Protein AF-0000000085094935 (afdb_homodimer)

Structure (mmCIF, N/CA/C/O backbone):
data_AF-0000000085094935-model_v1
#
loop_
_entity.id
_entity.type
_entity.pdbx_description
1 polymer 'Fungal specific transcription factor, putative'
#
loop_
_atom_site.group_PDB
_atom_site.id
_atom_site.type_symbol
_atom_site.label_atom_id
_atom_site.label_alt_id
_atom_site.label_comp_id
_atom_site.label_asym_id
_atom_site.label_entity_id
_atom_site.label_seq_id
_atom_site.pdbx_PDB_ins_code
_atom_site.Cartn_x
_atom_site.Cartn_y
_atom_site.Cartn_z
_atom_site.occupancy
_atom_site.B_iso_or_equiv
_atom_site.auth_seq_id
_atom_site.auth_comp_id
_atom_site.auth_asym_id
_atom_site.auth_atom_id
_atom_site.pdbx_PDB_model_num
ATOM 1 N N . MET A 1 1 ? 35.656 -41.438 32.094 1 22.61 1 MET A N 1
ATOM 2 C CA . MET A 1 1 ? 34.344 -41.625 31.484 1 22.61 1 MET A CA 1
ATOM 3 C C . MET A 1 1 ? 33.781 -40.312 30.938 1 22.61 1 MET A C 1
ATOM 5 O O . MET A 1 1 ? 33.312 -39.469 31.703 1 22.61 1 MET A O 1
ATOM 9 N N . ALA A 1 2 ? 34.469 -39.719 29.984 1 26.44 2 ALA A N 1
ATOM 10 C CA . ALA A 1 2 ? 34.375 -38.375 29.406 1 26.44 2 ALA A CA 1
ATOM 11 C C . ALA A 1 2 ? 33.031 -38.156 28.719 1 26.44 2 ALA A C 1
ATOM 13 O O . ALA A 1 2 ? 32.656 -38.906 27.812 1 26.44 2 ALA A O 1
ATOM 14 N N . TRP A 1 3 ? 32 -37.812 29.516 1 29.08 3 TRP A N 1
ATOM 15 C CA . TRP A 1 3 ? 30.656 -37.531 29.016 1 29.08 3 TRP A CA 1
ATOM 16 C C . TRP A 1 3 ? 30.688 -36.531 27.875 1 29.08 3 TRP A C 1
ATOM 18 O O . TRP A 1 3 ? 31.188 -35.406 28.047 1 29.08 3 TRP A O 1
ATOM 28 N N . SER A 1 4 ? 31.109 -37 26.719 1 30.02 4 SER A N 1
ATOM 29 C CA . SER A 1 4 ? 30.953 -36.156 25.516 1 30.02 4 SER A CA 1
ATOM 30 C C . SER A 1 4 ? 29.547 -35.562 25.453 1 30.02 4 SER A C 1
ATOM 32 O O . SER A 1 4 ? 28.562 -36.281 25.328 1 30.02 4 SER A O 1
ATOM 34 N N . VAL A 1 5 ? 29.328 -34.625 26.406 1 31.55 5 VAL A N 1
ATOM 35 C CA . VAL A 1 5 ? 28.141 -33.812 26.25 1 31.55 5 VAL A CA 1
ATOM 36 C C . VAL A 1 5 ? 27.938 -33.469 24.766 1 31.55 5 VAL A C 1
ATOM 38 O O . VAL A 1 5 ? 28.797 -32.844 24.141 1 31.55 5 VAL A O 1
ATOM 41 N N . ASN A 1 6 ? 27.438 -34.406 24 1 33.53 6 ASN A N 1
ATOM 42 C CA . ASN A 1 6 ? 26.938 -34.156 22.641 1 33.53 6 ASN A CA 1
ATOM 43 C C . ASN A 1 6 ? 26.266 -32.812 22.516 1 33.53 6 ASN A C 1
ATOM 45 O O . ASN A 1 6 ? 25.188 -32.594 23.078 1 33.53 6 ASN A O 1
ATOM 49 N N . ASP A 1 7 ? 26.969 -31.75 22.656 1 36.91 7 ASP A N 1
ATOM 50 C CA . ASP A 1 7 ? 26.578 -30.391 22.328 1 36.91 7 ASP A CA 1
ATOM 51 C C . ASP A 1 7 ? 25.688 -30.359 21.094 1 36.91 7 ASP A C 1
ATOM 53 O O . ASP A 1 7 ? 26.156 -30.625 19.984 1 36.91 7 ASP A O 1
ATOM 57 N N . GLU A 1 8 ? 24.531 -30.891 21.109 1 37.91 8 GLU A N 1
ATOM 58 C CA . GLU A 1 8 ? 23.516 -30.719 20.062 1 37.91 8 GLU A CA 1
ATOM 59 C C . GLU A 1 8 ? 23.531 -29.297 19.516 1 37.91 8 GLU A C 1
ATOM 61 O O . GLU A 1 8 ? 23.266 -28.328 20.25 1 37.91 8 GLU A O 1
ATOM 66 N N . ALA A 1 9 ? 24.406 -28.906 18.688 1 45.03 9 ALA A N 1
ATOM 67 C CA . ALA A 1 9 ? 24.594 -27.656 17.969 1 45.03 9 ALA A CA 1
ATOM 68 C C . ALA A 1 9 ? 23.25 -27.031 17.594 1 45.03 9 ALA A C 1
ATOM 70 O O . ALA A 1 9 ? 22.438 -27.672 16.906 1 45.03 9 ALA A O 1
ATOM 71 N N . VAL A 1 10 ? 22.688 -26.25 18.453 1 60.75 10 VAL A N 1
ATOM 72 C CA . VAL A 1 10 ? 21.5 -25.438 18.219 1 60.75 10 VAL A CA 1
ATOM 73 C C . VAL A 1 10 ? 21.5 -24.906 16.781 1 60.75 10 VAL A C 1
ATOM 75 O O . VAL A 1 10 ? 22.391 -24.172 16.391 1 60.75 10 VAL A O 1
ATOM 78 N N . SER A 1 11 ? 20.953 -25.734 15.859 1 72.56 11 SER A N 1
ATOM 79 C CA . SER A 1 11 ? 20.828 -25.328 14.469 1 72.56 11 SER A CA 1
ATOM 80 C C . SER A 1 11 ? 19.969 -24.078 14.328 1 72.56 11 SER A C 1
ATOM 82 O O . SER A 1 11 ? 18.891 -23.984 14.93 1 72.56 11 SER A O 1
ATOM 84 N N . PHE A 1 12 ? 20.625 -23 13.875 1 78.69 12 PHE A N 1
ATOM 85 C CA . PHE A 1 12 ? 19.938 -21.734 13.641 1 78.69 12 PHE A CA 1
ATOM 86 C C . PHE A 1 12 ? 19.406 -21.656 12.211 1 78.69 12 PHE A C 1
ATOM 88 O O . PHE A 1 12 ? 20.078 -22.109 11.273 1 78.69 12 PHE A O 1
ATOM 95 N N . HIS A 1 13 ? 18.109 -21.25 12.18 1 83.19 13 HIS A N 1
ATOM 96 C CA . HIS A 1 13 ? 17.453 -21.109 10.891 1 83.19 13 HIS A CA 1
ATOM 97 C C . HIS A 1 13 ? 17.172 -19.641 10.57 1 83.19 13 HIS A C 1
ATOM 99 O O . HIS A 1 13 ? 16.672 -18.906 11.422 1 83.19 13 HIS A O 1
ATOM 105 N N . THR A 1 14 ? 17.594 -19.297 9.391 1 81.38 14 THR A N 1
ATOM 106 C CA . THR A 1 14 ? 17.375 -17.922 8.938 1 81.38 14 THR A CA 1
ATOM 107 C C . THR A 1 14 ? 16.234 -17.875 7.926 1 81.38 14 THR A C 1
ATOM 109 O O . THR A 1 14 ? 15.812 -18.906 7.395 1 81.38 14 THR A O 1
ATOM 112 N N . ARG A 1 15 ? 15.781 -16.719 7.77 1 83.69 15 ARG A N 1
ATOM 113 C CA . ARG A 1 15 ? 14.695 -16.531 6.816 1 83.69 15 ARG A CA 1
ATOM 114 C C . ARG A 1 15 ? 15.188 -16.703 5.383 1 83.69 15 ARG A C 1
ATOM 116 O O . ARG A 1 15 ? 16.375 -16.5 5.102 1 83.69 15 ARG A O 1
ATOM 123 N N . LYS A 1 16 ? 14.273 -17.094 4.613 1 85.5 16 LYS A N 1
ATOM 124 C CA . LYS A 1 16 ? 14.602 -17.188 3.193 1 85.5 16 LYS A CA 1
ATOM 125 C C . LYS A 1 16 ? 14.703 -15.797 2.562 1 85.5 16 LYS A C 1
ATOM 127 O O . LYS A 1 16 ? 13.805 -14.969 2.709 1 85.5 16 LYS A O 1
ATOM 132 N N . LEU A 1 17 ? 15.758 -15.594 1.872 1 85.5 17 LEU A N 1
ATOM 133 C CA . LEU A 1 17 ? 16 -14.273 1.307 1 85.5 17 LEU A CA 1
ATOM 134 C C . LEU A 1 17 ? 15.562 -14.211 -0.151 1 85.5 17 LEU A C 1
ATOM 136 O O . LEU A 1 17 ? 15.492 -15.234 -0.827 1 85.5 17 LEU A O 1
ATOM 140 N N . GLY A 1 18 ? 15.227 -13.039 -0.545 1 88.94 18 GLY A N 1
ATOM 141 C CA . GLY A 1 18 ? 14.953 -12.812 -1.955 1 88.94 18 GLY A CA 1
ATOM 142 C C . GLY A 1 18 ? 16.203 -12.711 -2.799 1 88.94 18 GLY A C 1
ATOM 143 O O . GLY A 1 18 ? 17.312 -12.977 -2.314 1 88.94 18 GLY A O 1
ATOM 144 N N . ARG A 1 19 ? 15.977 -12.477 -4.078 1 89.75 19 ARG A N 1
ATOM 145 C CA . ARG A 1 19 ? 17.094 -12.422 -5.016 1 89.75 19 ARG A CA 1
ATOM 146 C C . ARG A 1 19 ? 17.125 -11.078 -5.738 1 89.75 19 ARG A C 1
ATOM 148 O O . ARG A 1 19 ? 16.094 -10.523 -6.082 1 89.75 19 ARG A O 1
ATOM 155 N N . PHE A 1 20 ? 18.344 -10.547 -5.891 1 88.31 20 PHE A N 1
ATOM 156 C CA . PHE A 1 20 ? 18.531 -9.328 -6.66 1 88.31 20 PHE A CA 1
ATOM 157 C C . PHE A 1 20 ? 19.031 -9.641 -8.062 1 88.31 20 PHE A C 1
ATOM 159 O O . PHE A 1 20 ? 19.844 -10.547 -8.258 1 88.31 20 PHE A O 1
ATOM 166 N N . LEU A 1 21 ? 18.391 -9.039 -8.945 1 85 21 LEU A N 1
ATOM 167 C CA . LEU A 1 21 ? 18.875 -9.094 -10.312 1 85 21 LEU A CA 1
ATOM 168 C C . LEU A 1 21 ? 19.578 -7.789 -10.688 1 85 21 LEU A C 1
ATOM 170 O O . LEU A 1 21 ? 18.984 -6.715 -10.625 1 85 21 LEU A O 1
ATOM 174 N N . ILE A 1 22 ? 20.797 -7.883 -10.875 1 75.25 22 ILE A N 1
ATOM 175 C CA . ILE A 1 22 ? 21.578 -6.703 -11.25 1 75.25 22 ILE A CA 1
ATOM 176 C C . ILE A 1 22 ? 21.625 -6.57 -12.773 1 75.25 22 ILE A C 1
ATOM 178 O O . ILE A 1 22 ? 22.062 -7.484 -13.469 1 75.25 22 ILE A O 1
ATOM 182 N N . GLU A 1 23 ? 20.906 -5.566 -13.188 1 68.62 23 GLU A N 1
ATOM 183 C CA . GLU A 1 23 ? 20.922 -5.312 -14.625 1 68.62 23 GLU A CA 1
ATOM 184 C C . GLU A 1 23 ? 22.109 -4.438 -15.016 1 68.62 23 GLU A C 1
ATOM 186 O O . GLU A 1 23 ? 22.844 -3.965 -14.156 1 68.62 23 GLU A O 1
ATOM 191 N N . HIS A 1 24 ? 22.406 -4.395 -16.297 1 56.59 24 HIS A N 1
ATOM 192 C CA . HIS A 1 24 ? 23.562 -3.715 -16.859 1 56.59 24 HIS A CA 1
ATOM 193 C C . HIS A 1 24 ? 23.656 -2.279 -16.359 1 56.59 24 HIS A C 1
ATOM 195 O O . HIS A 1 24 ? 24.75 -1.769 -16.125 1 56.59 24 HIS A O 1
ATOM 201 N N . ASN A 1 25 ? 22.578 -1.648 -16.266 1 54.22 25 ASN A N 1
ATOM 202 C CA . ASN A 1 25 ? 22.656 -0.246 -15.859 1 54.22 25 ASN A CA 1
ATOM 203 C C . ASN A 1 25 ? 22.578 -0.088 -14.344 1 54.22 25 ASN A C 1
ATOM 205 O O . ASN A 1 25 ? 22.156 0.959 -13.852 1 54.22 25 ASN A O 1
ATOM 209 N N . ASN A 1 26 ? 23.016 -1.107 -13.68 1 55.69 26 ASN A N 1
ATOM 210 C CA . ASN A 1 26 ? 23.078 -1.121 -12.227 1 55.69 26 ASN A CA 1
ATOM 211 C C . ASN A 1 26 ? 21.688 -1.003 -11.594 1 55.69 26 ASN A C 1
ATOM 213 O O . ASN A 1 26 ? 21.562 -0.533 -10.469 1 55.69 26 ASN A O 1
ATOM 217 N N . CYS A 1 27 ? 20.812 -1.219 -12.508 1 59.97 27 CYS A N 1
ATOM 218 C CA . CYS A 1 27 ? 19.469 -1.225 -11.938 1 59.97 27 CYS A CA 1
ATOM 219 C C . CYS A 1 27 ? 19.141 -2.58 -11.32 1 59.97 27 CYS A C 1
ATOM 221 O O . CYS A 1 27 ? 19.375 -3.619 -11.945 1 59.97 27 CYS A O 1
ATOM 223 N N . LYS A 1 28 ? 18.844 -2.426 -10.086 1 73.19 28 LYS A N 1
ATOM 224 C CA . LYS A 1 28 ? 18.609 -3.684 -9.383 1 73.19 28 LYS A CA 1
ATOM 225 C C . LYS A 1 28 ? 17.125 -3.9 -9.117 1 73.19 28 LYS A C 1
ATOM 227 O O . LYS A 1 28 ? 16.406 -2.971 -8.727 1 73.19 28 LYS A O 1
ATOM 232 N N . ARG A 1 29 ? 16.75 -5.051 -9.734 1 84.5 29 ARG A N 1
ATOM 233 C CA . ARG A 1 29 ? 15.414 -5.523 -9.383 1 84.5 29 ARG A CA 1
ATOM 234 C C . ARG A 1 29 ? 15.477 -6.539 -8.25 1 84.5 29 ARG A C 1
ATOM 236 O O . ARG A 1 29 ? 16.422 -7.32 -8.156 1 84.5 29 ARG A O 1
ATOM 243 N N . TYR A 1 30 ? 14.57 -6.406 -7.41 1 90.25 30 TYR A N 1
ATOM 244 C CA . TYR A 1 30 ? 14.492 -7.332 -6.285 1 90.25 30 TYR A CA 1
ATOM 245 C C . TYR A 1 30 ? 13.289 -8.258 -6.422 1 90.25 30 TYR A C 1
ATOM 247 O O . TYR A 1 30 ? 12.18 -7.812 -6.723 1 90.25 30 TYR A O 1
ATOM 255 N N . PHE A 1 31 ? 13.523 -9.516 -6.277 1 91.62 31 PHE A N 1
ATOM 256 C CA . PHE A 1 31 ? 12.461 -10.516 -6.273 1 91.62 31 PHE A CA 1
ATOM 257 C C . PHE A 1 31 ? 12.367 -11.195 -4.918 1 91.62 31 PHE A C 1
ATOM 259 O O . PHE A 1 31 ? 13.344 -11.789 -4.445 1 91.62 31 PHE A O 1
ATOM 266 N N . GLY A 1 32 ? 11.188 -11.133 -4.316 1 91.75 32 GLY A N 1
ATOM 267 C CA . GLY A 1 32 ? 10.984 -11.867 -3.08 1 91.75 32 GLY A CA 1
ATOM 268 C C . GLY A 1 32 ? 11.18 -13.367 -3.24 1 91.75 32 GLY A C 1
ATOM 269 O O . GLY A 1 32 ? 11.203 -13.875 -4.363 1 91.75 32 GLY A O 1
ATOM 270 N N . PRO A 1 33 ? 11.32 -14.031 -2.195 1 91.81 33 PRO A N 1
ATOM 271 C CA . PRO A 1 33 ? 11.711 -15.438 -2.26 1 91.81 33 PRO A CA 1
ATOM 272 C C . PRO A 1 33 ? 10.672 -16.312 -2.953 1 91.81 33 PRO A C 1
ATOM 274 O O . PRO A 1 33 ? 11.023 -17.312 -3.582 1 91.81 33 PRO A O 1
ATOM 277 N N . THR A 1 34 ? 9.445 -16 -2.82 1 93.88 34 THR A N 1
ATOM 278 C CA . THR A 1 34 ? 8.406 -16.875 -3.35 1 93.88 34 THR A CA 1
ATOM 279 C C . THR A 1 34 ? 7.98 -16.438 -4.746 1 93.88 34 THR A C 1
ATOM 281 O O . THR A 1 34 ? 7.113 -17.047 -5.367 1 93.88 34 THR A O 1
ATOM 284 N N . SER A 1 35 ? 8.602 -15.367 -5.262 1 93.12 35 SER A N 1
ATOM 285 C CA . SER A 1 35 ? 8.258 -14.891 -6.598 1 93.12 35 SER A CA 1
ATOM 286 C C . SER A 1 35 ? 8.633 -15.922 -7.664 1 93.12 35 SER A C 1
ATOM 288 O O . SER A 1 35 ? 9.523 -16.75 -7.449 1 93.12 35 SER A O 1
ATOM 290 N N . LEU A 1 36 ? 7.918 -15.859 -8.75 1 92.5 36 LEU A N 1
ATOM 291 C CA . LEU A 1 36 ? 8.227 -16.766 -9.844 1 92.5 36 LEU A CA 1
ATOM 292 C C . LEU A 1 36 ? 9.672 -16.594 -10.305 1 92.5 36 LEU A C 1
ATOM 294 O O . LEU A 1 36 ? 10.359 -17.562 -10.594 1 92.5 36 LEU A O 1
ATOM 298 N N . GLU A 1 37 ? 10.148 -15.398 -10.359 1 92.38 37 GLU A N 1
ATOM 299 C CA . GLU A 1 37 ? 11.508 -15.102 -10.797 1 92.38 37 GLU A CA 1
ATOM 300 C C . GLU A 1 37 ? 12.539 -15.719 -9.852 1 92.38 37 GLU A C 1
ATOM 302 O O . GLU A 1 37 ? 13.523 -16.297 -10.297 1 92.38 37 GLU A O 1
ATOM 307 N N . SER A 1 38 ? 12.281 -15.562 -8.609 1 93.5 38 SER A N 1
ATOM 308 C CA . SER A 1 38 ? 13.195 -16.156 -7.637 1 93.5 38 SER A CA 1
ATOM 309 C C . SER A 1 38 ? 13.211 -17.672 -7.742 1 93.5 38 SER A C 1
ATOM 311 O O . SER A 1 38 ? 14.266 -18.297 -7.613 1 93.5 38 SER A O 1
ATOM 313 N N . ILE A 1 39 ? 12.086 -18.188 -7.941 1 93.81 39 ILE A N 1
ATOM 314 C CA . ILE A 1 39 ? 11.977 -19.641 -8.062 1 93.81 39 ILE A CA 1
ATOM 315 C C . ILE A 1 39 ? 12.68 -20.109 -9.328 1 93.81 39 ILE A C 1
ATOM 317 O O . ILE A 1 39 ? 13.305 -21.172 -9.344 1 93.81 39 ILE A O 1
ATOM 321 N N . LEU A 1 40 ? 12.547 -19.359 -10.383 1 94.31 40 LEU A N 1
ATOM 322 C CA . LEU A 1 40 ? 13.289 -19.656 -11.609 1 94.31 40 LEU A CA 1
ATOM 323 C C . LEU A 1 40 ? 14.789 -19.672 -11.352 1 94.31 40 LEU A C 1
ATOM 325 O O . LEU A 1 40 ? 15.492 -20.578 -11.82 1 94.31 40 LEU A O 1
ATOM 329 N N . LEU A 1 41 ? 15.219 -18.781 -10.57 1 93.19 41 LEU A N 1
ATOM 330 C CA . LEU A 1 41 ? 16.641 -18.719 -10.25 1 93.19 41 LEU A CA 1
ATOM 331 C C . LEU A 1 41 ? 17.047 -19.875 -9.344 1 93.19 41 LEU A C 1
ATOM 333 O O . LEU A 1 41 ? 18.141 -20.406 -9.477 1 93.19 41 LEU A O 1
ATOM 337 N N . ASP A 1 42 ? 16.219 -20.219 -8.445 1 92.56 42 ASP A N 1
ATOM 338 C CA . ASP A 1 42 ? 16.469 -21.391 -7.613 1 92.56 42 ASP A CA 1
ATOM 339 C C . ASP A 1 42 ? 16.562 -22.656 -8.461 1 92.56 42 ASP A C 1
ATOM 341 O O . ASP A 1 42 ? 17.391 -23.531 -8.195 1 92.56 42 ASP A O 1
ATOM 345 N N . THR A 1 43 ? 15.664 -22.703 -9.391 1 92.81 43 THR A N 1
ATOM 346 C CA . THR A 1 43 ? 15.695 -23.844 -10.305 1 92.81 43 THR A CA 1
ATOM 347 C C . THR A 1 43 ? 17 -23.875 -11.094 1 92.81 43 THR A C 1
ATOM 349 O O . THR A 1 43 ? 17.578 -24.953 -11.312 1 92.81 43 THR A O 1
ATOM 352 N N . LYS A 1 44 ? 17.406 -22.734 -11.492 1 93.06 44 LYS A N 1
ATOM 353 C CA . LYS A 1 44 ? 18.688 -22.625 -12.18 1 93.06 44 LYS A CA 1
ATOM 354 C C . LYS A 1 44 ? 19.828 -23.156 -11.32 1 93.06 44 LYS A C 1
ATOM 356 O O . LYS A 1 44 ? 20.688 -23.891 -11.805 1 93.06 44 LYS A O 1
ATOM 361 N N . ASP A 1 45 ? 19.797 -22.844 -10.078 1 91.75 45 ASP A N 1
ATOM 362 C CA . ASP A 1 45 ? 20.828 -23.312 -9.148 1 91.75 45 ASP A CA 1
ATOM 363 C C . ASP A 1 45 ? 20.812 -24.844 -9.039 1 91.75 45 ASP A C 1
ATOM 365 O O . ASP A 1 45 ? 21.875 -25.469 -9.016 1 91.75 45 ASP A O 1
ATOM 369 N N . VAL A 1 46 ? 19.688 -25.391 -8.961 1 90.5 46 VAL A N 1
ATOM 370 C CA . VAL A 1 46 ? 19.547 -26.828 -8.844 1 90.5 46 VAL A CA 1
ATOM 371 C C . VAL A 1 46 ? 20.078 -27.516 -10.109 1 90.5 46 VAL A C 1
ATOM 373 O O . VAL A 1 46 ? 20.734 -28.547 -10.039 1 90.5 46 VAL A O 1
ATOM 376 N N . LEU A 1 47 ? 19.797 -26.938 -11.195 1 89.06 47 LEU A N 1
ATOM 377 C CA . LEU A 1 47 ? 20.25 -27.484 -12.469 1 89.06 47 LEU A CA 1
ATOM 378 C C . LEU A 1 47 ? 21.781 -27.484 -12.539 1 89.06 47 LEU A C 1
ATOM 380 O O . LEU A 1 47 ? 22.391 -28.422 -13.047 1 89.06 47 LEU A O 1
ATOM 384 N N . MET A 1 48 ? 22.344 -26.469 -11.945 1 86.56 48 MET A N 1
ATOM 385 C CA . MET A 1 48 ? 23.797 -26.297 -12.031 1 86.56 48 MET A CA 1
ATOM 386 C C . MET A 1 48 ? 24.516 -27.188 -11.023 1 86.56 48 MET A C 1
ATOM 388 O O . MET A 1 48 ? 25.656 -27.594 -11.242 1 86.56 48 MET A O 1
ATOM 392 N N . GLU A 1 49 ? 23.953 -27.422 -9.883 1 78.62 49 GLU A N 1
ATOM 393 C CA . GLU A 1 49 ? 24.562 -28.266 -8.859 1 78.62 49 GLU A CA 1
ATOM 394 C C . GLU A 1 49 ? 24.531 -29.734 -9.258 1 78.62 49 GLU A C 1
ATOM 396 O O . GLU A 1 49 ? 25.422 -30.516 -8.898 1 78.62 49 GLU A O 1
ATOM 401 N N . GLY A 1 50 ? 23.531 -30.359 -9.727 1 58.97 50 GLY A N 1
ATOM 402 C CA . GLY A 1 50 ? 23.344 -31.781 -10.031 1 58.97 50 GLY A CA 1
ATOM 403 C C . GLY A 1 50 ? 24.219 -32.25 -11.164 1 58.97 50 GLY A C 1
ATOM 404 O O . GLY A 1 50 ? 24.406 -33.469 -11.344 1 58.97 50 GLY A O 1
ATOM 405 N N . VAL A 1 51 ? 24.562 -31.609 -12.156 1 54.5 51 VAL A N 1
ATOM 406 C CA . VAL A 1 51 ? 25.062 -32.219 -13.391 1 54.5 51 VAL A CA 1
ATOM 407 C C . VAL A 1 51 ? 26.547 -32.5 -13.258 1 54.5 51 VAL A C 1
ATOM 409 O O . VAL A 1 51 ? 27.359 -31.562 -13.133 1 54.5 51 VAL A O 1
ATOM 412 N N . GLU A 1 52 ? 26.859 -33.312 -12.32 1 55.22 52 GLU A N 1
ATOM 413 C CA . GLU A 1 52 ? 28.125 -33.906 -12.773 1 55.22 52 GLU A CA 1
ATOM 414 C C . GLU A 1 52 ? 28.141 -34.062 -14.289 1 55.22 52 GLU A C 1
ATOM 416 O O . GLU A 1 52 ? 27.453 -34.906 -14.844 1 55.22 52 GLU A O 1
ATOM 421 N N . LEU A 1 53 ? 28.109 -33.031 -14.812 1 56.16 53 LEU A N 1
ATOM 422 C CA . LEU A 1 53 ? 27.844 -32.625 -16.203 1 56.16 53 LEU A CA 1
ATOM 423 C C . LEU A 1 53 ? 28.5 -33.625 -17.172 1 56.16 53 LEU A C 1
ATOM 425 O O . LEU A 1 53 ? 29.078 -33.219 -18.172 1 56.16 53 LEU A O 1
ATOM 429 N N . GLU A 1 54 ? 28.953 -34.75 -16.688 1 59.25 54 GLU A N 1
ATOM 430 C CA . GLU A 1 54 ? 29.219 -35.656 -17.797 1 59.25 54 GLU A CA 1
ATOM 431 C C . GLU A 1 54 ? 27.953 -36.406 -18.234 1 59.25 54 GLU A C 1
ATOM 433 O O . GLU A 1 54 ? 27.078 -36.688 -17.406 1 59.25 54 GLU A O 1
ATOM 438 N N . PRO A 1 55 ? 27.719 -36.656 -19.422 1 68.69 55 PRO A N 1
ATOM 439 C CA . PRO A 1 55 ? 28.344 -36.438 -20.719 1 68.69 55 PRO A CA 1
ATOM 440 C C . PRO A 1 55 ? 28.219 -35 -21.219 1 68.69 55 PRO A C 1
ATOM 442 O O . PRO A 1 55 ? 27.438 -34.219 -20.672 1 68.69 55 PRO A O 1
ATOM 445 N N . HIS A 1 56 ? 28.844 -34.688 -22.219 1 78.25 56 HIS A N 1
ATOM 446 C CA . HIS A 1 56 ? 28.953 -33.375 -22.859 1 78.25 56 HIS A CA 1
ATOM 447 C C . HIS A 1 56 ? 27.578 -32.875 -23.297 1 78.25 56 HIS A C 1
ATOM 449 O O . HIS A 1 56 ? 27.297 -31.672 -23.188 1 78.25 56 HIS A O 1
ATOM 455 N N . SER A 1 57 ? 26.719 -33.812 -23.734 1 79.62 57 SER A N 1
ATOM 456 C CA . SER A 1 57 ? 25.406 -33.438 -24.234 1 79.62 57 SER A CA 1
ATOM 457 C C . SER A 1 57 ? 24.531 -32.844 -23.109 1 79.62 57 SER A C 1
ATOM 459 O O . SER A 1 57 ? 23.812 -31.875 -23.312 1 79.62 57 SER A O 1
ATOM 461 N N . LEU A 1 58 ? 24.641 -33.375 -22 1 85.06 58 LEU A N 1
ATOM 462 C CA . LEU A 1 58 ? 23.859 -32.906 -20.859 1 85.06 58 LEU A CA 1
ATOM 463 C C . LEU A 1 58 ? 24.375 -31.562 -20.391 1 85.06 58 LEU A C 1
ATOM 465 O O . LEU A 1 58 ? 23.578 -30.688 -20.016 1 85.06 58 LEU A O 1
ATOM 469 N N . ARG A 1 59 ? 25.609 -31.453 -20.516 1 86.5 59 ARG A N 1
ATOM 470 C CA . ARG A 1 59 ? 26.203 -30.188 -20.125 1 86.5 59 ARG A CA 1
ATOM 471 C C . ARG A 1 59 ? 25.703 -29.047 -21.016 1 86.5 59 ARG A C 1
ATOM 473 O O . ARG A 1 59 ? 25.375 -27.969 -20.531 1 86.5 59 ARG A O 1
ATOM 480 N N . GLU A 1 60 ? 25.656 -29.344 -22.297 1 88.44 60 GLU A N 1
ATOM 481 C CA . GLU A 1 60 ? 25.172 -28.344 -23.234 1 88.44 60 GLU A CA 1
ATOM 482 C C . GLU A 1 60 ? 23.703 -28.016 -22.984 1 88.44 60 GLU A C 1
ATOM 484 O O . GLU A 1 60 ? 23.297 -26.859 -23.109 1 88.44 60 GLU A O 1
ATOM 489 N N . CYS A 1 61 ? 23.016 -29 -22.672 1 90.56 61 CYS A N 1
ATOM 490 C CA . CYS A 1 61 ? 21.594 -28.812 -22.406 1 90.56 61 CYS A CA 1
ATOM 491 C C . CYS A 1 61 ? 21.375 -27.953 -21.172 1 90.56 61 CYS A C 1
ATOM 493 O O . CYS A 1 61 ? 20.484 -27.094 -21.156 1 90.56 61 CYS A O 1
ATOM 495 N N . VAL A 1 62 ? 22.141 -28.156 -20.234 1 91.88 62 VAL A N 1
ATOM 496 C CA . VAL A 1 62 ? 22.031 -27.406 -18.984 1 91.88 62 VAL A CA 1
ATOM 497 C C . VAL A 1 62 ? 22.438 -25.953 -19.203 1 91.88 62 VAL A C 1
ATOM 499 O O . VAL A 1 62 ? 21.797 -25.047 -18.672 1 91.88 62 VAL A O 1
ATOM 502 N N . VAL A 1 63 ? 23.406 -25.734 -19.969 1 92.31 63 VAL A N 1
ATOM 503 C CA . VAL A 1 63 ? 23.844 -24.375 -20.266 1 92.31 63 VAL A CA 1
ATOM 504 C C . VAL A 1 63 ? 22.75 -23.641 -21.031 1 92.31 63 VAL A C 1
ATOM 506 O O . VAL A 1 63 ? 22.5 -22.453 -20.781 1 92.31 63 VAL A O 1
ATOM 509 N N . GLN A 1 64 ? 22.188 -24.375 -21.906 1 93.88 64 GLN A N 1
ATOM 510 C CA . GLN A 1 64 ? 21.094 -23.781 -22.656 1 93.88 64 GLN A CA 1
ATOM 511 C C . GLN A 1 64 ? 19.906 -23.453 -21.734 1 93.88 64 GLN A C 1
ATOM 513 O O . GLN A 1 64 ? 19.266 -22.406 -21.891 1 93.88 64 GLN A O 1
ATOM 518 N N . ALA A 1 65 ? 19.609 -24.297 -20.875 1 94.75 65 ALA A N 1
ATOM 519 C CA . ALA A 1 65 ? 18.547 -24.078 -19.906 1 94.75 65 ALA A CA 1
ATOM 520 C C . ALA A 1 65 ? 18.828 -22.844 -19.047 1 94.75 65 ALA A C 1
ATOM 522 O O . ALA A 1 65 ? 17.922 -22.047 -18.766 1 94.75 65 ALA A O 1
ATOM 523 N N . GLU A 1 66 ? 20.047 -22.719 -18.672 1 93.81 66 GLU A N 1
ATOM 524 C CA . GLU A 1 66 ? 20.453 -21.562 -17.891 1 93.81 66 GLU A CA 1
ATOM 525 C C . GLU A 1 66 ? 20.203 -20.266 -18.641 1 93.81 66 GLU A C 1
ATOM 527 O O . GLU A 1 66 ? 19.703 -19.297 -18.078 1 93.81 66 GLU A O 1
ATOM 532 N N . ARG A 1 67 ? 20.531 -20.281 -19.844 1 94.06 67 ARG A N 1
ATOM 533 C CA . ARG A 1 67 ? 20.359 -19.094 -20.672 1 94.06 67 ARG A CA 1
ATOM 534 C C . ARG A 1 67 ? 18.875 -18.75 -20.844 1 94.06 67 ARG A C 1
ATOM 536 O O . ARG A 1 67 ? 18.5 -17.578 -20.812 1 94.06 67 ARG A O 1
ATOM 543 N N . LYS A 1 68 ? 18.141 -19.781 -21.062 1 94.12 68 LYS A N 1
ATOM 544 C CA . LYS A 1 68 ? 16.703 -19.562 -21.219 1 94.12 68 LYS A CA 1
ATOM 545 C C . LYS A 1 68 ? 16.078 -19 -19.953 1 94.12 68 LYS A C 1
ATOM 547 O O . LYS A 1 68 ? 15.203 -18.125 -20.016 1 94.12 68 LYS A O 1
ATOM 552 N N . ILE A 1 69 ? 16.484 -19.469 -18.797 1 94 69 ILE A N 1
ATOM 553 C CA . ILE A 1 69 ? 15.969 -18.984 -17.531 1 94 69 ILE A CA 1
ATOM 554 C C . ILE A 1 69 ? 16.359 -17.516 -17.328 1 94 69 ILE A C 1
ATOM 556 O O . ILE A 1 69 ? 15.555 -16.703 -16.891 1 94 69 ILE A O 1
ATOM 560 N N . ASP A 1 70 ? 17.562 -17.172 -17.672 1 91 70 ASP A N 1
ATOM 561 C CA . ASP A 1 70 ? 18.016 -15.797 -17.562 1 91 70 ASP A CA 1
ATOM 562 C C . ASP A 1 70 ? 17.188 -14.867 -18.422 1 91 70 ASP A C 1
ATOM 564 O O . ASP A 1 70 ? 16.875 -13.742 -18.016 1 91 70 ASP A O 1
ATOM 568 N N . LEU A 1 71 ? 16.828 -15.359 -19.516 1 89.81 71 LEU A N 1
ATOM 569 C CA . LEU A 1 71 ? 16.016 -14.555 -20.422 1 89.81 71 LEU A CA 1
ATOM 570 C C . LEU A 1 71 ? 14.617 -14.344 -19.859 1 89.81 71 LEU A C 1
ATOM 572 O O . LEU A 1 71 ? 14.047 -13.258 -19.984 1 89.81 71 LEU A O 1
ATOM 576 N N . LEU A 1 72 ? 14.117 -15.375 -19.25 1 89.44 72 LEU A N 1
ATOM 577 C CA . LEU A 1 72 ? 12.781 -15.297 -18.672 1 89.44 72 LEU A CA 1
ATOM 578 C C . LEU A 1 72 ? 12.758 -14.328 -17.5 1 89.44 72 LEU A C 1
ATOM 580 O O . LEU A 1 72 ? 11.82 -13.547 -17.344 1 89.44 72 LEU A O 1
ATOM 584 N N . VAL A 1 73 ? 13.75 -14.344 -16.688 1 89.25 73 VAL A N 1
ATOM 585 C CA . VAL A 1 73 ? 13.828 -13.5 -15.492 1 89.25 73 VAL A CA 1
ATOM 586 C C . VAL A 1 73 ? 14.086 -12.055 -15.898 1 89.25 73 VAL A C 1
ATOM 588 O O . VAL A 1 73 ? 13.609 -11.125 -15.25 1 89.25 73 VAL A O 1
ATOM 591 N N . GLY A 1 74 ? 14.727 -11.836 -16.969 1 81.19 74 GLY A N 1
ATOM 592 C CA . GLY A 1 74 ? 15.125 -10.508 -17.406 1 81.19 74 GLY A CA 1
ATOM 593 C C . GLY A 1 74 ? 14.062 -9.812 -18.234 1 81.19 74 GLY A C 1
ATOM 594 O O . GLY A 1 74 ? 14.25 -8.68 -18.672 1 81.19 74 GLY A O 1
ATOM 595 N N . GLN A 1 75 ? 12.984 -10.477 -18.406 1 77.44 75 GLN A N 1
ATOM 596 C CA . GLN A 1 75 ? 11.945 -9.898 -19.25 1 77.44 75 GLN A CA 1
ATOM 597 C C . GLN A 1 75 ? 11.367 -8.641 -18.609 1 77.44 75 GLN A C 1
ATOM 599 O O . GLN A 1 75 ? 11.117 -8.602 -17.406 1 77.44 75 GLN A O 1
ATOM 604 N N . ARG A 1 76 ? 11.391 -7.559 -19.438 1 67.94 76 ARG A N 1
ATOM 605 C CA . ARG A 1 76 ? 10.906 -6.266 -18.969 1 67.94 76 ARG A CA 1
ATOM 606 C C . ARG A 1 76 ? 9.422 -6.098 -19.266 1 67.94 76 ARG A C 1
ATOM 608 O O . ARG A 1 76 ? 8.867 -6.793 -20.125 1 67.94 76 ARG A O 1
ATOM 615 N N . GLU A 1 77 ? 8.867 -5.227 -18.484 1 68.69 77 GLU A N 1
ATOM 616 C CA . GLU A 1 77 ? 7.445 -4.926 -18.641 1 68.69 77 GLU A CA 1
ATOM 617 C C . GLU A 1 77 ? 7.168 -4.246 -19.984 1 68.69 77 GLU A C 1
ATOM 619 O O . GLU A 1 77 ? 7.988 -3.469 -20.469 1 68.69 77 GLU A O 1
ATOM 624 N N . GLU A 1 78 ? 6.125 -4.738 -20.578 1 64.81 78 GLU A N 1
ATOM 625 C CA . GLU A 1 78 ? 5.68 -4.133 -21.828 1 64.81 78 GLU A CA 1
ATOM 626 C C . GLU A 1 78 ? 5.156 -2.717 -21.594 1 64.81 78 GLU A C 1
ATOM 628 O O . GLU A 1 78 ? 4.418 -2.471 -20.641 1 64.81 78 GLU A O 1
ATOM 633 N N . LEU A 1 79 ? 5.746 -1.864 -22.328 1 64.12 79 LEU A N 1
ATOM 634 C CA . LEU A 1 79 ? 5.203 -0.511 -22.281 1 64.12 79 LEU A CA 1
ATOM 635 C C . LEU A 1 79 ? 3.99 -0.384 -23.203 1 64.12 79 LEU A C 1
ATOM 637 O O . LEU A 1 79 ? 4.047 -0.776 -24.375 1 64.12 79 LEU A O 1
ATOM 641 N N . ILE A 1 80 ? 2.943 -0.042 -22.625 1 69.25 80 ILE A N 1
ATOM 642 C CA . ILE A 1 80 ? 1.735 0.179 -23.406 1 69.25 80 ILE A CA 1
ATOM 643 C C . ILE A 1 80 ? 1.766 1.578 -24.016 1 69.25 80 ILE A C 1
ATOM 645 O O . ILE A 1 80 ? 1.763 2.578 -23.297 1 69.25 80 ILE A O 1
ATOM 649 N N . LYS A 1 81 ? 1.868 1.752 -25.281 1 69.25 81 LYS A N 1
ATOM 650 C CA . LYS A 1 81 ? 2.109 3.025 -25.953 1 69.25 81 LYS A CA 1
ATOM 651 C C . LYS A 1 81 ? 0.795 3.701 -26.344 1 69.25 81 LYS A C 1
ATOM 653 O O . LYS A 1 81 ? 0.723 4.93 -26.422 1 69.25 81 LYS A O 1
ATOM 658 N N . ASP A 1 82 ? -0.255 2.957 -26.625 1 75.5 82 ASP A N 1
ATOM 659 C CA . ASP A 1 82 ? -1.522 3.537 -27.062 1 75.5 82 ASP A CA 1
ATOM 660 C C . ASP A 1 82 ? -2.182 4.324 -25.922 1 75.5 82 ASP A C 1
ATOM 662 O O . ASP A 1 82 ? -2.627 3.74 -24.938 1 75.5 82 ASP A O 1
ATOM 666 N N . ARG A 1 83 ? -2.328 5.664 -26.141 1 77.06 83 ARG A N 1
ATOM 667 C CA . ARG A 1 83 ? -2.83 6.527 -25.078 1 77.06 83 ARG A CA 1
ATOM 668 C C . ARG A 1 83 ? -4.301 6.867 -25.297 1 77.06 83 ARG A C 1
ATOM 670 O O . ARG A 1 83 ? -4.871 7.68 -24.578 1 77.06 83 ARG A O 1
ATOM 677 N N . SER A 1 84 ? -4.871 6.199 -26.25 1 83.81 84 SER A N 1
ATOM 678 C CA . SER A 1 84 ? -6.297 6.43 -26.469 1 83.81 84 SER A CA 1
ATOM 679 C C . SER A 1 84 ? -7.133 5.848 -25.344 1 83.81 84 SER A C 1
ATOM 681 O O . SER A 1 84 ? -6.742 4.855 -24.719 1 83.81 84 SER A O 1
ATOM 683 N N . PRO A 1 85 ? -8.242 6.496 -25.047 1 87.5 85 PRO A N 1
ATOM 684 C CA . PRO A 1 85 ? -9.125 5.938 -24.016 1 87.5 85 PRO A CA 1
ATOM 685 C C . PRO A 1 85 ? -9.844 4.676 -24.484 1 87.5 85 PRO A C 1
ATOM 687 O O . PRO A 1 85 ? -9.977 4.434 -25.688 1 87.5 85 PRO A O 1
ATOM 690 N N . PRO A 1 86 ? -10.258 3.84 -23.547 1 92.56 86 PRO A N 1
ATOM 691 C CA . PRO A 1 86 ? -11.039 2.658 -23.922 1 92.56 86 PRO A CA 1
ATOM 692 C C . PRO A 1 86 ? -12.391 3.018 -24.547 1 92.56 86 PRO A C 1
ATOM 694 O O . PRO A 1 86 ? -13 4.027 -24.172 1 92.56 86 PRO A O 1
ATOM 697 N N . THR A 1 87 ? -12.828 2.162 -25.406 1 91.25 87 THR A N 1
ATOM 698 C CA . THR A 1 87 ? -14.094 2.396 -26.094 1 91.25 87 THR A CA 1
ATOM 699 C C . THR A 1 87 ? -15.234 1.653 -25.406 1 91.25 87 THR A C 1
ATOM 701 O O . THR A 1 87 ? -15.008 0.628 -24.766 1 91.25 87 THR A O 1
ATOM 704 N N . MET A 1 88 ? -16.375 2.152 -25.672 1 91.88 88 MET A N 1
ATOM 705 C CA . MET A 1 88 ? -17.578 1.5 -25.172 1 91.88 88 MET A CA 1
ATOM 706 C C . MET A 1 88 ? -17.797 0.158 -25.859 1 91.88 88 MET A C 1
ATOM 708 O O . MET A 1 88 ? -17.656 0.052 -27.078 1 91.88 88 MET A O 1
ATOM 712 N N . PRO A 1 89 ? -18.141 -0.756 -25.016 1 93.44 89 PRO A N 1
ATOM 713 C CA . PRO A 1 89 ? -18.391 -2.047 -25.656 1 93.44 89 PRO A CA 1
ATOM 714 C C . PRO A 1 89 ? -19.75 -2.1 -26.344 1 93.44 89 PRO A C 1
ATOM 716 O O . PRO A 1 89 ? -20.672 -1.367 -25.969 1 93.44 89 PRO A O 1
ATOM 719 N N . PRO A 1 90 ? -19.812 -2.957 -27.375 1 92.88 90 PRO A N 1
ATOM 720 C CA . PRO A 1 90 ? -21.141 -3.172 -27.969 1 92.88 90 PRO A CA 1
ATOM 721 C C . PRO A 1 90 ? -22.141 -3.775 -26.984 1 92.88 90 PRO A C 1
ATOM 723 O O . PRO A 1 90 ? -21.859 -4.824 -26.391 1 92.88 90 PRO A O 1
ATOM 726 N N . PHE A 1 91 ? -23.328 -3.221 -26.922 1 92.88 91 PHE A N 1
ATOM 727 C CA . PHE A 1 91 ? -24.297 -3.611 -25.906 1 92.88 91 PHE A CA 1
ATOM 728 C C . PHE A 1 91 ? -24.828 -5.012 -26.188 1 92.88 91 PHE A C 1
ATOM 730 O O . PHE A 1 91 ? -25.156 -5.75 -25.25 1 92.88 91 PHE A O 1
ATOM 737 N N . ALA A 1 92 ? -24.875 -5.344 -27.359 1 93 92 ALA A N 1
ATOM 738 C CA . ALA A 1 92 ? -25.344 -6.684 -27.703 1 93 92 ALA A CA 1
ATOM 739 C C . ALA A 1 92 ? -24.438 -7.754 -27.109 1 93 92 ALA A C 1
ATOM 741 O O . ALA A 1 92 ? -24.906 -8.773 -26.609 1 93 92 ALA A O 1
ATOM 742 N N . ILE A 1 93 ? -23.172 -7.5 -27.203 1 93.94 93 ILE A N 1
ATOM 743 C CA . ILE A 1 93 ? -22.219 -8.453 -26.672 1 93.94 93 ILE A CA 1
ATOM 744 C C . ILE A 1 93 ? -22.266 -8.43 -25.141 1 93.94 93 ILE A C 1
ATOM 746 O O . ILE A 1 93 ? -22.203 -9.477 -24.484 1 93.94 93 ILE A O 1
ATOM 750 N N . LEU A 1 94 ? -22.391 -7.254 -24.625 1 95.75 94 LEU A N 1
ATOM 751 C CA . LEU A 1 94 ? -22.469 -7.113 -23.172 1 95.75 94 LEU A CA 1
ATOM 752 C C . LEU A 1 94 ? -23.656 -7.91 -22.609 1 95.75 94 LEU A C 1
ATOM 754 O O . LEU A 1 94 ? -23.484 -8.688 -21.672 1 95.75 94 LEU A O 1
ATOM 758 N N . ASP A 1 95 ? -24.781 -7.785 -23.219 1 94.38 95 ASP A N 1
ATOM 759 C CA . ASP A 1 95 ? -25.984 -8.469 -22.766 1 94.38 95 ASP A CA 1
ATOM 760 C C . ASP A 1 95 ? -25.812 -9.992 -22.828 1 94.38 95 ASP A C 1
ATOM 762 O O . ASP A 1 95 ? -26.281 -10.719 -21.953 1 94.38 95 ASP A O 1
ATOM 766 N N . ALA A 1 96 ? -25.125 -10.352 -23.812 1 94.19 96 ALA A N 1
ATOM 767 C CA . ALA A 1 96 ? -24.953 -11.781 -24.031 1 94.19 96 ALA A CA 1
ATOM 768 C C . ALA A 1 96 ? -23.969 -12.375 -23.016 1 94.19 96 ALA A C 1
ATOM 770 O O . ALA A 1 96 ? -24.031 -13.562 -22.703 1 94.19 96 ALA A O 1
ATOM 771 N N . MET A 1 97 ? -23.109 -11.555 -22.516 1 94.88 97 MET A N 1
ATOM 772 C CA . MET A 1 97 ? -22.016 -12.086 -21.703 1 94.88 97 MET A CA 1
ATOM 773 C C . MET A 1 97 ? -22.312 -11.953 -20.219 1 94.88 97 MET A C 1
ATOM 775 O O . MET A 1 97 ? -21.641 -12.562 -19.391 1 94.88 97 MET A O 1
ATOM 779 N N . ILE A 1 98 ? -23.312 -11.219 -19.766 1 95.19 98 ILE A N 1
ATOM 780 C CA . ILE A 1 98 ? -23.609 -10.984 -18.359 1 95.19 98 ILE A CA 1
ATOM 781 C C . ILE A 1 98 ? -23.969 -12.305 -17.688 1 95.19 98 ILE A C 1
ATOM 783 O O . ILE A 1 98 ? -23.391 -12.656 -16.656 1 95.19 98 ILE A O 1
ATOM 787 N N . GLU A 1 99 ? -24.812 -13.062 -18.266 1 93.19 99 GLU A N 1
ATOM 788 C CA . GLU A 1 99 ? -25.25 -14.297 -17.625 1 93.19 99 GLU A CA 1
ATOM 789 C C . GLU A 1 99 ? -24.125 -15.312 -17.547 1 93.19 99 GLU A C 1
ATOM 791 O O . GLU A 1 99 ? -23.906 -15.906 -16.484 1 93.19 99 GLU A O 1
ATOM 796 N N . PRO A 1 100 ? -23.391 -15.492 -18.625 1 89.5 100 PRO A N 1
ATOM 797 C CA . PRO A 1 100 ? -22.266 -16.422 -18.531 1 89.5 100 PRO A CA 1
ATOM 798 C C . PRO A 1 100 ? -21.25 -16.016 -17.469 1 89.5 100 PRO A C 1
ATOM 800 O O . PRO A 1 100 ? -20.719 -16.875 -16.766 1 89.5 100 PRO A O 1
ATOM 803 N N . TYR A 1 101 ? -21 -14.789 -17.328 1 93.5 101 TYR A N 1
ATOM 804 C CA . TYR A 1 101 ? -20.047 -14.328 -16.328 1 93.5 101 TYR A CA 1
ATOM 805 C C . TYR A 1 101 ? -20.516 -14.68 -14.922 1 93.5 101 TYR A C 1
ATOM 807 O O . TYR A 1 101 ? -19.75 -15.219 -14.125 1 93.5 101 TYR A O 1
ATOM 815 N N . PHE A 1 102 ? -21.766 -14.344 -14.586 1 92.75 102 PHE A N 1
ATOM 816 C CA . PHE A 1 102 ? -22.25 -14.492 -13.219 1 92.75 102 PHE A CA 1
ATOM 817 C C . PHE A 1 102 ? -22.516 -15.953 -12.883 1 92.75 102 PHE A C 1
ATOM 819 O O . PHE A 1 102 ? -22.547 -16.328 -11.711 1 92.75 102 PHE A O 1
ATOM 826 N N . THR A 1 103 ? -22.562 -16.797 -13.914 1 85.69 103 THR A N 1
ATOM 827 C CA . THR A 1 103 ? -22.781 -18.219 -13.672 1 85.69 103 THR A CA 1
ATOM 828 C C . THR A 1 103 ? -21.453 -18.953 -13.516 1 85.69 103 THR A C 1
ATOM 830 O O . THR A 1 103 ? -21.375 -19.938 -12.766 1 85.69 103 THR A O 1
ATOM 833 N N . THR A 1 104 ? -20.406 -18.391 -14.133 1 80.88 104 THR A N 1
ATOM 834 C CA . THR A 1 104 ? -19.203 -19.219 -14.219 1 80.88 104 THR A CA 1
ATOM 835 C C . THR A 1 104 ? -18.031 -18.531 -13.516 1 80.88 104 THR A C 1
ATOM 837 O O . THR A 1 104 ? -17.125 -19.219 -13.023 1 80.88 104 THR A O 1
ATOM 840 N N . ILE A 1 105 ? -17.969 -17.234 -13.484 1 86 105 ILE A N 1
ATOM 841 C CA . ILE A 1 105 ? -16.75 -16.547 -13.062 1 86 105 ILE A CA 1
ATOM 842 C C . ILE A 1 105 ? -16.984 -15.852 -11.727 1 86 105 ILE A C 1
ATOM 844 O O . ILE A 1 105 ? -16.141 -15.898 -10.836 1 86 105 ILE A O 1
ATOM 848 N N . ASN A 1 106 ? -18.078 -15.289 -11.508 1 88.56 106 ASN A N 1
ATOM 849 C CA . ASN A 1 106 ? -18.359 -14.391 -10.391 1 88.56 106 ASN A CA 1
ATOM 850 C C . ASN A 1 106 ? -18.219 -15.109 -9.047 1 88.56 106 ASN A C 1
ATOM 852 O O . ASN A 1 106 ? -17.859 -14.484 -8.047 1 88.56 106 ASN A O 1
ATOM 856 N N . HIS A 1 107 ? -18.406 -16.375 -9.039 1 84.75 107 HIS A N 1
ATOM 857 C CA . HIS A 1 107 ? -18.406 -17.109 -7.785 1 84.75 107 HIS A CA 1
ATOM 858 C C . HIS A 1 107 ? -17 -17.125 -7.168 1 84.75 107 HIS A C 1
ATOM 860 O O . HIS A 1 107 ? -16.859 -17.234 -5.945 1 84.75 107 HIS A O 1
ATOM 866 N N . ASN A 1 108 ? -16.078 -16.922 -7.98 1 85.31 108 ASN A N 1
ATOM 867 C CA . ASN A 1 108 ? -14.711 -16.984 -7.48 1 85.31 108 ASN A CA 1
ATOM 868 C C . ASN A 1 108 ? -14.234 -15.633 -6.977 1 85.31 108 ASN A C 1
ATOM 870 O O . ASN A 1 108 ? -13.406 -15.555 -6.066 1 85.31 108 ASN A O 1
ATOM 874 N N . PHE A 1 109 ? -14.727 -14.617 -7.594 1 88.62 109 PHE A N 1
ATOM 875 C CA . PHE A 1 109 ? -14.383 -13.266 -7.18 1 88.62 109 PHE A CA 1
ATOM 876 C C . PHE A 1 109 ? -15.578 -12.328 -7.34 1 88.62 109 PHE A C 1
ATOM 878 O O . PHE A 1 109 ? -15.609 -11.5 -8.25 1 88.62 109 PHE A O 1
ATOM 885 N N . PRO A 1 110 ? -16.422 -12.359 -6.379 1 94.31 110 PRO A N 1
ATOM 886 C CA . PRO A 1 110 ? -17.703 -11.648 -6.484 1 94.31 110 PRO A CA 1
ATOM 887 C C . PRO A 1 110 ? -17.562 -10.164 -6.16 1 94.31 110 PRO A C 1
ATOM 889 O O . PRO A 1 110 ? -18.156 -9.688 -5.184 1 94.31 110 PRO A O 1
ATOM 892 N N . ILE A 1 111 ? -17 -9.445 -7.023 1 94.5 111 ILE A N 1
ATOM 893 C CA . ILE A 1 111 ? -16.812 -8.016 -6.809 1 94.5 111 ILE A CA 1
ATOM 894 C C . ILE A 1 111 ? -18.062 -7.262 -7.297 1 94.5 111 ILE A C 1
ATOM 896 O O . ILE A 1 111 ? -18.219 -6.074 -7.004 1 94.5 111 ILE A O 1
ATOM 900 N N . TRP A 1 112 ? -18.953 -8.008 -8.125 1 94.88 112 TRP A N 1
ATOM 901 C CA . TRP A 1 112 ? -20.219 -7.457 -8.586 1 94.88 112 TRP A CA 1
ATOM 902 C C . TRP A 1 112 ? -21.391 -8.336 -8.148 1 94.88 112 TRP A C 1
ATOM 904 O O . TRP A 1 112 ? -21.234 -9.547 -7.988 1 94.88 112 TRP A O 1
ATOM 914 N N . THR A 1 113 ? -22.469 -7.668 -7.938 1 91.44 113 THR A N 1
ATOM 915 C CA . THR A 1 113 ? -23.734 -8.398 -7.941 1 91.44 113 THR A CA 1
ATOM 916 C C . THR A 1 113 ? -24.422 -8.281 -9.297 1 91.44 113 THR A C 1
ATOM 918 O O . THR A 1 113 ? -24.281 -7.266 -9.984 1 91.44 113 THR A O 1
ATOM 921 N N . LYS A 1 114 ? -25.141 -9.297 -9.617 1 92.69 114 LYS A N 1
ATOM 922 C CA . LYS A 1 114 ? -25.812 -9.297 -10.914 1 92.69 114 LYS A CA 1
ATOM 923 C C . LYS A 1 114 ? -26.797 -8.141 -11.031 1 92.69 114 LYS A C 1
ATOM 925 O O . LYS A 1 114 ? -26.859 -7.469 -12.07 1 92.69 114 LYS A O 1
ATOM 930 N N . GLU A 1 115 ? -27.484 -7.883 -9.992 1 91.19 115 GLU A N 1
ATOM 931 C CA . GLU A 1 115 ? -28.484 -6.82 -9.984 1 91.19 115 GLU A CA 1
ATOM 932 C C . GLU A 1 115 ? -27.844 -5.453 -10.203 1 91.19 115 GLU A C 1
ATOM 934 O O . GLU A 1 115 ? -28.297 -4.676 -11.039 1 91.19 115 GLU A O 1
ATOM 939 N N . ARG A 1 116 ? -26.844 -5.211 -9.562 1 91 116 ARG A N 1
ATOM 940 C CA . ARG A 1 116 ? -26.172 -3.914 -9.664 1 91 116 ARG A CA 1
ATOM 941 C C . ARG A 1 116 ? -25.484 -3.752 -11.016 1 91 116 ARG A C 1
ATOM 943 O O . ARG A 1 116 ? -25.422 -2.648 -11.562 1 91 116 ARG A O 1
ATOM 950 N N . PHE A 1 117 ? -24.984 -4.836 -11.492 1 94.94 117 PHE A N 1
ATOM 951 C CA . PHE A 1 117 ? -24.312 -4.754 -12.781 1 94.94 117 PHE A CA 1
ATOM 952 C C . PHE A 1 117 ? -25.328 -4.484 -13.898 1 94.94 117 PHE A C 1
ATOM 954 O O . PHE A 1 117 ? -25.031 -3.742 -14.836 1 94.94 117 PHE A O 1
ATOM 961 N N . ASN A 1 118 ? -26.438 -5.086 -13.75 1 94.5 118 ASN A N 1
ATOM 962 C CA . ASN A 1 118 ? -27.5 -4.805 -14.711 1 94.5 118 ASN A CA 1
ATOM 963 C C . ASN A 1 118 ? -27.906 -3.338 -14.68 1 94.5 118 ASN A C 1
ATOM 965 O O . ASN A 1 118 ? -28.156 -2.73 -15.727 1 94.5 118 ASN A O 1
ATOM 969 N N . GLN A 1 119 ? -27.969 -2.818 -13.508 1 91.75 119 GLN A N 1
ATOM 970 C CA . GLN A 1 119 ? -28.297 -1.4 -13.367 1 91.75 119 GLN A CA 1
ATOM 971 C C . GLN A 1 119 ? -27.219 -0.53 -14.016 1 91.75 119 GLN A C 1
ATOM 973 O O . GLN A 1 119 ? -27.531 0.484 -14.641 1 91.75 119 GLN A O 1
ATOM 978 N N . LEU A 1 120 ? -26.031 -0.973 -13.766 1 92.44 120 LEU A N 1
ATOM 979 C CA . LEU A 1 120 ? -24.906 -0.264 -14.375 1 92.44 120 LEU A CA 1
ATOM 980 C C . LEU A 1 120 ? -25.016 -0.281 -15.898 1 92.44 120 LEU A C 1
ATOM 982 O O . LEU A 1 120 ? -24.797 0.744 -16.547 1 92.44 120 LEU A O 1
ATOM 986 N N . ALA A 1 121 ? -25.344 -1.389 -16.422 1 93.56 121 ALA A N 1
ATOM 987 C CA . ALA A 1 121 ? -25.469 -1.546 -17.875 1 93.56 121 ALA A CA 1
ATOM 988 C C . ALA A 1 121 ? -26.609 -0.688 -18.422 1 93.56 121 ALA A C 1
ATOM 990 O O . ALA A 1 121 ? -26.469 -0.065 -19.484 1 93.56 121 ALA A O 1
ATOM 991 N N . ILE A 1 122 ? -27.672 -0.656 -17.703 1 92.31 122 ILE A N 1
ATOM 992 C CA . ILE A 1 122 ? -28.812 0.138 -18.125 1 92.31 122 ILE A CA 1
ATOM 993 C C . ILE A 1 122 ? -28.453 1.622 -18.094 1 92.31 122 ILE A C 1
ATOM 995 O O . ILE A 1 122 ? -28.766 2.361 -19.031 1 92.31 122 ILE A O 1
ATOM 999 N N . ALA A 1 123 ? -27.812 1.998 -17.031 1 89.69 123 ALA A N 1
ATOM 1000 C CA . ALA A 1 123 ? -27.406 3.395 -16.891 1 89.69 123 ALA A CA 1
ATOM 1001 C C . ALA A 1 123 ? -26.453 3.799 -18.016 1 89.69 123 ALA A C 1
ATOM 1003 O O . ALA A 1 123 ? -26.516 4.922 -18.516 1 89.69 123 ALA A O 1
ATOM 1004 N N . MET A 1 124 ? -25.625 2.922 -18.375 1 90 124 MET A N 1
ATOM 1005 C CA . MET A 1 124 ? -24.656 3.191 -19.438 1 90 124 MET A CA 1
ATOM 1006 C C . MET A 1 124 ? -25.375 3.375 -20.781 1 90 124 MET A C 1
ATOM 1008 O O . MET A 1 124 ? -24.969 4.215 -21.594 1 90 124 MET A O 1
ATOM 1012 N N . ARG A 1 125 ? -26.391 2.691 -20.953 1 88.06 125 ARG A N 1
ATOM 1013 C CA . ARG A 1 125 ? -27.156 2.783 -22.203 1 88.06 125 ARG A CA 1
ATOM 1014 C C . ARG A 1 125 ? -27.906 4.109 -22.281 1 88.06 125 ARG A C 1
ATOM 1016 O O . ARG A 1 125 ? -28.047 4.676 -23.359 1 88.06 125 ARG A O 1
ATOM 1023 N N . GLN A 1 126 ? -28.281 4.543 -21.156 1 87.44 126 GLN A N 1
ATOM 1024 C CA . GLN A 1 126 ? -29.125 5.734 -21.109 1 87.44 126 GLN A CA 1
ATOM 1025 C C . GLN A 1 126 ? -28.266 7.004 -21.062 1 87.44 126 GLN A C 1
ATOM 1027 O O . GLN A 1 126 ? -28.766 8.094 -21.344 1 87.44 126 GLN A O 1
ATOM 1032 N N . SER A 1 127 ? -27.062 6.848 -20.656 1 82.81 127 SER A N 1
ATOM 1033 C CA . SER A 1 127 ? -26.203 8.023 -20.531 1 82.81 127 SER A CA 1
ATOM 1034 C C . SER A 1 127 ? -25.688 8.484 -21.891 1 82.81 127 SER A C 1
ATOM 1036 O O . SER A 1 127 ? -25.453 7.664 -22.781 1 82.81 127 SER A O 1
ATOM 1038 N N . GLU A 1 128 ? -25.531 9.82 -21.969 1 78 128 GLU A N 1
ATOM 1039 C CA . GLU A 1 128 ? -24.906 10.383 -23.156 1 78 128 GLU A CA 1
ATOM 1040 C C . GLU A 1 128 ? -23.422 10.078 -23.203 1 78 128 GLU A C 1
ATOM 1042 O O . GLU A 1 128 ? -22.781 9.891 -22.172 1 78 128 GLU A O 1
ATOM 1047 N N . SER A 1 129 ? -22.969 10.039 -24.312 1 70 129 SER A N 1
ATOM 1048 C CA . SER A 1 129 ? -21.609 9.594 -24.562 1 70 129 SER A CA 1
ATOM 1049 C C . SER A 1 129 ? -20.609 10.453 -23.797 1 70 129 SER A C 1
ATOM 1051 O O . SER A 1 129 ? -19.609 9.945 -23.266 1 70 129 SER A O 1
ATOM 1053 N N . SER A 1 130 ? -20.875 11.672 -23.719 1 66.19 130 SER A N 1
ATOM 1054 C CA . SER A 1 130 ? -19.938 12.602 -23.094 1 66.19 130 SER A CA 1
ATOM 1055 C C . SER A 1 130 ? -19.906 12.422 -21.578 1 66.19 130 SER A C 1
ATOM 1057 O O . SER A 1 130 ? -18.953 12.836 -20.922 1 66.19 130 SER A O 1
ATOM 1059 N N . GLU A 1 131 ? -20.797 11.727 -21.125 1 68.5 131 GLU A N 1
ATOM 1060 C CA . GLU A 1 131 ? -20.938 11.625 -19.672 1 68.5 131 GLU A CA 1
ATOM 1061 C C . GLU A 1 131 ? -20.594 10.227 -19.172 1 68.5 131 GLU A C 1
ATOM 1063 O O . GLU A 1 131 ? -20.688 9.945 -17.969 1 68.5 131 GLU A O 1
ATOM 1068 N N . LYS A 1 132 ? -20.141 9.617 -20.109 1 76.19 132 LYS A N 1
ATOM 1069 C CA . LYS A 1 132 ? -19.969 8.234 -19.703 1 76.19 132 LYS A CA 1
ATOM 1070 C C . LYS A 1 132 ? -18.766 8.078 -18.797 1 76.19 132 LYS A C 1
ATOM 1072 O O . LYS A 1 132 ? -17.688 8.633 -19.062 1 76.19 132 LYS A O 1
ATOM 1077 N N . ASP A 1 133 ? -18.969 7.359 -17.797 1 86.75 133 ASP A N 1
ATOM 1078 C CA . ASP A 1 133 ? -18.016 7.102 -16.734 1 86.75 133 ASP A CA 1
ATOM 1079 C C . ASP A 1 133 ? -16.984 6.055 -17.172 1 86.75 133 ASP A C 1
ATOM 1081 O O . ASP A 1 133 ? -17.359 4.949 -17.578 1 86.75 133 ASP A O 1
ATOM 1085 N N . LEU A 1 134 ? -15.797 6.367 -17.188 1 91.25 134 LEU A N 1
ATOM 1086 C CA . LEU A 1 134 ? -14.727 5.48 -17.641 1 91.25 134 LEU A CA 1
ATOM 1087 C C . LEU A 1 134 ? -14.719 4.188 -16.828 1 91.25 134 LEU A C 1
ATOM 1089 O O . LEU A 1 134 ? -14.469 3.111 -17.375 1 91.25 134 LEU A O 1
ATOM 1093 N N . ALA A 1 135 ? -14.984 4.301 -15.562 1 94.38 135 ALA A N 1
ATOM 1094 C CA . ALA A 1 135 ? -15.008 3.111 -14.719 1 94.38 135 ALA A CA 1
ATOM 1095 C C . ALA A 1 135 ? -16.062 2.119 -15.188 1 94.38 135 ALA A C 1
ATOM 1097 O O . ALA A 1 135 ? -15.82 0.909 -15.211 1 94.38 135 ALA A O 1
ATOM 1098 N N . SER A 1 136 ? -17.188 2.631 -15.586 1 94.75 136 SER A N 1
ATOM 1099 C CA . SER A 1 136 ? -18.266 1.773 -16.094 1 94.75 136 SER A CA 1
ATOM 1100 C C . SER A 1 136 ? -17.844 1.097 -17.406 1 94.75 136 SER A C 1
ATOM 1102 O O . SER A 1 136 ? -18.125 -0.087 -17.609 1 94.75 136 SER A O 1
ATOM 1104 N N . ILE A 1 137 ? -17.188 1.8 -18.203 1 95.5 137 ILE A N 1
ATOM 1105 C CA . ILE A 1 137 ? -16.719 1.27 -19.484 1 95.5 137 ILE A CA 1
ATOM 1106 C C . ILE A 1 137 ? -15.719 0.146 -19.234 1 95.5 137 ILE A C 1
ATOM 1108 O O . ILE A 1 137 ? -15.805 -0.921 -19.844 1 95.5 137 ILE A O 1
ATOM 1112 N N . ILE A 1 138 ? -14.82 0.382 -18.328 1 96.75 138 ILE A N 1
ATOM 1113 C CA . ILE A 1 138 ? -13.789 -0.596 -18.016 1 96.75 138 ILE A CA 1
ATOM 1114 C C . ILE A 1 138 ? -14.43 -1.859 -17.453 1 96.75 138 ILE A C 1
ATOM 1116 O O . ILE A 1 138 ? -14.102 -2.973 -17.859 1 96.75 138 ILE A O 1
ATOM 1120 N N . CYS A 1 139 ? -15.375 -1.709 -16.562 1 96.94 139 CYS A N 1
ATOM 1121 C CA . CYS A 1 139 ? -16.062 -2.848 -15.953 1 96.94 139 CYS A CA 1
ATOM 1122 C C . CYS A 1 139 ? -16.766 -3.689 -17.016 1 96.94 139 CYS A C 1
ATOM 1124 O O . CYS A 1 139 ? -16.641 -4.914 -17.016 1 96.94 139 CYS A O 1
ATOM 1126 N N . CYS A 1 140 ? -17.453 -3.043 -17.875 1 96.62 140 CYS A N 1
ATOM 1127 C CA . CYS A 1 140 ? -18.203 -3.752 -18.906 1 96.62 140 CYS A CA 1
ATOM 1128 C C . CYS A 1 140 ? -17.25 -4.457 -19.875 1 96.62 140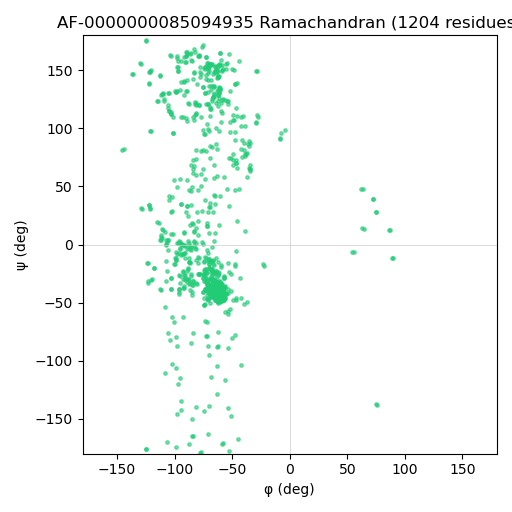 CYS A C 1
ATOM 1130 O O . CYS A 1 140 ? -17.484 -5.617 -20.234 1 96.62 140 CYS A O 1
ATOM 1132 N N . ASN A 1 141 ? -16.234 -3.791 -20.281 1 97 141 ASN A N 1
ATOM 1133 C CA . ASN A 1 141 ? -15.25 -4.398 -21.172 1 97 141 ASN A CA 1
ATOM 1134 C C . ASN A 1 141 ? -14.586 -5.613 -20.531 1 97 141 ASN A C 1
ATOM 1136 O O . ASN A 1 141 ? -14.398 -6.637 -21.188 1 97 141 ASN A O 1
ATOM 1140 N N . ASN A 1 142 ? -14.289 -5.477 -19.328 1 96.44 142 ASN A N 1
ATOM 1141 C CA . ASN A 1 142 ? -13.586 -6.555 -18.641 1 96.44 142 ASN A CA 1
ATOM 1142 C C . ASN A 1 142 ? -14.492 -7.754 -18.406 1 96.44 142 ASN A C 1
ATOM 1144 O O . ASN A 1 142 ? -14.047 -8.898 -18.469 1 96.44 142 ASN A O 1
ATOM 1148 N N . LEU A 1 143 ? -15.742 -7.438 -18.062 1 96.69 143 LEU A N 1
ATOM 1149 C CA . LEU A 1 143 ? -16.688 -8.539 -17.906 1 96.69 143 LEU A CA 1
ATOM 1150 C C . LEU A 1 143 ? -16.781 -9.352 -19.203 1 96.69 143 LEU A C 1
ATOM 1152 O O . LEU A 1 143 ? -16.719 -10.578 -19.172 1 96.69 143 LEU A O 1
ATOM 1156 N N . ILE A 1 144 ? -16.875 -8.68 -20.297 1 95.19 144 ILE A N 1
ATOM 1157 C CA . ILE A 1 144 ? -16.969 -9.336 -21.594 1 95.19 144 ILE A CA 1
ATOM 1158 C C . ILE A 1 144 ? -15.711 -10.164 -21.844 1 95.19 144 ILE A C 1
ATOM 1160 O O . ILE A 1 144 ? -15.789 -11.328 -22.234 1 95.19 144 ILE A O 1
ATOM 1164 N N . LEU A 1 145 ? -14.594 -9.531 -21.609 1 93.88 145 LEU A N 1
ATOM 1165 C CA . LEU A 1 145 ? -13.312 -10.18 -21.875 1 93.88 145 LEU A CA 1
ATOM 1166 C C . LEU A 1 145 ? -13.164 -11.453 -21.062 1 93.88 145 LEU A C 1
ATOM 1168 O O . LEU A 1 145 ? -12.773 -12.5 -21.594 1 93.88 145 LEU A O 1
ATOM 1172 N N . MET A 1 146 ? -13.492 -11.422 -19.844 1 92.12 146 MET A N 1
ATOM 1173 C CA . MET A 1 146 ? -13.367 -12.586 -18.969 1 92.12 146 MET A CA 1
ATOM 1174 C C . MET A 1 146 ? -14.328 -13.688 -19.375 1 92.12 146 MET A C 1
ATOM 1176 O O . MET A 1 146 ? -13.961 -14.867 -19.406 1 92.12 146 MET A O 1
ATOM 1180 N N . ALA A 1 147 ? -15.508 -13.258 -19.688 1 91.44 147 ALA A N 1
ATOM 1181 C CA . ALA A 1 147 ? -16.516 -14.242 -20.094 1 91.44 147 ALA A CA 1
ATOM 1182 C C . ALA A 1 147 ? -16.141 -14.875 -21.438 1 91.44 147 ALA A C 1
ATOM 1184 O O . ALA A 1 147 ? -16.266 -16.094 -21.609 1 91.44 147 ALA A O 1
ATOM 1185 N N . LEU A 1 148 ? -15.719 -14.062 -22.375 1 89.12 148 LEU A N 1
ATOM 1186 C CA . LEU A 1 148 ? -15.336 -14.57 -23.688 1 89.12 148 LEU A CA 1
ATOM 1187 C C . LEU A 1 148 ? -14.133 -15.5 -23.594 1 89.12 148 LEU A C 1
ATOM 1189 O O . LEU A 1 148 ? -14.07 -16.516 -24.281 1 89.12 148 LEU A O 1
ATOM 1193 N N . SER A 1 149 ? -13.203 -15.07 -22.812 1 86 149 SER A N 1
ATOM 1194 C CA . SER A 1 149 ? -12.016 -15.898 -22.625 1 86 149 SER A CA 1
ATOM 1195 C C . SER A 1 149 ? -12.375 -17.25 -22.016 1 86 149 SER A C 1
ATOM 1197 O O . SER A 1 149 ? -11.828 -18.281 -22.422 1 86 149 SER A O 1
ATOM 1199 N N . ALA A 1 150 ? -13.219 -17.234 -21.094 1 83.62 150 ALA A N 1
ATOM 1200 C CA . ALA A 1 150 ? -13.672 -18.469 -20.469 1 83.62 150 ALA A CA 1
ATOM 1201 C C . ALA A 1 150 ? -14.391 -19.375 -21.469 1 83.62 150 ALA A C 1
ATOM 1203 O O . ALA A 1 150 ? -14.172 -20.578 -21.5 1 83.62 150 ALA A O 1
ATOM 1204 N N . ASN A 1 151 ? -15.203 -18.781 -22.234 1 81 151 ASN A N 1
ATOM 1205 C CA . ASN A 1 151 ? -15.945 -19.531 -23.234 1 81 151 ASN A CA 1
ATOM 1206 C C . ASN A 1 151 ? -15.016 -20.141 -24.281 1 81 151 ASN A C 1
ATOM 1208 O O . ASN A 1 151 ? -15.219 -21.281 -24.719 1 81 151 ASN A O 1
ATOM 1212 N N . SER A 1 152 ? -14.125 -19.312 -24.672 1 79.31 152 SER A N 1
ATOM 1213 C CA . SER A 1 152 ? -13.172 -19.781 -25.672 1 79.31 152 SER A CA 1
ATOM 1214 C C . SER A 1 152 ? -12.367 -20.969 -25.156 1 79.31 152 SER A C 1
ATOM 1216 O O . SER A 1 152 ? -12.094 -21.922 -25.906 1 79.31 152 SER A O 1
ATOM 1218 N N . LEU A 1 153 ? -12.039 -20.953 -23.953 1 77.31 153 LEU A N 1
ATOM 1219 C CA . LEU A 1 153 ? -11.281 -22.047 -23.344 1 77.31 153 LEU A CA 1
ATOM 1220 C C . LEU A 1 153 ? -12.125 -23.312 -23.25 1 77.31 153 LEU A C 1
ATOM 1222 O O . LEU A 1 153 ? -11.625 -24.406 -23.5 1 77.31 153 LEU A O 1
ATOM 1226 N N . CYS A 1 154 ? -13.305 -23.172 -22.906 1 74.19 154 CYS A N 1
ATOM 1227 C CA . CYS A 1 154 ? -14.203 -24.312 -22.766 1 74.19 154 CYS A CA 1
ATOM 1228 C C . CYS A 1 154 ? -14.484 -24.953 -24.109 1 74.19 154 CYS A C 1
ATOM 1230 O O . CYS A 1 154 ? -14.609 -26.172 -24.203 1 74.19 154 CYS A O 1
ATOM 1232 N N . SER A 1 155 ? -14.539 -24.188 -25.109 1 70.56 155 SER A N 1
ATOM 1233 C CA . SER A 1 155 ? -14.805 -24.703 -26.453 1 70.56 155 SER A CA 1
ATOM 1234 C C . SER A 1 155 ? -13.609 -25.469 -27 1 70.56 155 SER A C 1
ATOM 1236 O O . SER A 1 155 ? -13.781 -26.422 -27.766 1 70.56 155 SER A O 1
ATOM 1238 N N . HIS A 1 156 ? -12.461 -25.078 -26.672 1 65.38 156 HIS A N 1
ATOM 1239 C CA . HIS A 1 156 ? -11.25 -25.75 -27.141 1 65.38 156 HIS A CA 1
ATOM 1240 C C . HIS A 1 156 ? -11.047 -27.078 -26.438 1 65.38 156 HIS A C 1
ATOM 1242 O O . HIS A 1 156 ? -10.477 -28.016 -27.016 1 65.38 156 HIS A O 1
ATOM 1248 N N . ARG A 1 157 ? -11.398 -27.266 -25.312 1 61.66 157 ARG A N 1
ATOM 1249 C CA . ARG A 1 157 ? -11.195 -28.484 -24.562 1 61.66 157 ARG A CA 1
ATOM 1250 C C . ARG A 1 157 ? -12.148 -29.594 -25.031 1 61.66 157 ARG A C 1
ATOM 1252 O O . ARG A 1 157 ? -11.797 -30.766 -25.016 1 61.66 157 ARG A O 1
ATOM 1259 N N . VAL A 1 158 ? -13.477 -29.344 -25.094 1 52.72 158 VAL A N 1
ATOM 1260 C CA . VAL A 1 158 ? -14.438 -30.375 -25.484 1 52.72 158 VAL A CA 1
ATOM 1261 C C . VAL A 1 158 ? -13.992 -31.031 -26.781 1 52.72 158 VAL A C 1
ATOM 1263 O O . VAL A 1 158 ? -14.352 -32.188 -27.047 1 52.72 158 VAL A O 1
ATOM 1266 N N . LYS A 1 159 ? -13.25 -30.469 -27.656 1 48.16 159 LYS A N 1
ATOM 1267 C CA . LYS A 1 159 ? -13.031 -31.141 -28.938 1 48.16 159 LYS A CA 1
ATOM 1268 C C . LYS A 1 159 ? -11.914 -32.188 -28.828 1 48.16 159 LYS A C 1
ATOM 1270 O O . LYS A 1 159 ? -10.844 -31.891 -28.297 1 48.16 159 LYS A O 1
ATOM 1275 N N . SER A 1 160 ? -12.172 -33.5 -28.828 1 41.41 160 SER A N 1
ATOM 1276 C CA . SER A 1 160 ? -11.414 -34.75 -28.922 1 41.41 160 SER A CA 1
ATOM 1277 C C . SER A 1 160 ? -10.133 -34.562 -29.734 1 41.41 160 SER A C 1
ATOM 1279 O O . SER A 1 160 ? -10.047 -33.656 -30.547 1 41.41 160 SER A O 1
ATOM 1281 N N . PRO A 1 161 ? -8.977 -35.344 -29.453 1 41.28 161 PRO A N 1
ATOM 1282 C CA . PRO A 1 161 ? -7.742 -35.375 -30.25 1 41.28 161 PRO A CA 1
ATOM 1283 C C . PRO A 1 161 ? -8.008 -35.281 -31.75 1 41.28 161 PRO A C 1
ATOM 1285 O O . PRO A 1 161 ? -7.141 -34.875 -32.5 1 41.28 161 PRO A O 1
ATOM 1288 N N . GLN A 1 162 ? -8.883 -36.062 -32.25 1 37 162 GLN A N 1
ATOM 1289 C CA . GLN A 1 16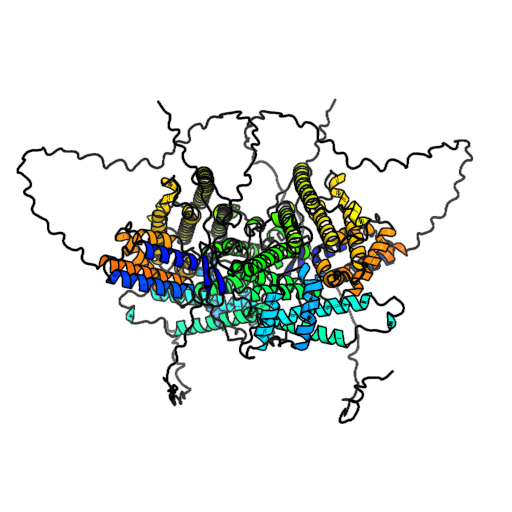2 ? -9.094 -36.188 -33.688 1 37 162 GLN A CA 1
ATOM 1290 C C . GLN A 1 162 ? -9.508 -34.844 -34.312 1 37 162 GLN A C 1
ATOM 1292 O O . GLN A 1 162 ? -9.312 -34.625 -35.5 1 37 162 GLN A O 1
ATOM 1297 N N . ILE A 1 163 ? -10.453 -34.219 -33.75 1 40.53 163 ILE A N 1
ATOM 1298 C CA . ILE A 1 163 ? -10.938 -33 -34.375 1 40.53 163 ILE A CA 1
ATOM 1299 C C . ILE A 1 163 ? -10.047 -31.828 -33.969 1 40.53 163 ILE A C 1
ATOM 1301 O O . ILE A 1 163 ? -10.367 -30.672 -34.219 1 40.53 163 ILE A O 1
ATOM 1305 N N . LYS A 1 164 ? -9.125 -31.969 -33.312 1 44.22 164 LYS A N 1
ATOM 1306 C CA . LYS A 1 164 ? -8.008 -31.109 -32.938 1 44.22 164 LYS A CA 1
ATOM 1307 C C . LYS A 1 164 ? -7.484 -30.312 -34.125 1 44.22 164 LYS A C 1
ATOM 1309 O O . LYS A 1 164 ? -6.789 -29.297 -33.938 1 44.22 164 LYS A O 1
ATOM 1314 N N . GLN A 1 165 ? -7.324 -31 -35.156 1 36.47 165 GLN A N 1
ATOM 1315 C CA . GLN A 1 165 ? -6.754 -30.375 -36.344 1 36.47 165 GLN A CA 1
ATOM 1316 C C . GLN A 1 165 ? -7.551 -29.156 -36.781 1 36.47 165 GLN A C 1
ATOM 1318 O O . GLN A 1 165 ? -6.996 -28.219 -37.344 1 36.47 165 GLN A O 1
ATOM 1323 N N . ALA A 1 166 ? -8.898 -29.375 -37.062 1 34 166 ALA A N 1
ATOM 1324 C CA . ALA A 1 166 ? -9.656 -28.438 -37.906 1 34 166 ALA A CA 1
ATOM 1325 C C . ALA A 1 166 ? -9.945 -27.156 -37.125 1 34 166 ALA A C 1
ATOM 1327 O O . ALA A 1 166 ? -9.992 -26.062 -37.719 1 34 166 ALA A O 1
ATOM 1328 N N . GLN A 1 167 ? -10.875 -27.156 -35.875 1 39.69 167 GLN A N 1
ATOM 1329 C CA . GLN A 1 167 ? -11.516 -25.891 -35.594 1 39.69 167 GLN A CA 1
ATOM 1330 C C . GLN A 1 167 ? -10.594 -24.969 -34.781 1 39.69 167 GLN A C 1
ATOM 1332 O O . GLN A 1 167 ? -10.32 -25.234 -33.625 1 39.69 167 GLN A O 1
ATOM 1337 N N . LYS A 1 168 ? -9.539 -24.516 -35.219 1 40.53 168 LYS A N 1
ATOM 1338 C CA . LYS A 1 168 ? -8.859 -23.234 -34.969 1 40.53 168 LYS A CA 1
ATOM 1339 C C . LYS A 1 168 ? -9.719 -22.297 -34.156 1 40.53 168 LYS A C 1
ATOM 1341 O O . LYS A 1 168 ? -10.914 -22.125 -34.438 1 40.53 168 LYS A O 1
ATOM 1346 N N . ILE A 1 169 ? -9.609 -22.188 -32.812 1 47.97 169 ILE A N 1
ATOM 1347 C CA . ILE A 1 169 ? -10.195 -21 -32.188 1 47.97 169 ILE A CA 1
ATOM 1348 C C . ILE A 1 169 ? -10.641 -20.016 -33.281 1 47.97 169 ILE A C 1
ATOM 1350 O O . ILE A 1 169 ? -9.836 -19.562 -34.094 1 47.97 169 ILE A O 1
ATOM 1354 N N . SER A 1 170 ? -11.906 -20.156 -33.719 1 52.78 170 SER A N 1
ATOM 1355 C CA . SER A 1 170 ? -12.32 -19.266 -34.812 1 52.78 170 SER A CA 1
ATOM 1356 C C . SER A 1 170 ? -11.562 -17.938 -34.75 1 52.78 170 SER A C 1
ATOM 1358 O O . SER A 1 170 ? -11.391 -17.359 -33.656 1 52.78 170 SER A O 1
ATOM 1360 N N . SER A 1 171 ? -10.625 -17.812 -35.625 1 59.34 171 SER A N 1
ATOM 1361 C CA . SER A 1 171 ? -9.914 -16.562 -35.875 1 59.34 171 SER A CA 1
ATOM 1362 C C . SER A 1 171 ? -10.734 -15.359 -35.438 1 59.34 171 SER A C 1
ATOM 1364 O O . SER A 1 171 ? -10.18 -14.383 -34.938 1 59.34 171 SER A O 1
ATOM 1366 N N . ILE A 1 172 ? -12.094 -15.695 -35.25 1 59.69 172 ILE A N 1
ATOM 1367 C CA . ILE A 1 172 ? -12.953 -14.562 -34.938 1 59.69 172 ILE A CA 1
ATOM 1368 C C . ILE A 1 172 ? -12.945 -14.32 -33.438 1 59.69 172 ILE A C 1
ATOM 1370 O O . ILE A 1 172 ? -12.867 -13.18 -32.969 1 59.69 172 ILE A O 1
ATOM 1374 N N . ASP A 1 173 ? -12.953 -15.445 -32.688 1 71.38 173 ASP A N 1
ATOM 1375 C CA . ASP A 1 173 ? -12.945 -15.297 -31.219 1 71.38 173 ASP A CA 1
ATOM 1376 C C . ASP A 1 173 ? -11.656 -14.633 -30.75 1 71.38 173 ASP A C 1
ATOM 1378 O O . ASP A 1 173 ? -11.688 -13.766 -29.875 1 71.38 173 ASP A O 1
ATOM 1382 N N . PHE A 1 174 ? -10.727 -15.008 -31.453 1 75.69 174 PHE A N 1
ATOM 1383 C CA . PHE A 1 174 ? -9.422 -14.461 -31.062 1 75.69 174 PHE A CA 1
ATOM 1384 C C . PHE A 1 174 ? -9.352 -12.969 -31.375 1 75.69 174 PHE A C 1
ATOM 1386 O O . PHE A 1 174 ? -8.844 -12.188 -30.562 1 75.69 174 PHE A O 1
ATOM 1393 N N . ASP A 1 175 ? -9.992 -12.68 -32.438 1 80.38 175 ASP A N 1
ATOM 1394 C CA . ASP A 1 175 ? -9.961 -11.273 -32.812 1 80.38 175 ASP A CA 1
ATOM 1395 C C . ASP A 1 175 ? -10.805 -10.43 -31.875 1 80.38 175 ASP A C 1
ATOM 1397 O O . ASP A 1 175 ? -10.422 -9.32 -31.516 1 80.38 175 ASP A O 1
ATOM 1401 N N . VAL A 1 176 ? -11.883 -11.008 -31.484 1 85.31 176 VAL A N 1
ATOM 1402 C CA . VAL A 1 176 ? -12.773 -10.289 -30.594 1 85.31 176 VAL A CA 1
ATOM 1403 C C . VAL A 1 176 ? -12.117 -10.133 -29.219 1 85.31 176 VAL A C 1
ATOM 1405 O O . VAL A 1 176 ? -12.164 -9.055 -28.625 1 85.31 176 VAL A O 1
ATOM 1408 N N . ILE A 1 177 ? -11.523 -11.141 -28.812 1 87.62 177 ILE A N 1
ATOM 1409 C CA . ILE A 1 177 ? -10.844 -11.109 -27.516 1 87.62 177 ILE A CA 1
ATOM 1410 C C . ILE A 1 177 ? -9.695 -10.094 -27.562 1 87.62 177 ILE A C 1
ATOM 1412 O O . ILE A 1 177 ? -9.508 -9.32 -26.625 1 87.62 177 ILE A O 1
ATOM 1416 N N . GLU A 1 178 ? -9.062 -10.078 -28.672 1 89.12 178 GLU A N 1
ATOM 1417 C CA . GLU A 1 178 ? -7.957 -9.141 -28.828 1 89.12 178 GLU A CA 1
ATOM 1418 C C . GLU A 1 178 ? -8.445 -7.699 -28.797 1 89.12 178 GLU A C 1
ATOM 1420 O O . GLU A 1 178 ? -7.746 -6.809 -28.312 1 89.12 178 GLU A O 1
ATOM 1425 N N . GLY A 1 179 ? -9.555 -7.539 -29.359 1 90.44 179 GLY A N 1
ATOM 1426 C CA . GLY A 1 179 ? -10.133 -6.207 -29.328 1 90.44 179 GLY A CA 1
ATOM 1427 C C . GLY A 1 179 ? -10.414 -5.727 -27.906 1 90.44 179 GLY A C 1
ATOM 1428 O O . GLY A 1 179 ? -10.086 -4.594 -27.562 1 90.44 179 GLY A O 1
ATOM 1429 N N . PHE A 1 180 ? -10.953 -6.578 -27.125 1 94 180 PHE A N 1
ATOM 1430 C CA . PHE A 1 180 ? -11.266 -6.215 -25.75 1 94 180 PHE A CA 1
ATOM 1431 C C . PHE A 1 180 ? -10 -6.125 -24.922 1 94 180 PHE A C 1
ATOM 1433 O O . PHE A 1 180 ? -9.922 -5.32 -23.984 1 94 180 PHE A O 1
ATOM 1440 N N . LEU A 1 181 ? -9.062 -6.926 -25.25 1 92.69 181 LEU A N 1
ATOM 1441 C CA . LEU A 1 181 ? -7.777 -6.824 -24.562 1 92.69 181 LEU A CA 1
ATOM 1442 C C . LEU A 1 181 ? -7.109 -5.48 -24.859 1 92.69 181 LEU A C 1
ATOM 1444 O O . LEU A 1 181 ? -6.492 -4.883 -23.969 1 92.69 181 LEU A O 1
ATOM 1448 N N . THR A 1 182 ? -7.242 -5.082 -26.062 1 92.12 182 THR A N 1
ATOM 1449 C CA . THR A 1 182 ? -6.723 -3.768 -26.422 1 92.12 182 THR A CA 1
ATOM 1450 C C . THR A 1 182 ? -7.402 -2.672 -25.609 1 92.12 182 THR A C 1
ATOM 1452 O O . THR A 1 182 ? -6.75 -1.723 -25.172 1 92.12 182 THR A O 1
ATOM 1455 N N . ASN A 1 183 ? -8.648 -2.836 -25.375 1 93.62 183 ASN A N 1
ATOM 1456 C CA . ASN A 1 183 ? -9.375 -1.883 -24.547 1 93.62 183 ASN A CA 1
ATOM 1457 C C . ASN A 1 183 ? -8.875 -1.911 -23.109 1 93.62 183 ASN A C 1
ATOM 1459 O O . ASN A 1 183 ? -8.812 -0.873 -22.438 1 93.62 183 ASN A O 1
ATOM 1463 N N . ALA A 1 184 ? -8.594 -3.059 -22.672 1 93.81 184 ALA A N 1
ATOM 1464 C CA . ALA A 1 184 ? -8.047 -3.178 -21.328 1 93.81 184 ALA A CA 1
ATOM 1465 C C . ALA A 1 184 ? -6.695 -2.482 -21.219 1 93.81 184 ALA A C 1
ATOM 1467 O O . ALA A 1 184 ? -6.414 -1.812 -20.219 1 93.81 184 ALA A O 1
ATOM 1468 N N . LYS A 1 185 ? -5.914 -2.605 -22.219 1 91.81 185 LYS A N 1
ATOM 1469 C CA . LYS A 1 185 ? -4.609 -1.949 -22.25 1 91.81 185 LYS A CA 1
ATOM 1470 C C . LYS A 1 185 ? -4.758 -0.432 -22.297 1 91.81 185 LYS A C 1
ATOM 1472 O O . LYS A 1 185 ? -3.996 0.295 -21.656 1 91.81 185 LYS A O 1
ATOM 1477 N N . ARG A 1 186 ? -5.691 -0.027 -23.031 1 92 186 ARG A N 1
ATOM 1478 C CA . ARG A 1 186 ? -5.969 1.404 -23.094 1 92 186 ARG A CA 1
ATOM 1479 C C . ARG A 1 186 ? -6.379 1.942 -21.719 1 92 186 ARG A C 1
ATOM 1481 O O . ARG A 1 186 ? -6.035 3.072 -21.359 1 92 186 ARG A O 1
ATOM 1488 N N . ALA A 1 187 ? -7.109 1.202 -21.016 1 92.88 187 ALA A N 1
ATOM 1489 C CA . ALA A 1 187 ? -7.516 1.599 -19.656 1 92.88 187 ALA A CA 1
ATOM 1490 C C . ALA A 1 187 ? -6.305 1.803 -18.766 1 92.88 187 ALA A C 1
ATOM 1492 O O . ALA A 1 187 ? -6.305 2.684 -17.891 1 92.88 187 ALA A O 1
ATOM 1493 N N . LEU A 1 188 ? -5.262 1.061 -18.969 1 89.88 188 LEU A N 1
ATOM 1494 C CA . LEU A 1 188 ? -4.051 1.155 -18.172 1 89.88 188 LEU A CA 1
ATOM 1495 C C . LEU A 1 188 ? -3.396 2.521 -18.328 1 89.88 188 LEU A C 1
ATOM 1497 O O . LEU A 1 188 ? -2.775 3.031 -17.391 1 89.88 188 LEU A O 1
ATOM 1501 N N . ASN A 1 189 ? -3.59 3.088 -19.438 1 84.81 189 ASN A N 1
ATOM 1502 C CA . ASN A 1 189 ? -2.984 4.387 -19.719 1 84.81 189 ASN A CA 1
ATOM 1503 C C . ASN A 1 189 ? -3.855 5.531 -19.203 1 84.81 189 ASN A C 1
ATOM 1505 O O . ASN A 1 189 ? -3.465 6.695 -19.281 1 84.81 189 ASN A O 1
ATOM 1509 N N . ASN A 1 190 ? -5.004 5.191 -18.641 1 84.62 190 ASN A N 1
ATOM 1510 C CA . ASN A 1 190 ? -5.938 6.207 -18.156 1 84.62 190 ASN A CA 1
ATOM 1511 C C . ASN A 1 190 ? -6.352 5.949 -16.703 1 84.62 190 ASN A C 1
ATOM 1513 O O . ASN A 1 190 ? -7.484 6.238 -16.328 1 84.62 190 ASN A O 1
ATOM 1517 N N . LEU A 1 191 ? -5.48 5.387 -15.984 1 85.88 191 LEU A N 1
ATOM 1518 C CA . LEU A 1 191 ? -5.801 4.977 -14.625 1 85.88 191 LEU A CA 1
ATOM 1519 C C . LEU A 1 191 ? -6.039 6.195 -13.734 1 85.88 191 LEU A C 1
ATOM 1521 O O . LEU A 1 191 ? -6.707 6.094 -12.703 1 85.88 191 LEU A O 1
ATOM 1525 N N . ASP A 1 192 ? -5.48 7.324 -14.086 1 78.38 192 ASP A N 1
ATOM 1526 C CA . ASP A 1 192 ? -5.625 8.539 -13.289 1 78.38 192 ASP A CA 1
ATOM 1527 C C . ASP A 1 192 ? -7.094 8.938 -13.156 1 78.38 192 ASP A C 1
ATOM 1529 O O . ASP A 1 192 ? -7.477 9.594 -12.188 1 78.38 192 ASP A O 1
ATOM 1533 N N . GLN A 1 193 ? -7.918 8.43 -13.992 1 81.25 193 GLN A N 1
ATOM 1534 C CA . GLN A 1 193 ? -9.328 8.805 -14.008 1 81.25 193 GLN A CA 1
ATOM 1535 C C . GLN A 1 193 ? -10.156 7.852 -13.156 1 81.25 193 GLN A C 1
ATOM 1537 O O . GLN A 1 193 ? -11.344 8.086 -12.93 1 81.25 193 GLN A O 1
ATOM 1542 N N . VAL A 1 194 ? -9.523 6.844 -12.734 1 88.12 194 VAL A N 1
ATOM 1543 C CA . VAL A 1 194 ? -10.305 5.844 -12.016 1 88.12 194 VAL A CA 1
ATOM 1544 C C . VAL A 1 194 ? -9.734 5.668 -10.609 1 88.12 194 VAL A C 1
ATOM 1546 O O . VAL A 1 194 ? -9.797 4.574 -10.039 1 88.12 194 VAL A O 1
ATOM 1549 N N . VAL A 1 195 ? -9.172 6.73 -10.07 1 86.19 195 VAL A N 1
ATOM 1550 C CA . VAL A 1 195 ? -8.586 6.609 -8.742 1 86.19 195 VAL A CA 1
ATOM 1551 C C . VAL A 1 195 ? -9.398 7.43 -7.742 1 86.19 195 VAL A C 1
ATOM 1553 O O . VAL A 1 195 ? -9.086 7.453 -6.551 1 86.19 195 VAL A O 1
ATOM 1556 N N . SER A 1 196 ? -10.453 7.988 -8.242 1 84.06 196 SER A N 1
ATOM 1557 C CA . SER A 1 196 ? -11.328 8.703 -7.324 1 84.06 196 SER A CA 1
ATOM 1558 C C . SER A 1 196 ? -12.031 7.746 -6.371 1 84.06 196 SER A C 1
ATOM 1560 O O . SER A 1 196 ? -12.227 6.57 -6.691 1 84.06 196 SER A O 1
ATOM 1562 N N . PRO A 1 197 ? -12.406 8.156 -5.266 1 87.25 197 PRO A N 1
ATOM 1563 C CA . PRO A 1 197 ? -12.969 7.277 -4.234 1 87.25 197 PRO A CA 1
ATOM 1564 C C . PRO A 1 197 ? -14.406 6.863 -4.535 1 87.25 197 PRO A C 1
ATOM 1566 O O . PRO A 1 197 ? -15.344 7.379 -3.918 1 87.25 197 PRO A O 1
ATOM 1569 N N . ARG A 1 198 ? -14.609 5.926 -5.332 1 89.44 198 ARG A N 1
ATOM 1570 C CA . ARG A 1 198 ? -15.906 5.348 -5.68 1 89.44 198 ARG A CA 1
ATOM 1571 C C . ARG A 1 198 ? -15.828 3.824 -5.723 1 89.44 198 ARG A C 1
ATOM 1573 O O . ARG A 1 198 ? -14.812 3.26 -6.137 1 89.44 198 ARG A O 1
ATOM 1580 N N . VAL A 1 199 ? -16.938 3.215 -5.352 1 92.38 199 VAL A N 1
ATOM 1581 C CA . VAL A 1 199 ? -16.969 1.757 -5.328 1 92.38 199 VAL A CA 1
ATOM 1582 C C . VAL A 1 199 ? -16.719 1.209 -6.73 1 92.38 199 VAL A C 1
ATOM 1584 O O . VAL A 1 199 ? -15.977 0.244 -6.902 1 92.38 199 VAL A O 1
ATOM 1587 N N . ILE A 1 200 ? -17.281 1.843 -7.746 1 93.62 200 ILE A N 1
ATOM 1588 C CA . ILE A 1 200 ? -17.172 1.36 -9.117 1 93.62 200 ILE A CA 1
ATOM 1589 C C . ILE A 1 200 ? -15.727 1.453 -9.586 1 93.62 200 ILE A C 1
ATOM 1591 O O . ILE A 1 200 ? -15.281 0.654 -10.414 1 93.62 200 ILE A O 1
ATOM 1595 N N . ASN A 1 201 ? -14.984 2.447 -9.102 1 94.25 201 ASN A N 1
ATOM 1596 C CA . ASN A 1 201 ? -13.578 2.562 -9.453 1 94.25 201 ASN A CA 1
ATOM 1597 C C . ASN A 1 201 ? -12.758 1.408 -8.883 1 94.25 201 ASN A C 1
ATOM 1599 O O . ASN A 1 201 ? -11.867 0.886 -9.555 1 94.25 201 ASN A O 1
ATOM 1603 N N . VAL A 1 202 ? -13.094 1.012 -7.648 1 96.5 202 VAL A N 1
ATOM 1604 C CA . VAL A 1 202 ? -12.438 -0.151 -7.066 1 96.5 202 VAL A CA 1
ATOM 1605 C C . VAL A 1 202 ? -12.727 -1.389 -7.914 1 96.5 202 VAL A C 1
ATOM 1607 O O . VAL A 1 202 ? -11.82 -2.174 -8.211 1 96.5 202 VAL A O 1
ATOM 1610 N N . GLN A 1 203 ? -13.953 -1.49 -8.297 1 97.06 203 GLN A N 1
ATOM 1611 C CA . GLN A 1 203 ? -14.375 -2.629 -9.109 1 97.06 203 GLN A CA 1
ATOM 1612 C C . GLN A 1 203 ? -13.695 -2.615 -10.477 1 97.06 203 GLN A C 1
ATOM 1614 O O . GLN A 1 203 ? -13.281 -3.662 -10.977 1 97.06 203 GLN A O 1
ATOM 1619 N N . ALA A 1 204 ? -13.578 -1.481 -11.047 1 97.56 204 ALA A N 1
ATOM 1620 C CA . ALA A 1 204 ? -12.898 -1.349 -12.328 1 97.56 204 ALA A CA 1
ATOM 1621 C C . ALA A 1 204 ? -11.43 -1.764 -12.227 1 97.56 204 ALA A C 1
ATOM 1623 O O . ALA A 1 204 ? -10.93 -2.527 -13.055 1 97.56 204 ALA A O 1
ATOM 1624 N N . LEU A 1 205 ? -10.797 -1.338 -11.219 1 97.62 205 LEU A N 1
ATOM 1625 C CA . LEU A 1 205 ? -9.391 -1.659 -11.008 1 97.62 205 LEU A CA 1
ATOM 1626 C C . LEU A 1 205 ? -9.211 -3.146 -10.719 1 97.62 205 LEU A C 1
ATOM 1628 O O . LEU A 1 205 ? -8.305 -3.781 -11.258 1 97.62 205 LEU A O 1
ATOM 1632 N N . LEU A 1 206 ? -10.047 -3.725 -9.945 1 97.56 206 LEU A N 1
ATOM 1633 C CA . LEU A 1 206 ? -9.953 -5.137 -9.594 1 97.56 206 LEU A CA 1
ATOM 1634 C C . LEU A 1 206 ? -10.227 -6.016 -10.812 1 97.56 206 LEU A C 1
ATOM 1636 O O . LEU A 1 206 ? -9.57 -7.043 -11 1 97.56 206 LEU A O 1
ATOM 1640 N N . SER A 1 207 ? -11.234 -5.602 -11.555 1 97.19 207 SER A N 1
ATOM 1641 C CA . SER A 1 207 ? -11.508 -6.375 -12.766 1 97.19 207 SER A CA 1
ATOM 1642 C C . SER A 1 207 ? -10.336 -6.293 -13.742 1 97.19 207 SER A C 1
ATOM 1644 O O . SER A 1 207 ? -9.992 -7.281 -14.391 1 97.19 207 SER A O 1
ATOM 1646 N N . LEU A 1 208 ? -9.766 -5.137 -13.828 1 96.62 208 LEU A N 1
ATOM 1647 C CA . LEU A 1 208 ? -8.578 -4.984 -14.664 1 96.62 208 LEU A CA 1
ATOM 1648 C C . LEU A 1 208 ? -7.434 -5.844 -14.141 1 96.62 208 LEU A C 1
ATOM 1650 O O . LEU A 1 208 ? -6.648 -6.383 -14.922 1 96.62 208 LEU A O 1
ATOM 1654 N N . PHE A 1 209 ? -7.332 -5.988 -12.875 1 95.69 209 PHE A N 1
ATOM 1655 C CA . PHE A 1 209 ? -6.336 -6.844 -12.242 1 95.69 209 PHE A CA 1
ATOM 1656 C C . PHE A 1 209 ? -6.52 -8.297 -12.672 1 95.69 209 PHE A C 1
ATOM 1658 O O . PHE A 1 209 ? -5.547 -8.984 -13 1 95.69 209 PHE A O 1
ATOM 1665 N N . LEU A 1 210 ? -7.715 -8.719 -12.625 1 93.81 210 LEU A N 1
ATOM 1666 C CA . LEU A 1 210 ? -7.992 -10.102 -13.016 1 93.81 210 LEU A CA 1
ATOM 1667 C C . LEU A 1 210 ? -7.617 -10.344 -14.469 1 93.81 210 LEU A C 1
ATOM 1669 O O . LEU A 1 210 ? -7.039 -11.383 -14.805 1 93.81 210 LEU A O 1
ATOM 1673 N N . VAL A 1 211 ? -7.93 -9.344 -15.242 1 93.44 211 VAL A N 1
ATOM 1674 C CA . VAL A 1 211 ? -7.555 -9.438 -16.656 1 93.44 211 VAL A CA 1
ATOM 1675 C C . VAL A 1 211 ? -6.035 -9.461 -16.781 1 93.44 211 VAL A C 1
ATOM 1677 O O . VAL A 1 211 ? -5.48 -10.258 -17.547 1 93.44 211 VAL A O 1
ATOM 1680 N N . ALA A 1 212 ? -5.387 -8.617 -16.062 1 92.5 212 ALA A N 1
ATOM 1681 C CA . ALA A 1 212 ? -3.93 -8.531 -16.125 1 92.5 212 ALA A CA 1
ATOM 1682 C C . ALA A 1 212 ? -3.281 -9.828 -15.648 1 92.5 212 ALA A C 1
ATOM 1684 O O . ALA A 1 212 ? -2.246 -10.242 -16.172 1 92.5 212 ALA A O 1
ATOM 1685 N N . GLN A 1 213 ? -3.824 -10.445 -14.711 1 90.19 213 GLN A N 1
ATOM 1686 C CA . GLN A 1 213 ? -3.287 -11.695 -14.18 1 90.19 213 GLN A CA 1
ATOM 1687 C C . GLN A 1 213 ? -3.217 -12.766 -15.266 1 90.19 213 GLN A C 1
ATOM 1689 O O . GLN A 1 213 ? -2.309 -13.602 -15.258 1 90.19 213 GLN A O 1
ATOM 1694 N N . GLU A 1 214 ? -4.176 -12.695 -16.141 1 87.94 214 GLU A N 1
ATOM 1695 C CA . GLU A 1 214 ? -4.246 -13.711 -17.188 1 87.94 214 GLU A CA 1
ATOM 1696 C C . GLU A 1 214 ? -3.416 -13.312 -18.406 1 87.94 214 GLU A C 1
ATOM 1698 O O . GLU A 1 214 ? -2.857 -14.172 -19.094 1 87.94 214 GLU A O 1
ATOM 1703 N N . PHE A 1 215 ? -3.309 -11.977 -18.625 1 87.88 215 PHE A N 1
ATOM 1704 C CA . PHE A 1 215 ? -2.854 -11.609 -19.953 1 87.88 215 PHE A CA 1
ATOM 1705 C C . PHE A 1 215 ? -1.606 -10.734 -19.875 1 87.88 215 PHE A C 1
ATOM 1707 O O . PHE A 1 215 ? -0.913 -10.547 -20.875 1 87.88 215 PHE A O 1
ATOM 1714 N N . LEU A 1 216 ? -1.349 -10.211 -18.75 1 89.25 216 LEU A N 1
ATOM 1715 C CA . LEU A 1 216 ? -0.299 -9.203 -18.688 1 89.25 216 LEU A CA 1
ATOM 1716 C C . LEU A 1 216 ? 0.762 -9.57 -17.656 1 89.25 216 LEU A C 1
ATOM 1718 O O . LEU A 1 216 ? 0.719 -10.664 -17.094 1 89.25 216 LEU A O 1
ATOM 1722 N N . SER A 1 217 ? 1.713 -8.664 -17.484 1 86.56 217 SER A N 1
ATOM 1723 C CA . SER A 1 217 ? 2.854 -8.93 -16.609 1 86.56 217 SER A CA 1
ATOM 1724 C C . SER A 1 217 ? 2.484 -8.758 -15.148 1 86.56 217 SER A C 1
ATOM 1726 O O . SER A 1 217 ? 1.512 -8.07 -14.82 1 86.56 217 SER A O 1
ATOM 1728 N N . VAL A 1 218 ? 3.334 -9.312 -14.352 1 86.88 218 VAL A N 1
ATOM 1729 C CA . VAL A 1 218 ? 3.129 -9.273 -12.906 1 86.88 218 VAL A CA 1
ATOM 1730 C C . VAL A 1 218 ? 3.273 -7.844 -12.398 1 86.88 218 VAL A C 1
ATOM 1732 O O . VAL A 1 218 ? 2.576 -7.434 -11.469 1 86.88 218 VAL A O 1
ATOM 1735 N N . GLY A 1 219 ? 4.176 -7.066 -12.992 1 85.38 219 GLY A N 1
ATOM 1736 C CA . GLY A 1 219 ? 4.348 -5.676 -12.602 1 85.38 219 GLY A CA 1
ATOM 1737 C C . GLY A 1 219 ? 3.088 -4.848 -12.758 1 85.38 219 GLY A C 1
ATOM 1738 O O . GLY A 1 219 ? 2.764 -4.027 -11.898 1 85.38 219 GLY A O 1
ATOM 1739 N N . ILE A 1 220 ? 2.373 -5.09 -13.82 1 90.06 220 ILE A N 1
ATOM 1740 C CA . ILE A 1 220 ? 1.119 -4.387 -14.078 1 90.06 220 ILE A CA 1
ATOM 1741 C C . ILE A 1 220 ? 0.072 -4.82 -13.047 1 90.06 220 ILE A C 1
ATOM 1743 O O . ILE A 1 220 ? -0.671 -3.988 -12.523 1 90.06 220 ILE A O 1
ATOM 1747 N N . CYS A 1 221 ? 0.084 -6.102 -12.742 1 92 221 CYS A N 1
ATOM 1748 C CA . CYS A 1 221 ? -0.836 -6.625 -11.742 1 92 221 CYS A CA 1
ATOM 1749 C C . CYS A 1 221 ? -0.619 -5.945 -10.391 1 92 221 CYS A C 1
ATOM 1751 O O . CYS A 1 221 ? -1.577 -5.523 -9.742 1 92 221 CYS A O 1
ATOM 1753 N N . GLU A 1 222 ? 0.586 -5.801 -10.031 1 92.44 222 GLU A N 1
ATOM 1754 C CA . GLU A 1 222 ? 0.911 -5.191 -8.742 1 92.44 222 GLU A CA 1
ATOM 1755 C C . GLU A 1 222 ? 0.477 -3.729 -8.703 1 92.44 222 GLU A C 1
ATOM 1757 O O . GLU A 1 222 ? -0.049 -3.262 -7.688 1 92.44 222 GLU A O 1
ATOM 1762 N N . THR A 1 223 ? 0.695 -3.051 -9.773 1 91.5 223 THR A N 1
ATOM 1763 C CA . THR A 1 223 ? 0.325 -1.642 -9.844 1 91.5 223 THR A CA 1
ATOM 1764 C C . THR A 1 223 ? -1.188 -1.474 -9.734 1 91.5 223 THR A C 1
ATOM 1766 O O . THR A 1 223 ? -1.67 -0.637 -8.969 1 91.5 223 THR A O 1
ATOM 1769 N N . LEU A 1 224 ? -1.894 -2.258 -10.484 1 94.81 224 LEU A N 1
ATOM 1770 C CA . LEU A 1 224 ? -3.352 -2.193 -10.461 1 94.81 224 LEU A CA 1
ATOM 1771 C C . LEU A 1 224 ? -3.893 -2.527 -9.078 1 94.81 224 LEU A C 1
ATOM 1773 O O . LEU A 1 224 ? -4.789 -1.847 -8.578 1 94.81 224 LEU A O 1
ATOM 1777 N N . PHE A 1 225 ? -3.285 -3.512 -8.5 1 96.25 225 PHE A N 1
ATOM 1778 C CA . PHE A 1 225 ? -3.752 -3.93 -7.188 1 96.25 225 PHE A CA 1
ATOM 1779 C C . PHE A 1 225 ? -3.488 -2.846 -6.148 1 96.25 225 PHE A C 1
ATOM 1781 O O . PHE A 1 225 ? -4.344 -2.564 -5.309 1 96.25 225 PHE A O 1
ATOM 1788 N N . THR A 1 226 ? -2.363 -2.275 -6.234 1 94.88 226 THR A N 1
ATOM 1789 C CA . THR A 1 226 ? -1.995 -1.219 -5.297 1 94.88 226 THR A CA 1
ATOM 1790 C C . THR A 1 226 ? -2.959 -0.041 -5.406 1 94.88 226 THR A C 1
ATOM 1792 O O . THR A 1 226 ? -3.367 0.529 -4.391 1 94.88 226 THR A O 1
ATOM 1795 N N . LEU A 1 227 ? -3.295 0.31 -6.547 1 94.94 227 LEU A N 1
ATOM 1796 C CA . LEU A 1 227 ? -4.23 1.408 -6.762 1 94.94 227 LEU A CA 1
ATOM 1797 C C . LEU A 1 227 ? -5.629 1.036 -6.277 1 94.94 227 LEU A C 1
ATOM 1799 O O . LEU A 1 227 ? -6.336 1.872 -5.711 1 94.94 227 LEU A O 1
ATOM 1803 N N . ALA A 1 228 ? -5.992 -0.202 -6.516 1 97.19 228 ALA A N 1
ATOM 1804 C CA . ALA A 1 228 ? -7.289 -0.664 -6.027 1 97.19 228 ALA A CA 1
ATOM 1805 C C . ALA A 1 228 ? -7.359 -0.588 -4.508 1 97.19 228 ALA A C 1
ATOM 1807 O O . ALA A 1 228 ? -8.375 -0.166 -3.947 1 97.19 228 ALA A O 1
ATOM 1808 N N . VAL A 1 229 ? -6.281 -0.99 -3.871 1 96.44 229 VAL A N 1
ATOM 1809 C CA . VAL A 1 229 ? -6.227 -0.972 -2.414 1 96.44 229 VAL A CA 1
ATOM 1810 C C . VAL A 1 229 ? -6.352 0.465 -1.91 1 96.44 229 VAL A C 1
ATOM 1812 O O . VAL A 1 229 ? -7.102 0.737 -0.97 1 96.44 229 VAL A O 1
ATOM 1815 N N . ARG A 1 230 ? -5.648 1.375 -2.533 1 93.81 230 ARG A N 1
ATOM 1816 C CA . ARG A 1 230 ? -5.715 2.781 -2.148 1 93.81 230 ARG A CA 1
ATOM 1817 C C . ARG A 1 230 ? -7.133 3.322 -2.291 1 93.81 230 ARG A C 1
ATOM 1819 O O . ARG A 1 230 ? -7.637 4.004 -1.396 1 93.81 230 ARG A O 1
ATOM 1826 N N . CYS A 1 231 ? -7.734 3.014 -3.381 1 93.81 231 CYS A N 1
ATOM 1827 C CA . CYS A 1 231 ? -9.102 3.467 -3.629 1 93.81 231 CYS A CA 1
ATOM 1828 C C . CYS A 1 231 ? -10.07 2.859 -2.621 1 93.81 231 CYS A C 1
ATOM 1830 O O . CYS A 1 231 ? -10.969 3.543 -2.129 1 93.81 231 CYS A O 1
ATOM 1832 N N . ALA A 1 232 ? -9.859 1.632 -2.355 1 95.12 232 ALA A N 1
ATOM 1833 C CA . ALA A 1 232 ? -10.719 0.939 -1.401 1 95.12 232 ALA A CA 1
ATOM 1834 C C . ALA A 1 232 ? -10.617 1.562 -0.012 1 95.12 232 ALA A C 1
ATOM 1836 O O . ALA A 1 232 ? -11.625 1.743 0.672 1 95.12 232 ALA A O 1
ATOM 1837 N N . LYS A 1 233 ? -9.461 1.893 0.385 1 91.38 233 LYS A N 1
ATOM 1838 C CA . LYS A 1 233 ? -9.258 2.535 1.68 1 91.38 233 LYS A CA 1
ATOM 1839 C C . LYS A 1 233 ? -9.961 3.889 1.74 1 91.38 233 LYS A C 1
ATOM 1841 O O . LYS A 1 233 ? -10.555 4.238 2.762 1 91.38 233 LYS A O 1
ATOM 1846 N N . SER A 1 234 ? -9.93 4.566 0.665 1 89.12 234 SER A N 1
ATOM 1847 C CA . SER A 1 234 ? -10.484 5.918 0.616 1 89.12 234 SER A CA 1
ATOM 1848 C C . SER A 1 234 ? -12 5.902 0.739 1 89.12 234 SER A C 1
ATOM 1850 O O . SER A 1 234 ? -12.609 6.906 1.115 1 89.12 234 SER A O 1
ATOM 1852 N N . ILE A 1 235 ? -12.633 4.77 0.453 1 90.81 235 ILE A N 1
ATOM 1853 C CA . ILE A 1 235 ? -14.086 4.711 0.53 1 90.81 235 ILE A CA 1
ATOM 1854 C C . ILE A 1 235 ? -14.508 3.898 1.754 1 90.81 235 ILE A C 1
ATOM 1856 O O . ILE A 1 235 ? -15.695 3.688 1.989 1 90.81 235 ILE A O 1
ATOM 1860 N N . GLY A 1 236 ? -13.547 3.418 2.475 1 90.75 236 GLY A N 1
ATOM 1861 C CA . GLY A 1 236 ? -13.836 2.693 3.701 1 90.75 236 GLY A CA 1
ATOM 1862 C C . GLY A 1 236 ? -14.422 1.315 3.457 1 90.75 236 GLY A C 1
ATOM 1863 O O . GLY A 1 236 ? -15.352 0.897 4.148 1 90.75 236 GLY A O 1
ATOM 1864 N N . VAL A 1 237 ? -13.906 0.651 2.451 1 92.69 237 VAL A N 1
ATOM 1865 C CA . VAL A 1 237 ? -14.422 -0.669 2.1 1 92.69 237 VAL A CA 1
ATOM 1866 C C . VAL A 1 237 ? -14.227 -1.629 3.27 1 92.69 237 VAL A C 1
ATOM 1868 O O . VAL A 1 237 ? -15.078 -2.482 3.529 1 92.69 237 VAL A O 1
ATOM 1871 N N . HIS A 1 238 ? -13.172 -1.52 3.99 1 92.31 238 HIS A N 1
ATOM 1872 C CA . HIS A 1 238 ? -12.859 -2.434 5.082 1 92.31 238 HIS A CA 1
ATOM 1873 C C . HIS A 1 238 ? -13.656 -2.098 6.332 1 92.31 238 HIS A C 1
ATOM 1875 O O . HIS A 1 238 ? -13.68 -2.875 7.289 1 92.31 238 HIS A O 1
ATOM 1881 N N . GLN A 1 239 ? -14.281 -0.949 6.289 1 90.5 239 GLN A N 1
ATOM 1882 C CA . GLN A 1 239 ? -15.125 -0.53 7.406 1 90.5 239 GLN A CA 1
ATOM 1883 C C . GLN A 1 239 ? -16.609 -0.74 7.086 1 90.5 239 GLN A C 1
ATOM 1885 O O . GLN A 1 239 ? -17.453 -0.002 7.578 1 90.5 239 GLN A O 1
ATOM 1890 N N . TRP A 1 240 ? -16.859 -1.682 6.281 1 89.56 240 TRP A N 1
ATOM 1891 C CA . TRP A 1 240 ? -18.219 -1.903 5.805 1 89.56 240 TRP A CA 1
ATOM 1892 C C . TRP A 1 240 ? -19.188 -2.127 6.973 1 89.56 240 TRP A C 1
ATOM 1894 O O . TRP A 1 240 ? -20.359 -1.768 6.895 1 89.56 240 TRP A O 1
ATOM 1904 N N . HIS A 1 241 ? -18.734 -2.629 8.094 1 86.69 241 HIS A N 1
ATOM 1905 C CA . HIS A 1 241 ? -19.578 -2.922 9.242 1 86.69 241 HIS A CA 1
ATOM 1906 C C . HIS A 1 241 ? -20.125 -1.642 9.859 1 86.69 241 HIS A C 1
ATOM 1908 O O . HIS A 1 241 ? -21.234 -1.644 10.414 1 86.69 241 HIS A O 1
ATOM 1914 N N . SER A 1 242 ? -19.359 -0.613 9.766 1 84.19 242 SER A N 1
ATOM 1915 C CA . SER A 1 242 ? -19.766 0.657 10.359 1 84.19 242 SER A CA 1
ATOM 1916 C C . SER A 1 242 ? -20.922 1.282 9.578 1 84.19 242 SER A C 1
ATOM 1918 O O . SER A 1 242 ? -21.609 2.174 10.078 1 84.19 242 SER A O 1
ATOM 1920 N N . LEU A 1 243 ? -21.141 0.766 8.414 1 85.94 243 LEU A N 1
ATOM 1921 C CA . LEU A 1 243 ? -22.188 1.324 7.559 1 85.94 243 LEU A CA 1
ATOM 1922 C C . LEU A 1 243 ? -23.484 0.521 7.684 1 85.94 243 LEU A C 1
ATOM 1924 O O . LEU A 1 243 ? -24.5 0.869 7.074 1 85.94 243 LEU A O 1
ATOM 1928 N N . GLN A 1 244 ? -23.391 -0.439 8.523 1 86.31 244 GLN A N 1
ATOM 1929 C CA . GLN A 1 244 ? -24.578 -1.262 8.703 1 86.31 244 GLN A CA 1
ATOM 1930 C C . GLN A 1 244 ? -25.75 -0.431 9.227 1 86.31 244 GLN A C 1
ATOM 1932 O O . GLN A 1 244 ? -25.594 0.349 10.164 1 86.31 244 GLN A O 1
ATOM 1937 N N . GLY A 1 245 ? -26.844 -0.573 8.586 1 82.62 245 GLY A N 1
ATOM 1938 C CA . GLY A 1 245 ? -28.031 0.174 8.984 1 82.62 245 GLY A CA 1
ATOM 1939 C C . GLY A 1 245 ? -28.141 1.527 8.305 1 82.62 245 GLY A C 1
ATOM 1940 O O . GLY A 1 245 ? -29.203 2.145 8.305 1 82.62 245 GLY A O 1
ATOM 1941 N N . GLN A 1 246 ? -27.094 1.976 7.656 1 83.12 246 GLN A N 1
ATOM 1942 C CA . GLN A 1 246 ? -27.094 3.289 7.02 1 83.12 246 GLN A CA 1
ATOM 1943 C C . GLN A 1 246 ? -27.281 3.17 5.512 1 83.12 246 GLN A C 1
ATOM 1945 O O . GLN A 1 246 ? -27.766 4.102 4.867 1 83.12 246 GLN A O 1
ATOM 1950 N N . ILE A 1 247 ? -26.828 2.049 5 1 85.69 247 ILE A N 1
ATOM 1951 C CA . ILE A 1 247 ? -26.984 1.787 3.57 1 85.69 247 ILE A CA 1
ATOM 1952 C C . ILE A 1 247 ? -27.703 0.457 3.365 1 85.69 247 ILE A C 1
ATOM 1954 O O . ILE A 1 247 ? -27.984 -0.263 4.328 1 85.69 247 ILE A O 1
ATOM 1958 N N . SER A 1 248 ? -27.969 0.158 2.131 1 87.19 248 SER A N 1
ATOM 1959 C CA . SER A 1 248 ? -28.734 -1.051 1.845 1 87.19 248 SER A CA 1
ATOM 1960 C C . SER A 1 248 ? -27.922 -2.305 2.148 1 87.19 248 SER A C 1
ATOM 1962 O O . SER A 1 248 ? -26.703 -2.273 2.131 1 87.19 248 SER A O 1
ATOM 1964 N N . ASP A 1 249 ? -28.594 -3.334 2.402 1 87.88 249 ASP A N 1
ATOM 1965 C CA . ASP A 1 249 ? -27.938 -4.613 2.664 1 87.88 249 ASP A CA 1
ATOM 1966 C C . ASP A 1 249 ? -27.156 -5.094 1.444 1 87.88 249 ASP A C 1
ATOM 1968 O O . ASP A 1 249 ? -26.109 -5.734 1.584 1 87.88 249 ASP A O 1
ATOM 1972 N N . GLU A 1 250 ? -27.656 -4.77 0.367 1 87.75 250 GLU A N 1
ATOM 1973 C CA . GLU A 1 250 ? -26.969 -5.152 -0.864 1 87.75 250 GLU A CA 1
ATOM 1974 C C . GLU A 1 250 ? -25.641 -4.414 -1.009 1 87.75 250 GLU A C 1
ATOM 1976 O O . GLU A 1 250 ? -24.656 -4.992 -1.462 1 87.75 250 GLU A O 1
ATOM 1981 N N . ASP A 1 251 ? -25.688 -3.182 -0.57 1 87.75 251 ASP A N 1
ATOM 1982 C CA . ASP A 1 251 ? -24.453 -2.391 -0.606 1 87.75 251 ASP A CA 1
ATOM 1983 C C . ASP A 1 251 ? -23.422 -2.924 0.389 1 87.75 251 ASP A C 1
ATOM 1985 O O . ASP A 1 251 ? -22.234 -2.949 0.097 1 87.75 251 ASP A O 1
ATOM 1989 N N . ILE A 1 252 ? -23.922 -3.334 1.467 1 90.31 252 ILE A N 1
ATOM 1990 C CA . ILE A 1 252 ? -23.047 -3.881 2.496 1 90.31 252 ILE A CA 1
ATOM 1991 C C . ILE A 1 252 ? -22.422 -5.188 2.008 1 90.31 252 ILE A C 1
ATOM 1993 O O . ILE A 1 252 ? -21.219 -5.422 2.182 1 90.31 252 ILE A O 1
ATOM 1997 N N . LYS A 1 253 ? -23.281 -5.973 1.404 1 90.19 253 LYS A N 1
ATOM 1998 C CA . LYS A 1 253 ? -22.812 -7.246 0.87 1 90.19 253 LYS A CA 1
ATOM 1999 C C . LYS A 1 253 ? -21.75 -7.027 -0.202 1 90.19 253 LYS A C 1
ATOM 2001 O O . LYS A 1 253 ? -20.734 -7.73 -0.23 1 90.19 253 LYS A O 1
ATOM 2006 N N . GLU A 1 254 ? -21.953 -6.109 -1.013 1 92.56 254 GLU A N 1
ATOM 2007 C CA . GLU A 1 254 ? -21 -5.793 -2.08 1 92.56 254 GLU A CA 1
ATOM 2008 C C . GLU A 1 254 ? -19.672 -5.312 -1.511 1 92.56 254 GLU A C 1
ATOM 2010 O O . GLU A 1 254 ? -18.609 -5.762 -1.944 1 92.56 254 GLU A O 1
ATOM 2015 N N . ARG A 1 255 ? -19.719 -4.445 -0.538 1 92.94 255 ARG A N 1
ATOM 2016 C CA . ARG A 1 255 ? -18.5 -3.92 0.079 1 92.94 255 ARG A CA 1
ATOM 2017 C C . ARG A 1 255 ? -17.766 -5.012 0.841 1 92.94 255 ARG A C 1
ATOM 2019 O O . ARG A 1 255 ? -16.531 -5.078 0.8 1 92.94 255 ARG A O 1
ATOM 2026 N N . ARG A 1 256 ? -18.5 -5.805 1.507 1 94.5 256 ARG A N 1
ATOM 2027 C CA . ARG A 1 256 ? -17.891 -6.93 2.211 1 94.5 256 ARG A CA 1
ATOM 2028 C C . ARG A 1 256 ? -17.172 -7.859 1.238 1 94.5 256 ARG A C 1
ATOM 2030 O O . ARG A 1 256 ? -16.031 -8.258 1.482 1 94.5 256 ARG A O 1
ATOM 2037 N N . ASN A 1 257 ? -17.859 -8.195 0.157 1 95.38 257 ASN A N 1
ATOM 2038 C CA . ASN A 1 257 ? -17.266 -9.078 -0.845 1 95.38 257 ASN A CA 1
ATOM 2039 C C . ASN A 1 257 ? -15.992 -8.469 -1.428 1 95.38 257 ASN A C 1
ATOM 2041 O O . ASN A 1 257 ? -14.984 -9.172 -1.591 1 95.38 257 ASN A O 1
ATOM 2045 N N . ILE A 1 258 ? -16.062 -7.211 -1.691 1 96.62 258 ILE A N 1
ATOM 2046 C CA . ILE A 1 258 ? -14.891 -6.523 -2.229 1 96.62 258 ILE A CA 1
ATOM 2047 C C . ILE A 1 258 ? -13.758 -6.562 -1.207 1 96.62 258 ILE A C 1
ATOM 2049 O O . ILE A 1 258 ? -12.602 -6.836 -1.559 1 96.62 258 ILE A O 1
ATOM 2053 N N . SER A 1 259 ? -14.078 -6.281 0.034 1 96.81 259 SER A N 1
ATOM 2054 C CA . SER A 1 259 ? -13.078 -6.301 1.097 1 96.81 259 SER A CA 1
ATOM 2055 C C . SER A 1 259 ? -12.398 -7.66 1.188 1 96.81 259 SER A C 1
ATOM 2057 O O . SER A 1 259 ? -11.172 -7.742 1.252 1 96.81 259 SER A O 1
ATOM 2059 N N . TYR A 1 260 ? -13.188 -8.703 1.105 1 97.06 260 TYR A N 1
ATOM 2060 C CA . TYR A 1 260 ? -12.641 -10.055 1.201 1 97.06 260 TYR A CA 1
ATOM 2061 C C . TYR A 1 260 ? -11.828 -10.398 -0.037 1 97.06 260 TYR A C 1
ATOM 2063 O O . TYR A 1 260 ? -10.75 -10.992 0.069 1 97.06 260 TYR A O 1
ATOM 2071 N N . CYS A 1 261 ? -12.328 -10.023 -1.171 1 97.44 261 CYS A N 1
ATOM 2072 C CA . CYS A 1 261 ? -11.594 -10.266 -2.406 1 97.44 261 CYS A CA 1
ATOM 2073 C C . CYS A 1 261 ? -10.234 -9.57 -2.383 1 97.44 261 CYS A C 1
ATOM 2075 O O . CYS A 1 261 ? -9.219 -10.164 -2.748 1 97.44 261 CYS A O 1
ATOM 2077 N N . LEU A 1 262 ? -10.234 -8.344 -1.885 1 98 262 LEU A N 1
ATOM 2078 C CA . LEU A 1 262 ? -8.992 -7.586 -1.784 1 98 262 LEU A CA 1
ATOM 2079 C C . LEU A 1 262 ? -8.008 -8.273 -0.84 1 98 262 LEU A C 1
ATOM 2081 O O . LEU A 1 262 ? -6.824 -8.391 -1.151 1 98 262 LEU A O 1
ATOM 2085 N N . TYR A 1 263 ? -8.523 -8.742 0.241 1 97.69 263 TYR A N 1
ATOM 2086 C CA . TYR A 1 263 ? -7.676 -9.375 1.242 1 97.69 263 TYR A CA 1
ATOM 2087 C C . TYR A 1 263 ? -7.082 -10.672 0.712 1 97.69 263 TYR A C 1
ATOM 2089 O O . TYR A 1 263 ? -5.895 -10.945 0.902 1 97.69 263 TYR A O 1
ATOM 2097 N N . VAL A 1 264 ? -7.844 -11.414 0.008 1 97.44 264 VAL A N 1
ATOM 2098 C CA . VAL A 1 264 ? -7.402 -12.688 -0.548 1 97.44 264 VAL A CA 1
ATOM 2099 C C . VAL A 1 264 ? -6.398 -12.438 -1.673 1 97.44 264 VAL A C 1
ATOM 2101 O O . VAL A 1 264 ? -5.348 -13.078 -1.725 1 97.44 264 VAL A O 1
ATOM 2104 N N . LEU A 1 265 ? -6.727 -11.547 -2.549 1 96.88 265 LEU A N 1
ATOM 2105 C CA . LEU A 1 265 ? -5.848 -11.234 -3.67 1 96.88 265 LEU A CA 1
ATOM 2106 C C . LEU A 1 265 ? -4.523 -10.656 -3.182 1 96.88 265 LEU A C 1
ATOM 2108 O O . LEU A 1 265 ? -3.477 -10.883 -3.795 1 96.88 265 LEU A O 1
ATOM 2112 N N . ASP A 1 266 ? -4.559 -9.938 -2.076 1 97.19 266 ASP A N 1
ATOM 2113 C CA . ASP A 1 266 ? -3.34 -9.383 -1.488 1 97.19 266 ASP A CA 1
ATOM 2114 C C . ASP A 1 266 ? -2.344 -10.492 -1.147 1 97.19 266 ASP A C 1
ATOM 2116 O O . ASP A 1 266 ? -1.153 -10.375 -1.444 1 97.19 266 ASP A O 1
ATOM 2120 N N . LYS A 1 267 ? -2.836 -11.469 -0.576 1 97 267 LYS A N 1
ATOM 2121 C CA . LYS A 1 267 ? -1.952 -12.578 -0.233 1 97 267 LYS A CA 1
ATOM 2122 C C . LYS A 1 267 ? -1.504 -13.328 -1.483 1 97 267 LYS A C 1
ATOM 2124 O O . LYS A 1 267 ? -0.366 -13.805 -1.558 1 97 267 LYS A O 1
ATOM 2129 N N . THR A 1 268 ? -2.428 -13.422 -2.398 1 95.25 268 THR A N 1
ATOM 2130 C CA . THR A 1 268 ? -2.062 -14.055 -3.662 1 95.25 268 THR A CA 1
ATOM 2131 C C . THR A 1 268 ? -0.878 -13.336 -4.305 1 95.25 268 THR A C 1
ATOM 2133 O O . THR A 1 268 ? 0.092 -13.977 -4.719 1 95.25 268 THR A O 1
ATOM 2136 N N . ILE A 1 269 ? -0.927 -12.094 -4.312 1 94.31 269 ILE A N 1
ATOM 2137 C CA . ILE A 1 269 ? 0.136 -11.297 -4.914 1 94.31 269 ILE A CA 1
ATOM 2138 C C . ILE A 1 269 ? 1.408 -11.422 -4.078 1 94.31 269 ILE A C 1
ATOM 2140 O O . ILE A 1 269 ? 2.512 -11.5 -4.625 1 94.31 269 ILE A O 1
ATOM 2144 N N . CYS A 1 270 ? 1.191 -11.398 -2.848 1 94.44 270 CYS A N 1
ATOM 2145 C CA . CYS A 1 270 ? 2.324 -11.547 -1.942 1 94.44 270 CYS A CA 1
ATOM 2146 C C . CYS A 1 270 ? 3.121 -12.805 -2.26 1 94.44 270 CYS A C 1
ATOM 2148 O O . CYS A 1 270 ? 4.352 -12.766 -2.332 1 94.44 270 CYS A O 1
ATOM 2150 N N . TRP A 1 271 ? 2.49 -13.836 -2.537 1 95.25 271 TRP A N 1
ATOM 2151 C CA . TRP A 1 271 ? 3.158 -15.125 -2.721 1 95.25 271 TRP A CA 1
ATOM 2152 C C . TRP A 1 271 ? 3.621 -15.289 -4.164 1 95.25 271 TRP A C 1
ATOM 2154 O O . TRP A 1 271 ? 4.648 -15.922 -4.426 1 95.25 271 TRP A O 1
ATOM 2164 N N . THR A 1 272 ? 2.889 -14.758 -5.113 1 92.81 272 THR A N 1
ATOM 2165 C CA . THR A 1 272 ? 3.23 -14.969 -6.516 1 92.81 272 THR A CA 1
ATOM 2166 C C . THR A 1 272 ? 4.281 -13.961 -6.977 1 92.81 272 THR A C 1
ATOM 2168 O O . THR A 1 272 ? 5.137 -14.281 -7.801 1 92.81 272 THR A O 1
ATOM 2171 N N . ALA A 1 273 ? 4.184 -12.758 -6.426 1 90.88 273 ALA A N 1
ATOM 2172 C CA . ALA A 1 273 ? 5.141 -11.719 -6.805 1 90.88 273 ALA A CA 1
ATOM 2173 C C . ALA A 1 273 ? 6.258 -11.602 -5.773 1 90.88 273 ALA A C 1
ATOM 2175 O O . ALA A 1 273 ? 7.297 -10.992 -6.039 1 90.88 273 ALA A O 1
ATOM 2176 N N . GLY A 1 274 ? 6.055 -12.203 -4.633 1 91.31 274 GLY A N 1
ATOM 2177 C CA . GLY A 1 274 ? 7.055 -12.133 -3.58 1 91.31 274 GLY A CA 1
ATOM 2178 C C . GLY A 1 274 ? 7.098 -10.789 -2.881 1 91.31 274 GLY A C 1
ATOM 2179 O O . GLY A 1 274 ? 8.156 -10.359 -2.416 1 91.31 274 GLY A O 1
ATOM 2180 N N . SER A 1 275 ? 6.012 -10.117 -2.863 1 89.88 275 SER A N 1
ATOM 2181 C CA . SER A 1 275 ? 5.938 -8.805 -2.232 1 89.88 275 SER A CA 1
ATOM 2182 C C . SER A 1 275 ? 5.371 -8.898 -0.822 1 89.88 275 SER A C 1
ATOM 2184 O O . SER A 1 275 ? 4.824 -9.93 -0.435 1 89.88 275 SER A O 1
ATOM 2186 N N . SER A 1 276 ? 5.605 -7.855 -0.044 1 91.44 276 SER A N 1
ATOM 2187 C CA . SER A 1 276 ? 4.977 -7.805 1.271 1 91.44 276 SER A CA 1
ATOM 2188 C C . SER A 1 276 ? 3.494 -7.473 1.163 1 91.44 276 SER A C 1
ATOM 2190 O O . SER A 1 276 ? 3.068 -6.809 0.213 1 91.44 276 SER A O 1
ATOM 2192 N N . PRO A 1 277 ? 2.734 -7.926 2.094 1 93 277 PRO A N 1
ATOM 2193 C CA . PRO A 1 277 ? 1.295 -7.66 2.045 1 93 277 PRO A CA 1
ATOM 2194 C C . PRO A 1 277 ? 0.967 -6.172 2.127 1 93 277 PRO A C 1
ATOM 2196 O O . PRO A 1 277 ? 1.619 -5.43 2.867 1 93 277 PRO A O 1
ATOM 2199 N N . ASN A 1 278 ? -0.09 -5.777 1.408 1 92.12 278 ASN A N 1
ATOM 2200 C CA . ASN A 1 278 ? -0.568 -4.398 1.408 1 92.12 278 ASN A CA 1
ATOM 2201 C C . ASN A 1 278 ? -1.712 -4.203 2.398 1 92.12 278 ASN A C 1
ATOM 2203 O O . ASN A 1 278 ? -1.968 -3.082 2.844 1 92.12 278 ASN A O 1
ATOM 2207 N N . ILE A 1 279 ? -2.426 -5.266 2.668 1 95.69 279 ILE A N 1
ATOM 2208 C CA . ILE A 1 279 ? -3.582 -5.199 3.555 1 95.69 279 ILE A CA 1
ATOM 2209 C C . ILE A 1 279 ? -3.381 -6.141 4.738 1 95.69 279 ILE A C 1
ATOM 2211 O O . ILE A 1 279 ? -3.713 -7.324 4.664 1 95.69 279 ILE A O 1
ATOM 2215 N N . PRO A 1 280 ? -2.939 -5.613 5.82 1 93.75 280 PRO A N 1
ATOM 2216 C CA . PRO A 1 280 ? -2.793 -6.469 7 1 93.75 280 PRO A CA 1
ATOM 2217 C C . PRO A 1 280 ? -4.133 -6.84 7.629 1 93.75 280 PRO A C 1
ATOM 2219 O O . PRO A 1 280 ? -5.137 -6.16 7.398 1 93.75 280 PRO A O 1
ATOM 2222 N N . ILE A 1 281 ? -4.094 -7.871 8.414 1 93.44 281 ILE A N 1
ATOM 2223 C CA . ILE A 1 281 ? -5.309 -8.367 9.047 1 93.44 281 ILE A CA 1
ATOM 2224 C C . ILE A 1 281 ? -5.859 -7.316 10.008 1 93.44 281 ILE A C 1
ATOM 2226 O O . ILE A 1 281 ? -7.062 -7.273 10.273 1 93.44 281 ILE A O 1
ATOM 2230 N N . SER A 1 282 ? -5.035 -6.438 10.461 1 90.44 282 SER A N 1
ATOM 2231 C CA . SER A 1 282 ? -5.445 -5.395 11.391 1 90.44 282 SER A CA 1
ATOM 2232 C C . SER A 1 282 ? -6.414 -4.414 10.734 1 90.44 282 SER A C 1
ATOM 2234 O O . SER A 1 282 ? -7.098 -3.654 11.422 1 90.44 282 SER A O 1
ATOM 2236 N N . GLU A 1 283 ? -6.512 -4.469 9.43 1 90.88 283 GLU A N 1
ATOM 2237 C CA . GLU A 1 283 ? -7.328 -3.51 8.695 1 90.88 283 GLU A CA 1
ATOM 2238 C C . GLU A 1 283 ? -8.672 -4.113 8.305 1 90.88 283 GLU A C 1
ATOM 2240 O O . GLU A 1 283 ? -9.594 -3.393 7.918 1 90.88 283 GLU A O 1
ATOM 2245 N N . VAL A 1 284 ? -8.75 -5.375 8.367 1 93 284 VAL A N 1
ATOM 2246 C CA . VAL A 1 284 ? -9.914 -6.043 7.797 1 93 284 VAL A CA 1
ATOM 2247 C C . VAL A 1 284 ? -10.742 -6.68 8.914 1 93 284 VAL A C 1
ATOM 2249 O O . VAL A 1 284 ? -10.195 -7.141 9.914 1 93 284 VAL A O 1
ATOM 2252 N N . GLN A 1 285 ? -12.055 -6.637 8.664 1 89.44 285 GLN A N 1
ATOM 2253 C CA . GLN A 1 285 ? -12.977 -7.344 9.547 1 89.44 285 GLN A CA 1
ATOM 2254 C C . GLN A 1 285 ? -13.492 -8.625 8.891 1 89.44 285 GLN A C 1
ATOM 2256 O O . GLN A 1 285 ? -14.195 -8.57 7.879 1 89.44 285 GLN A O 1
ATOM 2261 N N . LEU A 1 286 ? -13.117 -9.719 9.492 1 91.38 286 LEU A N 1
ATOM 2262 C CA . LEU A 1 286 ? -13.562 -11 8.953 1 91.38 286 LEU A CA 1
ATOM 2263 C C . LEU A 1 286 ? -14.672 -11.586 9.82 1 91.38 286 LEU A C 1
ATOM 2265 O O . LEU A 1 286 ? -14.594 -11.555 11.047 1 91.38 286 LEU A O 1
ATOM 2269 N N . ASP A 1 287 ? -15.711 -11.969 9.156 1 88.44 287 ASP A N 1
ATOM 2270 C CA . ASP A 1 287 ? -16.812 -12.664 9.82 1 88.44 287 ASP A CA 1
ATOM 2271 C C . ASP A 1 287 ? -16.75 -14.164 9.578 1 88.44 287 ASP A C 1
ATOM 2273 O O . ASP A 1 287 ? -17.312 -14.672 8.609 1 88.44 287 ASP A O 1
ATOM 2277 N N . SER A 1 288 ? -16.203 -14.828 10.469 1 85.62 288 SER A N 1
ATOM 2278 C CA . SER A 1 288 ? -15.969 -16.266 10.32 1 85.62 288 SER A CA 1
ATOM 2279 C C . SER A 1 288 ? -17.281 -17.047 10.367 1 85.62 288 SER A C 1
ATOM 2281 O O . SER A 1 288 ? -17.344 -18.203 9.945 1 85.62 288 SER A O 1
ATOM 2283 N N . SER A 1 289 ? -18.281 -16.391 10.859 1 85.69 289 SER A N 1
ATOM 2284 C CA . SER A 1 289 ? -19.578 -17.062 10.945 1 85.69 289 SER A CA 1
ATOM 2285 C C . SER A 1 289 ? -20.141 -17.359 9.555 1 85.69 289 SER A C 1
ATOM 2287 O O . SER A 1 289 ? -20.984 -18.234 9.398 1 85.69 289 SER A O 1
ATOM 2289 N N . LEU A 1 290 ? -19.625 -16.703 8.617 1 86.62 290 LEU A N 1
ATOM 2290 C CA . LEU A 1 290 ? -20.109 -16.875 7.246 1 86.62 290 LEU A CA 1
ATOM 2291 C C . LEU A 1 290 ? -19.672 -18.219 6.676 1 86.62 290 LEU A C 1
ATOM 2293 O O . LEU A 1 290 ? -20.234 -18.703 5.691 1 86.62 290 LEU A O 1
ATOM 2297 N N . MET A 1 291 ? -18.656 -18.812 7.211 1 84.25 291 MET A N 1
ATOM 2298 C CA . MET A 1 291 ? -18.125 -20.062 6.699 1 84.25 291 MET A CA 1
ATOM 2299 C C . MET A 1 291 ? -19.109 -21.203 6.914 1 84.25 291 MET A C 1
ATOM 2301 O O . MET A 1 291 ? -19.078 -22.203 6.188 1 84.25 291 MET A O 1
ATOM 2305 N N . ALA A 1 292 ? -19.969 -20.984 7.824 1 75.38 292 ALA A N 1
ATOM 2306 C CA . ALA A 1 292 ? -20.906 -22.031 8.211 1 75.38 292 ALA A CA 1
ATOM 2307 C C . ALA A 1 292 ? -22.094 -22.094 7.246 1 75.38 292 ALA A C 1
ATOM 2309 O O . ALA A 1 292 ? -22.906 -23.016 7.305 1 75.38 292 ALA A O 1
ATOM 2310 N N . PHE A 1 293 ? -22.203 -21.266 6.332 1 68.06 293 PHE A N 1
ATOM 2311 C CA . PHE A 1 293 ? -23.406 -21.156 5.504 1 68.06 293 PHE A CA 1
ATOM 2312 C C . PHE A 1 293 ? -23.312 -22.062 4.293 1 68.06 293 PHE A C 1
ATOM 2314 O O . PHE A 1 293 ? -23.797 -21.734 3.209 1 68.06 293 PHE A O 1
ATOM 2321 N N . GLY A 1 294 ? -22.688 -23.125 4.457 1 69.5 294 GLY A N 1
ATOM 2322 C CA . GLY A 1 294 ? -22.734 -24.125 3.4 1 69.5 294 GLY A CA 1
ATOM 2323 C C . GLY A 1 294 ? -21.875 -23.766 2.205 1 69.5 294 GLY A C 1
ATOM 2324 O O . GLY A 1 294 ? -20.75 -23.312 2.367 1 69.5 294 GLY A O 1
ATOM 2325 N N . ASP A 1 295 ? -22.5 -24.016 0.959 1 74.12 295 ASP A N 1
ATOM 2326 C CA . ASP A 1 295 ? -21.766 -23.906 -0.29 1 74.12 295 ASP A CA 1
ATOM 2327 C C . ASP A 1 295 ? -22.141 -22.625 -1.04 1 74.12 295 ASP A C 1
ATOM 2329 O O . ASP A 1 295 ? -22.203 -22.625 -2.271 1 74.12 295 ASP A O 1
ATOM 2333 N N . SER A 1 296 ? -22.312 -21.594 -0.219 1 84.38 296 SER A N 1
ATOM 2334 C CA . SER A 1 296 ? -22.625 -20.312 -0.838 1 84.38 296 SER A CA 1
ATOM 2335 C C . SER A 1 296 ? -21.375 -19.547 -1.232 1 84.38 296 SER A C 1
ATOM 2337 O O . SER A 1 296 ? -20.266 -19.906 -0.814 1 84.38 296 SER A O 1
ATOM 2339 N N . ILE A 1 297 ? -21.562 -18.594 -2.057 1 86.75 297 ILE A N 1
ATOM 2340 C CA . ILE A 1 297 ? -20.469 -17.719 -2.484 1 86.75 297 ILE A CA 1
ATOM 2341 C C . ILE A 1 297 ? -19.828 -17.062 -1.268 1 86.75 297 ILE A C 1
ATOM 2343 O O . ILE A 1 297 ? -18.609 -16.984 -1.166 1 86.75 297 ILE A O 1
ATOM 2347 N N . ALA A 1 298 ? -20.656 -16.656 -0.362 1 88.31 298 ALA A N 1
ATOM 2348 C CA . ALA A 1 298 ? -20.172 -15.977 0.839 1 88.31 298 ALA A CA 1
ATOM 2349 C C . ALA A 1 298 ? -19.359 -16.922 1.711 1 88.31 298 ALA A C 1
ATOM 2351 O O . ALA A 1 298 ? -18.344 -16.531 2.295 1 88.31 298 ALA A O 1
ATOM 2352 N N . SER A 1 299 ? -19.766 -18.094 1.744 1 91.62 299 SER A N 1
ATOM 2353 C CA . SER A 1 299 ? -19.062 -19.078 2.562 1 91.62 299 SER A CA 1
ATOM 2354 C C . SER A 1 299 ? -17.703 -19.406 1.98 1 91.62 299 SER A C 1
ATOM 2356 O O . SER A 1 299 ? -16.703 -19.484 2.715 1 91.62 299 SER A O 1
ATOM 2358 N N . HIS A 1 300 ? -17.656 -19.547 0.674 1 91.38 300 HIS A N 1
ATOM 2359 C CA . HIS A 1 300 ? -16.391 -19.844 0.012 1 91.38 300 HIS A CA 1
ATOM 2360 C C . HIS A 1 300 ? -15.422 -18.672 0.133 1 91.38 300 HIS A C 1
ATOM 2362 O O . HIS A 1 300 ? -14.227 -18.875 0.35 1 91.38 300 HIS A O 1
ATOM 2368 N N . LEU A 1 301 ? -15.977 -17.531 -0.011 1 94.19 301 LEU A N 1
ATOM 2369 C CA . LEU A 1 301 ? -15.133 -16.344 0.105 1 94.19 301 LEU A CA 1
ATOM 2370 C C . LEU A 1 301 ? -14.609 -16.188 1.527 1 94.19 301 LEU A C 1
ATOM 2372 O O . LEU A 1 301 ? -13.445 -15.82 1.727 1 94.19 301 LEU A O 1
ATOM 2376 N N . ALA A 1 302 ? -15.453 -16.438 2.469 1 95 302 ALA A N 1
ATOM 2377 C CA . ALA A 1 302 ? -15.031 -16.375 3.867 1 95 302 ALA A CA 1
ATOM 2378 C C . ALA A 1 302 ? -13.953 -17.406 4.164 1 95 302 ALA A C 1
ATOM 2380 O O . ALA A 1 302 ? -13.016 -17.141 4.914 1 95 302 ALA A O 1
ATOM 2381 N N . ALA A 1 303 ? -14.125 -18.562 3.596 1 95.69 303 ALA A N 1
ATOM 2382 C CA . ALA A 1 303 ? -13.133 -19.609 3.771 1 95.69 303 ALA A CA 1
ATOM 2383 C C . ALA A 1 303 ? -11.781 -19.188 3.199 1 95.69 303 ALA A C 1
ATOM 2385 O O . ALA A 1 303 ? -10.742 -19.391 3.83 1 95.69 303 ALA A O 1
ATOM 2386 N N . LYS A 1 304 ? -11.836 -18.641 2.033 1 96.12 304 LYS A N 1
ATOM 2387 C CA . LYS A 1 304 ? -10.609 -18.141 1.418 1 96.12 304 LYS A CA 1
ATOM 2388 C C . LYS A 1 304 ? -9.969 -17.047 2.271 1 96.12 304 LYS A C 1
ATOM 2390 O O . LYS A 1 304 ? -8.742 -17 2.416 1 96.12 304 LYS A O 1
ATOM 2395 N N . ALA A 1 305 ? -10.758 -16.172 2.785 1 97 305 ALA A N 1
ATOM 2396 C CA . ALA A 1 305 ? -10.25 -15.078 3.604 1 97 305 ALA A CA 1
ATOM 2397 C C . ALA A 1 305 ? -9.602 -15.602 4.883 1 97 305 ALA A C 1
ATOM 2399 O O . ALA A 1 305 ? -8.562 -15.094 5.312 1 97 305 ALA A O 1
ATOM 2400 N N . GLU A 1 306 ? -10.188 -16.578 5.461 1 97.06 306 GLU A N 1
ATOM 2401 C CA . GLU A 1 306 ? -9.617 -17.156 6.672 1 97.06 306 GLU A CA 1
ATOM 2402 C C . GLU A 1 306 ? -8.297 -17.859 6.379 1 97.06 306 GLU A C 1
ATOM 2404 O O . GLU A 1 306 ? -7.391 -17.859 7.219 1 97.06 306 GLU A O 1
ATOM 2409 N N . LEU A 1 307 ? -8.281 -18.5 5.27 1 97.38 307 LEU A N 1
ATOM 2410 C CA . LEU A 1 307 ? -7.008 -19.109 4.875 1 97.38 307 LEU A CA 1
ATOM 2411 C C . LEU A 1 307 ? -5.945 -18.031 4.656 1 97.38 307 LEU A C 1
ATOM 2413 O O . LEU A 1 307 ? -4.785 -18.219 5.027 1 97.38 307 LEU A O 1
ATOM 2417 N N . ALA A 1 308 ? -6.375 -16.953 4.016 1 97.81 308 ALA A N 1
ATOM 2418 C CA . ALA A 1 308 ? -5.469 -15.828 3.803 1 97.81 308 ALA A CA 1
ATOM 2419 C C . ALA A 1 308 ? -4.91 -15.32 5.129 1 97.81 308 ALA A C 1
ATOM 2421 O O . ALA A 1 308 ? -3.758 -14.883 5.195 1 97.81 308 ALA A O 1
ATOM 2422 N N . LYS A 1 309 ? -5.695 -15.336 6.129 1 97.38 309 LYS A N 1
ATOM 2423 C CA . LYS A 1 309 ? -5.25 -14.945 7.461 1 97.38 309 LYS A CA 1
ATOM 2424 C C . LYS A 1 309 ? -4.121 -15.844 7.953 1 97.38 309 LYS A C 1
ATOM 2426 O O . LYS A 1 309 ? -3.146 -15.359 8.531 1 97.38 309 LYS A O 1
ATOM 2431 N N . ILE A 1 310 ? -4.25 -17.031 7.73 1 97.94 310 ILE A N 1
ATOM 2432 C CA . ILE A 1 310 ? -3.211 -17.984 8.117 1 97.94 310 ILE A CA 1
ATOM 2433 C C . ILE A 1 310 ? -1.953 -17.734 7.289 1 97.94 310 ILE A C 1
ATOM 2435 O O . ILE A 1 310 ? -0.838 -17.766 7.816 1 97.94 310 ILE A O 1
ATOM 2439 N N . GLU A 1 311 ? -2.164 -17.547 6.012 1 97.94 311 GLU A N 1
ATOM 2440 C CA . GLU A 1 311 ? -1.037 -17.234 5.137 1 97.94 311 GLU A CA 1
ATOM 2441 C C . GLU A 1 311 ? -0.275 -16.016 5.637 1 97.94 311 GLU A C 1
ATOM 2443 O O . GLU A 1 311 ? 0.957 -15.977 5.594 1 97.94 311 GLU A O 1
ATOM 2448 N N . GLU A 1 312 ? -1.004 -15.016 6.055 1 97.06 312 GLU A N 1
ATOM 2449 C CA . GLU A 1 312 ? -0.365 -13.812 6.57 1 97.06 312 GLU A CA 1
ATOM 2450 C C . GLU A 1 312 ? 0.467 -14.117 7.816 1 97.06 312 GLU A C 1
ATOM 2452 O O . GLU A 1 312 ? 1.555 -13.562 7.992 1 97.06 312 GLU A O 1
ATOM 2457 N N . THR A 1 313 ? -0.026 -14.977 8.625 1 96.81 313 THR A N 1
ATOM 2458 C CA . THR A 1 313 ? 0.731 -15.383 9.805 1 96.81 313 THR A CA 1
ATOM 2459 C C . THR A 1 313 ? 2.039 -16.062 9.398 1 96.81 313 THR A C 1
ATOM 2461 O O . THR A 1 313 ? 3.082 -15.812 10.016 1 96.81 313 THR A O 1
ATOM 2464 N N . ILE A 1 314 ? 1.937 -16.844 8.445 1 96.88 314 ILE A N 1
ATOM 2465 C CA . ILE A 1 314 ? 3.145 -17.5 7.949 1 96.88 314 ILE A CA 1
ATOM 2466 C C . ILE A 1 314 ? 4.133 -16.453 7.453 1 96.88 314 ILE A C 1
ATOM 2468 O O . ILE A 1 314 ? 5.324 -16.5 7.773 1 96.88 314 ILE A O 1
ATOM 2472 N N . TYR A 1 315 ? 3.654 -15.516 6.707 1 96.44 315 TYR A N 1
ATOM 2473 C CA . TYR A 1 315 ? 4.523 -14.469 6.184 1 96.44 315 TYR A CA 1
ATOM 2474 C C . TYR A 1 315 ? 5.234 -13.734 7.312 1 96.44 315 TYR A C 1
ATOM 2476 O O . TYR A 1 315 ? 6.445 -13.5 7.25 1 96.44 315 TYR A O 1
ATOM 2484 N N . LEU A 1 316 ? 4.492 -13.375 8.32 1 94.56 316 LEU A N 1
ATOM 2485 C CA . LEU A 1 316 ? 5.023 -12.57 9.414 1 94.56 316 LEU A CA 1
ATOM 2486 C C . LEU A 1 316 ? 6.027 -13.367 10.234 1 94.56 316 LEU A C 1
ATOM 2488 O O . LEU A 1 316 ? 7.02 -12.812 10.727 1 94.56 316 LEU A O 1
ATOM 2492 N N . GLU A 1 317 ? 5.848 -14.648 10.273 1 94.88 317 GLU A N 1
ATOM 2493 C CA . GLU A 1 317 ? 6.68 -15.477 11.141 1 94.88 317 GLU A CA 1
ATOM 2494 C C . GLU A 1 317 ? 7.895 -16.016 10.391 1 94.88 317 GLU A C 1
ATOM 2496 O O . GLU A 1 317 ? 8.914 -16.344 11 1 94.88 317 GLU A O 1
ATOM 2501 N N . VAL A 1 318 ? 7.766 -16.062 9.07 1 94.38 318 VAL A N 1
ATOM 2502 C CA . VAL A 1 318 ? 8.781 -16.844 8.367 1 94.38 318 VAL A CA 1
ATOM 2503 C C . VAL A 1 318 ? 9.477 -15.969 7.328 1 94.38 318 VAL A C 1
ATOM 2505 O O . VAL A 1 318 ? 10.68 -16.125 7.082 1 94.38 318 VAL A O 1
ATOM 2508 N N . TYR A 1 319 ? 8.781 -15.031 6.738 1 93.62 319 TYR A N 1
ATOM 2509 C CA . TYR A 1 319 ? 9.328 -14.414 5.531 1 93.62 319 TYR A CA 1
ATOM 2510 C C . TYR A 1 319 ? 9.57 -12.93 5.742 1 93.62 319 TYR A C 1
ATOM 2512 O O . TYR A 1 319 ? 10.344 -12.305 5.004 1 93.62 319 TYR A O 1
ATOM 2520 N N . ALA A 1 320 ? 8.93 -12.32 6.715 1 91.38 320 ALA A N 1
ATOM 2521 C CA . ALA A 1 320 ? 9.039 -10.883 6.91 1 91.38 320 ALA A CA 1
ATOM 2522 C C . ALA A 1 320 ? 10.477 -10.469 7.191 1 91.38 320 ALA A C 1
ATOM 2524 O O . ALA A 1 320 ? 11.273 -11.266 7.691 1 91.38 320 ALA A O 1
ATOM 2525 N N . SER A 1 321 ? 10.797 -9.258 6.887 1 85.25 321 SER A N 1
ATOM 2526 C CA . SER A 1 321 ? 12.164 -8.75 6.988 1 85.25 321 SER A CA 1
ATOM 2527 C C . SER A 1 321 ? 12.641 -8.734 8.438 1 85.25 321 SER A C 1
ATOM 2529 O O . SER A 1 321 ? 13.836 -8.891 8.703 1 85.25 321 SER A O 1
ATOM 2531 N N . GLN A 1 322 ? 11.789 -8.672 9.367 1 83.44 322 GLN A N 1
ATOM 2532 C CA . GLN A 1 322 ? 12.164 -8.523 10.766 1 83.44 322 GLN A CA 1
ATOM 2533 C C . GLN A 1 322 ? 12.281 -9.875 11.461 1 83.44 322 GLN A C 1
ATOM 2535 O O . GLN A 1 322 ? 12.609 -9.945 12.641 1 83.44 322 GLN A O 1
ATOM 2540 N N . VAL A 1 323 ? 12.023 -10.875 10.664 1 87.56 323 VAL A N 1
ATOM 2541 C CA . VAL A 1 323 ? 12.094 -12.195 11.273 1 87.56 323 VAL A CA 1
ATOM 2542 C C . VAL A 1 323 ? 13.508 -12.469 11.773 1 87.56 323 VAL A C 1
ATOM 2544 O O . VAL A 1 323 ? 14.477 -12.281 11.039 1 87.56 323 VAL A O 1
ATOM 2547 N N . GLN A 1 324 ? 13.594 -12.852 12.984 1 85.69 324 GLN A N 1
ATOM 2548 C CA . GLN A 1 324 ? 14.883 -13.141 13.602 1 85.69 324 GLN A CA 1
ATOM 2549 C C . GLN A 1 324 ? 15.266 -14.609 13.422 1 85.69 324 GLN A C 1
ATOM 2551 O O . GLN A 1 324 ? 14.414 -15.438 13.086 1 85.69 324 GLN A O 1
ATOM 2556 N N . VAL A 1 325 ? 16.516 -14.781 13.625 1 90.69 325 VAL A N 1
ATOM 2557 C CA . VAL A 1 325 ? 17.031 -16.141 13.594 1 90.69 325 VAL A CA 1
ATOM 2558 C C . VAL A 1 325 ? 16.359 -16.984 14.68 1 90.69 325 VAL A C 1
ATOM 2560 O O . VAL A 1 325 ? 16.172 -16.5 15.805 1 90.69 325 VAL A O 1
ATOM 2563 N N . LYS A 1 326 ? 15.953 -18.156 14.305 1 92.31 326 LYS A N 1
ATOM 2564 C CA . LYS A 1 326 ? 15.219 -19.016 15.219 1 92.31 326 LYS A CA 1
ATOM 2565 C C . LYS A 1 326 ? 15.938 -20.344 15.438 1 92.31 326 LYS A C 1
ATOM 2567 O O . LYS A 1 326 ? 16.656 -20.812 14.547 1 92.31 326 LYS A O 1
ATOM 2572 N N . THR A 1 327 ? 15.727 -20.844 16.594 1 92.56 327 THR A N 1
ATOM 2573 C CA . THR A 1 327 ? 16.234 -22.172 16.875 1 92.56 327 THR A CA 1
ATOM 2574 C C . THR A 1 327 ? 15.328 -23.234 16.281 1 92.56 327 THR A C 1
ATOM 2576 O O . THR A 1 327 ? 14.195 -22.953 15.906 1 92.56 327 THR A O 1
ATOM 2579 N N . ALA A 1 328 ? 15.844 -24.438 16.156 1 92.31 328 ALA A N 1
ATOM 2580 C CA . ALA A 1 328 ? 15.062 -25.547 15.625 1 92.31 328 ALA A CA 1
ATOM 2581 C C . ALA A 1 328 ? 13.797 -25.766 16.438 1 92.31 328 ALA A C 1
ATOM 2583 O O . ALA A 1 328 ? 12.742 -26.094 15.883 1 92.31 328 ALA A O 1
ATOM 2584 N N . GLU A 1 329 ? 13.945 -25.562 17.688 1 92.94 329 GLU A N 1
ATOM 2585 C CA . GLU A 1 329 ? 12.789 -25.766 18.547 1 92.94 329 GLU A CA 1
ATOM 2586 C C . GLU A 1 329 ? 11.742 -24.672 18.344 1 92.94 329 GLU A C 1
ATOM 2588 O O . GLU A 1 329 ? 10.539 -24.938 18.406 1 92.94 329 GLU A O 1
ATOM 2593 N N . GLN A 1 330 ? 12.18 -23.469 18.188 1 93.69 330 GLN A N 1
ATOM 2594 C CA . GLN A 1 330 ? 11.266 -22.375 17.938 1 93.69 330 GLN A CA 1
ATOM 2595 C C . GLN A 1 330 ? 10.531 -22.562 16.609 1 93.69 330 GLN A C 1
ATOM 2597 O O . GLN A 1 330 ? 9.328 -22.297 16.516 1 93.69 330 GLN A O 1
ATOM 2602 N N . VAL A 1 331 ? 11.273 -23.031 15.656 1 94.81 331 VAL A N 1
ATOM 2603 C CA . VAL A 1 331 ? 10.68 -23.281 14.344 1 94.81 331 VAL A CA 1
ATOM 2604 C C . VAL A 1 331 ? 9.625 -24.391 14.461 1 94.81 331 VAL A C 1
ATOM 2606 O O . VAL A 1 331 ? 8.539 -24.266 13.883 1 94.81 331 VAL A O 1
ATOM 2609 N N . ARG A 1 332 ? 9.906 -25.391 15.18 1 94 332 ARG A N 1
ATOM 2610 C CA . ARG A 1 332 ? 8.969 -26.484 15.375 1 94 332 ARG A CA 1
ATOM 2611 C C . ARG A 1 332 ? 7.684 -26 16.047 1 94 332 ARG A C 1
ATOM 2613 O O . ARG A 1 332 ? 6.586 -26.406 15.656 1 94 332 ARG A O 1
ATOM 2620 N N . ARG A 1 333 ? 7.844 -25.172 17.047 1 94.44 333 ARG A N 1
ATOM 2621 C CA . ARG A 1 333 ? 6.684 -24.656 17.75 1 94.44 333 ARG A CA 1
ATOM 2622 C C . ARG A 1 333 ? 5.801 -23.828 16.828 1 94.44 333 ARG A C 1
ATOM 2624 O O . ARG A 1 333 ? 4.574 -23.953 16.859 1 94.44 333 ARG A O 1
ATOM 2631 N N . ILE A 1 334 ? 6.453 -23.016 16.062 1 94.88 334 ILE A N 1
ATOM 2632 C CA . ILE A 1 334 ? 5.723 -22.172 15.109 1 94.88 334 ILE A CA 1
ATOM 2633 C C . ILE A 1 334 ? 5.008 -23.062 14.086 1 94.88 334 ILE A C 1
ATOM 2635 O O . ILE A 1 334 ? 3.828 -22.844 13.797 1 94.88 334 ILE A O 1
ATOM 2639 N N . ALA A 1 335 ? 5.676 -24.016 13.555 1 95.25 335 ALA A N 1
ATOM 2640 C CA . ALA A 1 335 ? 5.109 -24.922 12.555 1 95.25 335 ALA A CA 1
ATOM 2641 C C . ALA A 1 335 ? 3.922 -25.688 13.117 1 95.25 335 ALA A C 1
ATOM 2643 O O . ALA A 1 335 ? 2.895 -25.828 12.453 1 95.25 335 ALA A O 1
ATOM 2644 N N . THR A 1 336 ? 4.105 -26.125 14.344 1 95.44 336 THR A N 1
ATOM 2645 C CA . THR A 1 336 ? 3.041 -26.891 14.969 1 95.44 336 THR A CA 1
ATOM 2646 C C . THR A 1 336 ? 1.79 -26.047 15.156 1 95.44 336 THR A C 1
ATOM 2648 O O . THR A 1 336 ? 0.676 -26.5 14.891 1 95.44 336 THR A O 1
ATOM 2651 N N . THR A 1 337 ? 1.991 -24.875 15.602 1 96.88 337 THR A N 1
ATOM 2652 C CA . THR A 1 337 ? 0.866 -23.969 15.828 1 96.88 337 THR A CA 1
ATOM 2653 C C . THR A 1 337 ? 0.148 -23.656 14.516 1 96.88 337 THR A C 1
ATOM 2655 O O . THR A 1 337 ? -1.083 -23.703 14.453 1 96.88 337 THR A O 1
ATOM 2658 N N . ILE A 1 338 ? 0.871 -23.359 13.492 1 97.25 338 ILE A N 1
ATOM 2659 C CA . ILE A 1 338 ? 0.292 -22.969 12.211 1 97.25 338 ILE A CA 1
ATOM 2660 C C . ILE A 1 338 ? -0.381 -24.188 11.57 1 97.25 338 ILE A C 1
ATOM 2662 O O . ILE A 1 338 ? -1.465 -24.062 10.992 1 97.25 338 ILE A O 1
ATOM 2666 N N . LEU A 1 339 ? 0.226 -25.359 11.68 1 95.81 339 LEU A N 1
ATOM 2667 C CA . LEU A 1 339 ? -0.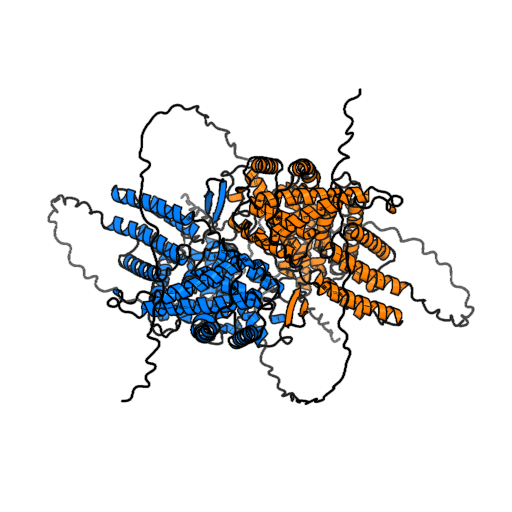364 -26.562 11.125 1 95.81 339 LEU A CA 1
ATOM 2668 C C . LEU A 1 339 ? -1.665 -26.922 11.836 1 95.81 339 LEU A C 1
ATOM 2670 O O . LEU A 1 339 ? -2.607 -27.406 11.211 1 95.81 339 LEU A O 1
ATOM 2674 N N . SER A 1 340 ? -1.644 -26.625 13.102 1 96.75 340 SER A N 1
ATOM 2675 C CA . SER A 1 340 ? -2.877 -26.844 13.852 1 96.75 340 SER A CA 1
ATOM 2676 C C . SER A 1 340 ? -3.99 -25.922 13.367 1 96.75 340 SER A C 1
ATOM 2678 O O . SER A 1 340 ? -5.145 -26.344 13.242 1 96.75 340 SER A O 1
ATOM 2680 N N . ARG A 1 341 ? -3.641 -24.719 13.109 1 97.31 341 ARG A N 1
ATOM 2681 C CA . ARG A 1 341 ? -4.617 -23.766 12.586 1 97.31 341 ARG A CA 1
ATOM 2682 C C . ARG A 1 341 ? -5.105 -24.188 11.203 1 97.31 341 ARG A C 1
ATOM 2684 O O . ARG A 1 341 ? -6.281 -24.031 10.875 1 97.31 341 ARG A O 1
ATOM 2691 N N . LEU A 1 342 ? -4.234 -24.672 10.391 1 97.06 342 LEU A N 1
ATOM 2692 C CA . LEU A 1 342 ? -4.594 -25.156 9.062 1 97.06 342 LEU A CA 1
ATOM 2693 C C . LEU A 1 342 ? -5.547 -26.344 9.156 1 97.06 342 LEU A C 1
ATOM 2695 O O . LEU A 1 342 ? -6.527 -26.422 8.406 1 97.06 342 LEU A O 1
ATOM 2699 N N . GLN A 1 343 ? -5.262 -27.188 10.109 1 95.69 343 GLN A N 1
ATOM 2700 C CA . GLN A 1 343 ? -6.129 -28.359 10.281 1 95.69 343 GLN A CA 1
ATOM 2701 C C . GLN A 1 343 ? -7.512 -27.938 10.781 1 95.69 343 GLN A C 1
ATOM 2703 O O . GLN A 1 343 ? -8.523 -28.516 10.367 1 95.69 343 GLN A O 1
ATOM 2708 N N . ALA A 1 344 ? -7.504 -26.984 11.656 1 95.25 344 ALA A N 1
ATOM 2709 C CA . ALA A 1 344 ? -8.789 -26.469 12.125 1 95.25 344 ALA A CA 1
ATOM 2710 C C . ALA A 1 344 ? -9.578 -25.844 10.977 1 95.25 344 ALA A C 1
ATOM 2712 O O . ALA A 1 344 ? -10.797 -26.016 10.891 1 95.25 344 ALA A O 1
ATOM 2713 N N . TRP A 1 345 ? -8.875 -25.156 10.148 1 95.69 345 TRP A N 1
ATOM 2714 C CA . TRP A 1 345 ? -9.5 -24.547 8.977 1 95.69 345 TRP A CA 1
ATOM 2715 C C . TRP A 1 345 ? -10.094 -25.609 8.07 1 95.69 345 TRP A C 1
ATOM 2717 O O . TRP A 1 345 ? -11.219 -25.469 7.586 1 95.69 345 TRP A O 1
ATOM 2727 N N . LEU A 1 346 ? -9.406 -26.672 7.809 1 94.38 346 LEU A N 1
ATOM 2728 C CA . LEU A 1 346 ? -9.859 -27.766 6.961 1 94.38 346 LEU A CA 1
ATOM 2729 C C . LEU A 1 346 ? -11.117 -28.422 7.523 1 94.38 346 LEU A C 1
ATOM 2731 O O . LEU A 1 346 ? -12.031 -28.766 6.777 1 94.38 346 LEU A O 1
ATOM 2735 N N . THR A 1 347 ? -11.117 -28.516 8.828 1 92.38 347 THR A N 1
ATOM 2736 C CA . THR A 1 347 ? -12.273 -29.094 9.5 1 92.38 347 THR A CA 1
ATOM 2737 C C . THR A 1 347 ? -13.484 -28.156 9.398 1 92.38 347 THR A C 1
ATOM 2739 O O . THR A 1 347 ? -14.602 -28.609 9.156 1 92.38 347 THR A O 1
ATOM 2742 N N . ASP A 1 348 ? -13.258 -26.906 9.547 1 90.88 348 ASP A N 1
ATOM 2743 C CA . ASP A 1 348 ? -14.336 -25.922 9.5 1 90.88 348 ASP A CA 1
ATOM 2744 C C . ASP A 1 348 ? -14.984 -25.875 8.125 1 90.88 348 ASP A C 1
ATOM 2746 O O . ASP A 1 348 ? -16.188 -25.656 8.008 1 90.88 348 ASP A O 1
ATOM 2750 N N . VAL A 1 349 ? -14.156 -26.078 7.113 1 91.25 349 VAL A N 1
ATOM 2751 C CA . VAL A 1 349 ? -14.695 -26 5.758 1 91.25 349 VAL A CA 1
ATOM 2752 C C . VAL A 1 349 ? -15.203 -27.375 5.332 1 91.25 349 VAL A C 1
ATOM 2754 O O . VAL A 1 349 ? -15.766 -27.531 4.246 1 91.25 349 VAL A O 1
ATOM 2757 N N . GLU A 1 350 ? -15.07 -28.453 6.098 1 88.56 350 GLU A N 1
ATOM 2758 C CA . GLU A 1 350 ? -15.578 -29.812 5.906 1 88.56 350 GLU A CA 1
ATOM 2759 C C . GLU A 1 350 ? -14.977 -30.453 4.664 1 88.56 350 GLU A C 1
ATOM 2761 O O . GLU A 1 350 ? -15.703 -30.969 3.814 1 88.56 350 GLU A O 1
ATOM 2766 N N . ILE A 1 351 ? -13.695 -30.344 4.555 1 88.69 351 ILE A N 1
ATOM 2767 C CA . ILE A 1 351 ? -12.977 -30.984 3.461 1 88.69 351 ILE A CA 1
ATOM 2768 C C . ILE A 1 351 ? -12.156 -32.156 4.008 1 88.69 351 ILE A C 1
ATOM 2770 O O . ILE A 1 351 ? -11.43 -32 4.992 1 88.69 351 ILE A O 1
ATOM 2774 N N . ASN A 1 352 ? -12.383 -33.188 3.471 1 90.88 352 ASN A N 1
ATOM 2775 C CA . ASN A 1 352 ? -11.555 -34.375 3.709 1 90.88 352 ASN A CA 1
ATOM 2776 C C . ASN A 1 352 ? -10.609 -34.625 2.543 1 90.88 352 ASN A C 1
ATOM 2778 O O . ASN A 1 352 ? -11.039 -35.031 1.467 1 90.88 352 ASN A O 1
ATOM 2782 N N . LEU A 1 353 ? -9.383 -34.5 2.75 1 90.38 353 LEU A N 1
ATOM 2783 C CA . LEU A 1 353 ? -8.383 -34.562 1.689 1 90.38 353 LEU A CA 1
ATOM 2784 C C . LEU A 1 353 ? -8.336 -35.938 1.076 1 90.38 353 LEU A C 1
ATOM 2786 O O . LEU A 1 353 ? -8.117 -36.094 -0.128 1 90.38 353 LEU A O 1
ATOM 2790 N N . ASP A 1 354 ? -8.531 -36.938 1.888 1 87.88 354 ASP A N 1
ATOM 2791 C CA . ASP A 1 354 ? -8.531 -38.312 1.377 1 87.88 354 ASP A CA 1
ATOM 2792 C C . ASP A 1 354 ? -9.719 -38.531 0.45 1 87.88 354 ASP A C 1
ATOM 2794 O O . ASP A 1 354 ? -9.578 -39.188 -0.595 1 87.88 354 ASP A O 1
ATOM 2798 N N . GLU A 1 355 ? -10.75 -38.031 0.849 1 88.19 355 GLU A N 1
ATOM 2799 C CA . GLU A 1 355 ? -11.961 -38.188 0.048 1 88.19 355 GLU A CA 1
ATOM 2800 C C . GLU A 1 355 ? -11.852 -37.438 -1.269 1 88.19 355 GLU A C 1
ATOM 2802 O O . GLU A 1 355 ? -12.297 -37.906 -2.311 1 88.19 355 GLU A O 1
ATOM 2807 N N . ILE A 1 356 ? -11.281 -36.281 -1.234 1 87.75 356 ILE A N 1
ATOM 2808 C CA . ILE A 1 356 ? -11.203 -35.438 -2.406 1 87.75 356 ILE A CA 1
ATOM 2809 C C . ILE A 1 356 ? -10.297 -36.062 -3.459 1 87.75 356 ILE A C 1
ATOM 2811 O O . ILE A 1 356 ? -10.531 -35.906 -4.66 1 87.75 356 ILE A O 1
ATOM 2815 N N . GLN A 1 357 ? -9.367 -36.781 -3.066 1 86.19 357 GLN A N 1
ATOM 2816 C CA . GLN A 1 357 ? -8.43 -37.406 -3.986 1 86.19 357 GLN A CA 1
ATOM 2817 C C . GLN A 1 357 ? -9.07 -38.594 -4.691 1 86.19 357 GLN A C 1
ATOM 2819 O O . GLN A 1 357 ? -8.711 -38.938 -5.828 1 86.19 357 GLN A O 1
ATOM 2824 N N . LYS A 1 358 ? -10.016 -39.125 -4.047 1 83.31 358 LYS A N 1
ATOM 2825 C CA . LYS A 1 358 ? -10.578 -40.375 -4.559 1 83.31 358 LYS A CA 1
ATOM 2826 C C . LYS A 1 358 ? -11.914 -40.125 -5.25 1 83.31 358 LYS A C 1
ATOM 2828 O O . LYS A 1 358 ? -12.242 -40.781 -6.238 1 83.31 358 LYS A O 1
ATOM 2833 N N . ASP A 1 359 ? -12.656 -39.219 -4.645 1 78 359 ASP A N 1
ATOM 2834 C CA . ASP A 1 359 ? -14.016 -39 -5.117 1 78 359 ASP A CA 1
ATOM 2835 C C . ASP A 1 359 ? -14.047 -37.969 -6.234 1 78 359 ASP A C 1
ATOM 2837 O O . ASP A 1 359 ? -13.789 -36.781 -5.996 1 78 359 ASP A O 1
ATOM 2841 N N . LEU A 1 360 ? -14.531 -38.375 -7.32 1 73.75 360 LEU A N 1
ATOM 2842 C CA . LEU A 1 360 ? -14.562 -37.5 -8.484 1 73.75 360 LEU A CA 1
ATOM 2843 C C . LEU A 1 360 ? -15.82 -36.625 -8.484 1 73.75 360 LEU A C 1
ATOM 2845 O O . LEU A 1 360 ? -15.922 -35.656 -9.242 1 73.75 360 LEU A O 1
ATOM 2849 N N . GLU A 1 361 ? -16.672 -36.844 -7.527 1 77.06 361 GLU A N 1
ATOM 2850 C CA . GLU A 1 361 ? -17.938 -36.156 -7.539 1 77.06 361 GLU A CA 1
ATOM 2851 C C . GLU A 1 361 ? -17.891 -34.906 -6.66 1 77.06 361 GLU A C 1
ATOM 2853 O O . GLU A 1 361 ? -18.844 -34.125 -6.613 1 77.06 361 GLU A O 1
ATOM 2858 N N . ILE A 1 362 ? -16.781 -34.688 -6.168 1 80.75 362 ILE A N 1
ATOM 2859 C CA . ILE A 1 362 ? -16.672 -33.531 -5.289 1 80.75 362 ILE A CA 1
ATOM 2860 C C . ILE A 1 362 ? -16.734 -32.25 -6.113 1 80.75 362 ILE A C 1
ATOM 2862 O O . ILE A 1 362 ? -16.188 -32.188 -7.219 1 80.75 362 ILE A O 1
ATOM 2866 N N . SER A 1 363 ? -17.406 -31.312 -5.48 1 80.56 363 SER A N 1
ATOM 2867 C CA . SER A 1 363 ? -17.625 -30.047 -6.18 1 80.56 363 SER A CA 1
ATOM 2868 C C . SER A 1 363 ? -16.312 -29.328 -6.441 1 80.56 363 SER A C 1
ATOM 2870 O O . SER A 1 363 ? -15.375 -29.422 -5.641 1 80.56 363 SER A O 1
ATOM 2872 N N . ALA A 1 364 ? -16.25 -28.562 -7.539 1 82.44 364 ALA A N 1
ATOM 2873 C CA . ALA A 1 364 ? -15.047 -27.859 -7.984 1 82.44 364 ALA A CA 1
ATOM 2874 C C . ALA A 1 364 ? -14.594 -26.844 -6.949 1 82.44 364 ALA A C 1
ATOM 2876 O O . ALA A 1 364 ? -13.406 -26.734 -6.652 1 82.44 364 ALA A O 1
ATOM 2877 N N . PRO A 1 365 ? -15.547 -26.125 -6.277 1 83.31 365 PRO A N 1
A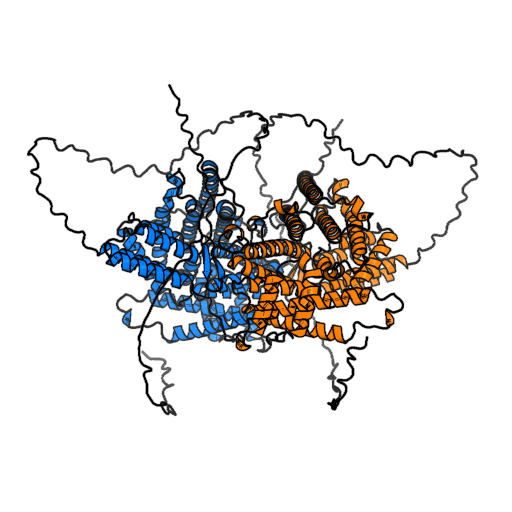TOM 2878 C CA . PRO A 1 365 ? -15.094 -25.141 -5.289 1 83.31 365 PRO A CA 1
ATOM 2879 C C . PRO A 1 365 ? -14.391 -25.781 -4.094 1 83.31 365 PRO A C 1
ATOM 2881 O O . PRO A 1 365 ? -13.438 -25.219 -3.551 1 83.31 365 PRO A O 1
ATOM 2884 N N . LYS A 1 366 ? -14.781 -26.953 -3.781 1 86.31 366 LYS A N 1
ATOM 2885 C CA . LYS A 1 366 ? -14.141 -27.656 -2.674 1 86.31 366 LYS A CA 1
ATOM 2886 C C . LYS A 1 366 ? -12.75 -28.141 -3.066 1 86.31 366 LYS A C 1
ATOM 2888 O O . LYS A 1 366 ? -11.828 -28.125 -2.246 1 86.31 366 LYS A O 1
ATOM 2893 N N . VAL A 1 367 ? -12.656 -28.594 -4.285 1 90.31 367 VAL A N 1
ATOM 2894 C CA . VAL A 1 367 ? -11.352 -29.031 -4.777 1 90.31 367 VAL A CA 1
ATOM 2895 C C . VAL A 1 367 ? -10.391 -27.828 -4.809 1 90.31 367 VAL A C 1
ATOM 2897 O O . VAL A 1 367 ? -9.219 -27.969 -4.449 1 90.31 367 VAL A O 1
ATOM 2900 N N . GLU A 1 368 ? -10.906 -26.719 -5.219 1 91 368 GLU A N 1
ATOM 2901 C CA . GLU A 1 368 ? -10.086 -25.5 -5.254 1 91 368 GLU A CA 1
ATOM 2902 C C . GLU A 1 368 ? -9.594 -25.125 -3.859 1 91 368 GLU A C 1
ATOM 2904 O O . GLU A 1 368 ? -8.43 -24.75 -3.688 1 91 368 GLU A O 1
ATOM 2909 N N . LEU A 1 369 ? -10.469 -25.219 -2.91 1 92.69 369 LEU A N 1
ATOM 2910 C CA . LEU A 1 369 ? -10.086 -24.906 -1.538 1 92.69 369 LEU A CA 1
ATOM 2911 C C . LEU A 1 369 ? -9.031 -25.875 -1.026 1 92.69 369 LEU A C 1
ATOM 2913 O O . LEU A 1 369 ? -8.109 -25.484 -0.317 1 92.69 369 LEU A O 1
ATOM 2917 N N . ALA A 1 370 ? -9.234 -27.094 -1.423 1 94.5 370 ALA A N 1
ATOM 2918 C CA . ALA A 1 370 ? -8.25 -28.109 -1.025 1 94.5 370 ALA A CA 1
ATOM 2919 C C . ALA A 1 370 ? -6.879 -27.797 -1.608 1 94.5 370 ALA A C 1
ATOM 2921 O O . ALA A 1 370 ? -5.859 -27.938 -0.928 1 94.5 370 ALA A O 1
ATOM 2922 N N . ILE A 1 371 ? -6.867 -27.422 -2.857 1 95.25 371 ILE A N 1
ATOM 2923 C CA . ILE A 1 371 ? -5.609 -27.078 -3.518 1 95.25 371 ILE A CA 1
ATOM 2924 C C . ILE A 1 371 ? -4.961 -25.891 -2.816 1 95.25 371 ILE A C 1
ATOM 2926 O O . ILE A 1 371 ? -3.752 -25.891 -2.561 1 95.25 371 ILE A O 1
ATOM 2930 N N . ARG A 1 372 ? -5.734 -24.891 -2.498 1 95.88 372 ARG A N 1
ATOM 2931 C CA . ARG A 1 372 ? -5.211 -23.719 -1.797 1 95.88 372 ARG A CA 1
ATOM 2932 C C . ARG A 1 372 ? -4.617 -24.109 -0.447 1 95.88 372 ARG A C 1
ATOM 2934 O O . ARG A 1 372 ? -3.564 -23.609 -0.054 1 95.88 372 ARG A O 1
ATOM 2941 N N . PHE A 1 373 ? -5.34 -24.953 0.196 1 96.31 373 PHE A N 1
ATOM 2942 C CA . PHE A 1 373 ? -4.859 -25.469 1.471 1 96.31 373 PHE A CA 1
ATOM 2943 C C . PHE A 1 373 ? -3.506 -26.156 1.301 1 96.31 373 PHE A C 1
ATOM 2945 O O . PHE A 1 373 ? -2.578 -25.906 2.074 1 96.31 373 PHE A O 1
ATOM 2952 N N . LEU A 1 374 ? -3.402 -26.969 0.347 1 96.56 374 LEU A N 1
ATOM 2953 C CA . LEU A 1 374 ? -2.17 -27.719 0.095 1 96.56 374 LEU A CA 1
ATOM 2954 C C . LEU A 1 374 ? -1.034 -26.766 -0.275 1 96.56 374 LEU A C 1
ATOM 2956 O O . LEU A 1 374 ? 0.104 -26.953 0.162 1 96.56 374 LEU A O 1
ATOM 2960 N N . CYS A 1 375 ? -1.331 -25.719 -1.017 1 96.31 375 CYS A N 1
ATOM 2961 C CA . CYS A 1 375 ? -0.318 -24.766 -1.466 1 96.31 375 CYS A CA 1
ATOM 2962 C C . CYS A 1 375 ? 0.197 -23.938 -0.302 1 96.31 375 CYS A C 1
ATOM 2964 O O . CYS A 1 375 ? 1.282 -23.359 -0.381 1 96.31 375 CYS A O 1
ATOM 2966 N N . THR A 1 376 ? -0.507 -23.828 0.786 1 96.12 376 THR A N 1
ATOM 2967 C CA . THR A 1 376 ? -0.117 -23.016 1.93 1 96.12 376 THR A CA 1
ATOM 2968 C C . THR A 1 376 ? 0.939 -23.734 2.77 1 96.12 376 THR A C 1
ATOM 2970 O O . THR A 1 376 ? 1.795 -23.078 3.379 1 96.12 376 THR A O 1
ATOM 2973 N N . GLN A 1 377 ? 0.956 -24.984 2.705 1 94.94 377 GLN A N 1
ATOM 2974 C CA . GLN A 1 377 ? 1.83 -25.766 3.57 1 94.94 377 GLN A CA 1
ATOM 2975 C C . GLN A 1 377 ? 3.293 -25.594 3.174 1 94.94 377 GLN A C 1
ATOM 2977 O O . GLN A 1 377 ? 4.156 -25.391 4.031 1 94.94 377 GLN A O 1
ATOM 2982 N N . PRO A 1 378 ? 3.572 -25.594 1.927 1 94 378 PRO A N 1
ATOM 2983 C CA . PRO A 1 378 ? 4.973 -25.422 1.539 1 94 378 PRO A CA 1
ATOM 2984 C C . PRO A 1 378 ? 5.547 -24.078 1.982 1 94 378 PRO A C 1
ATOM 2986 O O . PRO A 1 378 ? 6.762 -23.938 2.145 1 94 378 PRO A O 1
ATOM 2989 N N . PHE A 1 379 ? 4.727 -23.109 2.191 1 94.12 379 PHE A N 1
ATOM 2990 C CA . PHE A 1 379 ? 5.215 -21.828 2.666 1 94.12 379 PHE A CA 1
ATOM 2991 C C . PHE A 1 379 ? 5.883 -21.969 4.027 1 94.12 379 PHE A C 1
ATOM 2993 O O . PHE A 1 379 ? 6.82 -21.234 4.348 1 94.12 379 PHE A O 1
ATOM 3000 N N . LEU A 1 380 ? 5.355 -22.828 4.719 1 93.5 380 LEU A N 1
ATOM 3001 C CA . LEU A 1 380 ? 5.844 -23.031 6.078 1 93.5 380 LEU A CA 1
ATOM 3002 C C . LEU A 1 380 ? 7.059 -23.953 6.082 1 93.5 380 LEU A C 1
ATOM 3004 O O . LEU A 1 380 ? 7.992 -23.75 6.859 1 93.5 380 LEU A O 1
ATOM 3008 N N . ILE A 1 381 ? 7.176 -24.891 5.191 1 91.56 381 ILE A N 1
ATOM 3009 C CA . ILE A 1 381 ? 8.125 -26 5.246 1 91.56 381 ILE A CA 1
ATOM 3010 C C . ILE A 1 381 ? 9.367 -25.656 4.426 1 91.56 381 ILE A C 1
ATOM 3012 O O . ILE A 1 381 ? 10.492 -25.938 4.852 1 91.56 381 ILE A O 1
ATOM 3016 N N . TRP A 1 382 ? 9.219 -25.047 3.371 1 91.12 382 TRP A N 1
ATOM 3017 C CA . TRP A 1 382 ? 10.242 -24.859 2.35 1 91.12 382 TRP A CA 1
ATOM 3018 C C . TRP A 1 382 ? 11.445 -24.109 2.916 1 91.12 382 TRP A C 1
ATOM 3020 O O . TRP A 1 382 ? 12.594 -24.5 2.678 1 91.12 382 TRP A O 1
ATOM 3030 N N . PRO A 1 383 ? 11.273 -23.062 3.719 1 90.56 383 PRO A N 1
ATOM 3031 C CA . PRO A 1 383 ? 12.438 -22.359 4.246 1 90.56 383 PRO A CA 1
ATOM 3032 C C . PRO A 1 383 ? 13.234 -23.188 5.254 1 90.56 383 PRO A C 1
ATOM 3034 O O . PRO A 1 383 ? 14.398 -22.891 5.527 1 90.56 383 PRO A O 1
ATOM 3037 N N . TYR A 1 384 ? 12.641 -24.266 5.73 1 91.38 384 TYR A N 1
ATOM 3038 C CA . TYR A 1 384 ? 13.258 -25.031 6.805 1 91.38 384 TYR A CA 1
ATOM 3039 C C . TYR A 1 384 ? 13.477 -26.484 6.379 1 91.38 384 TYR A C 1
ATOM 3041 O O . TYR A 1 384 ? 13.352 -27.406 7.191 1 91.38 384 TYR A O 1
ATOM 3049 N N . LYS A 1 385 ? 13.734 -26.672 5.23 1 85.75 385 LYS A N 1
ATOM 3050 C CA . LYS A 1 385 ? 13.914 -28 4.676 1 85.75 385 LYS A CA 1
ATOM 3051 C C . LYS A 1 385 ? 15.016 -28.766 5.422 1 85.75 385 LYS A C 1
ATOM 3053 O O . LYS A 1 385 ? 14.969 -30 5.516 1 85.75 385 LYS A O 1
ATOM 3058 N N . CYS A 1 386 ? 15.953 -28.047 5.949 1 83.81 386 CYS A N 1
ATOM 3059 C CA . CYS A 1 386 ? 17.094 -28.672 6.617 1 83.81 386 CYS A CA 1
ATOM 3060 C C . CYS A 1 386 ? 16.812 -28.844 8.109 1 83.81 386 CYS A C 1
ATOM 3062 O O . CYS A 1 386 ? 17.719 -29.203 8.875 1 83.81 386 CYS A O 1
ATOM 3064 N N . HIS A 1 387 ? 15.641 -28.609 8.43 1 90.06 387 HIS A N 1
ATOM 3065 C CA . HIS A 1 387 ? 15.281 -28.812 9.828 1 90.06 387 HIS A CA 1
ATOM 3066 C C . HIS A 1 387 ? 15.453 -30.266 10.25 1 90.06 387 HIS A C 1
ATOM 3068 O O . HIS A 1 387 ? 15.156 -31.172 9.477 1 90.06 387 HIS A O 1
ATOM 3074 N N . PRO A 1 388 ? 15.867 -30.562 11.445 1 88.6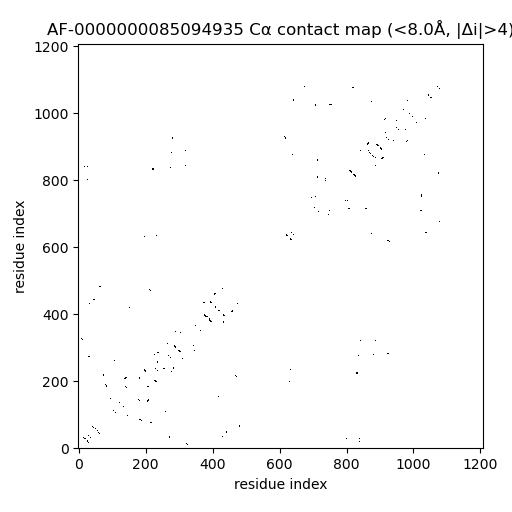9 388 PRO A N 1
ATOM 3075 C CA . PRO A 1 388 ? 16.125 -31.938 11.906 1 88.69 388 PRO A CA 1
ATOM 3076 C C . PRO A 1 388 ? 14.852 -32.781 11.953 1 88.69 388 PRO A C 1
ATOM 3078 O O . PRO A 1 388 ? 14.922 -34 11.836 1 88.69 388 PRO A O 1
ATOM 3081 N N . ASP A 1 389 ? 13.781 -32.156 12.203 1 89.44 389 ASP A N 1
ATOM 3082 C CA . ASP A 1 389 ? 12.508 -32.906 12.156 1 89.44 389 ASP A CA 1
ATOM 3083 C C . ASP A 1 389 ? 12.086 -33.188 10.719 1 89.44 389 ASP A C 1
ATOM 3085 O O . ASP A 1 389 ? 11.305 -32.406 10.133 1 89.44 389 ASP A O 1
ATOM 3089 N N . ALA A 1 390 ? 12.391 -34.281 10.227 1 85.25 390 ALA A N 1
ATOM 3090 C CA . ALA A 1 390 ? 12.164 -34.656 8.836 1 85.25 390 ALA A CA 1
ATOM 3091 C C . ALA A 1 390 ? 10.695 -34.969 8.578 1 85.25 390 ALA A C 1
ATOM 3093 O O . ALA A 1 390 ? 10.203 -34.812 7.465 1 85.25 390 ALA A O 1
ATOM 3094 N N . THR A 1 391 ? 10.086 -35.406 9.562 1 85.31 391 THR A N 1
ATOM 3095 C CA . THR A 1 391 ? 8.695 -35.812 9.406 1 85.31 391 THR A CA 1
ATOM 3096 C C . THR A 1 391 ? 7.82 -34.625 8.992 1 85.31 391 THR A C 1
ATOM 3098 O O . THR A 1 391 ? 6.93 -34.781 8.156 1 85.31 391 THR A O 1
ATOM 3101 N N . THR A 1 392 ? 8.188 -33.562 9.523 1 86.12 392 THR A N 1
ATOM 3102 C CA . THR A 1 392 ? 7.367 -32.375 9.258 1 86.12 392 THR A CA 1
ATOM 3103 C C . THR A 1 392 ? 7.906 -31.594 8.055 1 86.12 392 THR A C 1
ATOM 3105 O O . THR A 1 392 ? 7.137 -31.141 7.207 1 86.12 392 THR A O 1
ATOM 3108 N N . PHE A 1 393 ? 9.102 -31.547 7.934 1 89.5 393 PHE A N 1
ATOM 3109 C CA . PHE A 1 393 ? 9.672 -30.547 7.035 1 89.5 393 PHE A CA 1
ATOM 3110 C C . PHE A 1 393 ? 10.172 -31.203 5.75 1 89.5 393 PHE A C 1
ATOM 3112 O O . PHE A 1 393 ? 10.664 -30.516 4.852 1 89.5 393 PHE A O 1
ATOM 3119 N N . GLN A 1 394 ? 10 -32.5 5.523 1 86.75 394 GLN A N 1
ATOM 3120 C CA . GLN A 1 394 ? 10.398 -33.156 4.281 1 86.75 394 GLN A CA 1
ATOM 3121 C C . GLN A 1 394 ? 9.188 -33.656 3.514 1 86.75 394 GLN A C 1
ATOM 3123 O O . GLN A 1 394 ? 9.328 -34.469 2.578 1 86.75 394 GLN A O 1
ATOM 3128 N N . ARG A 1 395 ? 8.109 -33.125 3.867 1 89 395 ARG A N 1
ATOM 3129 C CA . ARG A 1 395 ? 6.867 -33.594 3.262 1 89 395 ARG A CA 1
ATOM 3130 C C . ARG A 1 395 ? 6.523 -32.781 2.018 1 89 395 ARG A C 1
ATOM 3132 O O . ARG A 1 395 ? 5.531 -33.062 1.343 1 89 395 ARG A O 1
ATOM 3139 N N . SER A 1 396 ? 7.281 -31.828 1.639 1 90.06 396 SER A N 1
ATOM 3140 C CA . SER A 1 396 ? 6.957 -30.844 0.6 1 90.06 396 SER A CA 1
ATOM 3141 C C . SER A 1 396 ? 6.738 -31.531 -0.746 1 90.06 396 SER A C 1
ATOM 3143 O O . SER A 1 396 ? 5.793 -31.203 -1.467 1 90.06 396 SER A O 1
ATOM 3145 N N . PRO A 1 397 ? 7.562 -32.562 -1.092 1 91.25 397 PRO A N 1
ATOM 3146 C CA . PRO A 1 397 ? 7.348 -33.188 -2.391 1 91.25 397 PRO A CA 1
ATOM 3147 C C . PRO A 1 397 ? 6.027 -33.938 -2.461 1 91.25 397 PRO A C 1
ATOM 3149 O O . PRO A 1 397 ? 5.352 -33.938 -3.492 1 91.25 397 PRO A O 1
ATOM 3152 N N . GLU A 1 398 ? 5.707 -34.594 -1.398 1 92.81 398 GLU A N 1
ATOM 3153 C CA . GLU A 1 398 ? 4.445 -35.312 -1.372 1 92.81 398 GLU A CA 1
ATOM 3154 C C . GLU A 1 398 ? 3.252 -34.375 -1.501 1 92.81 398 GLU A C 1
ATOM 3156 O O . GLU A 1 398 ? 2.297 -34.688 -2.223 1 92.81 398 GLU A O 1
ATOM 3161 N N . ILE A 1 399 ? 3.363 -33.312 -0.814 1 94.31 399 ILE A N 1
ATOM 3162 C CA . ILE A 1 399 ? 2.303 -32.344 -0.88 1 94.31 399 ILE A CA 1
ATOM 3163 C C . ILE A 1 399 ? 2.207 -31.766 -2.299 1 94.31 399 ILE A C 1
ATOM 3165 O O . ILE A 1 399 ? 1.108 -31.594 -2.828 1 94.31 399 ILE A O 1
ATOM 3169 N N . ALA A 1 400 ? 3.287 -31.5 -2.857 1 95.56 400 ALA A N 1
ATOM 3170 C CA . ALA A 1 400 ? 3.34 -30.969 -4.215 1 95.56 400 ALA A CA 1
ATOM 3171 C C . ALA A 1 400 ? 2.713 -31.938 -5.211 1 95.56 400 ALA A C 1
ATOM 3173 O O . ALA A 1 400 ? 2.002 -31.531 -6.129 1 95.56 400 ALA A O 1
ATOM 3174 N N . LYS A 1 401 ? 2.969 -33.219 -5.059 1 95.44 401 LYS A N 1
ATOM 3175 C CA . LYS A 1 401 ? 2.402 -34.25 -5.934 1 95.44 401 LYS A CA 1
ATOM 3176 C C . LYS A 1 401 ? 0.879 -34.281 -5.844 1 95.44 401 LYS A C 1
ATOM 3178 O O . LYS A 1 401 ? 0.191 -34.312 -6.863 1 95.44 401 LYS A O 1
ATOM 3183 N N . ILE A 1 402 ? 0.42 -34.188 -4.625 1 95.19 402 ILE A N 1
ATOM 3184 C CA . ILE A 1 402 ? -1.025 -34.219 -4.426 1 95.19 402 ILE A CA 1
ATOM 3185 C C . ILE A 1 402 ? -1.642 -32.969 -5.062 1 95.19 402 ILE A C 1
ATOM 3187 O O . ILE A 1 402 ? -2.695 -33.031 -5.699 1 95.19 402 ILE A O 1
ATOM 3191 N N . CYS A 1 403 ? -1.033 -31.859 -4.867 1 95.62 403 CYS A N 1
ATOM 3192 C CA . CYS A 1 403 ? -1.513 -30.609 -5.445 1 95.62 403 CYS A CA 1
ATOM 3193 C C . CYS A 1 403 ? -1.608 -30.703 -6.965 1 95.62 403 CYS A C 1
ATOM 3195 O O . CYS A 1 403 ? -2.637 -30.359 -7.551 1 95.62 403 CYS A O 1
ATOM 3197 N N . MET A 1 404 ? -0.595 -31.203 -7.59 1 94.81 404 MET A N 1
ATOM 3198 C CA . MET A 1 404 ? -0.567 -31.312 -9.047 1 94.81 404 MET A CA 1
ATOM 3199 C C . MET A 1 404 ? -1.622 -32.312 -9.539 1 94.81 404 MET A C 1
ATOM 3201 O O . MET A 1 404 ? -2.277 -32.062 -10.555 1 94.81 404 MET A O 1
ATOM 3205 N N . LYS A 1 405 ? -1.752 -33.344 -8.836 1 93.5 405 LYS A N 1
ATOM 3206 C CA . LYS A 1 405 ? -2.775 -34.312 -9.188 1 93.5 405 LYS A CA 1
ATOM 3207 C C . LYS A 1 405 ? -4.168 -33.688 -9.156 1 93.5 405 LYS A C 1
ATOM 3209 O O . LYS A 1 405 ? -4.984 -33.938 -10.047 1 93.5 405 LYS A O 1
ATOM 3214 N N . LEU A 1 406 ? -4.391 -32.969 -8.141 1 93.25 406 LEU A N 1
ATOM 3215 C CA . LEU A 1 406 ? -5.695 -32.312 -8 1 93.25 406 LEU A CA 1
ATOM 3216 C C . LEU A 1 406 ? -5.895 -31.25 -9.078 1 93.25 406 LEU A C 1
ATOM 3218 O O . LEU A 1 406 ? -7.012 -31.047 -9.562 1 93.25 406 LEU A O 1
ATOM 3222 N N . LEU A 1 407 ? -4.871 -30.562 -9.406 1 93 407 LEU A N 1
ATOM 3223 C CA . LEU A 1 407 ? -4.957 -29.578 -10.484 1 93 407 LEU A CA 1
ATOM 3224 C C . LEU A 1 407 ? -5.32 -30.25 -11.805 1 93 407 LEU A C 1
ATOM 3226 O O . LEU A 1 407 ? -6.184 -29.766 -12.531 1 93 407 LEU A O 1
ATOM 3230 N N . LEU A 1 408 ? -4.688 -31.344 -12.078 1 90.75 408 LEU A N 1
ATOM 3231 C CA . LEU A 1 408 ? -4.969 -32.094 -13.305 1 90.75 408 LEU A CA 1
ATOM 3232 C C . LEU A 1 408 ? -6.391 -32.656 -13.281 1 90.75 408 LEU A C 1
ATOM 3234 O O . LEU A 1 408 ? -7.074 -32.656 -14.305 1 90.75 408 LEU A O 1
ATOM 3238 N N . ARG A 1 409 ? -6.754 -33 -12.148 1 86.5 409 ARG A N 1
ATOM 3239 C CA . ARG A 1 409 ? -8.125 -33.469 -12 1 86.5 409 ARG A CA 1
ATOM 3240 C C . ARG A 1 409 ? -9.133 -32.375 -12.281 1 86.5 409 ARG A C 1
ATOM 3242 O O . ARG A 1 409 ? -10.133 -32.594 -12.961 1 86.5 409 ARG A O 1
ATOM 3249 N N . LEU A 1 410 ? -8.859 -31.25 -11.664 1 86.38 410 LEU A N 1
ATOM 3250 C CA . LEU A 1 410 ? -9.734 -30.094 -11.898 1 86.38 410 LEU A CA 1
ATOM 3251 C C . LEU A 1 410 ? -9.773 -29.734 -13.375 1 86.38 410 LEU A C 1
ATOM 3253 O O . LEU A 1 410 ? -10.828 -29.375 -13.906 1 86.38 410 LEU A O 1
ATOM 3257 N N . TRP A 1 411 ? -8.734 -29.859 -14.008 1 84.19 411 TRP A N 1
ATOM 3258 C CA . TRP A 1 411 ? -8.633 -29.547 -15.43 1 84.19 411 TRP A CA 1
ATOM 3259 C C . TRP A 1 411 ? -9.43 -30.547 -16.266 1 84.19 411 TRP A C 1
ATOM 3261 O O . TRP A 1 411 ? -10.039 -30.188 -17.266 1 84.19 411 TRP A O 1
ATOM 3271 N N . HIS A 1 412 ? -9.43 -31.719 -15.859 1 79.06 412 HIS A N 1
ATOM 3272 C CA . HIS A 1 412 ? -10.078 -32.781 -16.641 1 79.06 412 HIS A CA 1
ATOM 3273 C C . HIS A 1 412 ? -11.539 -32.938 -16.219 1 79.06 412 HIS A C 1
ATOM 3275 O O . HIS A 1 412 ? -12.273 -33.75 -16.812 1 79.06 412 HIS A O 1
ATOM 3281 N N . SER A 1 413 ? -11.859 -32.281 -15.242 1 73 413 SER A N 1
ATOM 3282 C CA . SER A 1 413 ? -13.25 -32.375 -14.805 1 73 413 SER A CA 1
ATOM 3283 C C . SER A 1 413 ? -14.203 -31.875 -15.875 1 73 413 SER A C 1
ATOM 3285 O O . SER A 1 413 ? -13.805 -31.125 -16.766 1 73 413 SER A O 1
ATOM 3287 N N . LEU A 1 414 ? -15.453 -32.406 -15.984 1 60.72 414 LEU A N 1
ATOM 3288 C CA . LEU A 1 414 ? -16.453 -32.125 -17.016 1 60.72 414 LEU A CA 1
ATOM 3289 C C . LEU A 1 414 ? -16.828 -30.625 -17.016 1 60.72 414 LEU A C 1
ATOM 3291 O O . LEU A 1 414 ? -16.844 -30 -15.953 1 60.72 414 LEU A O 1
ATOM 3295 N N . PRO A 1 415 ? -16.859 -30.062 -18.312 1 56.47 415 PRO A N 1
ATOM 3296 C CA . PRO A 1 415 ? -17.078 -28.641 -18.609 1 56.47 415 PRO A CA 1
ATOM 3297 C C . PRO A 1 415 ? -18.25 -28.047 -17.828 1 56.47 415 PRO A C 1
ATOM 3299 O O . PRO A 1 415 ? -18.297 -26.844 -17.594 1 56.47 415 PRO A O 1
ATOM 3302 N N . ASP A 1 416 ? -19.359 -28.75 -17.844 1 49.09 416 ASP A N 1
ATOM 3303 C CA . ASP A 1 416 ? -20.594 -28.156 -17.328 1 49.09 416 ASP A CA 1
ATOM 3304 C C . ASP A 1 416 ? -20.375 -27.484 -15.969 1 49.09 416 ASP A C 1
ATOM 3306 O O . ASP A 1 416 ? -21.25 -26.797 -15.461 1 49.09 416 ASP A O 1
ATOM 3310 N N . GLN A 1 417 ? -19.281 -27.844 -15.391 1 48.88 417 GLN A N 1
ATOM 3311 C CA . GLN A 1 417 ? -19.281 -27.359 -14.016 1 48.88 417 GLN A CA 1
ATOM 3312 C C . GLN A 1 417 ? -18.562 -26.031 -13.898 1 48.88 417 GLN A C 1
ATOM 3314 O O . GLN A 1 417 ? -18.234 -25.578 -12.797 1 48.88 417 GLN A O 1
ATOM 3319 N N . GLY A 1 418 ? -18.703 -25.141 -15.023 1 50.28 418 GLY A N 1
ATOM 3320 C CA . GLY A 1 418 ? -18.312 -23.75 -14.938 1 50.28 418 GLY A CA 1
ATOM 3321 C C . GLY A 1 418 ? -16.875 -23.547 -14.477 1 50.28 418 GLY A C 1
ATOM 3322 O O . GLY A 1 418 ? -16.359 -22.438 -14.539 1 50.28 418 GLY A O 1
ATOM 3323 N N . ASN A 1 419 ? -16.141 -24.609 -14.07 1 57.47 419 ASN A N 1
ATOM 3324 C CA . ASN A 1 419 ? -14.906 -24.484 -13.312 1 57.47 419 ASN A CA 1
ATOM 3325 C C . ASN A 1 419 ? -13.703 -24.312 -14.234 1 57.47 419 ASN A C 1
ATOM 3327 O O . ASN A 1 419 ? -12.734 -23.641 -13.883 1 57.47 419 ASN A O 1
ATOM 3331 N N . HIS A 1 420 ? -13.992 -24.625 -15.484 1 63.84 420 HIS A N 1
ATOM 3332 C CA . HIS A 1 420 ? -12.867 -24.5 -16.406 1 63.84 420 HIS A CA 1
ATOM 3333 C C . HIS A 1 420 ? -12.641 -23.047 -16.797 1 63.84 420 HIS A C 1
ATOM 3335 O O . HIS A 1 420 ? -11.5 -22.641 -17.078 1 63.84 420 HIS A O 1
ATOM 3341 N N . ALA A 1 421 ? -13.734 -22.422 -16.672 1 68.12 421 ALA A N 1
ATOM 3342 C CA . ALA A 1 421 ? -13.664 -21.031 -17.109 1 68.12 421 ALA A CA 1
ATOM 3343 C C . ALA A 1 421 ? -12.758 -20.203 -16.203 1 68.12 421 ALA A C 1
ATOM 3345 O O . ALA A 1 421 ? -12.094 -19.266 -16.656 1 68.12 421 ALA A O 1
ATOM 3346 N N . PHE A 1 422 ? -12.617 -20.625 -15.094 1 81.06 422 PHE A N 1
ATOM 3347 C CA . PHE A 1 422 ? -11.891 -19.844 -14.102 1 81.06 422 PHE A CA 1
ATOM 3348 C C . PHE A 1 422 ? -10.516 -20.453 -13.844 1 81.06 422 PHE A C 1
ATOM 3350 O O . PHE A 1 422 ? -9.695 -19.859 -13.133 1 81.06 422 PHE A O 1
ATOM 3357 N N . PHE A 1 423 ? -10.219 -21.469 -14.531 1 87.06 423 PHE A N 1
ATOM 3358 C CA . PHE A 1 423 ? -9.031 -22.266 -14.203 1 87.06 423 PHE A CA 1
ATOM 3359 C C . PHE A 1 423 ? -7.762 -21.453 -14.445 1 87.06 423 PHE A C 1
ATOM 3361 O O . PHE A 1 423 ? -6.863 -21.438 -13.602 1 87.06 423 PHE A O 1
ATOM 3368 N N . PRO A 1 424 ? -7.691 -20.703 -15.57 1 86.19 424 PRO A N 1
ATOM 3369 C CA . PRO A 1 424 ? -6.461 -19.938 -15.766 1 86.19 424 PRO A CA 1
ATOM 3370 C C . PRO A 1 424 ? -6.227 -18.906 -14.672 1 86.19 424 PRO A C 1
ATOM 3372 O O . PRO A 1 424 ? -5.09 -18.703 -14.234 1 86.19 424 PRO A O 1
ATOM 3375 N N . LEU A 1 425 ? -7.258 -18.344 -14.281 1 88.62 425 LEU A N 1
ATOM 3376 C CA . LEU A 1 425 ? -7.156 -17.359 -13.211 1 88.62 425 LEU A CA 1
ATOM 3377 C C . LEU A 1 425 ? -6.801 -18.031 -11.891 1 88.62 425 LEU A C 1
ATOM 3379 O O . LEU A 1 425 ? -6.027 -17.484 -11.094 1 88.62 425 LEU A O 1
ATOM 3383 N N . PHE A 1 426 ? -7.363 -19.203 -11.742 1 91 426 PHE A N 1
ATOM 3384 C CA . PHE A 1 426 ? -7.074 -19.969 -10.539 1 91 426 PHE A CA 1
ATOM 3385 C C . PHE A 1 426 ? -5.605 -20.359 -10.492 1 91 426 PHE A C 1
ATOM 3387 O O . PHE A 1 426 ? -4.938 -20.188 -9.469 1 91 426 PHE A O 1
ATOM 3394 N N . LEU A 1 427 ? -5.133 -20.781 -11.562 1 91.75 427 LEU A N 1
ATOM 3395 C CA . LEU A 1 427 ? -3.742 -21.219 -11.648 1 91.75 427 LEU A CA 1
ATOM 3396 C C . LEU A 1 427 ? -2.795 -20.047 -11.414 1 91.75 427 LEU A C 1
ATOM 3398 O O . LEU A 1 427 ? -1.779 -20.188 -10.727 1 91.75 427 LEU A O 1
ATOM 3402 N N . ALA A 1 428 ? -3.172 -18.938 -11.938 1 90.25 428 ALA A N 1
ATOM 3403 C CA . ALA A 1 428 ? -2.342 -17.734 -11.812 1 90.25 428 ALA A CA 1
ATOM 3404 C C . ALA A 1 428 ? -2.34 -17.219 -10.375 1 90.25 428 ALA A C 1
ATOM 3406 O O . ALA A 1 428 ? -1.48 -16.422 -9.992 1 90.25 428 ALA A O 1
ATOM 3407 N N . SER A 1 429 ? -3.24 -17.734 -9.578 1 91.5 429 SER A N 1
ATOM 3408 C CA . SER A 1 429 ? -3.352 -17.281 -8.188 1 91.5 429 SER A CA 1
ATOM 3409 C C . SER A 1 429 ? -2.576 -18.203 -7.25 1 91.5 429 SER A C 1
ATOM 3411 O O . SER A 1 429 ? -2.496 -17.938 -6.047 1 91.5 429 SER A O 1
ATOM 3413 N N . LEU A 1 430 ? -2.01 -19.25 -7.773 1 92.81 430 LEU A N 1
ATOM 3414 C CA . LEU A 1 430 ? -1.271 -20.188 -6.945 1 92.81 430 LEU A CA 1
ATOM 3415 C C . LEU A 1 430 ? 0.227 -19.922 -7.008 1 92.81 430 LEU A C 1
ATOM 3417 O O . LEU A 1 430 ? 0.776 -19.703 -8.094 1 92.81 430 LEU A O 1
ATOM 3421 N N . PRO A 1 431 ? 0.801 -19.875 -5.848 1 90.38 431 PRO A N 1
ATOM 3422 C CA . PRO A 1 431 ? 2.258 -19.719 -5.879 1 90.38 431 PRO A CA 1
ATOM 3423 C C . PRO A 1 431 ? 2.965 -20.891 -6.559 1 90.38 431 PRO A C 1
ATOM 3425 O O . PRO A 1 431 ? 2.492 -22.031 -6.492 1 90.38 431 PRO A O 1
ATOM 3428 N N . PRO A 1 432 ? 4.094 -20.641 -7.105 1 91.31 432 PRO A N 1
ATOM 3429 C CA . PRO A 1 432 ? 4.762 -21.672 -7.914 1 91.31 432 PRO A CA 1
ATOM 3430 C C . PRO A 1 432 ? 5.555 -22.672 -7.07 1 91.31 432 PRO A C 1
ATOM 3432 O O . PRO A 1 432 ? 6.254 -23.531 -7.617 1 91.31 432 PRO A O 1
ATOM 3435 N N . LEU A 1 433 ? 5.406 -22.672 -5.844 1 93.44 433 LEU A N 1
ATOM 3436 C CA . LEU A 1 433 ? 6.246 -23.484 -4.984 1 93.44 433 LEU A CA 1
ATOM 3437 C C . LEU A 1 433 ? 5.926 -24.969 -5.172 1 93.44 433 LEU A C 1
ATOM 3439 O O . LEU A 1 433 ? 6.812 -25.828 -5.039 1 93.44 433 LEU A O 1
ATOM 3443 N N . TYR A 1 434 ? 4.691 -25.281 -5.406 1 93.38 434 TYR A N 1
ATOM 3444 C CA . TYR A 1 434 ? 4.348 -26.672 -5.648 1 93.38 434 TYR A CA 1
ATOM 3445 C C . TYR A 1 434 ? 5.062 -27.203 -6.887 1 93.38 434 TYR A C 1
ATOM 3447 O O . TYR A 1 434 ? 5.539 -28.344 -6.898 1 93.38 434 TYR A O 1
ATOM 3455 N N . LEU A 1 435 ? 5.113 -26.422 -7.844 1 94.31 435 LEU A N 1
ATOM 3456 C CA . LEU A 1 435 ? 5.809 -26.812 -9.07 1 94.31 435 LEU A CA 1
ATOM 3457 C C . LEU A 1 435 ? 7.312 -26.906 -8.836 1 94.31 435 LEU A C 1
ATOM 3459 O O . LEU A 1 435 ? 7.945 -27.875 -9.273 1 94.31 435 LEU A O 1
ATOM 3463 N N . TYR A 1 436 ? 7.875 -26 -8.125 1 94.31 436 TYR A N 1
ATOM 3464 C CA . TYR A 1 436 ? 9.305 -26 -7.828 1 94.31 436 TYR A CA 1
ATOM 3465 C C . TYR A 1 436 ? 9.703 -27.266 -7.074 1 94.31 436 TYR A C 1
ATOM 3467 O O . TYR A 1 436 ? 10.727 -27.875 -7.383 1 94.31 436 TYR A O 1
ATOM 3475 N N . GLU A 1 437 ? 8.93 -27.578 -6.137 1 93.81 437 GLU A N 1
ATOM 3476 C CA . GLU A 1 437 ? 9.25 -28.734 -5.305 1 93.81 437 GLU A CA 1
ATOM 3477 C C . GLU A 1 437 ? 9.258 -30.016 -6.125 1 93.81 437 GLU A C 1
ATOM 3479 O O . GLU A 1 437 ? 10.117 -30.875 -5.93 1 93.81 437 GLU A O 1
ATOM 3484 N N . LEU A 1 438 ? 8.336 -30.109 -6.938 1 93.81 438 LEU A N 1
ATOM 3485 C CA . LEU A 1 438 ? 8.281 -31.312 -7.773 1 93.81 438 LEU A CA 1
ATOM 3486 C C . LEU A 1 438 ? 9.438 -31.328 -8.766 1 93.81 438 LEU A C 1
ATOM 3488 O O . LEU A 1 438 ? 10.07 -32.375 -8.961 1 93.81 438 LEU A O 1
ATOM 3492 N N . LEU A 1 439 ? 9.695 -30.219 -9.367 1 93.12 439 LEU A N 1
ATOM 3493 C CA . LEU A 1 439 ? 10.789 -30.125 -10.328 1 93.12 439 LEU A CA 1
ATOM 3494 C C . LEU A 1 439 ? 12.125 -30.453 -9.656 1 93.12 439 LEU A C 1
ATOM 3496 O O . LEU A 1 439 ? 12.922 -31.234 -10.195 1 93.12 439 LEU A O 1
ATOM 3500 N N . SER A 1 440 ? 12.305 -29.844 -8.531 1 90.88 440 SER A N 1
ATOM 3501 C CA . SER A 1 440 ? 13.547 -30.062 -7.801 1 90.88 440 SER A CA 1
ATOM 3502 C C . SER A 1 440 ? 13.68 -31.531 -7.379 1 90.88 440 SER A C 1
ATOM 3504 O O . SER A 1 440 ? 14.773 -32.094 -7.426 1 90.88 440 SER A O 1
ATOM 3506 N N . TYR A 1 441 ? 12.594 -32.062 -7.031 1 91.62 441 TYR A N 1
ATOM 3507 C CA . TYR A 1 441 ? 12.57 -33.469 -6.605 1 91.62 441 TYR A CA 1
ATOM 3508 C C . TYR A 1 441 ? 12.969 -34.375 -7.754 1 91.62 441 TYR A C 1
ATOM 3510 O O . TYR A 1 441 ? 13.734 -35.344 -7.559 1 91.62 441 TYR A O 1
ATOM 3518 N N . ILE A 1 442 ? 12.555 -34.156 -8.906 1 91 442 ILE A N 1
ATOM 3519 C CA . ILE A 1 442 ? 12.828 -34.969 -10.086 1 91 442 ILE A CA 1
ATOM 3520 C C . ILE A 1 442 ? 14.266 -34.719 -10.547 1 91 442 ILE A C 1
ATOM 3522 O O . ILE A 1 442 ? 14.984 -35.688 -10.852 1 91 442 ILE A O 1
ATOM 3526 N N . LEU A 1 443 ? 14.672 -33.5 -10.508 1 88.38 443 LEU A N 1
ATOM 3527 C CA . LEU A 1 443 ? 16 -33.156 -10.977 1 88.38 443 LEU A CA 1
ATOM 3528 C C . LEU A 1 443 ? 17.078 -33.75 -10.086 1 88.38 443 LEU A C 1
ATOM 3530 O O . LEU A 1 443 ? 18.172 -34.062 -10.555 1 88.38 443 LEU A O 1
ATOM 3534 N N . CYS A 1 444 ? 16.734 -33.875 -8.875 1 86.75 444 CYS A N 1
ATOM 3535 C CA . CYS A 1 444 ? 17.703 -34.438 -7.93 1 86.75 444 CYS A CA 1
ATOM 3536 C C . CYS A 1 444 ? 17.719 -35.969 -7.992 1 86.75 444 CYS A C 1
ATOM 3538 O O . CYS A 1 444 ? 18.422 -36.594 -7.215 1 86.75 444 CYS A O 1
ATOM 3540 N N . GLY A 1 445 ? 16.938 -36.531 -8.844 1 83.69 445 GLY A N 1
ATOM 3541 C CA . GLY A 1 445 ? 16.953 -37.969 -9.07 1 83.69 445 GLY A CA 1
ATOM 3542 C C . GLY A 1 445 ? 16.062 -38.75 -8.117 1 83.69 445 GLY A C 1
ATOM 3543 O O . GLY A 1 445 ? 16.156 -39.969 -8.023 1 83.69 445 GLY A O 1
ATOM 3544 N N . ARG A 1 446 ? 15.273 -38.094 -7.441 1 86.19 446 ARG A N 1
ATOM 3545 C CA . ARG A 1 446 ? 14.43 -38.75 -6.445 1 86.19 446 ARG A CA 1
ATOM 3546 C C . ARG A 1 446 ? 13.039 -39 -6.996 1 86.19 446 ARG A C 1
ATOM 3548 O O . ARG A 1 446 ? 12.211 -39.656 -6.336 1 86.19 446 ARG A O 1
ATOM 3555 N N . GLY A 1 447 ? 12.789 -38.5 -8.148 1 87.75 447 GLY A N 1
ATOM 3556 C CA . GLY A 1 447 ? 11.469 -38.656 -8.742 1 87.75 447 GLY A CA 1
ATOM 3557 C C . GLY A 1 447 ? 11.266 -39.969 -9.461 1 87.75 447 GLY A C 1
ATOM 3558 O O . GLY A 1 447 ? 12.203 -40.531 -10.039 1 87.75 447 GLY A O 1
ATOM 3559 N N . ARG A 1 448 ? 10.078 -40.5 -9.469 1 90.31 448 ARG A N 1
ATOM 3560 C CA . ARG A 1 448 ? 9.688 -41.688 -10.195 1 90.31 448 ARG A CA 1
ATOM 3561 C C . ARG A 1 448 ? 9.203 -41.344 -11.602 1 90.31 448 ARG A C 1
ATOM 3563 O O . ARG A 1 448 ? 8.969 -40.188 -11.914 1 90.31 448 ARG A O 1
ATOM 3570 N N . ASN A 1 449 ? 9.109 -42.281 -12.383 1 90.94 449 ASN A N 1
ATOM 3571 C CA . ASN A 1 449 ? 8.617 -42.094 -13.734 1 90.94 449 ASN A CA 1
ATOM 3572 C C . ASN A 1 449 ? 7.188 -41.562 -13.742 1 90.94 449 ASN A C 1
ATOM 3574 O O . ASN A 1 449 ? 6.812 -40.781 -14.617 1 90.94 449 ASN A O 1
ATOM 3578 N N . SER A 1 450 ? 6.496 -41.969 -12.75 1 93.44 450 SER A N 1
ATOM 3579 C CA . SER A 1 450 ? 5.125 -41.5 -12.648 1 93.44 450 SER A CA 1
ATOM 3580 C C . SER A 1 450 ? 5.086 -40 -12.398 1 93.44 450 SER A C 1
ATOM 3582 O O . SER A 1 450 ? 4.16 -39.312 -12.828 1 93.44 450 SER A O 1
ATOM 3584 N N . ASP A 1 451 ? 6.082 -39.531 -11.688 1 93.94 451 ASP A N 1
ATOM 3585 C CA . ASP A 1 451 ? 6.176 -38.125 -11.422 1 93.94 451 ASP A CA 1
ATOM 3586 C C . ASP A 1 451 ? 6.488 -37.344 -12.703 1 93.94 451 ASP A C 1
ATOM 3588 O O . ASP A 1 451 ? 5.938 -36.25 -12.93 1 93.94 451 ASP A O 1
ATOM 3592 N N . ILE A 1 452 ? 7.309 -37.906 -13.484 1 93.38 452 ILE A N 1
ATOM 3593 C CA . ILE A 1 452 ? 7.691 -37.281 -14.75 1 93.38 452 ILE A CA 1
ATOM 3594 C C . ILE A 1 452 ? 6.484 -37.219 -15.68 1 93.38 452 ILE A C 1
ATOM 3596 O O . ILE A 1 452 ? 6.254 -36.219 -16.359 1 93.38 452 ILE A O 1
ATOM 3600 N N . ASP A 1 453 ? 5.719 -38.281 -15.695 1 94.56 453 ASP A N 1
ATOM 3601 C CA . ASP A 1 453 ? 4.516 -38.344 -16.531 1 94.56 453 ASP A CA 1
ATOM 3602 C C . ASP A 1 453 ? 3.5 -37.281 -16.062 1 94.56 453 ASP A C 1
ATOM 3604 O O . ASP A 1 453 ? 2.861 -36.625 -16.891 1 94.56 453 ASP A O 1
ATOM 3608 N N . MET A 1 454 ? 3.375 -37.219 -14.812 1 94.75 454 MET A N 1
ATOM 3609 C CA . MET A 1 454 ? 2.469 -36.219 -14.25 1 94.75 454 MET A CA 1
ATOM 3610 C C . MET A 1 454 ? 2.898 -34.812 -14.641 1 94.75 454 MET A C 1
ATOM 3612 O O . MET A 1 454 ? 2.061 -33.969 -14.977 1 94.75 454 MET A O 1
ATOM 3616 N N . LEU A 1 455 ? 4.152 -34.562 -14.555 1 94.5 455 LEU A N 1
ATOM 3617 C CA . LEU A 1 455 ? 4.688 -33.281 -14.945 1 94.5 455 LEU A CA 1
ATOM 3618 C C . LEU A 1 455 ? 4.43 -33 -16.422 1 94.5 455 LEU A C 1
ATOM 3620 O O . LEU A 1 455 ? 4.086 -31.875 -16.797 1 94.5 455 LEU A O 1
ATOM 3624 N N . LYS A 1 456 ? 4.598 -34 -17.25 1 93.94 456 LYS A N 1
ATOM 3625 C CA . LYS A 1 456 ? 4.328 -33.844 -18.688 1 93.94 456 LYS A CA 1
ATOM 3626 C C . LYS A 1 456 ? 2.861 -33.5 -18.938 1 93.94 456 LYS A C 1
ATOM 3628 O O . LYS A 1 456 ? 2.545 -32.656 -19.766 1 93.94 456 LYS A O 1
ATOM 3633 N N . ASP A 1 457 ? 2.01 -34.156 -18.203 1 93.12 457 ASP A N 1
ATOM 3634 C CA . ASP A 1 457 ? 0.583 -33.875 -18.312 1 93.12 457 ASP A CA 1
ATOM 3635 C C . ASP A 1 457 ? 0.286 -32.438 -17.891 1 93.12 457 ASP A C 1
ATOM 3637 O O . ASP A 1 457 ? -0.552 -31.766 -18.5 1 93.12 457 ASP A O 1
ATOM 3641 N N . PHE A 1 458 ? 0.934 -32.094 -16.906 1 93.69 458 PHE A N 1
ATOM 3642 C CA . PHE A 1 458 ? 0.756 -30.734 -16.406 1 93.69 458 PHE A CA 1
ATOM 3643 C C . PHE A 1 458 ? 1.216 -29.703 -17.438 1 93.69 458 PHE A C 1
ATOM 3645 O O . PHE A 1 458 ? 0.558 -28.688 -17.641 1 93.69 458 PHE A O 1
ATOM 3652 N N . VAL A 1 459 ? 2.312 -29.906 -18 1 92 459 VAL A N 1
ATOM 3653 C CA . VAL A 1 459 ? 2.854 -29.016 -19.016 1 92 459 VAL A CA 1
ATOM 3654 C C . VAL A 1 459 ? 1.909 -28.953 -20.203 1 92 459 VAL A C 1
ATOM 3656 O O . VAL A 1 459 ? 1.722 -27.891 -20.812 1 92 459 VAL A O 1
ATOM 3659 N N . GLU A 1 460 ? 1.345 -30.031 -20.562 1 89.06 460 GLU A N 1
ATOM 3660 C CA . GLU A 1 460 ? 0.363 -30.047 -21.641 1 89.06 460 GLU A CA 1
ATOM 3661 C C . GLU A 1 460 ? -0.863 -29.219 -21.297 1 89.06 460 GLU A C 1
ATOM 3663 O O . GLU A 1 460 ? -1.411 -28.516 -22.141 1 89.06 460 GLU A O 1
ATOM 3668 N N . MET A 1 461 ? -1.233 -29.344 -20.078 1 87.44 461 MET A N 1
ATOM 3669 C CA . MET A 1 461 ? -2.338 -28.516 -19.594 1 87.44 461 MET A CA 1
ATOM 3670 C C . MET A 1 461 ? -1.995 -27.031 -19.688 1 87.44 461 MET A C 1
ATOM 3672 O O . MET A 1 461 ? -2.816 -26.234 -20.141 1 87.44 461 MET A O 1
ATOM 3676 N N . LEU A 1 462 ? -0.792 -26.641 -19.312 1 88.25 462 LEU A N 1
ATOM 3677 C CA . LEU A 1 462 ? -0.355 -25.25 -19.359 1 88.25 462 LEU A CA 1
ATOM 3678 C C . LEU A 1 462 ? -0.301 -24.734 -20.781 1 88.25 462 LEU A C 1
ATOM 3680 O O . LEU A 1 462 ? -0.615 -23.578 -21.047 1 88.25 462 LEU A O 1
ATOM 3684 N N . GLN A 1 463 ? 0.08 -25.516 -21.672 1 82.38 463 GLN A N 1
ATOM 3685 C CA . GLN A 1 463 ? 0.228 -25.125 -23.062 1 82.38 463 GLN A CA 1
ATOM 3686 C C . GLN A 1 463 ? -1.118 -24.75 -23.672 1 82.38 463 GLN A C 1
ATOM 3688 O O . GLN A 1 463 ? -1.196 -23.828 -24.5 1 82.38 463 GLN A O 1
ATOM 3693 N N . THR A 1 464 ? -2.074 -25.328 -23.281 1 70.38 464 THR A N 1
ATOM 3694 C CA . THR A 1 464 ? -3.408 -25.078 -23.812 1 70.38 464 THR A CA 1
ATOM 3695 C C . THR A 1 464 ? -3.953 -23.75 -23.281 1 70.38 464 THR A C 1
ATOM 3697 O O . THR A 1 464 ? -4.738 -23.078 -23.953 1 70.38 464 THR A O 1
ATOM 3700 N N . ASN A 1 465 ? -3.434 -23.328 -22.219 1 60.66 465 ASN A N 1
ATOM 3701 C CA . ASN A 1 465 ? -3.967 -22.172 -21.516 1 60.66 465 ASN A CA 1
ATOM 3702 C C . ASN A 1 465 ? -3.219 -20.891 -21.891 1 60.66 465 ASN A C 1
ATOM 3704 O O . ASN A 1 465 ? -3.668 -19.797 -21.578 1 60.66 465 ASN A O 1
ATOM 3708 N N . CYS A 1 466 ? -2.227 -21.031 -22.594 1 61.69 466 CYS A N 1
ATOM 3709 C CA . CYS A 1 466 ? -1.309 -19.906 -22.672 1 61.69 466 CYS A CA 1
ATOM 3710 C C . CYS A 1 466 ? -1.606 -19.031 -23.875 1 61.69 466 CYS A C 1
ATOM 3712 O O . CYS A 1 466 ? -1.619 -19.516 -25.016 1 61.69 466 CYS A O 1
ATOM 3714 N N . ARG A 1 467 ? -2.08 -17.953 -23.516 1 58.41 467 ARG A N 1
ATOM 3715 C CA . ARG A 1 467 ? -2.496 -17.062 -24.578 1 58.41 467 ARG A CA 1
ATOM 3716 C C . ARG A 1 467 ? -1.401 -16.047 -24.906 1 58.41 467 ARG A C 1
ATOM 3718 O O . ARG A 1 467 ? -1.139 -15.766 -26.078 1 58.41 467 ARG A O 1
ATOM 3725 N N . ARG A 1 468 ? -0.785 -15.508 -23.859 1 65 468 ARG A N 1
ATOM 3726 C CA . ARG A 1 468 ? 0.134 -14.414 -24.172 1 65 468 ARG A CA 1
ATOM 3727 C C . ARG A 1 468 ? 1.497 -14.656 -23.531 1 65 468 ARG A C 1
ATOM 3729 O O . ARG A 1 468 ? 1.594 -15.297 -22.469 1 65 468 ARG A O 1
ATOM 3736 N N . ASN A 1 469 ? 2.441 -14.102 -24.078 1 62.22 469 ASN A N 1
ATOM 3737 C CA . ASN A 1 469 ? 3.84 -14.391 -23.781 1 62.22 469 ASN A CA 1
ATOM 3738 C C . ASN A 1 469 ? 4.242 -13.844 -22.422 1 62.22 469 ASN A C 1
ATOM 3740 O O . ASN A 1 469 ? 5.098 -14.422 -21.734 1 62.22 469 ASN A O 1
ATOM 3744 N N . VAL A 1 470 ? 3.619 -12.898 -21.938 1 71.56 470 VAL A N 1
ATOM 3745 C CA . VAL A 1 470 ? 4.18 -12.266 -20.75 1 71.56 470 VAL A CA 1
ATOM 3746 C C . VAL A 1 470 ? 3.316 -12.586 -19.547 1 71.56 470 VAL A C 1
ATOM 3748 O O . VAL A 1 470 ? 3.639 -12.188 -18.422 1 71.56 470 VAL A O 1
ATOM 3751 N N . SER A 1 471 ? 2.465 -13.477 -19.688 1 83.56 471 SER A N 1
ATOM 3752 C CA . SER A 1 471 ? 1.562 -13.789 -18.578 1 83.56 471 SER A CA 1
ATOM 3753 C C . SER A 1 471 ? 2.195 -14.781 -17.609 1 83.56 471 SER A C 1
ATOM 3755 O O . SER A 1 471 ? 3.164 -15.461 -17.953 1 83.56 471 SER A O 1
ATOM 3757 N N . TYR A 1 472 ? 1.742 -14.812 -16.438 1 88.19 472 TYR A N 1
ATOM 3758 C CA . TYR A 1 472 ? 2.221 -15.688 -15.375 1 88.19 472 TYR A CA 1
ATOM 3759 C C . TYR A 1 472 ? 2.148 -17.156 -15.797 1 88.19 472 TYR A C 1
ATOM 3761 O O . TYR A 1 472 ? 3.117 -17.906 -15.648 1 88.19 472 TYR A O 1
ATOM 3769 N N . ASN A 1 473 ? 1.068 -17.578 -16.359 1 88.81 473 ASN A N 1
ATOM 3770 C CA . ASN A 1 473 ? 0.881 -18.969 -16.766 1 88.81 473 ASN A CA 1
ATOM 3771 C C . ASN A 1 473 ? 1.835 -19.359 -17.906 1 88.81 473 ASN A C 1
ATOM 3773 O O . ASN A 1 473 ? 2.293 -20.5 -17.969 1 88.81 473 ASN A O 1
ATOM 3777 N N . ARG A 1 474 ? 2.104 -18.422 -18.719 1 89.94 474 ARG A N 1
ATOM 3778 C CA . ARG A 1 474 ? 3.064 -18.703 -19.781 1 89.94 474 ARG A CA 1
ATOM 3779 C C . ARG A 1 474 ? 4.465 -18.906 -19.219 1 89.94 474 ARG A C 1
ATOM 3781 O O . ARG A 1 474 ? 5.223 -19.75 -19.703 1 89.94 474 ARG A O 1
ATOM 3788 N N . GLN A 1 475 ? 4.773 -18.156 -18.281 1 90.31 475 GLN A N 1
ATOM 3789 C CA . GLN A 1 475 ? 6.082 -18.312 -17.656 1 90.31 475 GLN A CA 1
ATOM 3790 C C . GLN A 1 475 ? 6.195 -19.656 -16.938 1 90.31 475 GLN A C 1
ATOM 3792 O O . GLN A 1 475 ? 7.258 -20.281 -16.953 1 90.31 475 GLN A O 1
ATOM 3797 N N . LEU A 1 476 ? 5.117 -20.078 -16.359 1 91.62 476 LEU A N 1
ATOM 3798 C CA . LEU A 1 476 ? 5.098 -21.391 -15.727 1 91.62 476 LEU A CA 1
ATOM 3799 C C . LEU A 1 476 ? 5.32 -22.484 -16.75 1 91.62 476 LEU A C 1
ATOM 3801 O O . LEU A 1 476 ? 6.055 -23.453 -16.5 1 91.62 476 LEU A O 1
ATOM 3805 N N . TYR A 1 477 ? 4.703 -22.281 -17.828 1 92.56 477 TYR A N 1
ATOM 3806 C CA . TYR A 1 477 ? 4.859 -23.234 -18.922 1 92.56 477 TYR A CA 1
ATOM 3807 C C . TYR A 1 477 ? 6.305 -23.281 -19.406 1 92.56 477 TYR A C 1
ATOM 3809 O O . TYR A 1 477 ? 6.879 -24.359 -19.562 1 92.56 477 TYR A O 1
ATOM 3817 N N . GLN A 1 478 ? 6.855 -22.125 -19.641 1 92.12 478 GLN A N 1
ATOM 3818 C CA . GLN A 1 478 ? 8.219 -22.062 -20.141 1 92.12 478 GLN A CA 1
ATOM 3819 C C . GLN A 1 478 ? 9.211 -22.672 -19.156 1 92.12 478 GLN A C 1
ATOM 3821 O O . GLN A 1 478 ? 10.117 -23.406 -19.562 1 92.12 478 GLN A O 1
ATOM 3826 N N . MET A 1 479 ? 9.031 -22.422 -17.984 1 92.31 479 MET A N 1
ATOM 3827 C CA . MET A 1 479 ? 9.891 -23 -16.953 1 92.31 479 MET A CA 1
ATOM 3828 C C . MET A 1 479 ? 9.805 -24.516 -16.953 1 92.31 479 MET A C 1
ATOM 3830 O O . MET A 1 479 ? 10.828 -25.203 -16.922 1 92.31 479 MET A O 1
ATOM 3834 N N . SER A 1 480 ? 8.586 -24.969 -16.969 1 93.38 480 SER A N 1
ATOM 3835 C CA . SER A 1 480 ? 8.367 -26.406 -16.938 1 93.38 480 SER A CA 1
ATOM 3836 C C . SER A 1 480 ? 8.945 -27.078 -18.172 1 93.38 480 SER A C 1
ATOM 3838 O O . SER A 1 480 ? 9.523 -28.172 -18.078 1 93.38 480 SER A O 1
ATOM 3840 N N . ARG A 1 481 ? 8.805 -26.406 -19.266 1 93.12 481 ARG A N 1
ATOM 3841 C CA . ARG A 1 481 ? 9.328 -26.953 -20.516 1 93.12 481 ARG A CA 1
ATOM 3842 C C . ARG A 1 481 ? 10.852 -27.047 -20.484 1 93.12 481 ARG A C 1
ATOM 3844 O O . ARG A 1 481 ? 11.438 -28 -20.969 1 93.12 481 ARG A O 1
ATOM 3851 N N . ILE A 1 482 ? 11.453 -26.047 -19.984 1 93.69 482 ILE A N 1
ATOM 3852 C CA . ILE A 1 482 ? 12.906 -26.031 -19.859 1 93.69 482 ILE A CA 1
ATOM 3853 C C . ILE A 1 482 ? 13.375 -27.219 -19.031 1 93.69 482 ILE A C 1
ATOM 3855 O O . ILE A 1 482 ? 14.312 -27.922 -19.422 1 93.69 482 ILE A O 1
ATOM 3859 N N . VAL A 1 483 ? 12.742 -27.5 -18 1 92.44 483 VAL A N 1
ATOM 3860 C CA . VAL A 1 483 ? 13.164 -28.562 -17.078 1 92.44 483 VAL A CA 1
ATOM 3861 C C . VAL A 1 483 ? 12.883 -29.922 -17.703 1 92.44 483 VAL A C 1
ATOM 3863 O O . VAL A 1 483 ? 13.68 -30.844 -17.578 1 92.44 483 VAL A O 1
ATOM 3866 N N . ILE A 1 484 ? 11.773 -30.031 -18.391 1 92 484 ILE A N 1
ATOM 3867 C CA . ILE A 1 484 ? 11.445 -31.281 -19.047 1 92 484 ILE A CA 1
ATOM 3868 C C . ILE A 1 484 ? 12.492 -31.609 -20.109 1 92 484 ILE A C 1
ATOM 3870 O O . ILE A 1 484 ? 12.867 -32.781 -20.281 1 92 484 ILE A O 1
ATOM 3874 N N . ASP A 1 485 ? 12.93 -30.609 -20.797 1 92.06 485 ASP A N 1
ATOM 3875 C CA . ASP A 1 485 ? 13.977 -30.812 -21.797 1 92.06 485 ASP A CA 1
ATOM 3876 C C . ASP A 1 485 ? 15.25 -31.359 -21.156 1 92.06 485 ASP A C 1
ATOM 3878 O O . ASP A 1 485 ? 15.898 -32.25 -21.703 1 92.06 485 ASP A O 1
ATOM 3882 N N . VAL A 1 486 ? 15.555 -30.875 -20.078 1 91.5 486 VAL A N 1
ATOM 3883 C CA . VAL A 1 486 ? 16.75 -31.328 -19.359 1 91.5 486 VAL A CA 1
ATOM 3884 C C . VAL A 1 486 ? 16.547 -32.75 -18.875 1 91.5 486 VAL A C 1
ATOM 3886 O O . VAL A 1 486 ? 17.438 -33.594 -19 1 91.5 486 VAL A O 1
ATOM 3889 N N . ILE A 1 487 ? 15.406 -33.031 -18.359 1 88.69 487 ILE A N 1
ATOM 3890 C CA . ILE A 1 487 ? 15.094 -34.375 -17.828 1 88.69 487 ILE A CA 1
ATOM 3891 C C . ILE A 1 487 ? 15.117 -35.375 -18.969 1 88.69 487 ILE A C 1
ATOM 3893 O O . ILE A 1 487 ? 15.633 -36.5 -18.797 1 88.69 487 ILE A O 1
ATOM 3897 N N . THR A 1 488 ? 14.594 -35.031 -20.062 1 87.44 488 THR A N 1
ATOM 3898 C CA . THR A 1 488 ? 14.555 -35.938 -21.219 1 87.44 488 THR A CA 1
ATOM 3899 C C . THR A 1 488 ? 15.969 -36.219 -21.734 1 87.44 488 THR A C 1
ATOM 3901 O O . THR A 1 488 ? 16.281 -37.344 -22.109 1 87.44 488 THR A O 1
ATOM 3904 N N . THR A 1 489 ? 16.75 -35.188 -21.734 1 87.38 489 THR A N 1
ATOM 3905 C CA . THR A 1 489 ? 18.141 -35.375 -22.156 1 87.38 489 THR A CA 1
ATOM 3906 C C . THR A 1 489 ? 18.906 -36.25 -21.156 1 87.38 489 THR A C 1
ATOM 3908 O O . THR A 1 489 ? 19.75 -37.031 -21.547 1 87.38 489 THR A O 1
ATOM 3911 N N . GLN A 1 490 ? 18.609 -36.125 -19.906 1 83.25 490 GLN A N 1
ATOM 3912 C CA . GLN A 1 490 ? 19.234 -36.938 -18.859 1 83.25 490 GLN A CA 1
ATOM 3913 C C . GLN A 1 490 ? 18.859 -38.406 -19 1 83.25 490 GLN A C 1
ATOM 3915 O O . GLN A 1 490 ? 19.688 -39.281 -18.766 1 83.25 490 GLN A O 1
ATOM 3920 N N . ASN A 1 491 ? 17.703 -38.656 -19.438 1 80.69 491 ASN A N 1
ATOM 3921 C CA . ASN A 1 491 ? 17.188 -40.031 -19.516 1 80.69 491 ASN A CA 1
ATOM 3922 C C . ASN A 1 491 ? 17.594 -40.719 -20.812 1 80.69 491 ASN A C 1
ATOM 3924 O O . ASN A 1 491 ? 17.625 -41.938 -20.906 1 80.69 491 ASN A O 1
ATOM 3928 N N . THR A 1 492 ? 17.844 -39.969 -21.922 1 75.19 492 THR A N 1
ATOM 3929 C CA . THR A 1 492 ? 18.234 -40.531 -23.203 1 75.19 492 THR A CA 1
ATOM 3930 C C . THR A 1 492 ? 19.719 -40.875 -23.219 1 75.19 492 THR A C 1
ATOM 3932 O O . THR A 1 492 ? 20.203 -41.562 -24.141 1 75.19 492 THR A O 1
ATOM 3935 N N . GLN A 1 493 ? 20.625 -40.5 -22.422 1 62.34 493 GLN A N 1
ATOM 3936 C CA . GLN A 1 493 ? 22.031 -40.875 -22.453 1 62.34 493 GLN A CA 1
ATOM 3937 C C . GLN A 1 493 ? 22.234 -42.344 -22.094 1 62.34 493 GLN A C 1
ATOM 3939 O O . GLN A 1 493 ? 21.641 -42.844 -21.125 1 62.34 493 GLN A O 1
ATOM 3944 N N . PRO A 1 494 ? 22.797 -43.156 -23.078 1 50.94 494 PRO A N 1
ATOM 3945 C CA . PRO A 1 494 ? 23.109 -44.562 -22.891 1 50.94 494 PRO A CA 1
ATOM 3946 C C . PRO A 1 494 ? 23.828 -44.844 -21.578 1 50.94 494 PRO A C 1
ATOM 3948 O O . PRO A 1 494 ? 24.75 -44.094 -21.203 1 50.94 494 PRO A O 1
ATOM 3951 N N . GLN A 1 495 ? 23.297 -45.438 -20.703 1 44.19 495 GLN A N 1
ATOM 3952 C CA . GLN A 1 495 ? 24.062 -46.125 -19.672 1 44.19 495 GLN A CA 1
ATOM 3953 C C . GLN A 1 495 ? 25.281 -46.812 -20.25 1 44.19 495 GLN A C 1
ATOM 3955 O O . GLN A 1 495 ? 25.172 -47.625 -21.156 1 44.19 495 GLN A O 1
ATOM 3960 N N . ASN A 1 496 ? 26.391 -46.406 -20.453 1 38.47 496 ASN A N 1
ATOM 3961 C CA . ASN A 1 496 ? 27.516 -47.312 -20.656 1 38.47 496 ASN A CA 1
ATOM 3962 C C . ASN A 1 496 ? 27.297 -48.625 -19.953 1 38.47 496 ASN A C 1
ATOM 3964 O O . ASN A 1 496 ? 27.094 -48.688 -18.734 1 38.47 496 ASN A O 1
ATOM 3968 N N . LYS A 1 497 ? 27.062 -49.75 -20.734 1 38.84 497 LYS A N 1
ATOM 3969 C CA . LYS A 1 497 ? 27.25 -51.156 -20.422 1 38.84 497 LYS A CA 1
ATOM 3970 C C . LYS A 1 497 ? 28.531 -51.375 -19.625 1 38.84 497 LYS A C 1
ATOM 3972 O O . LYS A 1 497 ? 29.625 -51.25 -20.141 1 38.84 497 LYS A O 1
ATOM 3977 N N . ARG A 1 498 ? 28.688 -51.219 -18.438 1 37.06 498 ARG A N 1
ATOM 3978 C CA . ARG A 1 498 ? 29.719 -51.969 -17.734 1 37.06 498 ARG A CA 1
ATOM 3979 C C . ARG A 1 498 ? 29.75 -53.406 -18.203 1 37.06 498 ARG A C 1
ATOM 3981 O O . ARG A 1 498 ? 28.719 -54.062 -18.266 1 37.06 498 ARG A O 1
ATOM 3988 N N . GLN A 1 499 ? 30.797 -53.844 -18.953 1 32.62 499 GLN A N 1
ATOM 3989 C CA . GLN A 1 499 ? 31.297 -55.219 -19.109 1 32.62 499 GLN A CA 1
ATOM 3990 C C . GLN A 1 499 ? 31.25 -56 -17.797 1 32.62 499 GLN A C 1
ATOM 3992 O O . GLN A 1 499 ? 31.812 -55.531 -16.797 1 32.62 499 GLN A O 1
ATOM 3997 N N . LYS A 1 500 ? 30.281 -56.844 -17.641 1 33.31 500 LYS A N 1
ATOM 3998 C CA . LYS A 1 500 ? 30.25 -57.906 -16.656 1 33.31 500 LYS A CA 1
ATOM 3999 C C . LYS A 1 500 ? 31.547 -58.719 -16.672 1 33.31 500 LYS A C 1
ATOM 4001 O O . LYS A 1 500 ? 31.812 -59.469 -17.609 1 33.31 500 LYS A O 1
ATOM 4006 N N . SER A 1 501 ? 32.656 -58.219 -16.281 1 28.33 501 SER A N 1
ATOM 4007 C CA . SER A 1 501 ? 33.688 -59.219 -16 1 28.33 501 SER A CA 1
ATOM 4008 C C . SER A 1 501 ? 33.156 -60.344 -15.117 1 28.33 501 SER A C 1
ATOM 4010 O O . SER A 1 501 ? 32.5 -60.094 -14.094 1 28.33 501 SER A O 1
ATOM 4012 N N . ALA A 1 502 ? 32.969 -61.5 -15.727 1 29.8 502 ALA A N 1
ATOM 4013 C CA . ALA A 1 502 ? 32.625 -62.875 -15.273 1 29.8 502 ALA A CA 1
ATOM 4014 C C . ALA A 1 502 ? 33.438 -63.25 -14.031 1 29.8 502 ALA A C 1
ATOM 4016 O O . ALA A 1 502 ? 34.594 -63.656 -14.141 1 29.8 502 ALA A O 1
ATOM 4017 N N . LEU A 1 503 ? 33.562 -62.469 -13.008 1 24.69 503 LEU A N 1
ATOM 4018 C CA . LEU A 1 503 ? 34.219 -63.156 -11.898 1 24.69 503 LEU A CA 1
ATOM 4019 C C . LEU A 1 503 ? 33.469 -64.438 -11.523 1 24.69 503 LEU A C 1
ATOM 4021 O O . LEU A 1 503 ? 32.25 -64.438 -11.539 1 24.69 503 LEU A O 1
ATOM 4025 N N . GLU A 1 504 ? 34.156 -65.562 -11.531 1 24.53 504 GLU A N 1
ATOM 4026 C CA . GLU A 1 504 ? 33.969 -66.938 -11.133 1 24.53 504 GLU A CA 1
ATOM 4027 C C . GLU A 1 504 ? 33.25 -67.062 -9.773 1 24.53 504 GLU A C 1
ATOM 4029 O O . GLU A 1 504 ? 33.781 -66.562 -8.766 1 24.53 504 GLU A O 1
ATOM 4034 N N . THR A 1 505 ? 31.891 -66.812 -9.82 1 23.58 505 THR A N 1
ATOM 4035 C CA . THR A 1 505 ? 31.141 -67.062 -8.594 1 23.58 505 THR A CA 1
ATOM 4036 C C . THR A 1 505 ? 31.516 -68.438 -8 1 23.58 505 THR A C 1
ATOM 4038 O O . THR A 1 505 ? 31.469 -69.438 -8.688 1 23.58 505 THR A O 1
ATOM 4041 N N . PRO A 1 506 ? 32.406 -68.375 -7.07 1 24.53 506 PRO A N 1
ATOM 4042 C CA . PRO A 1 506 ? 32.5 -69.688 -6.418 1 24.53 506 PRO A CA 1
ATOM 4043 C C . PRO A 1 506 ? 31.125 -70.25 -6.059 1 24.53 506 PRO A C 1
ATOM 4045 O O . PRO A 1 506 ? 30.156 -69.5 -5.938 1 24.53 506 PRO A O 1
ATOM 4048 N N . THR A 1 507 ? 30.875 -71.562 -6.262 1 21.89 507 THR A N 1
ATOM 4049 C CA . THR A 1 507 ? 29.812 -72.562 -6.18 1 21.89 507 THR A CA 1
ATOM 4050 C C . THR A 1 507 ? 29.078 -72.438 -4.848 1 21.89 507 THR A C 1
ATOM 4052 O O . THR A 1 507 ? 28.156 -73.25 -4.574 1 21.89 507 THR A O 1
ATOM 4055 N N . SER A 1 508 ? 29.547 -71.562 -3.908 1 20.72 508 SER A N 1
ATOM 4056 C CA . SER A 1 508 ? 29.109 -72.188 -2.664 1 20.72 508 SER A CA 1
ATOM 4057 C C . SER A 1 508 ? 27.594 -72.312 -2.594 1 20.72 508 SER A C 1
ATOM 4059 O O . SER A 1 508 ? 26.891 -71.5 -3.258 1 20.72 508 SER A O 1
ATOM 4061 N N . GLY A 1 509 ? 27.047 -73.25 -1.86 1 19.25 509 GLY A N 1
ATOM 4062 C CA . GLY A 1 509 ? 25.906 -74.125 -1.627 1 19.25 509 GLY A CA 1
ATOM 4063 C C . GLY A 1 509 ? 24.625 -73.375 -1.311 1 19.25 509 GLY A C 1
ATOM 4064 O O . GLY A 1 509 ? 23.688 -73.375 -2.107 1 19.25 509 GLY A O 1
ATOM 4065 N N . GLN A 1 510 ? 24.234 -73.375 -0.089 1 18.41 510 GLN A N 1
ATOM 4066 C CA . GLN A 1 510 ? 23.062 -73.938 0.539 1 18.41 510 GLN A CA 1
ATOM 4067 C C . GLN A 1 510 ? 21.938 -72.938 0.688 1 18.41 510 GLN A C 1
ATOM 4069 O O . GLN A 1 510 ? 20.766 -73.25 0.797 1 18.41 510 GLN A O 1
ATOM 4074 N N . LEU A 1 511 ? 22.297 -71.562 0.913 1 19.33 511 LEU A N 1
ATOM 4075 C CA . LEU A 1 511 ? 21.344 -71.125 1.942 1 19.33 511 LEU A CA 1
ATOM 4076 C C . LEU A 1 511 ? 19.953 -71 1.357 1 19.33 511 LEU A C 1
ATOM 4078 O O . LEU A 1 511 ? 19.766 -70.375 0.316 1 19.33 511 LEU A O 1
ATOM 4082 N N . ARG A 1 512 ? 19.031 -71.688 1.858 1 20.53 512 ARG A N 1
ATOM 4083 C CA . ARG A 1 512 ? 17.625 -72.062 1.74 1 20.53 512 ARG A CA 1
ATOM 4084 C C . ARG A 1 512 ? 16.75 -70.812 1.717 1 20.53 512 ARG A C 1
ATOM 4086 O O . ARG A 1 512 ? 17.141 -69.75 2.213 1 20.53 512 ARG A O 1
ATOM 4093 N N . GLN A 1 513 ? 15.57 -70.938 1.155 1 18.83 513 GLN A N 1
ATOM 4094 C CA . GLN A 1 513 ? 14.359 -70.375 0.559 1 18.83 513 GLN A CA 1
ATOM 4095 C C . GLN A 1 513 ? 13.547 -69.562 1.59 1 18.83 513 GLN A C 1
ATOM 4097 O O . GLN A 1 513 ? 12.602 -70.125 2.174 1 18.83 513 GLN A O 1
ATOM 4102 N N . SER A 1 514 ? 14.219 -68.812 2.611 1 17.89 514 SER A N 1
ATOM 4103 C CA . SER A 1 514 ? 13.258 -68.5 3.662 1 17.89 514 SER A CA 1
ATOM 4104 C C . SER A 1 514 ? 12.078 -67.688 3.111 1 17.89 514 SER A C 1
ATOM 4106 O O . SER A 1 514 ? 12.211 -67 2.123 1 17.89 514 SER A O 1
ATOM 4108 N N . ASP A 1 515 ? 10.789 -67.812 3.676 1 18.12 515 ASP A N 1
ATOM 4109 C CA . ASP A 1 515 ? 9.328 -67.75 3.596 1 18.12 515 ASP A CA 1
ATOM 4110 C C . ASP A 1 515 ? 8.828 -66.312 3.701 1 18.12 515 ASP A C 1
ATOM 4112 O O . ASP A 1 515 ? 7.621 -66.062 3.748 1 18.12 515 ASP A O 1
ATOM 4116 N N . HIS A 1 516 ? 9.703 -65.188 3.693 1 17.69 516 HIS A N 1
ATOM 4117 C CA . HIS A 1 516 ? 9.109 -64.125 4.469 1 17.69 516 HIS A CA 1
ATOM 4118 C C . HIS A 1 516 ? 7.965 -63.438 3.707 1 17.69 516 HIS A C 1
ATOM 4120 O O . HIS A 1 516 ? 8.195 -62.625 2.812 1 17.69 516 HIS A O 1
ATOM 4126 N N . ALA A 1 517 ? 6.863 -64 3.371 1 18.2 517 ALA A N 1
ATOM 4127 C CA . ALA A 1 517 ? 5.695 -63.594 2.602 1 18.2 517 ALA A CA 1
ATOM 4128 C C . ALA A 1 517 ? 5.117 -62.281 3.162 1 18.2 517 ALA A C 1
ATOM 4130 O O . ALA A 1 517 ? 4.738 -61.406 2.404 1 18.2 517 ALA A O 1
ATOM 4131 N N . SER A 1 518 ? 4.656 -62.156 4.477 1 18.09 518 SER A N 1
ATOM 4132 C CA . SER A 1 518 ? 3.271 -61.844 4.809 1 18.09 518 SER A CA 1
ATOM 4133 C C . SER A 1 518 ? 3.062 -60.312 4.887 1 18.09 518 SER A C 1
ATOM 4135 O O . SER A 1 518 ? 1.933 -59.875 5.047 1 18.09 518 SER A O 1
ATOM 4137 N N . LEU A 1 519 ? 4.012 -59.406 5.109 1 17.23 519 LEU A N 1
ATOM 4138 C CA . LEU A 1 519 ? 3.691 -58.344 6.035 1 17.23 519 LEU A CA 1
ATOM 4139 C C . LEU A 1 519 ? 2.875 -57.25 5.34 1 17.23 519 LEU A C 1
ATOM 4141 O O . LEU A 1 519 ? 3.371 -56.125 5.117 1 17.23 519 LEU A O 1
ATOM 4145 N N . TYR A 1 520 ? 2.252 -57.25 4.195 1 18.73 520 TYR A N 1
ATOM 4146 C CA . TYR A 1 520 ? 1.812 -56.062 3.498 1 18.73 520 TYR A CA 1
ATOM 4147 C C . TYR A 1 520 ? 0.638 -55.406 4.219 1 18.73 520 TYR A C 1
ATOM 4149 O O . TYR A 1 520 ? 0.018 -54.469 3.695 1 18.73 520 TYR A O 1
ATOM 4157 N N . ASP A 1 521 ? 0.01 -55.938 5.25 1 18.66 521 ASP A N 1
ATOM 4158 C CA . ASP A 1 521 ? -1.398 -55.625 5.434 1 18.66 521 ASP A CA 1
ATOM 4159 C C . ASP A 1 521 ? -1.559 -54.188 5.934 1 18.66 521 ASP A C 1
ATOM 4161 O O . ASP A 1 521 ? -2.586 -53.531 5.688 1 18.66 521 ASP A O 1
ATOM 4165 N N . SER A 1 522 ? -0.846 -53.656 7.059 1 19.45 522 SER A N 1
ATOM 4166 C CA . SER A 1 522 ? -1.515 -52.875 8.109 1 19.45 522 SER A CA 1
ATOM 4167 C C . SER A 1 522 ? -1.669 -51.406 7.727 1 19.45 522 SER A C 1
ATOM 4169 O O . SER A 1 522 ? -0.705 -50.656 7.781 1 19.45 522 SER A O 1
ATOM 4171 N N . THR A 1 523 ? -2.422 -50.938 6.785 1 21.27 523 THR A N 1
ATOM 4172 C CA . THR A 1 523 ? -2.641 -49.594 6.309 1 21.27 523 THR A CA 1
ATOM 4173 C C . THR A 1 523 ? -3.252 -48.719 7.41 1 21.27 523 THR A C 1
ATOM 4175 O O . THR A 1 523 ? -3.547 -47.531 7.191 1 21.27 523 THR A O 1
ATOM 4178 N N . SER A 1 524 ? -3.805 -49.281 8.539 1 20.48 524 SER A N 1
ATOM 4179 C CA . SER A 1 524 ? -4.938 -48.625 9.164 1 20.48 524 SER A CA 1
ATOM 4180 C C . SER A 1 524 ? -4.492 -47.375 9.914 1 20.48 524 SER A C 1
ATOM 4182 O O . SER A 1 524 ? -5.289 -46.438 10.125 1 20.48 524 SER A O 1
ATOM 4184 N N . ASP A 1 525 ? -3.379 -47.375 10.758 1 21.72 525 ASP A N 1
ATOM 4185 C CA . ASP A 1 525 ? -3.361 -46.719 12.062 1 21.72 525 ASP A CA 1
ATOM 4186 C C . ASP A 1 525 ? -3.02 -45.25 11.938 1 21.72 525 ASP A C 1
ATOM 4188 O O . ASP A 1 525 ? -2.445 -44.656 12.852 1 21.72 525 ASP A O 1
ATOM 4192 N N . LEU A 1 526 ? -3.094 -44.562 10.883 1 19.91 526 LEU A N 1
ATOM 4193 C CA . LEU A 1 526 ? -2.414 -43.281 10.914 1 19.91 526 LEU A CA 1
ATOM 4194 C C . LEU A 1 526 ? -3.012 -42.375 11.992 1 19.91 526 LEU A C 1
ATOM 4196 O O . LEU A 1 526 ? -2.338 -41.469 12.5 1 19.91 526 LEU A O 1
ATOM 4200 N N . PHE A 1 527 ? -4.336 -42.375 12.172 1 21.81 527 PHE A N 1
ATOM 4201 C CA . PHE A 1 527 ? -4.922 -41.125 12.688 1 21.81 527 PHE A CA 1
ATOM 4202 C C . PHE A 1 527 ? -4.961 -41.156 14.211 1 21.81 527 PHE A C 1
ATOM 4204 O O . PHE A 1 527 ? -5.574 -40.281 14.82 1 21.81 527 PHE A O 1
ATOM 4211 N N . SER A 1 528 ? -4.727 -42.281 14.992 1 19.91 528 SER A N 1
ATOM 4212 C CA . SER A 1 528 ? -5.301 -42.219 16.328 1 19.91 528 SER A CA 1
ATOM 4213 C C . SER A 1 528 ? -4.465 -41.344 17.25 1 19.91 528 SER A C 1
ATOM 4215 O O . SER A 1 528 ? -3.447 -41.781 17.797 1 19.91 528 SER A O 1
ATOM 4217 N N . LEU A 1 529 ? -4.215 -40.219 17.141 1 19.19 529 LEU A N 1
ATOM 4218 C CA . LEU A 1 529 ? -3.428 -39.5 18.141 1 19.19 529 LEU A CA 1
ATOM 4219 C C . LEU A 1 529 ? -4.168 -39.469 19.484 1 19.19 529 LEU A C 1
ATOM 4221 O O . LEU A 1 529 ? -5.32 -39.031 19.547 1 19.19 529 LEU A O 1
ATOM 4225 N N . PRO A 1 530 ? -3.783 -40.375 20.484 1 19.61 530 PRO A N 1
ATOM 4226 C CA . PRO A 1 530 ? -4.391 -40.312 21.812 1 19.61 530 PRO A CA 1
ATOM 4227 C C . PRO A 1 530 ? -4.203 -38.969 22.516 1 19.61 530 PRO A C 1
ATOM 4229 O O . PRO A 1 530 ? -3.17 -38.312 22.328 1 19.61 530 PRO A O 1
ATOM 4232 N N . ILE A 1 531 ? -5.223 -38.25 22.969 1 19.98 531 ILE A N 1
ATOM 4233 C CA . ILE A 1 531 ? -5.422 -36.969 23.672 1 19.98 531 ILE A CA 1
ATOM 4234 C C . ILE A 1 531 ? -5.004 -37.156 25.141 1 19.98 531 ILE A C 1
ATOM 4236 O O . ILE A 1 531 ? -5.855 -37.25 26.031 1 19.98 531 ILE A O 1
ATOM 4240 N N . THR A 1 532 ? -3.891 -37.938 25.516 1 17.41 532 THR A N 1
ATOM 4241 C CA . THR A 1 532 ? -3.75 -38.062 26.969 1 17.41 532 THR A CA 1
ATOM 4242 C C . THR A 1 532 ? -3.617 -36.688 27.625 1 17.41 532 THR A C 1
ATOM 4244 O O . THR A 1 532 ? -3.369 -35.688 26.938 1 17.41 532 THR A O 1
ATOM 4247 N N . GLY A 1 533 ? -3.238 -36.719 29.156 1 18.42 533 GLY A N 1
ATOM 4248 C CA . GLY A 1 533 ? -3.385 -36.031 30.438 1 18.42 533 GLY A CA 1
ATOM 4249 C C . GLY A 1 533 ? -2.365 -34.938 30.656 1 18.42 533 GLY A C 1
ATOM 4250 O O . GLY A 1 533 ? -1.337 -35.156 31.297 1 18.42 533 GLY A O 1
ATOM 4251 N N . LEU A 1 534 ? -2.057 -34.062 29.797 1 16.95 534 LEU A N 1
ATOM 4252 C CA . LEU A 1 534 ? -0.987 -33.125 30.125 1 16.95 534 LEU A CA 1
ATOM 4253 C C . LEU A 1 534 ? -1.239 -32.469 31.469 1 16.95 534 LEU A C 1
ATOM 4255 O O . LEU A 1 534 ? -2.271 -31.812 31.672 1 16.95 534 LEU A O 1
ATOM 4259 N N . GLY A 1 535 ? -0.574 -33.062 32.531 1 17.12 535 GLY A N 1
ATOM 4260 C CA . GLY A 1 535 ? -0.418 -32.656 33.906 1 17.12 535 GLY A CA 1
ATOM 4261 C C . GLY A 1 535 ? 0.169 -31.25 34.031 1 17.12 535 GLY A C 1
ATOM 4262 O O . GLY A 1 535 ? 0.756 -30.734 33.094 1 17.12 535 GLY A O 1
ATOM 4263 N N . HIS A 1 536 ? -0.161 -30.484 35.156 1 18.67 536 HIS A N 1
ATOM 4264 C CA . HIS A 1 536 ? -0.074 -29.156 35.75 1 18.67 536 HIS A CA 1
ATOM 4265 C C . HIS A 1 536 ? 1.36 -28.812 36.156 1 18.67 536 HIS A C 1
ATOM 4267 O O . HIS A 1 536 ? 1.609 -27.781 36.781 1 18.67 536 HIS A O 1
ATOM 4273 N N . LEU A 1 537 ? 2.451 -29.266 35.469 1 16.31 537 LEU A N 1
ATOM 4274 C CA . LEU A 1 537 ? 3.652 -29.031 36.25 1 16.31 537 LEU A CA 1
ATOM 4275 C C . LEU A 1 537 ? 3.887 -27.531 36.438 1 16.31 537 LEU A C 1
ATOM 4277 O O . LEU A 1 537 ? 3.809 -26.766 35.469 1 16.31 537 LEU A O 1
ATOM 4281 N N . HIS A 1 538 ? 3.965 -26.969 37.781 1 18.16 538 HIS A N 1
ATOM 4282 C CA . HIS A 1 538 ? 4.168 -25.719 38.531 1 18.16 538 HIS A CA 1
ATOM 4283 C C . HIS A 1 538 ? 5.613 -25.25 38.406 1 18.16 538 HIS A C 1
ATOM 4285 O O . HIS A 1 538 ? 5.988 -24.234 39 1 18.16 538 HIS A O 1
ATOM 4291 N N . SER A 1 539 ? 6.566 -25.766 37.562 1 16.72 539 SER A N 1
ATOM 4292 C CA . SER A 1 539 ? 7.895 -25.516 38.094 1 16.72 539 SER A CA 1
ATOM 4293 C C . SER A 1 539 ? 8.211 -24.016 38.094 1 16.72 539 SER A C 1
ATOM 4295 O O . SER A 1 539 ? 7.762 -23.297 37.219 1 16.72 539 SER A O 1
ATOM 4297 N N . ASP A 1 540 ? 9.047 -23.516 39.156 1 18.14 540 ASP A N 1
ATOM 4298 C CA . ASP A 1 540 ? 9.594 -22.359 39.844 1 18.14 540 ASP A CA 1
ATOM 4299 C C . ASP A 1 540 ? 10.789 -21.766 39.094 1 18.14 540 ASP A C 1
ATOM 4301 O O . ASP A 1 540 ? 11.453 -20.859 39.594 1 18.14 540 ASP A O 1
ATOM 4305 N N . VAL A 1 541 ? 11.023 -21.984 37.844 1 17.2 541 VAL A N 1
ATOM 4306 C CA . VAL A 1 541 ? 12.43 -21.734 37.531 1 17.2 541 VAL A CA 1
ATOM 4307 C C . VAL A 1 541 ? 12.75 -20.25 37.781 1 17.2 541 VAL A C 1
ATOM 4309 O O . VAL A 1 541 ? 12.023 -19.375 37.312 1 17.2 541 VAL A O 1
ATOM 4312 N N . ARG A 1 542 ? 13.859 -20.047 38.5 1 17.2 542 ARG A N 1
ATOM 4313 C CA . ARG A 1 542 ? 14.633 -18.984 39.156 1 17.2 542 ARG A CA 1
ATOM 4314 C C . ARG A 1 542 ? 15.234 -18.047 38.125 1 17.2 542 ARG A C 1
ATOM 4316 O O . ARG A 1 542 ? 15.492 -18.438 36.969 1 17.2 542 ARG A O 1
ATOM 4323 N N . GLU A 1 543 ? 15.531 -16.75 38.531 1 18.08 543 GLU A N 1
ATOM 4324 C CA . GLU A 1 543 ? 15.812 -15.391 38.094 1 18.08 543 GLU A CA 1
ATOM 4325 C C . GLU A 1 543 ? 17.281 -15.234 37.656 1 18.08 543 GLU A C 1
ATOM 4327 O O . GLU A 1 543 ? 17.703 -14.141 37.312 1 18.08 543 GLU A O 1
ATOM 4332 N N . ALA A 1 544 ? 18.016 -16.281 37.156 1 16.42 544 ALA A N 1
ATOM 4333 C CA . ALA A 1 544 ? 19.453 -15.992 37.219 1 16.42 544 ALA A CA 1
ATOM 4334 C C . ALA A 1 544 ? 19.797 -14.727 36.438 1 16.42 544 ALA A C 1
ATOM 4336 O O . ALA A 1 544 ? 19.094 -14.359 35.5 1 16.42 544 ALA A O 1
ATOM 4337 N N . GLU A 1 545 ? 20.938 -14.016 36.969 1 16.89 545 GLU A N 1
ATOM 4338 C CA . GLU A 1 545 ? 21.75 -12.812 37.062 1 16.89 545 GLU A CA 1
ATOM 4339 C C . GLU A 1 545 ? 22.594 -12.617 35.812 1 16.89 545 GLU A C 1
ATOM 4341 O O . GLU A 1 545 ? 23.297 -13.539 35.375 1 16.89 545 GLU A O 1
ATOM 4346 N N . ALA A 1 546 ? 22.203 -11.797 34.875 1 17.55 546 ALA A N 1
ATOM 4347 C CA . ALA A 1 546 ? 22.625 -11.398 33.531 1 17.55 546 ALA A CA 1
ATOM 4348 C C . ALA A 1 546 ? 24.062 -10.883 33.531 1 17.55 546 ALA A C 1
ATOM 4350 O O . ALA A 1 546 ? 24.328 -9.781 34.031 1 17.55 546 ALA A O 1
ATOM 4351 N N . GLN A 1 547 ? 25.094 -11.742 34 1 16.28 547 GLN A N 1
ATOM 4352 C CA . GLN A 1 547 ? 26.469 -11.273 34.094 1 16.28 547 GLN A CA 1
ATOM 4353 C C . GLN A 1 547 ? 26.953 -10.727 32.75 1 16.28 547 GLN A C 1
ATOM 4355 O O . GLN A 1 547 ? 26.406 -11.07 31.703 1 16.28 547 GLN A O 1
ATOM 4360 N N . GLY A 1 548 ? 28.016 -9.766 32.812 1 16.66 548 GLY A N 1
ATOM 4361 C CA . GLY A 1 548 ? 28.734 -8.648 32.219 1 16.66 548 GLY A CA 1
ATOM 4362 C C . GLY A 1 548 ? 29.703 -9.07 31.141 1 16.66 548 GLY A C 1
ATOM 4363 O O . GLY A 1 548 ? 30.531 -8.266 30.703 1 16.66 548 GLY A O 1
ATOM 4364 N N . PHE A 1 549 ? 29.281 -9.945 30.188 1 16.22 549 PHE A N 1
ATOM 4365 C CA . PHE A 1 549 ? 30.312 -10.57 29.375 1 16.22 549 PHE A CA 1
ATOM 4366 C C . PHE A 1 549 ? 31.219 -9.516 28.734 1 16.22 549 PHE A C 1
ATOM 4368 O O . PHE A 1 549 ? 30.75 -8.445 28.344 1 16.22 549 PHE A O 1
ATOM 4375 N N . GLY A 1 550 ? 32.531 -9.641 29.062 1 16.3 550 GLY A N 1
ATOM 4376 C CA . GLY A 1 550 ? 33.844 -9.117 28.781 1 16.3 550 GLY A CA 1
ATOM 4377 C C . GLY A 1 550 ? 34.125 -8.961 27.281 1 16.3 550 GLY A C 1
ATOM 4378 O O . GLY A 1 550 ? 33.438 -9.602 26.469 1 16.3 550 GLY A O 1
ATOM 4379 N N . SER A 1 551 ? 34.781 -7.859 26.875 1 17.52 551 SER A N 1
ATOM 4380 C CA . SER A 1 551 ? 35.188 -6.957 25.797 1 17.52 551 SER A CA 1
ATOM 4381 C C . SER A 1 551 ? 36.156 -7.637 24.844 1 17.52 551 SER A C 1
ATOM 4383 O O . SER A 1 551 ? 36.719 -6.988 23.953 1 17.52 551 SER A O 1
ATOM 4385 N N . ALA A 1 552 ? 36.531 -8.953 25.172 1 15.86 552 ALA A N 1
ATOM 4386 C CA . ALA A 1 552 ? 37.938 -9.117 24.781 1 15.86 552 ALA A CA 1
ATOM 4387 C C . ALA A 1 552 ? 38.094 -8.938 23.281 1 15.86 552 ALA A C 1
ATOM 4389 O O . ALA A 1 552 ? 38.969 -8.18 22.828 1 15.86 552 ALA A O 1
ATOM 4390 N N . VAL A 1 553 ? 37.719 -9.891 22.453 1 16.16 553 VAL A N 1
ATOM 4391 C CA . VAL A 1 553 ? 38.812 -10.648 21.844 1 16.16 553 VAL A CA 1
ATOM 4392 C C . VAL A 1 553 ? 39.312 -9.938 20.594 1 16.16 553 VAL A C 1
ATOM 4394 O O . VAL A 1 553 ? 40.531 -9.703 20.438 1 16.16 553 VAL A O 1
ATOM 4397 N N . PHE A 1 554 ? 38.656 -10.156 19.375 1 16.11 554 PHE A N 1
ATOM 4398 C CA . PHE A 1 554 ? 39.375 -10.883 18.328 1 16.11 554 PHE A CA 1
ATOM 4399 C C . PHE A 1 554 ? 40.125 -9.914 17.422 1 16.11 554 PHE A C 1
ATOM 4401 O O . PHE A 1 554 ? 39.656 -8.797 17.172 1 16.11 554 PHE A O 1
ATOM 4408 N N . GLN A 1 555 ? 41.375 -10.117 17.188 1 16.67 555 GLN A N 1
ATOM 4409 C CA . GLN A 1 555 ? 42.625 -9.672 16.578 1 16.67 555 GLN A CA 1
ATOM 4410 C C . GLN A 1 555 ? 42.531 -9.656 15.062 1 16.67 555 GLN A C 1
ATOM 4412 O O . GLN A 1 555 ? 42.75 -10.672 14.406 1 16.67 555 GLN A O 1
ATOM 4417 N N . ASP A 1 556 ? 41.438 -9.188 14.594 1 16.3 556 ASP A N 1
ATOM 4418 C CA . ASP A 1 556 ? 41.375 -9.609 13.195 1 16.3 556 ASP A CA 1
ATOM 4419 C C . ASP A 1 556 ? 42.562 -9.086 12.398 1 16.3 556 ASP A C 1
ATOM 4421 O O . ASP A 1 556 ? 42.812 -7.879 12.383 1 16.3 556 ASP A O 1
ATOM 4425 N N . PRO A 1 557 ? 43.469 -9.914 12.086 1 17.16 557 PRO A N 1
ATOM 4426 C CA . PRO A 1 557 ? 44.688 -9.578 11.352 1 17.16 557 PRO A CA 1
ATOM 4427 C C . PRO A 1 557 ? 44.406 -9.062 9.945 1 17.16 557 PRO A C 1
ATOM 4429 O O . PRO A 1 557 ? 43.438 -9.5 9.305 1 17.16 557 PRO A O 1
ATOM 4432 N N . VAL A 1 558 ? 44.781 -7.898 9.641 1 17.69 558 VAL A N 1
ATOM 4433 C CA . VAL A 1 558 ? 44.719 -6.992 8.492 1 17.69 558 VAL A CA 1
ATOM 4434 C C . VAL A 1 558 ? 45.438 -7.613 7.305 1 17.69 558 VAL A C 1
ATOM 4436 O O . VAL A 1 558 ? 46.656 -7.422 7.145 1 17.69 558 VAL A O 1
ATOM 4439 N N . ASN A 1 559 ? 45.281 -8.984 7.008 1 15.23 559 ASN A N 1
ATOM 4440 C CA . ASN A 1 559 ? 46.25 -9.445 6.039 1 15.23 559 ASN A CA 1
ATOM 4441 C C . ASN A 1 559 ? 46.25 -8.609 4.766 1 15.23 559 ASN A C 1
ATOM 4443 O O . ASN A 1 559 ? 45.312 -7.836 4.543 1 15.23 559 ASN A O 1
ATOM 4447 N N . SER A 1 560 ? 46.406 -9.328 3.486 1 15.87 560 SER A N 1
ATOM 4448 C CA . SER A 1 560 ? 47.438 -9.461 2.471 1 15.87 560 SER A CA 1
ATOM 4449 C C . SER A 1 560 ? 47.062 -8.727 1.191 1 15.87 560 SER A C 1
ATOM 4451 O O . SER A 1 560 ? 47.906 -8.094 0.562 1 15.87 560 SER A O 1
ATOM 4453 N N . PHE A 1 561 ? 45.844 -8.914 0.471 1 16.19 561 PHE A N 1
ATOM 4454 C CA . PHE A 1 561 ? 46.062 -9.398 -0.886 1 16.19 561 PHE A CA 1
ATOM 4455 C C . PHE A 1 561 ? 46.438 -8.242 -1.812 1 16.19 561 PHE A C 1
ATOM 4457 O O . PHE A 1 561 ? 45.938 -7.129 -1.649 1 16.19 561 PHE A O 1
ATOM 4464 N N . VAL A 1 562 ? 47.438 -8.414 -2.742 1 16.69 562 VAL A N 1
ATOM 4465 C CA . VAL A 1 562 ? 48.344 -7.859 -3.74 1 16.69 562 VAL A CA 1
ATOM 4466 C C . VAL A 1 562 ? 47.594 -7.59 -5.035 1 16.69 562 VAL A C 1
ATOM 4468 O O . VAL A 1 562 ? 46.875 -8.469 -5.551 1 16.69 562 VAL A O 1
ATOM 4471 N N . PHE A 1 563 ? 47.375 -6.41 -5.395 1 16.02 563 PHE A N 1
ATOM 4472 C CA . PHE A 1 563 ? 46.75 -5.777 -6.551 1 16.02 563 PHE A CA 1
ATOM 4473 C C . PHE A 1 563 ? 47.531 -6.109 -7.828 1 16.02 563 PHE A C 1
ATOM 4475 O O . PHE A 1 563 ? 48.312 -5.309 -8.305 1 16.02 563 PHE A O 1
ATOM 4482 N N . MET A 1 564 ? 47.719 -7.344 -8.25 1 15.88 564 MET A N 1
ATOM 4483 C CA . MET A 1 564 ? 48.594 -7.426 -9.414 1 15.88 564 MET A CA 1
ATOM 4484 C C . MET A 1 564 ? 47.938 -6.766 -10.625 1 15.88 564 MET A C 1
ATOM 4486 O O . MET A 1 564 ? 46.719 -6.734 -10.742 1 15.88 564 MET A O 1
ATOM 4490 N N . GLY A 1 565 ? 48.844 -6.109 -11.625 1 16.44 565 GLY A N 1
ATOM 4491 C CA . GLY A 1 565 ? 49.031 -5.293 -12.812 1 16.44 565 GLY A CA 1
ATOM 4492 C C . GLY A 1 565 ? 48.625 -6.012 -14.094 1 16.44 565 GLY A C 1
ATOM 4493 O O . GLY A 1 565 ? 48.906 -5.523 -15.195 1 16.44 565 GLY A O 1
ATOM 4494 N N . ALA A 1 566 ? 47.875 -7.121 -14.164 1 15.16 566 ALA A N 1
ATOM 4495 C CA . ALA A 1 566 ? 48.25 -7.848 -15.375 1 15.16 566 ALA A CA 1
ATOM 4496 C C . ALA A 1 566 ? 48.031 -6.992 -16.625 1 15.16 566 ALA A C 1
ATOM 4498 O O . ALA A 1 566 ? 47.281 -6.016 -16.578 1 15.16 566 ALA A O 1
ATOM 4499 N N . SER A 1 567 ? 48.219 -7.785 -17.922 1 15.57 567 SER A N 1
ATOM 4500 C CA . SER A 1 567 ? 48.875 -7.891 -19.219 1 15.57 567 SER A CA 1
ATOM 4501 C C . SER A 1 567 ? 47.969 -7.359 -20.328 1 15.57 567 SER A C 1
ATOM 4503 O O . SER A 1 567 ? 48.375 -6.465 -21.078 1 15.57 567 SER A O 1
ATOM 4505 N N . THR A 1 568 ? 47.594 -8.344 -21.406 1 15.17 568 THR A N 1
ATOM 4506 C CA . THR A 1 568 ? 48.031 -8.523 -22.781 1 15.17 568 THR A CA 1
ATOM 4507 C C . THR A 1 568 ? 46.969 -8.047 -23.766 1 15.17 568 THR A C 1
ATOM 4509 O O . THR A 1 568 ? 47.281 -7.371 -24.75 1 15.17 568 THR A O 1
ATOM 4512 N N . SER A 1 569 ? 45.781 -8.766 -24.078 1 14.82 569 SER A N 1
ATOM 4513 C CA . SER A 1 569 ? 45.781 -9.484 -25.344 1 14.82 569 SER A CA 1
ATOM 4514 C C . SER A 1 569 ? 45.375 -8.562 -26.5 1 14.82 569 SER A C 1
ATOM 4516 O O . SER A 1 569 ? 44.812 -7.492 -26.266 1 14.82 569 SER A O 1
ATOM 4518 N N . ALA A 1 570 ? 45 -9.375 -27.797 1 15.84 570 ALA A N 1
ATOM 4519 C CA . ALA A 1 570 ? 45.188 -9.617 -29.219 1 15.84 570 ALA A CA 1
ATOM 4520 C C . ALA A 1 570 ? 44.156 -8.844 -30.047 1 15.84 570 ALA A C 1
ATOM 4522 O O . ALA A 1 570 ? 43.188 -8.305 -29.5 1 15.84 570 ALA A O 1
ATOM 4523 N N . ASN A 1 571 ? 43.625 -9.695 -31.047 1 15.34 571 ASN A N 1
ATOM 4524 C CA . ASN A 1 571 ? 43.656 -9.781 -32.5 1 15.34 571 ASN A CA 1
ATOM 4525 C C . ASN A 1 571 ? 42.375 -9.172 -33.125 1 15.34 571 ASN A C 1
ATOM 4527 O O . ASN A 1 571 ? 42.469 -8.305 -34 1 15.34 571 ASN A O 1
ATOM 4531 N N . ASP A 1 572 ? 41.469 -10.133 -33.625 1 15.39 572 ASP A N 1
ATOM 4532 C CA . ASP A 1 572 ? 41.25 -10.469 -35.031 1 15.39 572 ASP A CA 1
ATOM 4533 C C . ASP A 1 572 ? 40.062 -9.664 -35.625 1 15.39 572 ASP A C 1
ATOM 4535 O O . ASP A 1 572 ? 39.281 -9.094 -34.875 1 15.39 572 ASP A O 1
ATOM 4539 N N . ASP A 1 573 ? 39.281 -10.414 -36.531 1 15.98 573 ASP A N 1
ATOM 4540 C CA . ASP A 1 573 ? 39 -10.484 -37.938 1 15.98 573 ASP A CA 1
ATOM 4541 C C . ASP A 1 573 ? 37.656 -9.844 -38.281 1 15.98 573 ASP A C 1
ATOM 4543 O O . ASP A 1 573 ? 37.562 -8.992 -39.156 1 15.98 573 ASP A O 1
ATOM 4547 N N . HIS A 1 574 ? 36.562 -10.75 -38.531 1 15.47 574 HIS A N 1
ATOM 4548 C CA . HIS A 1 574 ? 35.969 -11.109 -39.844 1 15.47 574 HIS A CA 1
ATOM 4549 C C . HIS A 1 574 ? 34.719 -10.312 -40.125 1 15.47 574 HIS A C 1
ATOM 4551 O O . HIS A 1 574 ? 34.562 -9.734 -41.188 1 15.47 574 HIS A O 1
ATOM 4557 N N . MET A 1 575 ? 33.5 -10.797 -39.656 1 15.65 575 MET A N 1
ATOM 4558 C CA . MET A 1 575 ? 32.562 -11.281 -40.688 1 15.65 575 MET A CA 1
ATOM 4559 C C . MET A 1 575 ? 31.766 -10.125 -41.281 1 15.65 575 MET A C 1
ATOM 4561 O O . MET A 1 575 ? 31.688 -9.047 -40.688 1 15.65 575 MET A O 1
ATOM 4565 N N . GLY A 1 576 ? 30.547 -10.617 -42.062 1 15.95 576 GLY A N 1
ATOM 4566 C CA . GLY A 1 576 ? 29.938 -10.703 -43.375 1 15.95 576 GLY A CA 1
ATOM 4567 C C . GLY A 1 576 ? 28.891 -9.625 -43.625 1 15.95 576 GLY A C 1
ATOM 4568 O O . GLY A 1 576 ? 28.438 -8.977 -42.656 1 15.95 576 GLY A O 1
ATOM 4569 N N . PRO A 1 577 ? 28.156 -9.703 -44.844 1 16.22 577 PRO A N 1
ATOM 4570 C CA . PRO A 1 577 ? 27.609 -8.93 -45.969 1 16.22 577 PRO A CA 1
ATOM 4571 C C . PRO A 1 577 ? 26.188 -8.422 -45.688 1 16.22 577 PRO A C 1
ATOM 4573 O O . PRO A 1 577 ? 25.469 -9 -44.875 1 16.22 577 PRO A O 1
ATOM 4576 N N . TYR A 1 578 ? 25.844 -7.242 -46.094 1 16.08 578 TYR A N 1
ATOM 4577 C CA . TYR A 1 578 ? 24.844 -6.195 -46.25 1 16.08 578 TYR A CA 1
ATOM 4578 C C . TYR A 1 578 ? 23.719 -6.652 -47.188 1 16.08 578 TYR A C 1
ATOM 4580 O O . TYR A 1 578 ? 23.719 -6.344 -48.375 1 16.08 578 TYR A O 1
ATOM 4588 N N . ALA A 1 579 ? 23.203 -7.965 -47.094 1 15.05 579 ALA A N 1
ATOM 4589 C CA . ALA A 1 579 ? 22.344 -8.305 -48.219 1 15.05 579 ALA A CA 1
ATOM 4590 C C . ALA A 1 579 ? 21.25 -7.258 -48.406 1 15.05 579 ALA A C 1
ATOM 4592 O O . ALA A 1 579 ? 20.812 -6.625 -47.438 1 15.05 579 ALA A O 1
ATOM 4593 N N . LYS A 1 580 ? 20.484 -7.219 -49.719 1 16.23 580 LYS A N 1
ATOM 4594 C CA . LYS A 1 580 ? 19.906 -6.539 -50.875 1 16.23 580 LYS A CA 1
ATOM 4595 C C . LYS A 1 580 ? 18.422 -6.227 -50.625 1 16.23 580 LYS A C 1
ATOM 4597 O O . LYS A 1 580 ? 18 -5.078 -50.781 1 16.23 580 LYS A O 1
ATOM 4602 N N . GLY A 1 581 ? 17.328 -6.902 -51.469 1 15.52 581 GLY A N 1
ATOM 4603 C CA . GLY A 1 581 ? 16.562 -6.445 -52.625 1 15.52 581 GLY A CA 1
ATOM 4604 C C . GLY A 1 581 ? 15.141 -6.062 -52.281 1 15.52 581 GLY A C 1
ATOM 4605 O O . GLY A 1 581 ? 14.68 -4.973 -52.625 1 15.52 581 GLY A O 1
ATOM 4606 N N . VAL A 1 582 ? 14.055 -7.105 -52.156 1 15.43 582 VAL A N 1
ATOM 4607 C CA . VAL A 1 582 ? 13.008 -7.309 -53.156 1 15.43 582 VAL A CA 1
ATOM 4608 C C . VAL A 1 582 ? 11.859 -6.34 -52.906 1 15.43 582 VAL A C 1
ATOM 4610 O O . VAL A 1 582 ? 11.727 -5.793 -51.781 1 15.43 582 VAL A O 1
ATOM 4613 N N . ARG A 1 583 ? 10.352 -6.766 -53.312 1 15.91 583 ARG A N 1
ATOM 4614 C CA . ARG A 1 583 ? 9.328 -6.52 -54.312 1 15.91 583 ARG A CA 1
ATOM 4615 C C . ARG A 1 583 ? 8.195 -5.672 -53.75 1 15.91 583 ARG A C 1
ATOM 4617 O O . ARG A 1 583 ? 8.023 -5.582 -52.531 1 15.91 583 ARG A O 1
ATOM 4624 N N . GLU A 1 584 ? 6.973 -5.559 -54.625 1 17.64 584 GLU A N 1
ATOM 4625 C CA . GLU A 1 584 ? 5.965 -4.73 -55.281 1 17.64 584 GLU A CA 1
ATOM 4626 C C . GLU A 1 584 ? 4.695 -4.633 -54.438 1 17.64 584 GLU A C 1
ATOM 4628 O O . GLU A 1 584 ? 4.355 -5.566 -53.719 1 17.64 584 GLU A O 1
ATOM 4633 N N . ASN A 1 585 ? 4.113 -3.438 -54.219 1 17.78 585 ASN A N 1
ATOM 4634 C CA . ASN A 1 585 ? 2.994 -2.635 -53.719 1 17.78 585 ASN A CA 1
ATOM 4635 C C . ASN A 1 585 ? 1.661 -3.148 -54.25 1 17.78 585 ASN A C 1
ATOM 4637 O O . ASN A 1 585 ? 1.358 -2.99 -55.438 1 17.78 585 ASN A O 1
ATOM 4641 N N . LEU A 1 586 ? 1.166 -4.375 -53.719 1 15.3 586 LEU A N 1
ATOM 4642 C CA . LEU A 1 586 ? -0.062 -5.02 -54.188 1 15.3 586 LEU A CA 1
ATOM 4643 C C . LEU A 1 586 ? -1.219 -4.027 -54.219 1 15.3 586 LEU A C 1
ATOM 4645 O O . LEU A 1 586 ? -1.338 -3.182 -53.312 1 15.3 586 LEU A O 1
ATOM 4649 N N . LYS A 1 587 ? -2.273 -4.25 -55.188 1 16.97 587 LYS A N 1
ATOM 4650 C CA . LYS A 1 587 ? -3.35 -3.74 -56.031 1 16.97 587 LYS A CA 1
ATOM 4651 C C . LYS A 1 587 ? -4.586 -3.398 -55.188 1 16.97 587 LYS A C 1
ATOM 4653 O O . LYS A 1 587 ? -4.672 -3.768 -54.031 1 16.97 587 LYS A O 1
ATOM 4658 N N . SER A 1 588 ? -5.965 -3.693 -55.844 1 17.03 588 SER A N 1
ATOM 4659 C CA . SER A 1 588 ? -7.219 -3.121 -56.312 1 17.03 588 SER A CA 1
ATOM 4660 C C . SER A 1 588 ? -8.383 -3.492 -55.406 1 17.03 588 SER A C 1
ATOM 4662 O O . SER A 1 588 ? -9.539 -3.225 -55.719 1 17.03 588 SER A O 1
ATOM 4664 N N . LEU A 1 589 ? -8.375 -4.078 -54.188 1 16.03 589 LEU A N 1
ATOM 4665 C CA . LEU A 1 589 ? -9.57 -4.898 -54 1 16.03 589 LEU A CA 1
ATOM 4666 C C . LEU A 1 589 ? -10.812 -4.027 -53.875 1 16.03 589 LEU A C 1
ATOM 4668 O O . LEU A 1 589 ? -11 -3.322 -52.875 1 16.03 589 LEU A O 1
ATOM 4672 N N . GLY A 1 590 ? -11.461 -3.602 -54.938 1 17.06 590 GLY A N 1
ATOM 4673 C CA . GLY A 1 590 ? -12.625 -2.805 -55.281 1 17.06 590 GLY A CA 1
ATOM 4674 C C . GLY A 1 590 ? -13.906 -3.311 -54.656 1 17.06 590 GLY A C 1
ATOM 4675 O O . GLY A 1 590 ? -14.406 -2.713 -53.688 1 17.06 590 GLY A O 1
ATOM 4676 N N . HIS A 1 591 ? -15.031 -3.797 -55.469 1 17 591 HIS A N 1
ATOM 4677 C CA . HIS A 1 591 ? -16.422 -3.52 -55.812 1 17 591 HIS A CA 1
ATOM 4678 C C . HIS A 1 591 ? -17.375 -4.449 -55.062 1 17 591 HIS A C 1
ATOM 4680 O O . HIS A 1 591 ? -18.516 -4.094 -54.812 1 17 591 HIS A O 1
ATOM 4686 N N . ASP A 1 592 ? -17.391 -5.852 -55.219 1 15.7 592 ASP A N 1
ATOM 4687 C CA . ASP A 1 592 ? -18.578 -6.566 -55.656 1 15.7 592 ASP A CA 1
ATOM 4688 C C . ASP A 1 592 ? -19.641 -6.582 -54.562 1 15.7 592 ASP A C 1
ATOM 4690 O O . ASP A 1 592 ? -19.344 -6.363 -53.375 1 15.7 592 ASP A O 1
ATOM 4694 N N . SER A 1 593 ? -20.766 -7.637 -54.719 1 17.17 593 SER A N 1
ATOM 4695 C CA . SER A 1 593 ? -22.156 -7.914 -55.031 1 17.17 593 SER A CA 1
ATOM 4696 C C . SER A 1 593 ? -22.953 -8.305 -53.781 1 17.17 593 SER A C 1
ATOM 4698 O O . SER A 1 593 ? -23.984 -7.695 -53.5 1 17.17 593 SER A O 1
ATOM 4700 N N . GLU A 1 594 ? -23.438 -9.758 -53.625 1 17.39 594 GLU A N 1
ATOM 4701 C CA . GLU A 1 594 ? -24.734 -10.414 -53.625 1 17.39 594 GLU A CA 1
ATOM 4702 C C . GLU A 1 594 ? -25.234 -10.672 -52.219 1 17.39 594 GLU A C 1
ATOM 4704 O O . GLU A 1 594 ? -26.391 -10.383 -51.875 1 17.39 594 GLU A O 1
ATOM 4709 N N . LEU A 1 595 ? -24.734 -11.852 -51.375 1 16.27 595 LEU A N 1
ATOM 4710 C CA . LEU A 1 595 ? -25.547 -12.969 -50.906 1 16.27 595 LEU A CA 1
ATOM 4711 C C . LEU A 1 595 ? -26.203 -12.648 -49.594 1 16.27 595 LEU A C 1
ATOM 4713 O O . LEU A 1 595 ? -25.594 -12.812 -48.531 1 16.27 595 LEU A O 1
ATOM 4717 N N . ILE A 1 596 ? -26.828 -11.641 -49.219 1 17.94 596 ILE A N 1
ATOM 4718 C CA . ILE A 1 596 ? -27.438 -11.594 -47.906 1 17.94 596 ILE A CA 1
ATOM 4719 C C . ILE A 1 596 ? -28.656 -12.523 -47.875 1 17.94 596 ILE A C 1
ATOM 4721 O O . ILE A 1 596 ? -29.766 -12.094 -47.531 1 17.94 596 ILE A O 1
ATOM 4725 N N . LYS A 1 597 ? -28.922 -13.578 -48.781 1 18.8 597 LYS A N 1
ATOM 4726 C CA . LYS A 1 597 ? -30.312 -14.023 -48.906 1 18.8 597 LYS A CA 1
ATOM 4727 C C . LYS A 1 597 ? -30.781 -14.758 -47.656 1 18.8 597 LYS A C 1
ATOM 4729 O O . LYS A 1 597 ? -31.828 -14.445 -47.094 1 18.8 597 LYS A O 1
ATOM 4734 N N . ASP A 1 598 ? -30.703 -16.25 -47.594 1 18.47 598 ASP A N 1
ATOM 4735 C CA . ASP A 1 598 ? -31.766 -17.219 -47.281 1 18.47 598 ASP A CA 1
ATOM 4736 C C . ASP A 1 598 ? -31.969 -17.359 -45.781 1 18.47 598 ASP A C 1
ATOM 4738 O O . ASP A 1 598 ? -31.078 -17.812 -45.062 1 18.47 598 ASP A O 1
ATOM 4742 N N . LEU A 1 599 ? -32.688 -16.469 -45.188 1 18.55 599 LEU A N 1
ATOM 4743 C CA . LEU A 1 599 ? -33.281 -16.594 -43.875 1 18.55 599 LEU A CA 1
ATOM 4744 C C . LEU A 1 599 ? -34.281 -17.766 -43.844 1 18.55 599 LEU A C 1
ATOM 4746 O O . LEU A 1 599 ? -35.344 -17.656 -43.25 1 18.55 599 LEU A O 1
ATOM 4750 N N . ASP A 1 600 ? -34.375 -18.844 -44.812 1 18.62 600 ASP A N 1
ATOM 4751 C CA . ASP A 1 600 ? -35.531 -19.719 -44.906 1 18.62 600 ASP A CA 1
ATOM 4752 C C . ASP A 1 600 ? -35.719 -20.5 -43.594 1 18.62 600 ASP A C 1
ATOM 4754 O O . ASP A 1 600 ? -34.781 -20.984 -43 1 18.62 600 ASP A O 1
ATOM 4758 N N . PHE A 1 601 ? -37 -20.344 -43.094 1 21.17 601 PHE A N 1
ATOM 4759 C CA . PHE A 1 601 ? -38.062 -20.891 -42.25 1 21.17 601 PHE A CA 1
ATOM 4760 C C . PHE A 1 601 ? -38.406 -22.312 -42.656 1 21.17 601 PHE A C 1
ATOM 4762 O O . PHE A 1 601 ? -39.188 -22.531 -43.562 1 21.17 601 PHE A O 1
ATOM 4769 N N . LEU A 1 602 ? -37.438 -23.266 -42.875 1 18.16 602 LEU A N 1
ATOM 4770 C CA . LEU A 1 602 ? -37.719 -24.578 -43.469 1 18.16 602 LEU A CA 1
ATOM 4771 C C . LEU A 1 602 ? -38.906 -25.219 -42.812 1 18.16 602 LEU A C 1
ATOM 4773 O O . LEU A 1 602 ? -39.125 -25.031 -41.594 1 18.16 602 LEU A O 1
ATOM 4777 N N . GLU A 1 603 ? -39.812 -25.875 -43.688 1 19.66 603 GLU A N 1
ATOM 4778 C CA . GLU A 1 603 ? -40.844 -26.859 -43.969 1 19.66 603 GLU A CA 1
ATOM 4779 C C . GLU A 1 603 ? -40.531 -28.203 -43.312 1 19.66 603 GLU A C 1
ATOM 4781 O O . GLU A 1 603 ? -41.438 -28.922 -42.906 1 19.66 603 GLU A O 1
ATOM 4786 N N . PRO A 1 604 ? -39.844 -29.125 -42.844 1 21.05 604 PRO A N 1
ATOM 4787 C CA . PRO A 1 604 ? -40.719 -30.266 -43.156 1 21.05 604 PRO A CA 1
ATOM 4788 C C . PRO A 1 604 ? -42.094 -30.172 -42.5 1 21.05 604 PRO A C 1
ATOM 4790 O O . PRO A 1 604 ? -42.25 -29.438 -41.5 1 21.05 604 PRO A O 1
ATOM 4793 N N . MET B 1 1 ? -24.891 -4.023 57.781 1 22.5 1 MET B N 1
ATOM 4794 C CA . MET B 1 1 ? -23.859 -3.164 57.219 1 22.5 1 MET B CA 1
ATOM 4795 C C . MET B 1 1 ? -23.516 -3.574 55.781 1 22.5 1 MET B C 1
ATOM 4797 O O . MET B 1 1 ? -22.875 -4.602 55.562 1 22.5 1 MET B O 1
ATOM 4801 N N . ALA B 1 2 ? -24.453 -3.379 54.844 1 26.34 2 ALA B N 1
ATOM 4802 C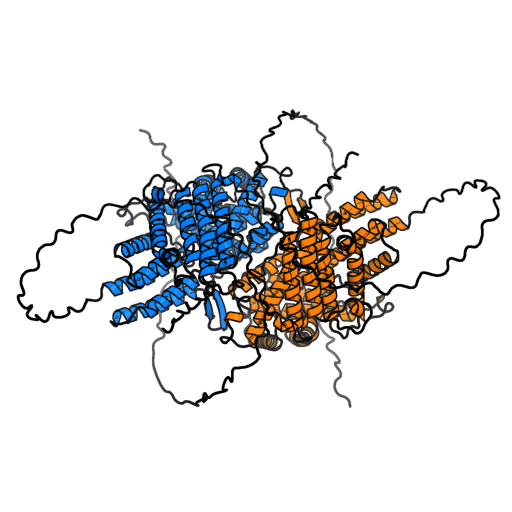 CA . ALA B 1 2 ? -24.562 -3.842 53.469 1 26.34 2 ALA B CA 1
ATOM 4803 C C . ALA B 1 2 ? -23.438 -3.271 52.625 1 26.34 2 ALA B C 1
ATOM 4805 O O . ALA B 1 2 ? -23.25 -2.055 52.531 1 26.34 2 ALA B O 1
ATOM 4806 N N . TRP B 1 3 ? -22.281 -3.928 52.594 1 28.78 3 TRP B N 1
ATOM 4807 C CA . TRP B 1 3 ? -21.109 -3.561 51.812 1 28.78 3 TRP B CA 1
ATOM 4808 C C . TRP B 1 3 ? -21.484 -3.369 50.344 1 28.78 3 TRP B C 1
ATOM 4810 O O . TRP B 1 3 ? -22.016 -4.285 49.719 1 28.78 3 TRP B O 1
ATOM 4820 N N . SER B 1 4 ? -22.141 -2.242 50.094 1 29.8 4 SER B N 1
ATOM 4821 C CA . SER B 1 4 ? -22.344 -1.871 48.688 1 29.8 4 SER B CA 1
ATOM 4822 C C . SER B 1 4 ? -21.047 -2.02 47.906 1 29.8 4 SER B C 1
ATOM 4824 O O . SER B 1 4 ? -20.047 -1.345 48.188 1 29.8 4 SER B O 1
ATOM 4826 N N . VAL B 1 5 ? -20.703 -3.291 47.688 1 30.95 5 VAL B N 1
ATOM 4827 C CA . VAL B 1 5 ? -19.656 -3.535 46.688 1 30.95 5 VAL B CA 1
ATOM 4828 C C . VAL B 1 5 ? -19.828 -2.57 45.5 1 30.95 5 VAL B C 1
ATOM 4830 O O . VAL B 1 5 ? -20.859 -2.572 44.844 1 30.95 5 VAL B O 1
ATOM 4833 N N . ASN B 1 6 ? -19.453 -1.321 45.688 1 33.31 6 ASN B N 1
ATOM 4834 C CA . ASN B 1 6 ? -19.297 -0.353 44.594 1 33.31 6 ASN B CA 1
ATOM 4835 C C . ASN B 1 6 ? -18.781 -1.016 43.312 1 33.31 6 ASN B C 1
ATOM 4837 O O . ASN B 1 6 ? -17.641 -1.466 43.25 1 33.31 6 ASN B O 1
ATOM 4841 N N . ASP B 1 7 ? -19.562 -1.816 42.719 1 36.56 7 ASP B N 1
ATOM 4842 C CA . ASP B 1 7 ? -19.375 -2.338 41.344 1 36.56 7 ASP B CA 1
ATOM 4843 C C . ASP B 1 7 ? -18.734 -1.288 40.438 1 36.56 7 ASP B C 1
ATOM 4845 O O . ASP B 1 7 ? -19.375 -0.3 40.094 1 36.56 7 ASP B O 1
ATOM 4849 N N . GLU B 1 8 ? -17.562 -0.842 40.656 1 38.38 8 GLU B N 1
ATOM 4850 C CA . GLU B 1 8 ? -16.797 -0.027 39.719 1 38.38 8 GLU B CA 1
ATOM 4851 C C . GLU B 1 8 ? -17.031 -0.479 38.281 1 38.38 8 GLU B C 1
ATOM 4853 O O . GLU B 1 8 ? -16.672 -1.604 37.906 1 38.38 8 GLU B O 1
ATOM 4858 N N . ALA B 1 9 ? -18.078 -0.146 37.656 1 45.16 9 ALA B N 1
ATOM 4859 C CA . ALA B 1 9 ? -18.484 -0.383 36.25 1 45.16 9 ALA B CA 1
ATOM 4860 C C . ALA B 1 9 ? -17.281 -0.336 35.312 1 45.16 9 ALA B C 1
ATOM 4862 O O . ALA B 1 9 ? -16.547 0.662 35.281 1 45.16 9 ALA B O 1
ATOM 4863 N N . VAL B 1 10 ? -16.656 -1.448 35.125 1 59.38 10 VAL B N 1
ATOM 4864 C CA . VAL B 1 10 ? -15.594 -1.656 34.156 1 59.38 10 VAL B CA 1
ATOM 4865 C C . VAL B 1 10 ? -15.875 -0.833 32.875 1 59.38 10 VAL B C 1
ATOM 4867 O O . VAL B 1 10 ? -16.891 -1.05 32.219 1 59.38 10 VAL B O 1
ATOM 4870 N N . SER B 1 11 ? -15.461 0.453 32.906 1 71.44 11 SER B N 1
ATOM 4871 C CA . SER B 1 11 ? -15.617 1.329 31.75 1 71.44 11 SER B CA 1
ATOM 4872 C C . SER B 1 11 ? -14.898 0.766 30.531 1 71.44 11 SER B C 1
ATOM 4874 O O . SER B 1 11 ? -13.75 0.337 30.625 1 71.44 11 SER B O 1
ATOM 4876 N N . PHE B 1 12 ? -15.719 0.386 29.516 1 77.12 12 PHE B N 1
ATOM 487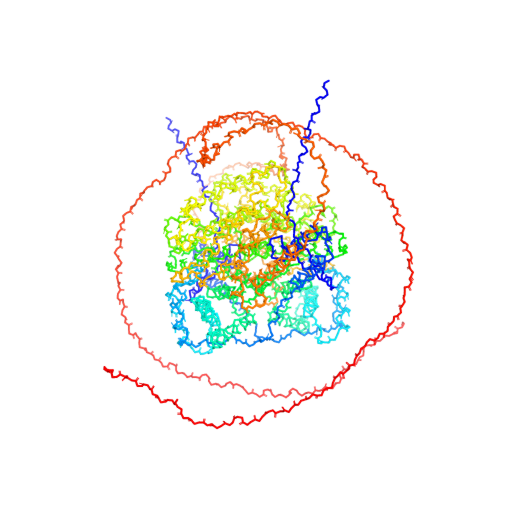7 C CA . PHE B 1 12 ? -15.18 -0.128 28.266 1 77.12 12 PHE B CA 1
ATOM 4878 C C . PHE B 1 12 ? -14.914 1.009 27.281 1 77.12 12 PHE B C 1
ATOM 4880 O O . PHE B 1 12 ? -15.68 1.97 27.219 1 77.12 12 PHE B O 1
ATOM 4887 N N . HIS B 1 13 ? -13.68 0.908 26.719 1 83.19 13 HIS B N 1
ATOM 4888 C CA . HIS B 1 13 ? -13.266 1.91 25.75 1 83.19 13 HIS B CA 1
ATOM 4889 C C . HIS B 1 13 ? -13.156 1.31 24.359 1 83.19 13 HIS B C 1
ATOM 4891 O O . HIS B 1 13 ? -12.57 0.236 24.172 1 83.19 13 HIS B O 1
ATOM 4897 N N . THR B 1 14 ? -13.805 1.985 23.469 1 81.19 14 THR B N 1
ATOM 4898 C CA . THR B 1 14 ? -13.789 1.547 22.078 1 81.19 14 THR B CA 1
ATOM 4899 C C . THR B 1 14 ? -12.836 2.412 21.25 1 81.19 14 THR B C 1
ATOM 4901 O O . THR B 1 14 ? -12.43 3.488 21.688 1 81.19 14 THR B O 1
ATOM 4904 N N . ARG B 1 15 ? -12.516 1.872 20.156 1 83.62 15 ARG B N 1
ATOM 4905 C CA . ARG B 1 15 ? -11.625 2.611 19.266 1 83.62 15 ARG B CA 1
ATOM 4906 C C . ARG B 1 15 ? -12.344 3.812 18.656 1 83.62 15 ARG B C 1
ATOM 4908 O O . ARG B 1 15 ? -13.57 3.82 18.547 1 83.62 15 ARG B O 1
ATOM 4915 N N . LYS B 1 16 ? -11.539 4.738 18.359 1 85.44 16 LYS B N 1
ATOM 4916 C CA . LYS B 1 16 ? -12.102 5.898 17.672 1 85.44 16 LYS B CA 1
ATOM 4917 C C . LYS B 1 16 ? -12.43 5.566 16.219 1 85.44 16 LYS B C 1
ATOM 4919 O O . LYS B 1 16 ? -11.586 5.043 15.484 1 85.44 16 LYS B O 1
ATOM 4924 N N . LEU B 1 17 ? -13.602 5.891 15.836 1 85.38 17 LEU B N 1
ATOM 4925 C CA . LEU B 1 17 ? -14.062 5.527 14.5 1 85.38 17 LEU B CA 1
ATOM 4926 C C . LEU B 1 17 ? -13.883 6.691 13.531 1 85.38 17 LEU B C 1
ATOM 4928 O O . LEU B 1 17 ? -13.836 7.852 13.945 1 85.38 17 LEU B O 1
ATOM 4932 N N . GLY B 1 18 ? -13.734 6.332 12.32 1 88.88 18 GLY B N 1
ATOM 4933 C CA . GLY B 1 18 ? -13.719 7.34 11.266 1 88.88 18 GLY B CA 1
ATOM 4934 C C . GLY B 1 18 ? -15.109 7.844 10.914 1 88.88 18 GLY B C 1
ATOM 4935 O O . GLY B 1 18 ? -16.078 7.527 11.602 1 88.88 18 GLY B O 1
ATOM 4936 N N . ARG B 1 19 ? -15.109 8.742 9.953 1 89.81 19 ARG B N 1
ATOM 4937 C CA . ARG B 1 19 ? -16.375 9.359 9.547 1 89.81 19 ARG B CA 1
ATOM 4938 C C . ARG B 1 19 ? -16.641 9.125 8.07 1 89.81 19 ARG B C 1
ATOM 4940 O O . ARG B 1 19 ? -15.727 9.141 7.246 1 89.81 19 ARG B O 1
ATOM 4947 N N . PHE B 1 20 ? -17.922 8.812 7.773 1 88.19 20 PHE B N 1
ATOM 4948 C CA . PHE B 1 20 ? -18.344 8.68 6.387 1 88.19 20 PHE B CA 1
ATOM 4949 C C . PHE B 1 20 ? -19.031 9.945 5.902 1 88.19 20 PHE B C 1
ATOM 4951 O O . PHE B 1 20 ? -19.781 10.578 6.652 1 88.19 20 PHE B O 1
ATOM 4958 N N . LEU B 1 21 ? -18.594 10.336 4.805 1 84.69 21 LEU B N 1
ATOM 4959 C CA . LEU B 1 21 ? -19.328 11.414 4.133 1 84.69 21 LEU B CA 1
ATOM 4960 C C . LEU B 1 21 ? -20.203 10.859 3.01 1 84.69 21 LEU B C 1
ATOM 4962 O O . LEU B 1 21 ? -19.688 10.242 2.07 1 84.69 21 LEU B O 1
ATOM 4966 N N . ILE B 1 22 ? -21.406 10.906 3.227 1 74.81 22 ILE B N 1
ATOM 4967 C CA . ILE B 1 22 ? -22.344 10.391 2.23 1 74.81 22 ILE B CA 1
ATOM 4968 C C . ILE B 1 22 ? -22.719 11.508 1.263 1 74.81 22 ILE B C 1
ATOM 4970 O O . ILE B 1 22 ? -23.266 12.531 1.674 1 74.81 22 ILE B O 1
ATOM 4974 N N . GLU B 1 23 ? -22.156 11.352 0.1 1 67.94 23 GLU B N 1
ATOM 4975 C CA . GLU B 1 23 ? -22.516 12.328 -0.924 1 67.94 23 GLU B CA 1
ATOM 4976 C C . GLU B 1 23 ? -23.828 11.969 -1.597 1 67.94 23 GLU B C 1
ATOM 4978 O O . GLU B 1 23 ? -24.406 10.914 -1.322 1 67.94 23 GLU B O 1
ATOM 4983 N N . HIS B 1 24 ? -24.375 12.914 -2.316 1 56.44 24 HIS B N 1
ATOM 4984 C CA . HIS B 1 24 ? -25.688 12.797 -2.943 1 56.44 24 HIS B CA 1
ATOM 4985 C C . HIS B 1 24 ? -25.766 11.539 -3.803 1 56.44 24 HIS B C 1
ATOM 4987 O O . HIS B 1 24 ? -26.828 10.914 -3.891 1 56.44 24 HIS B O 1
ATOM 4993 N N . ASN B 1 25 ? -24.75 11.211 -4.461 1 53.75 25 ASN B N 1
ATOM 4994 C CA . ASN B 1 25 ? -24.812 10.055 -5.348 1 53.75 25 ASN B CA 1
ATOM 4995 C C . ASN B 1 25 ? -24.453 8.766 -4.621 1 53.75 25 ASN B C 1
ATOM 4997 O O . ASN B 1 25 ? -24.047 7.789 -5.25 1 53.75 25 ASN B O 1
ATOM 5001 N N . ASN B 1 26 ? -24.641 8.781 -3.369 1 54.62 26 ASN B N 1
ATOM 5002 C CA . ASN B 1 26 ? -24.422 7.629 -2.504 1 54.62 26 ASN B CA 1
ATOM 5003 C C . ASN B 1 26 ? -22.953 7.219 -2.486 1 54.62 26 ASN B C 1
ATOM 5005 O O . ASN B 1 26 ? -22.625 6.059 -2.229 1 54.62 26 ASN B O 1
ATOM 5009 N N . CYS B 1 27 ? -22.25 8.18 -3.029 1 59.62 27 CYS B N 1
ATOM 5010 C CA . CYS B 1 27 ? -20.828 7.891 -2.957 1 59.62 27 CYS B CA 1
ATOM 5011 C C . CYS B 1 27 ? -20.266 8.242 -1.583 1 59.62 27 CYS B C 1
ATOM 5013 O O . CYS B 1 27 ? -20.531 9.328 -1.06 1 59.62 27 CYS B O 1
ATOM 5015 N N . LYS B 1 28 ? -19.766 7.188 -1.019 1 71.81 28 LYS B N 1
ATOM 5016 C CA . LYS B 1 28 ? -19.328 7.395 0.355 1 71.81 28 LYS B CA 1
ATOM 5017 C C . LYS B 1 28 ? -17.797 7.453 0.432 1 71.81 28 LYS B C 1
ATOM 5019 O O . LYS B 1 28 ? -17.109 6.641 -0.184 1 71.81 28 LYS B O 1
ATOM 5024 N N . ARG B 1 29 ? -17.453 8.672 0.869 1 84.5 29 ARG B N 1
ATOM 5025 C CA . ARG B 1 29 ? -16.047 8.805 1.234 1 84.5 29 ARG B CA 1
ATOM 5026 C C . ARG B 1 29 ? -15.828 8.508 2.715 1 84.5 29 ARG B C 1
ATOM 5028 O O . ARG B 1 29 ? -16.688 8.82 3.545 1 84.5 29 ARG B O 1
ATOM 5035 N N . TYR B 1 30 ? -14.805 7.855 2.941 1 90.25 30 TYR B N 1
ATOM 5036 C CA . TYR B 1 30 ? -14.461 7.527 4.32 1 90.25 30 TYR B CA 1
ATOM 5037 C C . TYR B 1 30 ? -13.227 8.297 4.777 1 90.25 30 TYR B C 1
ATOM 5039 O O . TYR B 1 30 ? -12.227 8.359 4.062 1 90.25 30 TYR B O 1
ATOM 5047 N N . PHE B 1 31 ? -13.336 8.922 5.875 1 91.69 31 PHE B N 1
ATOM 5048 C CA . PHE B 1 31 ? -12.211 9.617 6.492 1 91.69 31 PHE B CA 1
ATOM 5049 C C . PHE B 1 31 ? -11.828 8.953 7.809 1 91.69 31 PHE B C 1
ATOM 5051 O O . PHE B 1 31 ? -12.648 8.844 8.719 1 91.69 31 PHE B O 1
ATOM 5058 N N . GLY B 1 32 ? -10.578 8.547 7.922 1 91.62 32 GLY B N 1
ATOM 5059 C CA . GLY B 1 32 ? -10.102 8.023 9.195 1 91.62 32 GLY B CA 1
ATOM 5060 C C . GLY B 1 32 ? -10.195 9.023 10.328 1 91.62 32 GLY B C 1
ATOM 5061 O O . GLY B 1 32 ? -10.359 10.227 10.086 1 91.62 32 GLY B O 1
ATOM 5062 N N . PRO B 1 33 ? -10.094 8.578 11.469 1 91.81 33 PRO B N 1
ATOM 5063 C CA . PRO B 1 33 ? -10.375 9.445 12.625 1 91.81 33 PRO B CA 1
ATOM 5064 C C . PRO B 1 33 ? -9.398 10.609 12.742 1 91.81 33 PRO B C 1
ATOM 5066 O O . PRO B 1 33 ? -9.758 11.68 13.234 1 91.81 33 PRO B O 1
ATOM 5069 N N . THR B 1 34 ? -8.188 10.414 12.359 1 93.81 34 THR B N 1
ATOM 5070 C CA . THR B 1 34 ? -7.184 11.445 12.57 1 93.81 34 THR B CA 1
ATOM 5071 C C . THR B 1 34 ? -7.047 12.336 11.336 1 93.81 34 THR B C 1
ATOM 5073 O O . THR B 1 34 ? -6.25 13.273 11.32 1 93.81 34 THR B O 1
ATOM 5076 N N . SER B 1 35 ? -7.836 12.055 10.289 1 93.12 35 SER B N 1
ATOM 5077 C CA . SER B 1 35 ? -7.773 12.867 9.078 1 93.12 35 SER B CA 1
ATOM 5078 C C . SER B 1 35 ? -8.234 14.297 9.352 1 93.12 35 SER B C 1
ATOM 5080 O O . SER B 1 35 ? -8.992 14.547 10.289 1 93.12 35 SER B O 1
ATOM 5082 N N . LEU B 1 36 ? -7.719 15.188 8.555 1 92.56 36 LEU B N 1
ATOM 5083 C CA . LEU B 1 36 ? -8.141 16.578 8.695 1 92.56 36 LEU B CA 1
ATOM 5084 C C . LEU B 1 36 ? -9.648 16.719 8.523 1 92.56 36 LEU B C 1
ATOM 5086 O O . LEU B 1 36 ? -10.297 17.469 9.258 1 92.56 36 LEU B O 1
ATOM 5090 N N . GLU B 1 37 ? -10.227 15.992 7.629 1 92.25 37 GLU B N 1
ATOM 5091 C CA . GLU B 1 37 ? -11.664 16.047 7.371 1 92.25 37 GLU B CA 1
ATOM 5092 C C . GLU B 1 37 ? -12.461 15.57 8.578 1 92.25 37 GLU B C 1
ATOM 5094 O O . GLU B 1 37 ? -13.461 16.188 8.953 1 92.25 37 GLU B O 1
ATOM 5099 N N . SER B 1 38 ? -12.008 14.516 9.133 1 93.38 38 SER B N 1
ATOM 5100 C CA . SER B 1 38 ? -12.688 14.016 10.32 1 93.38 38 SER B CA 1
ATOM 5101 C C . SER B 1 38 ? -12.594 15.008 11.469 1 93.38 38 SER B C 1
ATOM 5103 O O . SER B 1 38 ? -13.555 15.188 12.219 1 93.38 38 SER B O 1
ATOM 5105 N N . ILE B 1 39 ? -11.484 15.57 11.586 1 93.88 39 ILE B N 1
ATOM 5106 C CA . ILE B 1 39 ? -11.273 16.547 12.656 1 93.88 39 ILE B CA 1
ATOM 5107 C C . ILE B 1 39 ? -12.148 17.781 12.414 1 93.88 39 ILE B C 1
ATOM 5109 O O . ILE B 1 39 ? -12.68 18.359 13.352 1 93.88 39 ILE B O 1
ATOM 5113 N N . LEU B 1 40 ? -12.258 18.172 11.18 1 94.25 40 LEU B N 1
ATOM 5114 C CA . LEU B 1 40 ? -13.172 19.266 10.82 1 94.25 40 LEU B CA 1
ATOM 5115 C C . LEU B 1 40 ? -14.602 18.938 11.25 1 94.25 40 LEU B C 1
ATOM 5117 O O . LEU B 1 40 ? -15.297 19.781 11.805 1 94.25 40 LEU B O 1
ATOM 5121 N N . LEU B 1 41 ? -14.961 17.734 11.055 1 93.12 41 LEU B N 1
ATOM 5122 C CA . LEU B 1 41 ? -16.312 17.312 11.43 1 93.12 41 LEU B CA 1
ATOM 5123 C C . LEU B 1 41 ? -16.453 17.25 12.945 1 93.12 41 LEU B C 1
ATOM 5125 O O . LEU B 1 41 ? -17.516 17.578 13.484 1 93.12 41 LEU B O 1
ATOM 5129 N N . ASP B 1 42 ? -15.453 16.828 13.602 1 92.5 42 ASP B N 1
ATOM 5130 C CA . ASP B 1 42 ? -15.461 16.844 15.062 1 92.5 42 ASP B CA 1
ATOM 5131 C C . ASP B 1 42 ? -15.594 18.266 15.594 1 92.5 42 ASP B C 1
ATOM 5133 O O . ASP B 1 42 ? -16.281 18.5 16.594 1 92.5 42 ASP B O 1
ATOM 5137 N N . THR B 1 43 ? -14.875 19.109 14.945 1 92.88 43 THR B N 1
ATOM 5138 C CA . THR B 1 43 ? -14.961 20.516 15.328 1 92.88 43 THR B CA 1
ATOM 5139 C C . THR B 1 43 ? -16.375 21.047 15.117 1 92.88 43 THR B C 1
ATOM 5141 O O . THR B 1 43 ? -16.891 21.812 15.938 1 92.88 43 THR B O 1
ATOM 5144 N N . LYS B 1 44 ? -16.938 20.656 14.055 1 93 44 LYS B N 1
ATOM 5145 C CA . LYS B 1 44 ? -18.328 21.016 13.781 1 93 44 LYS B CA 1
ATOM 5146 C C . LYS B 1 44 ? -19.25 20.547 14.906 1 93 44 LYS B C 1
ATOM 5148 O O . LYS B 1 44 ? -20.125 21.297 15.352 1 93 44 LYS B O 1
ATOM 5153 N N . ASP B 1 45 ? -19.031 19.375 15.359 1 91.75 45 ASP B N 1
ATOM 5154 C CA . ASP B 1 45 ? -19.844 18.828 16.438 1 91.75 45 ASP B CA 1
ATOM 5155 C C . ASP B 1 45 ? -19.688 19.656 17.719 1 91.75 45 ASP B C 1
ATOM 5157 O O . ASP B 1 45 ? -20.656 19.922 18.406 1 91.75 45 ASP B O 1
ATOM 5161 N N . VAL B 1 46 ? -18.5 20.031 18.016 1 90.25 46 VAL B N 1
ATOM 5162 C CA . VAL B 1 46 ? -18.234 20.812 19.203 1 90.25 46 VAL B CA 1
ATOM 5163 C C . VAL B 1 46 ? -18.906 22.172 19.109 1 90.25 46 VAL B C 1
ATOM 5165 O O . VAL B 1 46 ? -19.453 22.688 20.078 1 90.25 46 VAL B O 1
ATOM 5168 N N . LEU B 1 47 ? -18.859 22.719 17.969 1 88.94 47 LEU B N 1
ATOM 5169 C CA . LEU B 1 47 ? -19.484 24.016 17.75 1 88.94 47 LEU B CA 1
ATOM 5170 C C . LEU B 1 47 ? -21 23.938 17.953 1 88.94 47 LEU B C 1
ATOM 5172 O O . LEU B 1 47 ? -21.594 24.859 18.531 1 88.94 47 LEU B O 1
ATOM 5176 N N . MET B 1 48 ? -21.547 22.812 17.594 1 86.5 48 MET B N 1
ATOM 5177 C CA . MET B 1 48 ? -23 22.656 17.656 1 86.5 48 MET B CA 1
ATOM 5178 C C . MET B 1 48 ? -23.453 22.328 19.078 1 86.5 48 MET B C 1
ATOM 5180 O O . MET B 1 48 ? -24.562 22.656 19.469 1 86.5 48 MET B O 1
ATOM 5184 N N . GLU B 1 49 ? -22.688 21.641 19.797 1 78.94 49 GLU B N 1
ATOM 5185 C CA . GLU B 1 49 ? -23.031 21.281 21.172 1 78.94 49 GLU B CA 1
ATOM 5186 C C . GLU B 1 49 ? -22.938 22.5 22.094 1 78.94 49 GLU B C 1
ATOM 5188 O O . GLU B 1 49 ? -23.688 22.594 23.078 1 78.94 49 GLU B O 1
ATOM 5193 N N . GLY B 1 50 ? -22.031 23.375 22.109 1 59.5 50 GLY B N 1
ATOM 5194 C CA . GLY B 1 50 ? -21.797 24.5 22.984 1 59.5 50 GLY B CA 1
ATOM 5195 C C . GLY B 1 50 ? -22.828 25.594 22.828 1 59.5 50 GLY B C 1
ATOM 5196 O O . GLY B 1 50 ? -22.906 26.5 23.656 1 59.5 50 GLY B O 1
ATOM 5197 N N . VAL B 1 51 ? -23.484 25.844 21.812 1 55.38 51 VAL B N 1
ATOM 5198 C CA . VAL B 1 51 ? -24.234 27.078 21.578 1 55.38 51 VAL B CA 1
ATOM 5199 C C . VAL B 1 51 ? -25.625 26.969 22.219 1 55.38 51 VAL B C 1
ATOM 5201 O O . VAL B 1 51 ? -26.453 26.188 21.766 1 55.38 51 VAL B O 1
ATOM 5204 N N . GLU B 1 52 ? -25.688 26.578 23.438 1 55.41 52 GLU B N 1
ATOM 5205 C CA . GLU B 1 52 ? -26.938 27.156 23.922 1 55.41 52 GLU B CA 1
ATOM 5206 C C . GLU B 1 52 ? -27.172 28.547 23.344 1 55.41 52 GLU B C 1
ATOM 5208 O O . GLU B 1 52 ? -26.609 29.531 23.812 1 55.41 52 GLU B O 1
ATOM 5213 N N . LEU B 1 53 ? -27.203 28.547 22.219 1 53.66 53 LEU B N 1
ATOM 5214 C CA . LEU B 1 53 ? -27.031 29.562 21.172 1 53.66 53 LEU B CA 1
ATOM 5215 C C . LEU B 1 53 ? -27.812 30.828 21.516 1 53.66 53 LEU B C 1
ATOM 5217 O O . LEU B 1 53 ? -28.844 31.109 20.875 1 53.66 53 LEU B O 1
ATOM 5221 N N . GLU B 1 54 ? -28.172 31.062 22.703 1 58.38 54 GLU B N 1
ATOM 5222 C CA . GLU B 1 54 ? -28.531 32.469 22.781 1 58.38 54 GLU B CA 1
ATOM 5223 C C . GLU B 1 54 ? -27.281 33.344 22.859 1 58.38 54 GLU B C 1
ATOM 5225 O O . GLU B 1 54 ? -26.25 32.938 23.391 1 58.38 54 GLU B O 1
ATOM 5230 N N . PRO B 1 55 ? -27.219 34.469 22.297 1 68.5 55 PRO B N 1
ATOM 5231 C CA . PRO B 1 55 ? -28.062 35.344 21.469 1 68.5 55 PRO B CA 1
ATOM 5232 C C . PRO B 1 55 ? -28.141 34.875 20.016 1 68.5 55 PRO B C 1
ATOM 5234 O O . PRO B 1 55 ? -27.359 34 19.594 1 68.5 55 PRO B O 1
ATOM 5237 N N . HIS B 1 56 ? -28.953 35.406 19.281 1 78.38 56 HIS B N 1
ATOM 5238 C CA . HIS B 1 56 ? -29.281 35.125 17.891 1 78.38 56 HIS B CA 1
ATOM 5239 C C . HIS B 1 56 ? -28.062 35.281 17 1 78.38 56 HIS B C 1
ATOM 5241 O O . HIS B 1 56 ? -27.859 34.5 16.062 1 78.38 56 HIS B O 1
ATOM 5247 N N . SER B 1 57 ? -27.203 36.219 17.359 1 79.69 57 SER B N 1
ATOM 5248 C CA . SER B 1 57 ? -26.031 36.5 16.547 1 79.69 57 SER B CA 1
ATOM 5249 C C . SER B 1 57 ? -25.047 35.344 16.594 1 79.69 57 SER B C 1
ATOM 5251 O O . SER B 1 57 ? -24.438 34.969 15.578 1 79.69 57 SER B O 1
ATOM 5253 N N . LEU B 1 58 ? -24.891 34.75 17.672 1 85.12 58 LEU B N 1
ATOM 5254 C CA . LEU B 1 58 ? -23.984 33.625 17.828 1 85.12 58 LEU B CA 1
ATOM 5255 C C . LEU B 1 58 ? -24.531 32.406 17.109 1 85.12 58 LEU B C 1
ATOM 5257 O O . LEU B 1 58 ? -23.766 31.641 16.5 1 85.12 58 LEU B O 1
ATOM 5261 N N . ARG B 1 59 ? -25.766 32.344 17.156 1 86.56 59 ARG B N 1
ATOM 5262 C CA . ARG B 1 59 ? -26.406 31.219 16.469 1 86.56 59 ARG B CA 1
ATOM 5263 C C . ARG B 1 59 ? -26.156 31.297 14.961 1 86.56 59 ARG B C 1
ATOM 5265 O O . ARG B 1 59 ? -25.844 30.297 14.32 1 86.56 59 ARG B O 1
ATOM 5272 N N . GLU B 1 60 ? -26.297 32.5 14.445 1 88.62 60 GLU B N 1
ATOM 5273 C CA . GLU B 1 60 ? -26.047 32.688 13.023 1 88.62 60 GLU B CA 1
ATOM 5274 C C . GLU B 1 60 ? -24.594 32.438 12.656 1 88.62 60 GLU B C 1
ATOM 5276 O O . GLU B 1 60 ? -24.312 31.859 11.594 1 88.62 60 GLU B O 1
ATOM 5281 N N . CYS B 1 61 ? -23.781 32.812 13.516 1 90.62 61 CYS B N 1
ATOM 5282 C CA . CYS B 1 61 ? -22.359 32.594 13.281 1 90.62 61 CYS B CA 1
ATOM 5283 C C . CYS B 1 61 ? -22.016 31.125 13.273 1 90.62 61 CYS B C 1
ATOM 5285 O O . CYS B 1 61 ? -21.219 30.672 12.445 1 90.62 61 CYS B O 1
ATOM 5287 N N . VAL B 1 62 ? -22.594 30.438 14.109 1 91.94 62 VAL B N 1
ATOM 5288 C CA . VAL B 1 62 ? -22.328 29 14.219 1 91.94 62 VAL B CA 1
ATOM 5289 C C . VAL B 1 62 ? -22.891 28.281 13 1 91.94 62 VAL B C 1
ATOM 5291 O O . VAL B 1 62 ? -22.25 27.359 12.469 1 91.94 62 VAL B O 1
ATOM 5294 N N . VAL B 1 63 ? -23.984 28.688 12.539 1 92.25 63 VAL B N 1
ATOM 5295 C CA . VAL B 1 63 ? -24.594 28.078 11.359 1 92.25 63 VAL B CA 1
ATOM 5296 C C . VAL B 1 63 ? -23.719 28.328 10.133 1 92.25 63 VAL B C 1
ATOM 5298 O O . VAL B 1 63 ? -23.531 27.438 9.297 1 92.25 63 VAL B O 1
ATOM 5301 N N . GLN B 1 64 ? -23.25 29.516 10.117 1 93.88 64 GLN B N 1
ATOM 5302 C CA . GLN B 1 64 ? -22.344 29.844 9.023 1 93.88 64 GLN B CA 1
ATOM 5303 C C . GLN B 1 64 ? -21.062 29.016 9.094 1 93.88 64 GLN B C 1
ATOM 5305 O O . GLN B 1 64 ? -20.547 28.562 8.07 1 93.88 64 GLN B O 1
ATOM 5310 N N . ALA B 1 65 ? -20.547 28.859 10.227 1 94.81 65 ALA B N 1
ATOM 5311 C CA . ALA B 1 65 ? -19.359 28.031 10.43 1 94.81 65 ALA B CA 1
ATOM 5312 C C . ALA B 1 65 ? -19.609 26.594 10 1 94.81 65 ALA B C 1
ATOM 5314 O O . ALA B 1 65 ? -18.734 25.969 9.375 1 94.81 65 ALA B O 1
ATOM 5315 N N . GLU B 1 66 ? -20.734 26.125 10.32 1 93.81 66 GLU B N 1
ATOM 5316 C CA . GLU B 1 66 ? -21.109 24.781 9.93 1 93.81 66 GLU B CA 1
ATOM 5317 C C . GLU B 1 66 ? -21.109 24.625 8.406 1 93.81 66 GLU B C 1
ATOM 5319 O O . GLU B 1 66 ? -20.594 23.641 7.879 1 93.81 66 GLU B O 1
ATOM 5324 N N . ARG B 1 67 ? -21.625 25.562 7.777 1 94.12 67 ARG B N 1
ATOM 5325 C CA . ARG B 1 67 ? -21.703 25.516 6.32 1 94.12 67 ARG B CA 1
ATOM 5326 C C . ARG B 1 67 ? -20.312 25.578 5.699 1 94.12 67 ARG B C 1
ATOM 5328 O O . ARG B 1 67 ? -20.031 24.875 4.719 1 94.12 67 ARG B O 1
ATOM 5335 N N . LYS B 1 68 ? -19.531 26.422 6.258 1 94.06 68 LYS B N 1
ATOM 5336 C CA . LYS B 1 68 ? -18.172 26.547 5.754 1 94.06 68 LYS B CA 1
ATOM 5337 C C . LYS B 1 68 ? -17.391 25.25 5.93 1 94.06 68 LYS B C 1
ATOM 5339 O O . LYS B 1 68 ? -16.625 24.859 5.051 1 94.06 68 LYS B O 1
ATOM 5344 N N . ILE B 1 69 ? -17.547 24.578 7.035 1 94 69 ILE B N 1
ATOM 5345 C CA . ILE B 1 69 ? -16.859 23.312 7.305 1 94 69 ILE B CA 1
ATOM 5346 C C . ILE B 1 69 ? -17.359 22.25 6.324 1 94 69 ILE B C 1
ATOM 5348 O O . ILE B 1 69 ? -16.547 21.484 5.781 1 94 69 ILE B O 1
ATOM 5352 N N . ASP B 1 70 ? -18.609 22.219 6.066 1 90.94 70 ASP B N 1
ATOM 5353 C CA . ASP B 1 70 ? -19.172 21.25 5.113 1 90.94 70 ASP B CA 1
ATOM 5354 C C . ASP B 1 70 ? -18.578 21.453 3.723 1 90.94 70 ASP B C 1
ATOM 5356 O O . ASP B 1 70 ? -18.297 20.484 3.014 1 90.94 70 ASP B O 1
ATOM 5360 N N . LEU B 1 71 ? -18.391 22.656 3.412 1 89.56 71 LEU B N 1
ATOM 5361 C CA . LEU B 1 71 ? -17.812 22.969 2.107 1 89.56 71 LEU B CA 1
ATOM 5362 C C . LEU B 1 71 ? -16.359 22.5 2.029 1 89.56 71 LEU B C 1
ATOM 5364 O O . LEU B 1 71 ? -15.914 22 0.993 1 89.56 71 LEU B O 1
ATOM 5368 N N . LEU B 1 72 ? -15.672 22.688 3.121 1 89.5 72 LEU B N 1
ATOM 5369 C CA . LEU B 1 72 ? -14.266 22.297 3.168 1 89.5 72 LEU B CA 1
ATOM 5370 C C . LEU B 1 72 ? -14.125 20.781 3.068 1 89.5 72 LEU B C 1
ATOM 5372 O O . LEU B 1 72 ? -13.234 20.281 2.373 1 89.5 72 LEU B O 1
ATOM 5376 N N . VAL B 1 73 ? -14.953 20.062 3.715 1 89.19 73 VAL B N 1
ATOM 5377 C CA . VAL B 1 73 ? -14.891 18.609 3.748 1 89.19 73 VAL B CA 1
ATOM 5378 C C . VAL B 1 73 ? -15.344 18.031 2.404 1 89.19 73 VAL B C 1
ATOM 5380 O O . VAL B 1 73 ? -14.844 17 1.962 1 89.19 73 VAL B O 1
ATOM 5383 N N . GLY B 1 74 ? -16.172 18.703 1.73 1 80.88 74 GLY B N 1
ATOM 5384 C CA . GLY B 1 74 ? -16.75 18.203 0.487 1 80.88 74 GLY B CA 1
ATOM 5385 C C . GLY B 1 74 ? -15.914 18.547 -0.731 1 80.88 74 GLY B C 1
ATOM 5386 O O . GLY B 1 74 ? -16.281 18.219 -1.858 1 80.88 74 GLY B O 1
ATOM 5387 N N . GLN B 1 75 ? -14.828 19.156 -0.48 1 77.19 75 GLN B N 1
ATOM 5388 C CA . GLN B 1 75 ? -14.008 19.578 -1.612 1 77.19 75 GLN B CA 1
ATOM 5389 C C . GLN B 1 75 ? -13.445 18.359 -2.354 1 77.19 75 GLN B C 1
ATOM 5391 O O . GLN B 1 75 ? -13.008 17.391 -1.729 1 77.19 75 GLN B O 1
ATOM 5396 N N . ARG B 1 76 ? -13.711 18.375 -3.689 1 67.94 76 ARG B N 1
ATOM 5397 C CA . ARG B 1 76 ? -13.273 17.266 -4.531 1 67.94 76 ARG B CA 1
ATOM 5398 C C . ARG B 1 76 ? -11.875 17.516 -5.086 1 67.94 76 ARG B C 1
ATOM 5400 O O . ARG B 1 76 ? -11.414 18.656 -5.117 1 67.94 76 ARG B O 1
ATOM 5407 N N . GLU B 1 77 ? -11.281 16.438 -5.414 1 68.62 77 GLU B N 1
ATOM 5408 C CA . GLU B 1 77 ? -9.938 16.5 -5.98 1 68.62 77 GLU B CA 1
ATOM 5409 C C . GLU B 1 77 ? -9.938 17.188 -7.344 1 68.62 77 GLU B C 1
ATOM 5411 O O . GLU B 1 77 ? -10.898 17.047 -8.109 1 68.62 77 GLU B O 1
ATOM 5416 N N . GLU B 1 78 ? -8.961 18.031 -7.48 1 64.62 78 GLU B N 1
ATOM 5417 C CA . GLU B 1 78 ? -8.773 18.688 -8.766 1 64.62 78 GLU B CA 1
ATOM 5418 C C . GLU B 1 78 ? -8.344 17.703 -9.844 1 64.62 78 GLU B C 1
ATOM 5420 O O . GLU B 1 78 ? -7.484 16.859 -9.609 1 64.62 78 GLU B O 1
ATOM 5425 N N . LEU B 1 79 ? -9.133 17.719 -10.828 1 64.88 79 LEU B N 1
ATOM 5426 C CA . LEU B 1 79 ? -8.695 16.922 -11.977 1 64.88 79 LEU B CA 1
ATOM 5427 C C . LEU B 1 79 ? -7.68 17.703 -12.812 1 64.88 79 LEU B C 1
ATOM 5429 O O . LEU B 1 79 ? -7.922 18.844 -13.188 1 64.88 79 LEU B O 1
ATOM 5433 N N . ILE B 1 80 ? -6.574 17.156 -12.953 1 69.12 80 ILE B N 1
ATOM 5434 C CA . ILE B 1 80 ? -5.547 17.766 -13.789 1 69.12 80 ILE B CA 1
ATOM 5435 C C . ILE B 1 80 ? -5.816 17.422 -15.258 1 69.12 80 ILE B C 1
ATOM 5437 O O . ILE B 1 80 ? -5.789 16.25 -15.648 1 69.12 80 ILE B O 1
ATOM 5441 N N . LYS B 1 81 ? -6.148 18.312 -16.094 1 69.94 81 LYS B N 1
ATOM 5442 C CA . LYS B 1 81 ? -6.617 18.078 -17.453 1 69.94 81 LYS B CA 1
ATOM 5443 C C . LYS B 1 81 ? -5.457 18.078 -18.453 1 69.94 81 LYS B C 1
ATOM 5445 O O . LYS B 1 81 ? -5.52 17.422 -19.484 1 69.94 81 LYS B O 1
ATOM 5450 N N . ASP B 1 82 ? -4.41 18.828 -18.188 1 74.62 82 ASP B N 1
ATOM 5451 C CA . ASP B 1 82 ? -3.295 18.938 -19.125 1 74.62 82 ASP B CA 1
ATOM 5452 C C . ASP B 1 82 ? -2.529 17.609 -19.203 1 74.62 82 ASP B C 1
ATOM 5454 O O . ASP B 1 82 ? -1.858 17.219 -18.25 1 74.62 82 ASP B O 1
ATOM 5458 N N . ARG B 1 83 ? -2.543 17 -20.422 1 77 83 ARG B N 1
ATOM 5459 C CA . ARG B 1 83 ? -1.95 15.672 -20.578 1 77 83 ARG B CA 1
ATOM 5460 C C . ARG B 1 83 ? -0.585 15.758 -21.25 1 77 83 ARG B C 1
ATOM 5462 O O . ARG B 1 83 ? 0.016 14.734 -21.578 1 77 83 ARG B O 1
ATOM 5469 N N . SER B 1 84 ? -0.119 16.969 -21.391 1 83.19 84 SER B N 1
ATOM 5470 C CA . SER B 1 84 ? 1.213 17.109 -21.969 1 83.19 84 SER B CA 1
ATOM 5471 C C . SER B 1 84 ? 2.291 16.625 -21 1 83.19 84 SER B C 1
ATOM 5473 O O . SER B 1 84 ? 2.123 16.688 -19.781 1 83.19 84 SER B O 1
ATOM 5475 N N . PRO B 1 85 ? 3.369 16.109 -21.547 1 87.06 85 PRO B N 1
ATOM 5476 C CA . PRO B 1 85 ? 4.465 15.68 -20.672 1 87.06 85 PRO B CA 1
ATOM 5477 C C . PRO B 1 85 ? 5.211 16.859 -20.047 1 87.06 85 PRO B C 1
ATOM 5479 O O . PRO B 1 85 ? 5.152 17.969 -20.562 1 87.06 85 PRO B O 1
ATOM 5482 N N . PRO B 1 86 ? 5.852 16.641 -18.938 1 92.25 86 PRO B N 1
ATOM 5483 C CA . PRO B 1 86 ? 6.664 17.703 -18.344 1 92.25 86 PRO B CA 1
ATOM 5484 C C . PRO B 1 86 ? 7.84 18.109 -19.219 1 92.25 86 PRO B C 1
ATOM 5486 O O . PRO B 1 86 ? 8.414 17.266 -19.922 1 92.25 86 PRO B O 1
ATOM 5489 N N . THR B 1 87 ? 8.148 19.344 -19.125 1 90.75 87 THR B N 1
ATOM 5490 C CA . THR B 1 87 ? 9.25 19.891 -19.922 1 90.75 87 THR B CA 1
ATOM 5491 C C . THR B 1 87 ? 10.547 19.891 -19.109 1 90.75 87 THR B C 1
ATOM 5493 O O . THR B 1 87 ? 10.516 19.984 -17.891 1 90.75 87 THR B O 1
ATOM 5496 N N . MET B 1 88 ? 11.586 19.922 -19.859 1 91.62 88 MET B N 1
ATOM 5497 C CA . MET B 1 88 ? 12.906 20 -19.234 1 91.62 88 MET B CA 1
ATOM 5498 C C . MET B 1 88 ? 13.125 21.375 -18.609 1 91.62 88 MET B C 1
ATOM 5500 O O . MET B 1 88 ? 12.898 22.406 -19.25 1 91.62 88 MET B O 1
ATOM 5504 N N . PRO B 1 89 ? 13.562 21.297 -17.391 1 92.94 89 PRO B N 1
ATOM 5505 C CA . PRO B 1 89 ? 13.836 22.609 -16.781 1 92.94 89 PRO B CA 1
ATOM 5506 C C . PRO B 1 89 ? 15.102 23.266 -17.328 1 92.94 89 PRO B C 1
ATOM 5508 O O . PRO B 1 89 ? 16.016 22.562 -17.766 1 92.94 89 PRO B O 1
ATOM 5511 N N . PRO B 1 90 ? 15.094 24.594 -17.281 1 92.81 90 PRO B N 1
ATOM 5512 C CA . PRO B 1 90 ? 16.312 25.281 -17.688 1 92.81 90 PRO B CA 1
ATOM 5513 C C . PRO B 1 90 ? 17.516 24.938 -16.812 1 92.81 90 PRO B C 1
ATOM 5515 O O . PRO B 1 90 ? 17.438 25.078 -15.578 1 92.81 90 PRO B O 1
ATOM 5518 N N . PHE B 1 91 ? 18.656 24.672 -17.422 1 92.88 91 PHE B N 1
ATOM 5519 C CA . PHE B 1 91 ? 19.828 24.188 -16.688 1 92.88 91 PHE B CA 1
ATOM 5520 C C . PHE B 1 91 ? 20.422 25.297 -15.828 1 92.88 91 PHE B C 1
ATOM 5522 O O . PHE B 1 91 ? 20.969 25.047 -14.75 1 92.88 91 PHE B O 1
ATOM 5529 N N . ALA B 1 92 ? 20.281 26.469 -16.281 1 93 92 ALA B N 1
ATOM 5530 C CA . ALA B 1 92 ? 20.812 27.594 -15.508 1 93 92 ALA B CA 1
ATOM 5531 C C . ALA B 1 92 ? 20.125 27.688 -14.148 1 93 92 ALA B C 1
ATOM 5533 O O . ALA B 1 92 ? 20.781 27.953 -13.133 1 93 92 ALA B O 1
ATOM 5534 N N . ILE B 1 93 ? 18.875 27.5 -14.18 1 94.12 93 ILE B N 1
ATOM 5535 C CA . ILE B 1 93 ? 18.125 27.578 -12.93 1 94.12 93 ILE B CA 1
ATOM 5536 C C . ILE B 1 93 ? 18.438 26.359 -12.062 1 94.12 93 ILE B C 1
ATOM 5538 O O . ILE B 1 93 ? 18.578 26.469 -10.844 1 94.12 93 ILE B O 1
ATOM 5542 N N . LEU B 1 94 ? 18.531 25.234 -12.719 1 95.75 94 LEU B N 1
ATOM 5543 C CA . LEU B 1 94 ? 18.859 24.016 -11.992 1 95.75 94 LEU B CA 1
ATOM 5544 C C . LEU B 1 94 ? 20.172 24.156 -11.25 1 95.75 94 LEU B C 1
ATOM 5546 O O . LEU B 1 94 ? 20.25 23.859 -10.055 1 95.75 94 LEU B O 1
ATOM 5550 N N . ASP B 1 95 ? 21.172 24.656 -11.906 1 94.38 95 ASP B N 1
ATOM 5551 C CA . ASP B 1 95 ? 22.5 24.812 -11.312 1 94.38 95 ASP B CA 1
ATOM 5552 C C . ASP B 1 95 ? 22.453 25.766 -10.125 1 94.38 95 ASP B C 1
ATOM 5554 O O . ASP B 1 95 ? 23.141 25.547 -9.125 1 94.38 95 ASP B O 1
ATOM 5558 N N . ALA B 1 96 ? 21.641 26.703 -10.289 1 94.19 96 ALA B N 1
ATOM 5559 C CA . ALA B 1 96 ? 21.547 27.719 -9.25 1 94.19 96 ALA B CA 1
ATOM 5560 C C . ALA B 1 96 ? 20.828 27.188 -8.023 1 94.19 96 ALA B C 1
ATOM 5562 O O . ALA B 1 96 ? 21.031 27.688 -6.906 1 94.19 96 ALA B O 1
ATOM 5563 N N . MET B 1 97 ? 20 26.203 -8.219 1 94.69 97 MET B N 1
ATOM 5564 C CA . MET B 1 97 ? 19.109 25.797 -7.133 1 94.69 97 MET B CA 1
ATOM 5565 C C . MET B 1 97 ? 19.672 24.562 -6.426 1 94.69 97 MET B C 1
ATOM 5567 O O . MET B 1 97 ? 19.203 24.203 -5.34 1 94.69 97 MET B O 1
ATOM 5571 N N . ILE B 1 98 ? 20.656 23.859 -6.906 1 95.12 98 ILE B N 1
ATOM 5572 C CA . ILE B 1 98 ? 21.188 22.625 -6.332 1 95.12 98 ILE B CA 1
ATOM 5573 C C . ILE B 1 98 ? 21.766 22.906 -4.949 1 95.12 98 ILE B C 1
ATOM 5575 O O . ILE B 1 98 ? 21.422 22.25 -3.969 1 95.12 98 ILE B O 1
ATOM 5579 N N . GLU B 1 99 ? 22.562 23.906 -4.832 1 93 99 GLU B N 1
ATOM 5580 C CA . GLU B 1 99 ? 23.219 24.188 -3.561 1 93 99 GLU B CA 1
ATOM 5581 C C . GLU B 1 99 ? 22.219 24.625 -2.502 1 93 99 GLU B C 1
ATOM 5583 O O . GLU B 1 99 ? 22.234 24.125 -1.375 1 93 99 GLU B O 1
ATOM 5588 N N . PRO B 1 100 ? 21.312 25.531 -2.879 1 89.44 100 PRO B N 1
ATOM 5589 C CA . PRO B 1 100 ? 20.312 25.922 -1.89 1 89.44 100 PRO B CA 1
ATOM 5590 C C . PRO B 1 100 ? 19.469 24.734 -1.41 1 89.44 100 PRO B C 1
ATOM 5592 O O . PRO B 1 100 ? 19.141 24.656 -0.226 1 89.44 100 PRO B O 1
ATOM 5595 N N . TYR B 1 101 ? 19.125 23.875 -2.264 1 93.31 101 TYR B N 1
ATOM 5596 C CA . TYR B 1 101 ? 18.328 22.719 -1.877 1 93.31 101 TYR B CA 1
ATOM 5597 C C . TYR B 1 101 ? 19.078 21.844 -0.864 1 93.31 101 TYR B C 1
ATOM 5599 O O . TYR B 1 101 ? 18.516 21.469 0.167 1 93.31 101 TYR B O 1
ATOM 5607 N N . PHE B 1 102 ? 20.328 21.484 -1.131 1 92.56 102 PHE B N 1
ATOM 5608 C CA . PHE B 1 102 ? 21.062 20.531 -0.308 1 92.56 102 PHE B CA 1
ATOM 5609 C C . PHE B 1 102 ? 21.5 21.172 1.002 1 92.56 102 PHE B C 1
ATOM 5611 O O . PHE B 1 102 ? 21.766 20.469 1.985 1 92.56 102 PHE B O 1
ATOM 5618 N N . THR B 1 103 ? 21.438 22.5 1.066 1 85.38 103 THR B N 1
ATOM 5619 C CA . THR B 1 103 ? 21.828 23.188 2.293 1 85.38 103 THR B CA 1
ATOM 5620 C C . THR B 1 103 ? 20.625 23.391 3.205 1 85.38 103 THR B C 1
ATOM 5622 O O . THR B 1 103 ? 20.75 23.375 4.43 1 85.38 103 THR B O 1
ATOM 5625 N N . THR B 1 104 ? 19.422 23.453 2.561 1 80.5 104 THR B N 1
ATOM 5626 C CA . THR B 1 104 ? 18.312 23.906 3.377 1 80.5 104 THR B CA 1
ATOM 5627 C C . THR B 1 104 ? 17.219 22.844 3.461 1 80.5 104 THR B C 1
ATOM 5629 O O . THR B 1 104 ? 16.5 22.766 4.449 1 80.5 104 THR B O 1
ATOM 5632 N N . ILE B 1 105 ? 17.047 22.016 2.461 1 85.81 105 ILE B N 1
ATOM 5633 C CA . ILE B 1 105 ? 15.867 21.156 2.381 1 85.81 105 ILE B CA 1
ATOM 5634 C C . ILE B 1 105 ? 16.281 19.703 2.557 1 85.81 105 ILE B C 1
ATOM 5636 O O . ILE B 1 105 ? 15.609 18.938 3.256 1 85.81 105 ILE B O 1
ATOM 5640 N N . ASN B 1 106 ? 17.344 19.281 2.053 1 88.44 106 ASN B N 1
ATOM 5641 C CA . ASN B 1 106 ? 17.75 17.891 1.944 1 88.44 106 ASN B CA 1
ATOM 5642 C C . ASN B 1 106 ? 17.906 17.25 3.318 1 88.44 106 ASN B C 1
ATOM 5644 O O . ASN B 1 106 ? 17.688 16.047 3.471 1 88.44 106 ASN B O 1
ATOM 5648 N N . HIS B 1 107 ? 18.188 18.016 4.297 1 84.62 107 HIS B N 1
ATOM 5649 C CA . HIS B 1 107 ? 18.453 17.469 5.625 1 84.62 107 HIS B CA 1
ATOM 5650 C C . HIS B 1 107 ? 17.188 16.859 6.227 1 84.62 107 HIS B C 1
ATOM 5652 O O . HIS B 1 107 ? 17.266 15.93 7.039 1 84.62 107 HIS B O 1
ATOM 5658 N N . ASN B 1 108 ? 16.109 17.328 5.746 1 85.19 108 ASN B N 1
ATOM 5659 C CA . ASN B 1 108 ? 14.852 16.844 6.312 1 85.19 108 ASN B CA 1
ATOM 5660 C C . ASN B 1 108 ? 14.344 15.609 5.582 1 85.19 108 ASN B C 1
ATOM 5662 O O . ASN B 1 108 ? 13.609 14.797 6.156 1 85.19 108 ASN B O 1
ATOM 5666 N N . PHE B 1 109 ? 14.688 15.555 4.34 1 88.5 109 PHE B N 1
ATOM 5667 C CA . PHE B 1 109 ? 14.266 14.422 3.525 1 88.5 109 PHE B CA 1
ATOM 5668 C C . PHE B 1 109 ? 15.328 14.062 2.5 1 88.5 109 PHE B C 1
ATOM 5670 O O . PHE B 1 109 ? 15.156 14.289 1.303 1 88.5 109 PHE B O 1
ATOM 5677 N N . PRO B 1 110 ? 16.297 13.336 2.959 1 94.19 110 PRO B N 1
ATOM 5678 C CA . PRO B 1 110 ? 17.469 13.086 2.125 1 94.19 110 PRO B CA 1
ATOM 5679 C C . PRO B 1 110 ? 17.281 11.922 1.156 1 94.19 110 PRO B C 1
ATOM 5681 O O . PRO B 1 110 ? 17.969 10.914 1.251 1 94.19 110 PRO B O 1
ATOM 5684 N N . ILE B 1 111 ? 16.516 12.117 0.169 1 94.5 111 ILE B N 1
ATOM 5685 C CA . ILE B 1 111 ? 16.266 11.07 -0.811 1 94.5 111 ILE B CA 1
ATOM 5686 C C . ILE B 1 111 ? 17.328 11.117 -1.905 1 94.5 111 ILE B C 1
ATOM 5688 O O . ILE B 1 111 ? 17.453 10.188 -2.703 1 94.5 111 ILE B O 1
ATOM 5692 N N . TRP B 1 112 ? 18.109 12.32 -1.946 1 94.81 112 TRP B N 1
ATOM 5693 C CA . TRP B 1 112 ? 19.234 12.469 -2.875 1 94.81 112 TRP B CA 1
ATOM 5694 C C . TRP B 1 112 ? 20.531 12.742 -2.127 1 94.81 112 TRP B C 1
ATOM 5696 O O . TRP B 1 112 ? 20.516 13.336 -1.042 1 94.81 112 TRP B O 1
ATOM 5706 N N . THR B 1 113 ? 21.578 12.266 -2.729 1 91.44 113 THR B N 1
ATOM 5707 C CA . THR B 1 113 ? 22.891 12.812 -2.369 1 91.44 113 THR B CA 1
ATOM 5708 C C . THR B 1 113 ? 23.312 13.883 -3.373 1 91.44 113 THR B C 1
ATOM 5710 O O . THR B 1 113 ? 22.969 13.805 -4.555 1 91.44 113 THR B O 1
ATOM 5713 N N . LYS B 1 114 ? 24.047 14.797 -2.865 1 92.56 114 LYS B N 1
ATOM 5714 C CA . LYS B 1 114 ? 24.484 15.891 -3.738 1 92.56 114 LYS B CA 1
ATOM 5715 C C . LYS B 1 114 ? 25.328 15.367 -4.898 1 92.56 114 LYS B C 1
ATOM 5717 O O . LYS B 1 114 ? 25.156 15.797 -6.039 1 92.56 114 LYS B O 1
ATOM 5722 N N . GLU B 1 115 ? 26.172 14.445 -4.609 1 91.12 115 GLU B N 1
ATOM 5723 C CA . GLU B 1 115 ? 27.062 13.891 -5.625 1 91.12 115 GLU B CA 1
ATOM 5724 C C . GLU B 1 115 ? 26.266 13.188 -6.727 1 91.12 115 GLU B C 1
ATOM 5726 O O . GLU B 1 115 ? 26.5 13.43 -7.914 1 91.12 115 GLU B O 1
ATOM 5731 N N . ARG B 1 116 ? 25.375 12.438 -6.375 1 90.81 116 ARG B N 1
ATOM 5732 C CA . ARG B 1 116 ? 24.594 11.688 -7.348 1 90.81 116 ARG B CA 1
ATOM 5733 C C . ARG B 1 116 ? 23.672 12.602 -8.141 1 90.81 116 ARG B C 1
ATOM 5735 O O . ARG B 1 116 ? 23.422 12.367 -9.328 1 90.81 116 ARG B O 1
ATOM 5742 N N . PHE B 1 117 ? 23.188 13.594 -7.473 1 94.88 117 PHE B N 1
ATOM 5743 C CA . PHE B 1 117 ? 22.297 14.516 -8.172 1 94.88 117 PHE B CA 1
ATOM 5744 C C . PHE B 1 117 ? 23.062 15.32 -9.211 1 94.88 117 PHE B C 1
ATOM 5746 O O . PHE B 1 117 ? 22.547 15.594 -10.297 1 94.88 117 PHE B O 1
ATOM 5753 N N . ASN B 1 118 ? 24.25 15.672 -8.844 1 94.44 118 ASN B N 1
ATOM 5754 C CA . ASN B 1 118 ? 25.094 16.359 -9.812 1 94.44 118 ASN B CA 1
ATOM 5755 C C . ASN B 1 118 ? 25.375 15.484 -11.031 1 94.44 118 ASN B C 1
ATOM 5757 O O . ASN B 1 118 ? 25.375 15.969 -12.164 1 94.44 118 ASN B O 1
ATOM 5761 N N . GLN B 1 119 ? 25.594 14.234 -10.766 1 91.62 119 GLN B N 1
ATOM 5762 C CA . GLN B 1 119 ? 25.797 13.305 -11.867 1 91.62 119 GLN B CA 1
ATOM 5763 C C . GLN B 1 119 ? 24.562 13.203 -12.75 1 91.62 119 GLN B C 1
ATOM 5765 O O . GLN B 1 119 ? 24.672 13.117 -13.977 1 91.62 119 GLN B O 1
ATOM 5770 N N . LEU B 1 120 ? 23.484 13.172 -12.055 1 92.19 120 LEU B N 1
ATOM 5771 C CA . LEU B 1 120 ? 22.219 13.133 -12.781 1 92.19 120 LEU B CA 1
ATOM 5772 C C . LEU B 1 120 ? 22.062 14.367 -13.664 1 92.19 120 LEU B C 1
ATOM 5774 O O . LEU B 1 120 ? 21.656 14.25 -14.828 1 92.19 120 LEU B O 1
ATOM 5778 N N . ALA B 1 121 ? 22.375 15.492 -13.156 1 93.56 121 ALA B N 1
ATOM 5779 C CA . ALA B 1 121 ? 22.266 16.75 -13.891 1 93.56 121 ALA B CA 1
ATOM 5780 C C . ALA B 1 121 ? 23.219 16.766 -15.086 1 93.56 121 ALA B C 1
ATOM 5782 O O . ALA B 1 121 ? 22.844 17.219 -16.172 1 93.56 121 ALA B O 1
ATOM 5783 N N . ILE B 1 122 ? 24.375 16.266 -14.875 1 92.25 122 ILE B N 1
ATOM 5784 C CA . ILE B 1 122 ? 25.359 16.219 -15.945 1 92.25 122 ILE B CA 1
ATOM 5785 C C . ILE B 1 122 ? 24.891 15.266 -17.047 1 92.25 122 ILE B C 1
ATOM 5787 O O . ILE B 1 122 ? 24.969 15.594 -18.234 1 92.25 122 ILE B O 1
ATOM 5791 N N . ALA B 1 123 ? 24.406 14.141 -16.609 1 89.69 123 ALA B N 1
ATOM 5792 C CA . ALA B 1 123 ? 23.906 13.156 -17.578 1 89.69 123 ALA B CA 1
ATOM 5793 C C . ALA B 1 123 ? 22.75 13.727 -18.391 1 89.69 123 ALA B C 1
ATOM 5795 O O . ALA B 1 123 ? 22.625 13.453 -19.594 1 89.69 123 ALA B O 1
ATOM 5796 N N . MET B 1 124 ? 21.953 14.469 -17.766 1 90.12 124 MET B N 1
ATOM 5797 C CA . MET B 1 124 ? 20.797 15.07 -18.438 1 90.12 124 MET B CA 1
ATOM 5798 C C . MET B 1 124 ? 21.25 16.094 -19.484 1 90.12 124 MET B C 1
ATOM 5800 O O . MET B 1 124 ? 20.641 16.188 -20.547 1 90.12 124 MET B O 1
ATOM 5804 N N . ARG B 1 125 ? 22.266 16.719 -19.219 1 88.19 125 ARG B N 1
ATOM 5805 C CA . ARG B 1 125 ? 22.797 17.719 -20.141 1 88.19 125 ARG B CA 1
ATOM 5806 C C . ARG B 1 125 ? 23.406 17.062 -21.375 1 88.19 125 ARG B C 1
ATOM 5808 O O . ARG B 1 125 ? 23.312 17.594 -22.484 1 88.19 125 ARG B O 1
ATOM 5815 N N . GLN B 1 126 ? 23.922 15.938 -21.125 1 87.81 126 GLN B N 1
ATOM 5816 C CA . GLN B 1 126 ? 24.641 15.25 -22.203 1 87.81 126 GLN B CA 1
ATOM 5817 C C . GLN B 1 126 ? 23.703 14.391 -23.031 1 87.81 126 GLN B C 1
ATOM 5819 O O . GLN B 1 126 ? 24.031 13.992 -24.156 1 87.81 126 GLN B O 1
ATOM 5824 N N . SER B 1 127 ? 22.594 14.062 -22.469 1 83.56 127 SER B N 1
ATOM 5825 C CA . SER B 1 127 ? 21.672 13.18 -23.188 1 83.56 127 SER B CA 1
ATOM 5826 C C . SER B 1 127 ? 20.891 13.945 -24.25 1 83.56 127 SER B C 1
ATOM 5828 O O . SER B 1 127 ? 20.562 15.125 -24.062 1 83.56 127 SER B O 1
ATOM 5830 N N . GLU B 1 128 ? 20.578 13.188 -25.328 1 78.38 128 GLU B N 1
ATOM 5831 C CA . GLU B 1 128 ? 19.719 13.766 -26.344 1 78.38 128 GLU B CA 1
ATOM 5832 C C . GLU B 1 128 ? 18.266 13.867 -25.859 1 78.38 128 GLU B C 1
ATOM 5834 O O . GLU B 1 128 ? 17.844 13.102 -25 1 78.38 128 GLU B O 1
ATOM 5839 N N . SER B 1 129 ? 17.641 14.734 -26.391 1 70.69 129 SER B N 1
ATOM 5840 C CA . SER B 1 129 ? 16.297 15.07 -25.938 1 70.69 129 SER B CA 1
ATOM 5841 C C . SER B 1 129 ? 15.367 13.867 -26 1 70.69 129 SER B C 1
ATOM 5843 O O . SER B 1 129 ? 14.539 13.664 -25.094 1 70.69 129 SER B O 1
ATOM 5845 N N . SER B 1 130 ? 15.516 13.086 -26.953 1 66.69 130 SER B N 1
ATOM 5846 C CA . SER B 1 130 ? 14.625 11.953 -27.156 1 66.69 130 SER B CA 1
ATOM 5847 C C . SER B 1 130 ? 14.883 10.852 -26.141 1 66.69 130 SER B C 1
ATOM 5849 O O . SER B 1 130 ? 14.023 9.992 -25.922 1 66.69 130 SER B O 1
ATOM 5851 N N . GLU B 1 131 ? 15.906 11 -25.484 1 68.38 131 GLU B N 1
ATOM 5852 C CA . GLU B 1 131 ? 16.328 9.914 -24.594 1 68.38 131 GLU B CA 1
ATOM 5853 C C . GLU B 1 131 ? 16.188 10.32 -23.125 1 68.38 131 GLU B C 1
ATOM 5855 O O . GLU B 1 131 ? 16.516 9.547 -22.234 1 68.38 131 GLU B O 1
ATOM 5860 N N . LYS B 1 132 ? 15.648 11.398 -23.109 1 75.38 132 LYS B N 1
ATOM 5861 C CA . LYS B 1 132 ? 15.672 11.875 -21.734 1 75.38 132 LYS B CA 1
ATOM 5862 C C . LYS B 1 132 ? 14.648 11.141 -20.875 1 75.38 132 LYS B C 1
ATOM 5864 O O . LYS B 1 132 ? 13.508 10.938 -21.297 1 75.38 132 LYS B O 1
ATOM 5869 N N . ASP B 1 133 ? 15.094 10.805 -19.781 1 86.69 133 ASP B N 1
ATOM 5870 C CA . ASP B 1 133 ? 14.352 10.016 -18.781 1 86.69 133 ASP B CA 1
ATOM 5871 C C . ASP B 1 133 ? 13.367 10.898 -18.016 1 86.69 133 ASP B C 1
ATOM 5873 O O . ASP B 1 133 ? 13.75 11.922 -17.453 1 86.69 133 ASP B O 1
ATOM 5877 N N . LEU B 1 134 ? 12.172 10.625 -18.062 1 91.19 134 LEU B N 1
ATOM 5878 C CA . LEU B 1 134 ? 11.125 11.414 -17.438 1 91.19 134 LEU B CA 1
ATOM 5879 C C . LEU B 1 134 ? 11.375 11.547 -15.938 1 91.19 134 LEU B C 1
ATOM 5881 O O . LEU B 1 134 ? 11.133 12.602 -15.352 1 91.19 134 LEU B O 1
ATOM 5885 N N . ALA B 1 135 ? 11.844 10.5 -15.344 1 94.25 135 ALA B N 1
ATOM 5886 C CA . ALA B 1 135 ? 12.125 10.531 -13.906 1 94.25 135 ALA B CA 1
ATOM 5887 C C . ALA B 1 135 ? 13.164 11.594 -13.578 1 94.25 135 ALA B C 1
ATOM 5889 O O . ALA B 1 135 ? 13.039 12.305 -12.578 1 94.25 135 ALA B O 1
ATOM 5890 N N . SER B 1 136 ? 14.164 11.711 -14.422 1 94.69 136 SER B N 1
ATOM 5891 C CA . SER B 1 136 ? 15.195 12.719 -14.227 1 94.69 136 SER B CA 1
ATOM 5892 C C . SER B 1 136 ? 14.625 14.125 -14.367 1 94.69 136 SER B C 1
ATOM 5894 O O . SER B 1 136 ? 14.969 15.023 -13.594 1 94.69 136 SER B O 1
ATOM 5896 N N . ILE B 1 137 ? 13.766 14.297 -15.258 1 95.5 137 ILE B N 1
ATOM 5897 C CA . ILE B 1 137 ? 13.133 15.594 -15.484 1 95.5 137 ILE B CA 1
ATOM 5898 C C . ILE B 1 137 ? 12.305 15.977 -14.266 1 95.5 137 ILE B C 1
ATOM 5900 O O . ILE B 1 137 ? 12.383 17.109 -13.789 1 95.5 137 ILE B O 1
ATOM 5904 N N . ILE B 1 138 ? 11.57 15.031 -13.789 1 96.81 138 ILE B N 1
ATOM 5905 C CA . ILE B 1 138 ? 10.703 15.266 -12.641 1 96.81 138 ILE B CA 1
ATOM 5906 C C . ILE B 1 138 ? 11.547 15.617 -11.422 1 96.81 138 ILE B C 1
ATOM 5908 O O . ILE B 1 138 ? 11.242 16.578 -10.703 1 96.81 138 ILE B O 1
ATOM 5912 N N . CYS B 1 139 ? 12.609 14.914 -11.203 1 97 139 CYS B N 1
ATOM 5913 C CA . CYS B 1 139 ? 13.492 15.172 -10.07 1 97 139 CYS B CA 1
ATOM 5914 C C . CYS B 1 139 ? 14.078 16.578 -10.133 1 97 139 CYS B C 1
ATOM 5916 O O . CYS B 1 139 ? 14.062 17.312 -9.148 1 97 139 CYS B O 1
ATOM 5918 N N . CYS B 1 140 ? 14.57 16.922 -11.273 1 96.75 140 CYS B N 1
ATOM 5919 C CA . CYS B 1 140 ? 15.172 18.234 -11.445 1 96.75 140 CYS B CA 1
ATOM 5920 C C . CYS B 1 140 ? 14.141 19.344 -11.266 1 96.75 140 CYS B C 1
ATOM 5922 O O . CYS B 1 140 ? 14.398 20.344 -10.594 1 96.75 140 CYS B O 1
ATOM 5924 N N . ASN B 1 141 ? 13.023 19.156 -11.844 1 96.94 141 ASN B N 1
ATOM 5925 C CA . ASN B 1 141 ? 11.945 20.125 -11.703 1 96.94 141 ASN B CA 1
ATOM 5926 C C . ASN B 1 141 ? 11.539 20.312 -10.25 1 96.94 141 ASN B C 1
ATOM 5928 O O . ASN B 1 141 ? 11.352 21.438 -9.789 1 96.94 141 ASN B O 1
ATOM 5932 N N . ASN B 1 142 ? 11.406 19.25 -9.602 1 96.38 142 ASN B N 1
ATOM 5933 C CA . ASN B 1 142 ? 10.914 19.312 -8.227 1 96.38 142 ASN B CA 1
ATOM 5934 C C . ASN B 1 142 ? 11.961 19.906 -7.281 1 96.38 142 ASN B C 1
ATOM 5936 O O . ASN B 1 142 ? 11.617 20.578 -6.316 1 96.38 142 ASN B O 1
ATOM 5940 N N . LEU B 1 143 ? 13.219 19.562 -7.562 1 96.62 143 LEU B N 1
ATOM 5941 C CA . LEU B 1 143 ? 14.266 20.203 -6.773 1 96.62 143 LEU B CA 1
ATOM 5942 C C . LEU B 1 143 ? 14.203 21.719 -6.902 1 96.62 143 LEU B C 1
ATOM 5944 O O . LEU B 1 143 ? 14.258 22.438 -5.898 1 96.62 143 LEU B O 1
ATOM 5948 N N . ILE B 1 144 ? 14.039 22.188 -8.102 1 95.12 144 ILE B N 1
ATOM 5949 C CA . ILE B 1 144 ? 13.961 23.625 -8.352 1 95.12 144 ILE B CA 1
ATOM 5950 C C . ILE B 1 144 ? 12.75 24.219 -7.625 1 95.12 144 ILE B C 1
ATOM 5952 O O . ILE B 1 144 ? 12.867 25.234 -6.93 1 95.12 144 ILE B O 1
ATOM 5956 N N . LEU B 1 145 ? 11.656 23.547 -7.785 1 93.75 145 LEU B N 1
ATOM 5957 C CA . LEU B 1 145 ? 10.406 24.031 -7.211 1 93.75 145 LEU B CA 1
ATOM 5958 C C . LEU B 1 145 ? 10.508 24.141 -5.691 1 93.75 145 LEU B C 1
ATOM 5960 O O . LEU B 1 145 ? 10.109 25.141 -5.105 1 93.75 145 LEU B O 1
ATOM 5964 N N . MET B 1 146 ? 11.047 23.188 -5.062 1 92 146 MET B N 1
ATOM 5965 C CA . MET B 1 146 ? 11.18 23.188 -3.609 1 92 146 MET B CA 1
ATOM 5966 C C . MET B 1 146 ? 12.148 24.266 -3.148 1 92 146 MET B C 1
ATOM 5968 O O . MET B 1 146 ? 11.883 24.969 -2.164 1 92 146 MET B O 1
ATOM 5972 N N . ALA B 1 147 ? 13.211 24.359 -3.871 1 91.31 147 ALA B N 1
ATOM 5973 C CA . ALA B 1 147 ? 14.203 25.375 -3.51 1 91.31 147 ALA B CA 1
ATOM 5974 C C . ALA B 1 147 ? 13.672 26.781 -3.727 1 91.31 147 ALA B C 1
ATOM 5976 O O . ALA B 1 147 ? 13.859 27.656 -2.883 1 91.31 147 ALA B O 1
ATOM 5977 N N . LEU B 1 148 ? 13.016 27 -4.844 1 89.12 148 LEU B N 1
ATOM 5978 C CA . LEU B 1 148 ? 12.453 28.312 -5.145 1 89.12 148 LEU B CA 1
ATOM 5979 C C . LEU B 1 148 ? 11.367 28.672 -4.145 1 89.12 148 LEU B C 1
ATOM 5981 O O . LEU B 1 148 ? 11.266 29.828 -3.727 1 89.12 148 LEU B O 1
ATOM 5985 N N . SER B 1 149 ? 10.562 27.719 -3.859 1 86 149 SER B N 1
ATOM 5986 C CA . SER B 1 149 ? 9.5 27.953 -2.891 1 86 149 SER B CA 1
ATOM 5987 C C . SER B 1 149 ? 10.07 28.328 -1.523 1 86 149 SER B C 1
ATOM 5989 O O . SER B 1 149 ? 9.539 29.203 -0.837 1 86 149 SER B O 1
ATOM 5991 N N . ALA B 1 150 ? 11.047 27.656 -1.151 1 83.5 150 ALA B N 1
ATOM 5992 C CA . ALA B 1 150 ? 11.711 27.938 0.122 1 83.5 150 ALA B CA 1
ATOM 5993 C C . ALA B 1 150 ? 12.32 29.328 0.13 1 83.5 150 ALA B C 1
ATOM 5995 O O . ALA B 1 150 ? 12.195 30.062 1.114 1 83.5 150 ALA B O 1
ATOM 5996 N N . ASN B 1 151 ? 12.938 29.672 -0.931 1 80.94 151 ASN B N 1
ATOM 5997 C CA . ASN B 1 151 ? 13.555 31 -1.05 1 80.94 151 ASN B CA 1
ATOM 5998 C C . ASN B 1 151 ? 12.516 32.094 -1.02 1 80.94 151 ASN B C 1
ATOM 6000 O O . ASN B 1 151 ? 12.734 33.156 -0.408 1 80.94 151 ASN B O 1
ATOM 6004 N N . SER B 1 152 ? 11.5 31.828 -1.721 1 79.25 152 SER B N 1
ATOM 6005 C CA . SER B 1 152 ? 10.43 32.812 -1.77 1 79.25 152 SER B CA 1
ATOM 6006 C C . SER B 1 152 ? 9.828 33.062 -0.388 1 79.25 152 SER B C 1
ATOM 6008 O O . SER B 1 152 ? 9.508 34.188 -0.027 1 79.25 152 SER B O 1
ATOM 6010 N N . LEU B 1 153 ? 9.711 32.062 0.343 1 77.38 153 LEU B N 1
ATOM 6011 C CA . LEU B 1 153 ? 9.164 32.156 1.691 1 77.38 153 LEU B CA 1
ATOM 6012 C C . LEU B 1 153 ? 10.117 32.938 2.607 1 77.38 153 LEU B C 1
ATOM 6014 O O . LEU B 1 153 ? 9.68 33.75 3.422 1 77.38 153 LEU B O 1
ATOM 6018 N N . CYS B 1 154 ? 11.328 32.656 2.502 1 74.19 154 CYS B N 1
ATOM 6019 C CA . CYS B 1 154 ? 12.328 33.312 3.34 1 74.19 154 CYS B CA 1
ATOM 6020 C C . CYS B 1 154 ? 12.422 34.812 3.014 1 74.19 154 CYS B C 1
ATOM 6022 O O . CYS B 1 154 ? 12.617 35.625 3.908 1 74.19 154 CYS B O 1
ATOM 6024 N N . SER B 1 155 ? 12.242 35.156 1.803 1 71 155 SER B N 1
ATOM 6025 C CA . SER B 1 155 ? 12.312 36.531 1.382 1 71 155 SER B CA 1
ATOM 6026 C C . SER B 1 155 ? 11.109 37.344 1.885 1 71 155 SER B C 1
ATOM 6028 O O . SER B 1 155 ? 11.219 38.531 2.164 1 71 155 SER B O 1
ATOM 6030 N N . HIS B 1 156 ? 10.008 36.75 1.975 1 66.44 156 HIS B N 1
ATOM 6031 C CA . HIS B 1 156 ? 8.797 37.406 2.428 1 66.44 156 HIS B CA 1
ATOM 6032 C C . HIS B 1 156 ? 8.82 37.625 3.936 1 66.44 156 HIS B C 1
ATOM 6034 O O . HIS B 1 156 ? 8.242 38.594 4.43 1 66.44 156 HIS B O 1
ATOM 6040 N N . ARG B 1 157 ? 9.383 36.875 4.66 1 62.81 157 ARG B N 1
ATOM 6041 C CA . ARG B 1 157 ? 9.422 37 6.113 1 62.81 157 ARG B CA 1
ATOM 6042 C C . ARG B 1 157 ? 10.359 38.125 6.539 1 62.81 157 ARG B C 1
ATOM 6044 O O . ARG B 1 157 ? 10.109 38.812 7.535 1 62.81 157 ARG B O 1
ATOM 6051 N N . VAL B 1 158 ? 11.617 38.156 6.074 1 53.53 158 VAL B N 1
ATOM 6052 C CA . VAL B 1 158 ? 12.578 39.156 6.496 1 53.53 158 VAL B CA 1
ATOM 6053 C C . VAL B 1 158 ? 11.984 40.562 6.309 1 53.53 158 VAL B C 1
ATOM 6055 O O . VAL B 1 158 ? 12.359 41.5 7.012 1 53.53 158 VAL B O 1
ATOM 6058 N N . LYS B 1 159 ? 11.047 40.812 5.477 1 48.78 159 LYS B N 1
ATOM 6059 C CA . LYS B 1 159 ? 10.641 42.219 5.281 1 48.78 159 LYS B CA 1
ATOM 6060 C C . LYS B 1 159 ? 9.664 42.656 6.367 1 48.78 159 LYS B C 1
ATOM 6062 O O . LYS B 1 159 ? 8.727 41.938 6.703 1 48.78 159 LYS B O 1
ATOM 6067 N N . SER B 1 160 ? 10.016 43.562 7.309 1 41.72 160 SER B N 1
ATOM 6068 C CA . SER B 1 160 ? 9.367 44.344 8.367 1 41.72 160 SER B CA 1
ATOM 6069 C C . SER B 1 160 ? 7.91 44.625 8.023 1 41.72 160 SER B C 1
ATOM 6071 O O . SER B 1 160 ? 7.551 44.688 6.844 1 41.72 160 SER B O 1
ATOM 6073 N N . PRO B 1 161 ? 6.926 44.75 9.078 1 41.72 161 PRO B N 1
ATOM 6074 C CA . PRO B 1 161 ? 5.535 45.188 8.891 1 41.72 161 PRO B CA 1
ATOM 6075 C C . PRO B 1 161 ? 5.398 46.312 7.895 1 41.72 161 PRO B C 1
ATOM 6077 O O . PRO B 1 161 ? 4.336 46.5 7.285 1 41.72 161 PRO B O 1
ATOM 6080 N N . GLN B 1 162 ? 6.141 47.344 8.039 1 37.09 162 GLN B N 1
ATOM 6081 C CA . GLN B 1 162 ? 6.016 48.562 7.254 1 37.09 162 GLN B CA 1
ATOM 6082 C C . GLN B 1 162 ? 6.188 48.281 5.766 1 37.09 162 GLN B C 1
ATOM 6084 O O . GLN B 1 162 ? 5.656 49 4.926 1 37.09 162 GLN B O 1
ATOM 6089 N N . ILE B 1 163 ? 7.18 47.594 5.41 1 40.56 163 ILE B N 1
ATOM 6090 C CA . ILE B 1 163 ? 7.457 47.344 4 1 40.56 163 ILE B CA 1
ATOM 6091 C C . ILE B 1 163 ? 6.613 46.156 3.504 1 40.56 163 ILE B C 1
ATOM 6093 O O . ILE B 1 163 ? 6.758 45.719 2.357 1 40.56 163 ILE B O 1
ATOM 6097 N N . LYS B 1 164 ? 5.914 45.594 4.191 1 44.47 164 LYS B N 1
ATOM 6098 C CA . LYS B 1 164 ? 4.902 44.562 3.988 1 44.47 164 LYS B CA 1
ATOM 6099 C C . LYS B 1 164 ? 3.949 44.938 2.857 1 44.47 164 LYS B C 1
ATOM 6101 O O . LYS B 1 164 ? 3.256 44.062 2.311 1 44.47 164 LYS B O 1
ATOM 6106 N N . GLN B 1 165 ? 3.531 46.094 2.941 1 37.16 165 GLN B N 1
ATOM 6107 C CA . GLN B 1 165 ? 2.592 46.594 1.941 1 37.16 165 GLN B CA 1
ATOM 6108 C C . GLN B 1 165 ? 3.129 46.406 0.529 1 37.16 165 GLN B C 1
ATOM 6110 O O . GLN B 1 165 ? 2.355 46.25 -0.421 1 37.16 165 GLN B O 1
ATOM 6115 N N . ALA B 1 166 ? 4.363 47 0.265 1 34.72 166 ALA B N 1
ATOM 6116 C CA . ALA B 1 166 ? 4.809 47.25 -1.105 1 34.72 166 ALA B CA 1
ATOM 6117 C C . ALA B 1 166 ? 5.176 45.938 -1.801 1 34.72 166 ALA B C 1
ATOM 6119 O O . ALA B 1 166 ? 4.992 45.781 -3.012 1 34.72 166 ALA B O 1
ATOM 6120 N N . GLN B 1 167 ? 6.395 45.062 -1.347 1 39.97 167 GLN B N 1
ATOM 6121 C CA . GLN B 1 167 ? 6.961 44.188 -2.357 1 39.97 167 GLN B CA 1
ATOM 6122 C C . GLN B 1 167 ? 6.211 42.875 -2.404 1 39.97 167 GLN B C 1
ATOM 6124 O O . GLN B 1 167 ? 6.312 42.062 -1.479 1 39.97 167 GLN B O 1
ATOM 6129 N N . LYS B 1 168 ? 5.047 42.719 -2.789 1 40.91 168 LYS B N 1
ATOM 6130 C CA . LYS B 1 168 ? 4.383 41.656 -3.525 1 40.91 168 LYS B CA 1
ATOM 6131 C C . LYS B 1 168 ? 5.379 40.594 -3.957 1 40.91 168 LYS B C 1
ATOM 6133 O O . LYS B 1 168 ? 6.449 40.906 -4.477 1 40.91 168 LYS B O 1
ATOM 6138 N N . ILE B 1 169 ? 5.559 39.438 -3.289 1 48.06 169 ILE B N 1
ATOM 6139 C CA . ILE B 1 169 ? 6.234 38.312 -3.969 1 48.06 169 ILE B CA 1
ATOM 6140 C C . ILE B 1 169 ? 6.43 38.656 -5.441 1 48.06 169 ILE B C 1
ATOM 6142 O O . ILE B 1 169 ? 5.461 38.938 -6.156 1 48.06 169 ILE B O 1
ATOM 6146 N N . SER B 1 170 ? 7.613 39.25 -5.777 1 52.88 170 SER B N 1
ATOM 6147 C CA . SER B 1 170 ? 7.762 39.656 -7.176 1 52.88 170 SER B CA 1
ATOM 6148 C C . SER B 1 170 ? 6.953 38.75 -8.094 1 52.88 170 SER B C 1
ATOM 6150 O O . SER B 1 170 ? 6.949 37.531 -7.918 1 52.88 170 SER B O 1
ATOM 6152 N N . SER B 1 171 ? 5.887 39.281 -8.555 1 59.56 171 SER B N 1
ATOM 6153 C CA . SER B 1 171 ? 5.055 38.688 -9.586 1 59.56 171 SER B CA 1
ATOM 6154 C C . SER B 1 171 ? 5.855 37.688 -10.43 1 59.56 171 SER B C 1
ATOM 6156 O O . SER B 1 171 ? 5.332 36.656 -10.844 1 59.56 171 SER B O 1
ATOM 6158 N N . ILE B 1 172 ? 7.258 37.906 -10.289 1 59.47 172 ILE B N 1
ATOM 6159 C CA . ILE B 1 172 ? 8.078 37.062 -11.156 1 59.47 172 ILE B CA 1
ATOM 6160 C C . ILE B 1 172 ? 8.32 35.719 -10.484 1 59.47 172 ILE B C 1
ATOM 6162 O O . ILE B 1 172 ? 8.242 34.656 -11.141 1 59.47 172 ILE B O 1
ATOM 6166 N N . ASP B 1 173 ? 8.57 35.781 -9.156 1 71.19 173 ASP B N 1
ATOM 6167 C CA . ASP B 1 173 ? 8.812 34.531 -8.445 1 71.19 173 ASP B CA 1
ATOM 6168 C C . ASP B 1 173 ? 7.582 33.625 -8.492 1 71.19 173 ASP B C 1
ATOM 6170 O O . ASP B 1 173 ? 7.703 32.406 -8.695 1 71.19 173 ASP B O 1
ATOM 6174 N N . PHE B 1 174 ? 6.566 34.312 -8.445 1 75.81 174 PHE B N 1
ATOM 6175 C CA . PHE B 1 174 ? 5.316 33.562 -8.445 1 75.81 174 PHE B CA 1
ATOM 6176 C C . PHE B 1 174 ? 5.074 32.906 -9.805 1 75.81 174 PHE B C 1
ATOM 6178 O O . PHE B 1 174 ? 4.664 31.75 -9.883 1 75.81 174 PHE B O 1
ATOM 6185 N N . ASP B 1 175 ? 5.477 33.656 -10.742 1 80.06 175 ASP B N 1
ATOM 6186 C CA . ASP B 1 175 ? 5.27 33.125 -12.086 1 80.06 175 ASP B CA 1
ATOM 6187 C C . ASP B 1 175 ? 6.207 31.969 -12.367 1 80.06 175 ASP B C 1
ATOM 6189 O O . ASP B 1 175 ? 5.805 30.984 -12.984 1 80.06 175 ASP B O 1
ATOM 6193 N N . VAL B 1 176 ? 7.379 32.125 -11.867 1 85.5 176 VAL B N 1
ATOM 6194 C CA . VAL B 1 176 ? 8.367 31.078 -12.086 1 85.5 176 VAL B CA 1
ATOM 6195 C C . VAL B 1 176 ? 7.961 29.812 -11.32 1 85.5 176 VAL B C 1
ATOM 6197 O O . VAL B 1 176 ? 8.031 28.703 -11.859 1 85.5 176 VAL B O 1
ATOM 6200 N N . ILE B 1 177 ? 7.531 30 -10.18 1 87.94 177 ILE B N 1
ATOM 6201 C CA . ILE B 1 177 ? 7.094 28.875 -9.359 1 87.94 177 ILE B CA 1
ATOM 6202 C C . ILE B 1 177 ? 5.883 28.203 -10.008 1 87.94 177 ILE B C 1
ATOM 6204 O O . ILE B 1 177 ? 5.805 26.984 -10.055 1 87.94 177 ILE B O 1
ATOM 6208 N N . GLU B 1 178 ? 5.062 29.031 -10.531 1 89.5 178 GLU B N 1
ATOM 6209 C CA . GLU B 1 178 ? 3.869 28.484 -11.18 1 89.5 178 GLU B CA 1
ATOM 6210 C C . GLU B 1 178 ? 4.234 27.656 -12.406 1 89.5 178 GLU B C 1
ATOM 6212 O O . GLU B 1 178 ? 3.562 26.672 -12.711 1 89.5 178 GLU B O 1
ATOM 6217 N N . GLY B 1 179 ? 5.191 28.109 -13.055 1 90.75 179 GLY B N 1
ATOM 6218 C CA . GLY B 1 179 ? 5.656 27.328 -14.188 1 90.75 179 GLY B CA 1
ATOM 6219 C C . GLY B 1 179 ? 6.148 25.953 -13.812 1 90.75 179 GLY B C 1
ATOM 6220 O O . GLY B 1 179 ? 5.785 24.953 -14.445 1 90.75 179 GLY B O 1
ATOM 6221 N N . PHE B 1 180 ? 6.898 25.875 -12.789 1 94.44 180 PHE B N 1
ATOM 6222 C CA . PHE B 1 180 ? 7.426 24.594 -12.336 1 94.44 180 PHE B CA 1
ATOM 6223 C C . PHE B 1 180 ? 6.328 23.75 -11.711 1 94.44 180 PHE B C 1
ATOM 6225 O O . PHE B 1 180 ? 6.355 22.516 -11.797 1 94.44 180 PHE B O 1
ATOM 6232 N N . LEU B 1 181 ? 5.43 24.406 -11.094 1 93 181 LEU B N 1
ATOM 6233 C CA . LEU B 1 181 ? 4.289 23.672 -10.547 1 93 181 LEU B CA 1
ATOM 6234 C C . LEU B 1 181 ? 3.457 23.047 -11.664 1 93 181 LEU B C 1
ATOM 6236 O O . LEU B 1 181 ? 2.969 21.922 -11.531 1 93 181 LEU B O 1
ATOM 6240 N N . THR B 1 182 ? 3.312 23.812 -12.703 1 92.31 182 THR B N 1
ATOM 6241 C CA . THR B 1 182 ? 2.604 23.281 -13.859 1 92.31 182 THR B CA 1
ATOM 6242 C C . THR B 1 182 ? 3.312 22.047 -14.406 1 92.31 182 THR B C 1
ATOM 6244 O O . THR B 1 182 ? 2.666 21.078 -14.797 1 92.31 182 THR B O 1
ATOM 6247 N N . ASN B 1 183 ? 4.578 22.125 -14.391 1 94 183 ASN B N 1
ATOM 6248 C CA . ASN B 1 183 ? 5.371 20.969 -14.82 1 94 183 ASN B CA 1
ATOM 6249 C C . ASN B 1 183 ? 5.168 19.781 -13.898 1 94 183 ASN B C 1
ATOM 6251 O O . ASN B 1 183 ? 5.113 18.641 -14.359 1 94 183 ASN B O 1
ATOM 6255 N N . ALA B 1 184 ? 5.074 20.047 -12.664 1 94.12 184 ALA B N 1
ATOM 6256 C CA . ALA B 1 184 ? 4.82 18.984 -11.695 1 94.12 184 ALA B CA 1
ATOM 6257 C C . ALA B 1 184 ? 3.445 18.359 -11.922 1 94.12 184 ALA B C 1
ATOM 6259 O O . ALA B 1 184 ? 3.285 17.141 -11.812 1 94.12 184 ALA B O 1
ATOM 6260 N N . LYS B 1 185 ? 2.5 19.141 -12.25 1 91.94 185 LYS B N 1
ATOM 6261 C CA . LYS B 1 185 ? 1.154 18.656 -12.523 1 91.94 185 LYS B CA 1
ATOM 6262 C C . LYS B 1 185 ? 1.126 17.797 -13.781 1 91.94 185 LYS B C 1
ATOM 6264 O O . LYS B 1 185 ? 0.419 16.797 -13.844 1 91.94 185 LYS B O 1
ATOM 6269 N N . ARG B 1 186 ? 1.871 18.203 -14.695 1 92 186 ARG B N 1
ATOM 6270 C CA . ARG B 1 186 ? 1.977 17.422 -15.922 1 92 186 ARG B CA 1
ATOM 6271 C C . ARG B 1 186 ? 2.566 16.047 -15.633 1 92 186 ARG B C 1
ATOM 6273 O O . ARG B 1 186 ? 2.186 15.055 -16.266 1 92 186 ARG B O 1
ATOM 6280 N N . ALA B 1 187 ? 3.479 15.977 -14.758 1 92.94 187 ALA B N 1
ATOM 6281 C CA . ALA B 1 187 ? 4.074 14.703 -14.359 1 92.94 187 ALA B CA 1
ATOM 6282 C C . ALA B 1 187 ? 3.023 13.758 -13.781 1 92.94 187 ALA B C 1
ATOM 6284 O O . ALA B 1 187 ? 3.094 12.539 -13.984 1 92.94 187 ALA B O 1
ATOM 6285 N N . LEU B 1 188 ? 2.025 14.289 -13.148 1 89.94 188 LEU B N 1
ATOM 6286 C CA . LEU B 1 188 ? 0.971 13.492 -12.531 1 89.94 188 LEU B CA 1
ATOM 6287 C C . LEU B 1 188 ? 0.169 12.742 -13.594 1 89.94 188 LEU B C 1
ATOM 6289 O O . LEU B 1 188 ? -0.34 11.648 -13.336 1 89.94 188 LEU B O 1
ATOM 6293 N N . ASN B 1 189 ? 0.124 13.297 -14.734 1 84.56 189 ASN B N 1
ATOM 6294 C CA . ASN B 1 189 ? -0.636 12.688 -15.812 1 84.56 189 ASN B CA 1
ATOM 6295 C C . ASN B 1 189 ? 0.203 11.664 -16.578 1 84.56 189 ASN B C 1
ATOM 6297 O O . ASN B 1 189 ? -0.298 10.992 -17.484 1 84.56 189 ASN B O 1
ATOM 6301 N N . ASN B 1 190 ? 1.453 11.508 -16.172 1 84.38 190 ASN B N 1
ATOM 6302 C CA . ASN B 1 190 ? 2.359 10.586 -16.859 1 84.38 190 ASN B CA 1
ATOM 6303 C C . ASN B 1 190 ? 3.033 9.633 -15.875 1 84.38 190 ASN B C 1
ATOM 6305 O O . ASN B 1 190 ? 4.191 9.25 -16.062 1 84.38 190 ASN B O 1
ATOM 6309 N N . LEU B 1 191 ? 2.352 9.328 -14.852 1 85.62 191 LEU B N 1
ATOM 6310 C CA . LEU B 1 191 ? 2.934 8.516 -13.789 1 85.62 191 LEU B CA 1
ATOM 6311 C C . LEU B 1 191 ? 3.217 7.098 -14.273 1 85.62 191 LEU B C 1
ATOM 6313 O O . LEU B 1 191 ? 4.059 6.398 -13.703 1 85.62 191 LEU B O 1
ATOM 6317 N N . ASP B 1 192 ? 2.52 6.645 -15.281 1 78.19 192 ASP B N 1
ATOM 6318 C CA . ASP B 1 192 ? 2.697 5.297 -15.812 1 78.19 192 ASP B CA 1
ATOM 6319 C C . ASP B 1 192 ? 4.129 5.082 -16.297 1 78.19 192 ASP B C 1
ATOM 6321 O O . ASP B 1 192 ? 4.617 3.951 -16.328 1 78.19 192 ASP B O 1
ATOM 6325 N N . GLN B 1 193 ? 4.828 6.137 -16.531 1 80.56 193 GLN B N 1
ATOM 6326 C CA . GLN B 1 193 ? 6.176 6.047 -17.078 1 80.56 193 GLN B CA 1
ATOM 6327 C C . GLN B 1 193 ? 7.223 6.012 -15.969 1 80.56 193 GLN B C 1
ATOM 6329 O O . GLN B 1 193 ? 8.406 5.789 -16.234 1 80.56 193 GLN B O 1
ATOM 6334 N N . VAL B 1 194 ? 6.754 6.227 -14.82 1 87.69 194 VAL B N 1
ATOM 6335 C CA . VAL B 1 194 ? 7.73 6.32 -13.734 1 87.69 194 VAL B CA 1
ATOM 6336 C C . VAL B 1 194 ? 7.426 5.262 -12.672 1 87.69 194 VAL B C 1
ATOM 6338 O O . VAL B 1 194 ? 7.664 5.48 -11.484 1 87.69 194 VAL B O 1
ATOM 6341 N N . VAL B 1 195 ? 6.887 4.145 -13.117 1 86 195 VAL B N 1
ATOM 6342 C CA . VAL B 1 195 ? 6.555 3.111 -12.141 1 86 195 VAL B CA 1
ATOM 6343 C C . VAL B 1 195 ? 7.449 1.893 -12.352 1 86 195 VAL B C 1
ATOM 6345 O O . VAL B 1 195 ? 7.348 0.906 -11.617 1 86 195 VAL B O 1
ATOM 6348 N N . SER B 1 196 ? 8.352 2.037 -13.273 1 83.94 196 SER B N 1
ATOM 6349 C CA . SER B 1 196 ? 9.305 0.951 -13.453 1 83.94 196 SER B CA 1
ATOM 6350 C C . SER B 1 196 ? 10.242 0.834 -12.25 1 83.94 196 SER B C 1
ATOM 6352 O O . SER B 1 196 ? 10.484 1.816 -11.547 1 83.94 196 SER B O 1
ATOM 6354 N N . PRO B 1 197 ? 10.773 -0.255 -12.008 1 87.12 197 PRO B N 1
ATOM 6355 C CA . PRO B 1 197 ? 11.57 -0.496 -10.805 1 87.12 197 PRO B CA 1
ATOM 6356 C C . PRO B 1 197 ? 12.969 0.113 -10.898 1 87.12 197 PRO B C 1
ATOM 6358 O O . PRO B 1 197 ? 13.953 -0.609 -11.086 1 87.12 197 PRO B O 1
ATOM 6361 N N . ARG B 1 198 ? 13.125 1.338 -10.664 1 89.56 198 ARG B N 1
ATOM 6362 C CA . ARG B 1 198 ? 14.391 2.068 -10.617 1 89.56 198 ARG B CA 1
ATOM 6363 C C . ARG B 1 198 ? 14.438 3.012 -9.422 1 89.56 198 ARG B C 1
ATOM 6365 O O . ARG B 1 198 ? 13.422 3.594 -9.047 1 89.56 198 ARG B O 1
ATOM 6372 N N . VAL B 1 199 ? 15.633 3.162 -8.906 1 92.44 199 VAL B N 1
ATOM 6373 C CA . VAL B 1 199 ? 15.797 4.02 -7.738 1 92.44 199 VAL B CA 1
ATOM 6374 C C . VAL B 1 199 ? 15.359 5.445 -8.078 1 92.44 199 VAL B C 1
ATOM 6376 O O . VAL B 1 199 ? 14.672 6.098 -7.289 1 92.44 199 VAL B O 1
ATOM 6379 N N . ILE B 1 200 ? 15.688 5.934 -9.273 1 93.56 200 ILE B N 1
ATOM 6380 C CA . ILE B 1 200 ? 15.391 7.309 -9.672 1 93.56 200 ILE B CA 1
ATOM 6381 C C . ILE B 1 200 ? 13.883 7.5 -9.766 1 93.56 200 ILE B C 1
ATOM 6383 O O . ILE B 1 200 ? 13.375 8.602 -9.547 1 93.56 200 ILE B O 1
ATOM 6387 N N . ASN B 1 201 ? 13.148 6.453 -10.141 1 94.12 201 ASN B N 1
ATOM 6388 C CA . ASN B 1 201 ? 11.695 6.547 -10.195 1 94.12 201 ASN B CA 1
ATOM 6389 C C . ASN B 1 201 ? 11.086 6.715 -8.805 1 94.12 201 ASN B C 1
ATOM 6391 O O . ASN B 1 201 ? 10.141 7.48 -8.625 1 94.12 201 ASN B O 1
ATOM 6395 N N . VAL B 1 202 ? 11.664 6.004 -7.84 1 96.44 202 VAL B N 1
ATOM 6396 C CA . VAL B 1 202 ? 11.211 6.18 -6.461 1 96.44 202 VAL B CA 1
ATOM 6397 C C . VAL B 1 202 ? 11.461 7.617 -6.016 1 96.44 202 VAL B C 1
ATOM 6399 O O . VAL B 1 202 ? 10.594 8.25 -5.406 1 96.44 202 VAL B O 1
ATOM 6402 N N . GLN B 1 203 ? 12.609 8.094 -6.367 1 97 203 GLN B N 1
ATOM 6403 C CA . GLN B 1 203 ? 12.984 9.453 -6.004 1 97 203 GLN B CA 1
ATOM 6404 C C . GLN B 1 203 ? 12.078 10.477 -6.691 1 97 203 GLN B C 1
ATOM 6406 O O . GLN B 1 203 ? 11.672 11.461 -6.078 1 97 203 GLN B O 1
ATOM 6411 N N . ALA B 1 204 ? 11.75 10.234 -7.895 1 97.56 204 ALA B N 1
ATOM 6412 C CA . ALA B 1 204 ? 10.852 11.117 -8.633 1 97.56 204 ALA B CA 1
ATOM 6413 C C . ALA B 1 204 ? 9.469 11.156 -7.992 1 97.56 204 ALA B C 1
ATOM 6415 O O . ALA B 1 204 ? 8.906 12.234 -7.785 1 97.56 204 ALA B O 1
ATOM 6416 N N . LEU B 1 205 ? 8.984 10.039 -7.645 1 97.62 205 LEU B N 1
ATOM 6417 C CA . LEU B 1 205 ? 7.664 9.945 -7.027 1 97.62 205 LEU B CA 1
ATOM 6418 C C . LEU B 1 205 ? 7.66 10.594 -5.645 1 97.62 205 LEU B C 1
ATOM 6420 O O . LEU B 1 205 ? 6.727 11.32 -5.297 1 97.62 205 LEU B O 1
ATOM 6424 N N . LEU B 1 206 ? 8.68 10.406 -4.879 1 97.5 206 LEU B N 1
ATOM 6425 C CA . LEU B 1 206 ? 8.766 10.969 -3.535 1 97.5 206 LEU B CA 1
ATOM 6426 C C . LEU B 1 206 ? 8.898 12.492 -3.594 1 97.5 206 LEU B C 1
ATOM 6428 O O . LEU B 1 206 ? 8.312 13.203 -2.775 1 97.5 206 LEU B O 1
ATOM 6432 N N . SER B 1 207 ? 9.734 12.922 -4.531 1 97.12 207 SER B N 1
ATOM 6433 C CA . SER B 1 207 ? 9.852 14.367 -4.664 1 97.12 207 SER B CA 1
ATOM 6434 C C . SER B 1 207 ? 8.531 14.992 -5.102 1 97.12 207 SER B C 1
ATOM 6436 O O . SER B 1 207 ? 8.172 16.078 -4.641 1 97.12 207 SER B O 1
ATOM 6438 N N . LEU B 1 208 ? 7.859 14.32 -5.973 1 96.62 208 LEU B N 1
ATOM 6439 C CA . LEU B 1 208 ? 6.539 14.789 -6.383 1 96.62 208 LEU B CA 1
ATOM 6440 C C . LEU B 1 208 ? 5.574 14.781 -5.199 1 96.62 208 LEU B C 1
ATOM 6442 O O . LEU B 1 208 ? 4.711 15.656 -5.098 1 96.62 208 LEU B O 1
ATOM 6446 N N . PHE B 1 209 ? 5.703 13.852 -4.332 1 95.69 209 PHE B N 1
ATOM 6447 C CA . PHE B 1 209 ? 4.902 13.781 -3.113 1 95.69 209 PHE B CA 1
ATOM 6448 C C . PHE B 1 209 ? 5.129 15.008 -2.242 1 95.69 209 PHE B C 1
ATOM 6450 O O . PHE B 1 209 ? 4.176 15.594 -1.719 1 95.69 209 PHE B O 1
ATOM 6457 N N . LEU B 1 210 ? 6.348 15.344 -2.072 1 93.75 210 LEU B N 1
ATOM 6458 C CA . LEU B 1 210 ? 6.664 16.5 -1.249 1 93.75 210 LEU B CA 1
ATOM 6459 C C . LEU B 1 210 ? 6.059 17.766 -1.843 1 93.75 210 LEU B C 1
ATOM 6461 O O . LEU B 1 210 ? 5.516 18.609 -1.114 1 93.75 210 LEU B O 1
ATOM 6465 N N . VAL B 1 211 ? 6.156 17.812 -3.141 1 93.31 211 VAL B N 1
ATOM 6466 C CA . VAL B 1 211 ? 5.551 18.953 -3.826 1 93.31 211 VAL B CA 1
ATOM 6467 C C . VAL B 1 211 ? 4.039 18.938 -3.631 1 93.31 211 VAL B C 1
ATOM 6469 O O . VAL B 1 211 ? 3.426 19.969 -3.354 1 93.31 211 VAL B O 1
ATOM 6472 N N . ALA B 1 212 ? 3.461 17.781 -3.764 1 92.5 212 ALA B N 1
ATOM 6473 C CA . ALA B 1 212 ? 2.014 17.641 -3.617 1 92.5 212 ALA B CA 1
ATOM 6474 C C . ALA B 1 212 ? 1.571 18 -2.197 1 92.5 212 ALA B C 1
ATOM 6476 O O . ALA B 1 212 ? 0.498 18.562 -1.999 1 92.5 212 ALA B O 1
ATOM 6477 N N . GLN B 1 213 ? 2.314 17.672 -1.25 1 90.12 213 GLN B N 1
ATOM 6478 C CA . GLN B 1 213 ? 1.986 17.953 0.143 1 90.12 213 GLN B CA 1
ATOM 6479 C C . GLN B 1 213 ? 1.828 19.453 0.376 1 90.12 213 GLN B C 1
ATOM 6481 O O . GLN B 1 213 ? 1.011 19.875 1.195 1 90.12 213 GLN B O 1
ATOM 6486 N N . GLU B 1 214 ? 2.617 20.188 -0.349 1 88.12 214 GLU B N 1
ATOM 6487 C CA . GLU B 1 214 ? 2.602 21.641 -0.16 1 88.12 214 GLU B CA 1
ATOM 6488 C C . GLU B 1 214 ? 1.543 22.297 -1.041 1 88.12 214 GLU B C 1
ATOM 6490 O O . GLU B 1 214 ? 0.954 23.312 -0.66 1 88.12 214 GLU B O 1
ATOM 6495 N N . PHE B 1 215 ? 1.295 21.656 -2.217 1 87.81 215 PHE B N 1
ATOM 6496 C CA . PHE B 1 215 ? 0.587 22.469 -3.207 1 87.81 215 PHE B CA 1
ATOM 6497 C C . PHE B 1 215 ? -0.702 21.781 -3.643 1 87.81 215 PHE B C 1
ATOM 6499 O O . PHE B 1 215 ? -1.571 22.406 -4.25 1 87.81 215 PHE B O 1
ATOM 6506 N N . LEU B 1 216 ? -0.812 20.547 -3.361 1 89.25 216 LEU B N 1
ATOM 6507 C CA . LEU B 1 216 ? -1.922 19.797 -3.953 1 89.25 216 LEU B CA 1
ATOM 6508 C C . LEU B 1 216 ? -2.756 19.109 -2.875 1 89.25 216 LEU B C 1
ATOM 6510 O O . LEU B 1 216 ? -2.525 19.328 -1.682 1 89.25 216 LEU B O 1
ATOM 6514 N N . SER B 1 217 ? -3.727 18.344 -3.338 1 86.44 217 SER B N 1
ATOM 6515 C CA . SER B 1 217 ? -4.676 17.719 -2.424 1 86.44 217 SER B CA 1
ATOM 6516 C C . SER B 1 217 ? -4.074 16.484 -1.761 1 86.44 217 SER B C 1
ATOM 6518 O O . SER B 1 217 ? -3.119 15.898 -2.277 1 86.44 217 SER B O 1
ATOM 6520 N N . VAL B 1 218 ? -4.723 16.125 -0.711 1 87.19 218 VAL B N 1
ATOM 6521 C CA . VAL B 1 218 ? -4.281 14.961 0.063 1 87.19 218 VAL B CA 1
ATOM 6522 C C . VAL B 1 218 ? -4.461 13.688 -0.759 1 87.19 218 VAL B C 1
ATOM 6524 O O . VAL B 1 218 ? -3.654 12.766 -0.663 1 87.19 218 VAL B O 1
ATOM 6527 N N . GLY B 1 219 ? -5.52 13.617 -1.566 1 85.62 219 GLY B N 1
ATOM 6528 C CA . GLY B 1 219 ? -5.742 12.453 -2.414 1 85.62 219 GLY B CA 1
ATOM 6529 C C . GLY B 1 219 ? -4.602 12.195 -3.381 1 85.62 219 GLY B C 1
ATOM 6530 O O . GLY B 1 219 ? -4.207 11.047 -3.588 1 85.62 219 GLY B O 1
ATOM 6531 N N . ILE B 1 220 ? -4.062 13.25 -3.934 1 90.06 220 ILE B N 1
ATOM 6532 C CA . ILE B 1 220 ? -2.936 13.133 -4.852 1 90.06 220 ILE B CA 1
ATOM 6533 C C . ILE B 1 220 ? -1.696 12.672 -4.09 1 90.06 220 ILE B C 1
ATOM 6535 O O . ILE B 1 220 ? -0.946 11.812 -4.57 1 90.06 220 ILE B O 1
ATOM 6539 N N . CYS B 1 221 ? -1.547 13.188 -2.891 1 92.12 221 CYS B N 1
ATOM 6540 C CA . CYS B 1 221 ? -0.428 12.789 -2.045 1 92.12 221 CYS B CA 1
ATOM 6541 C C . CYS B 1 221 ? -0.468 11.289 -1.765 1 92.12 221 CYS B C 1
ATOM 6543 O O . CYS B 1 221 ? 0.547 10.602 -1.894 1 92.12 221 CYS B O 1
ATOM 6545 N N . GLU B 1 222 ? -1.595 10.812 -1.468 1 92.5 222 GLU B N 1
ATOM 6546 C CA . GLU B 1 222 ? -1.745 9.398 -1.145 1 92.5 222 GLU B CA 1
ATOM 6547 C C . GLU B 1 222 ? -1.44 8.516 -2.355 1 92.5 222 GLU B C 1
ATOM 6549 O O . GLU B 1 222 ? -0.791 7.477 -2.227 1 92.5 222 GLU B O 1
ATOM 6554 N N . THR B 1 223 ? -1.9 8.953 -3.482 1 91.62 223 THR B N 1
ATOM 6555 C CA . THR B 1 223 ? -1.67 8.188 -4.703 1 91.62 223 THR B CA 1
ATOM 6556 C C . THR B 1 223 ? -0.181 8.125 -5.031 1 91.62 223 THR B C 1
ATOM 6558 O O . THR B 1 223 ? 0.351 7.059 -5.336 1 91.62 223 THR B O 1
ATOM 6561 N N . LEU B 1 224 ? 0.455 9.258 -4.965 1 94.81 224 LEU B N 1
ATOM 6562 C CA . LEU B 1 224 ? 1.884 9.328 -5.254 1 94.81 224 LEU B CA 1
ATOM 6563 C C . LEU B 1 224 ? 2.68 8.477 -4.273 1 94.81 224 LEU B C 1
ATOM 6565 O O . LEU B 1 224 ? 3.586 7.742 -4.676 1 94.81 224 LEU B O 1
ATOM 6569 N N . PHE B 1 225 ? 2.268 8.555 -3.045 1 96.19 225 PHE B N 1
ATOM 6570 C CA . PHE B 1 225 ? 2.986 7.801 -2.027 1 96.19 225 PHE B CA 1
ATOM 6571 C C . PHE B 1 225 ? 2.812 6.301 -2.238 1 96.19 225 PHE B C 1
ATOM 6573 O O . PHE B 1 225 ? 3.771 5.535 -2.123 1 96.19 225 PHE B O 1
ATOM 6580 N N . THR B 1 226 ? 1.635 5.93 -2.553 1 94.88 226 THR B N 1
ATOM 6581 C CA . THR B 1 226 ? 1.342 4.523 -2.789 1 94.88 226 THR B CA 1
ATOM 6582 C C . THR B 1 226 ? 2.17 3.984 -3.953 1 94.88 226 THR B C 1
ATOM 6584 O O . THR B 1 226 ? 2.693 2.869 -3.887 1 94.88 226 THR B O 1
ATOM 6587 N N . LEU B 1 227 ? 2.277 4.707 -4.953 1 94.94 227 LEU B N 1
ATOM 6588 C CA . LEU B 1 227 ? 3.062 4.301 -6.113 1 94.94 227 LEU B CA 1
ATOM 6589 C C . LEU B 1 227 ? 4.551 4.258 -5.773 1 94.94 227 LEU B C 1
ATOM 6591 O O . LEU B 1 227 ? 5.27 3.369 -6.23 1 94.94 227 LEU B O 1
ATOM 6595 N N . ALA B 1 228 ? 4.98 5.223 -4.992 1 97.19 228 ALA B N 1
ATOM 6596 C CA . ALA B 1 228 ? 6.375 5.227 -4.562 1 97.19 228 ALA B CA 1
ATOM 6597 C C . ALA B 1 228 ? 6.699 3.975 -3.752 1 97.19 228 ALA B C 1
ATOM 6599 O O . ALA B 1 228 ? 7.754 3.363 -3.939 1 97.19 228 ALA B O 1
ATOM 6600 N N . VAL B 1 229 ? 5.777 3.617 -2.881 1 96.44 229 VAL B N 1
ATOM 6601 C CA . VAL B 1 229 ? 5.973 2.441 -2.039 1 96.44 229 VAL B CA 1
ATOM 6602 C C . VAL B 1 229 ? 6.055 1.189 -2.91 1 96.44 229 VAL B C 1
ATOM 6604 O O . VAL B 1 229 ? 6.926 0.34 -2.707 1 96.44 229 VAL B O 1
ATOM 6607 N N . ARG B 1 230 ? 5.18 1.089 -3.873 1 93.75 230 ARG B N 1
ATOM 6608 C CA . ARG B 1 230 ? 5.188 -0.055 -4.777 1 93.75 230 ARG B CA 1
ATOM 6609 C C . ARG B 1 230 ? 6.508 -0.148 -5.535 1 93.75 230 ARG B C 1
ATOM 6611 O O . ARG B 1 230 ? 7.094 -1.228 -5.645 1 93.75 230 ARG B O 1
ATOM 6618 N N . CYS B 1 231 ? 6.945 0.951 -6.027 1 93.69 231 CYS B N 1
ATOM 6619 C CA . CYS B 1 231 ? 8.203 0.991 -6.766 1 93.69 231 CYS B CA 1
ATOM 6620 C C . CYS B 1 231 ? 9.375 0.634 -5.863 1 93.69 231 CYS B C 1
ATOM 6622 O O . CYS B 1 231 ? 10.281 -0.092 -6.273 1 93.69 231 CYS B O 1
ATOM 6624 N N . ALA B 1 232 ? 9.336 1.142 -4.691 1 95.12 232 ALA B N 1
ATOM 6625 C CA . ALA B 1 232 ? 10.406 0.873 -3.734 1 95.12 232 ALA B CA 1
ATOM 6626 C C . ALA B 1 232 ? 10.484 -0.614 -3.404 1 95.12 232 ALA B C 1
ATOM 6628 O O . ALA B 1 232 ? 11.578 -1.181 -3.322 1 95.12 232 ALA B O 1
ATOM 6629 N N . LYS B 1 233 ? 9.391 -1.227 -3.238 1 91.44 233 LYS B N 1
ATOM 6630 C CA . LYS B 1 233 ? 9.352 -2.658 -2.961 1 91.44 233 LYS B CA 1
ATOM 6631 C C . LYS B 1 233 ? 9.938 -3.459 -4.121 1 91.44 233 LYS B C 1
ATOM 6633 O O . LYS B 1 233 ? 10.664 -4.43 -3.904 1 91.44 233 LYS B O 1
ATOM 6638 N N . SER B 1 234 ? 9.664 -3.02 -5.273 1 89.31 234 SER B N 1
ATOM 6639 C CA . SER B 1 234 ? 10.078 -3.746 -6.473 1 89.31 234 SER B CA 1
ATOM 6640 C C . SER B 1 234 ? 11.594 -3.705 -6.645 1 89.31 234 SER B C 1
ATOM 6642 O O . SER B 1 234 ? 12.172 -4.551 -7.336 1 89.31 234 SER B O 1
ATOM 6644 N N . ILE B 1 235 ? 12.266 -2.742 -6.02 1 91 235 ILE B N 1
ATOM 6645 C CA . ILE B 1 235 ? 13.711 -2.645 -6.18 1 91 235 ILE B CA 1
ATOM 6646 C C . ILE B 1 235 ? 14.406 -3.092 -4.895 1 91 235 ILE B C 1
ATOM 6648 O O . ILE B 1 235 ? 15.633 -3.049 -4.793 1 91 235 ILE B O 1
ATOM 6652 N N . GLY B 1 236 ? 13.625 -3.475 -3.93 1 90.94 236 GLY B N 1
ATOM 6653 C CA . GLY B 1 236 ? 14.18 -3.992 -2.689 1 90.94 236 GLY B CA 1
ATOM 6654 C C . GLY B 1 236 ? 14.828 -2.918 -1.834 1 90.94 236 GLY B C 1
ATOM 6655 O O . GLY B 1 236 ? 15.891 -3.139 -1.257 1 90.94 236 GLY B O 1
ATOM 6656 N N . VAL B 1 237 ? 14.203 -1.761 -1.803 1 92.81 237 VAL B N 1
ATOM 6657 C CA . VAL B 1 237 ? 14.758 -0.643 -1.047 1 92.81 237 VAL B CA 1
ATOM 6658 C C . VAL B 1 237 ? 14.852 -1.014 0.432 1 92.81 237 VAL B C 1
ATOM 6660 O O . VAL B 1 237 ? 15.805 -0.634 1.115 1 92.81 237 VAL B O 1
ATOM 6663 N N . HIS B 1 238 ? 13.922 -1.758 0.948 1 92.31 238 HIS B N 1
ATOM 6664 C CA . HIS B 1 238 ? 13.883 -2.104 2.365 1 92.31 238 HIS B CA 1
ATOM 6665 C C . HIS B 1 238 ? 14.852 -3.232 2.688 1 92.31 238 HIS B C 1
ATOM 6667 O O . HIS B 1 238 ? 15.102 -3.525 3.857 1 92.31 238 HIS B O 1
ATOM 6673 N N . GLN B 1 239 ? 15.367 -3.818 1.624 1 90.69 239 GLN B N 1
ATOM 6674 C CA . GLN B 1 239 ? 16.344 -4.883 1.792 1 90.69 239 GLN B CA 1
ATOM 6675 C C . GLN B 1 239 ? 17.766 -4.375 1.518 1 90.69 239 GLN B C 1
ATOM 6677 O O . GLN B 1 239 ? 18.625 -5.133 1.074 1 90.69 239 GLN B O 1
ATOM 6682 N N . TRP B 1 240 ? 17.953 -3.145 1.751 1 89.62 240 TRP B N 1
ATOM 6683 C CA . TRP B 1 240 ? 19.219 -2.516 1.416 1 89.62 240 TRP B CA 1
ATOM 6684 C C . TRP B 1 240 ? 20.391 -3.229 2.104 1 89.62 240 TRP B C 1
ATOM 6686 O O . TRP B 1 240 ? 21.5 -3.281 1.569 1 89.62 240 TRP B O 1
ATOM 6696 N N . HIS B 1 241 ? 20.203 -3.863 3.242 1 86.75 241 HIS B N 1
ATOM 6697 C CA . HIS B 1 241 ? 21.25 -4.539 3.994 1 86.75 241 HIS B CA 1
ATOM 6698 C C . HIS B 1 241 ? 21.781 -5.746 3.232 1 86.75 241 HIS B C 1
ATOM 6700 O O . HIS B 1 241 ? 22.953 -6.105 3.367 1 86.75 241 HIS B O 1
ATOM 6706 N N . SER B 1 242 ? 20.906 -6.34 2.488 1 84.19 242 SER B N 1
ATOM 6707 C CA . SER B 1 242 ? 21.281 -7.535 1.748 1 84.19 242 SER B CA 1
ATOM 6708 C C . SER B 1 242 ? 22.234 -7.195 0.598 1 84.19 242 SER B C 1
ATOM 6710 O O . SER B 1 242 ? 22.906 -8.07 0.063 1 84.19 242 SER B O 1
ATOM 6712 N N . LEU B 1 243 ? 22.312 -5.934 0.296 1 85.88 243 LEU B N 1
ATOM 6713 C CA . LEU B 1 243 ? 23.141 -5.504 -0.823 1 85.88 243 LEU B CA 1
ATOM 6714 C C . LEU B 1 243 ? 24.5 -5.027 -0.335 1 85.88 243 LEU B C 1
ATOM 6716 O O . LEU B 1 243 ? 25.359 -4.664 -1.141 1 85.88 243 LEU B O 1
ATOM 6720 N N . GLN B 1 244 ? 24.641 -5.129 0.922 1 86.12 244 GLN B N 1
ATOM 6721 C CA . GLN B 1 244 ? 25.922 -4.688 1.474 1 86.12 244 GLN B CA 1
ATOM 6722 C C . GLN B 1 244 ? 27.078 -5.504 0.906 1 86.12 244 GLN B C 1
ATOM 6724 O O . GLN B 1 244 ? 27.016 -6.734 0.848 1 86.12 244 GLN B O 1
ATOM 6729 N N . GLY B 1 245 ? 28.062 -4.836 0.459 1 82.44 245 GLY B N 1
ATOM 6730 C CA . GLY B 1 245 ? 29.219 -5.504 -0.115 1 82.44 245 GLY B CA 1
ATOM 6731 C C . GLY B 1 245 ? 29.094 -5.754 -1.604 1 82.44 245 GLY B C 1
ATOM 6732 O O . GLY B 1 245 ? 30.078 -6.031 -2.285 1 82.44 245 GLY B O 1
ATOM 6733 N N . GLN B 1 246 ? 27.922 -5.574 -2.148 1 83 246 GLN B N 1
ATOM 6734 C CA . GLN B 1 246 ? 27.688 -5.848 -3.562 1 83 246 GLN B CA 1
ATOM 6735 C C . GLN B 1 246 ? 27.625 -4.555 -4.371 1 83 246 GLN B C 1
ATOM 6737 O O . GLN B 1 246 ? 27.922 -4.547 -5.566 1 83 246 GLN B O 1
ATOM 6742 N N . ILE B 1 247 ? 27.188 -3.516 -3.678 1 85.75 247 ILE B N 1
ATOM 6743 C CA . ILE B 1 247 ? 27.109 -2.209 -4.316 1 85.75 247 ILE B CA 1
ATOM 6744 C C . ILE B 1 247 ? 27.906 -1.189 -3.504 1 85.75 247 ILE B C 1
ATOM 6746 O O . ILE B 1 247 ? 28.406 -1.506 -2.422 1 85.75 247 ILE B O 1
ATOM 6750 N N . SER B 1 248 ? 27.984 0.004 -4.031 1 87.06 248 SER B N 1
ATOM 6751 C CA . SER B 1 248 ? 28.812 1.016 -3.365 1 87.06 248 SER B CA 1
ATOM 6752 C C . SER B 1 248 ? 28.172 1.456 -2.051 1 87.06 248 SER B C 1
ATOM 6754 O O . SER B 1 248 ? 26.953 1.35 -1.873 1 87.06 248 SER B O 1
ATOM 6756 N N . ASP B 1 249 ? 28.953 1.911 -1.211 1 87.88 249 ASP B N 1
ATOM 6757 C CA . ASP B 1 249 ? 28.484 2.412 0.074 1 87.88 249 ASP B CA 1
ATOM 6758 C C . ASP B 1 249 ? 27.547 3.604 -0.115 1 87.88 249 ASP B C 1
ATOM 6760 O O . ASP B 1 249 ? 26.609 3.791 0.663 1 87.88 249 ASP B O 1
ATOM 6764 N N . GLU B 1 250 ? 27.812 4.312 -1.08 1 87.69 250 GLU B N 1
ATOM 6765 C CA . GLU B 1 250 ? 26.969 5.465 -1.368 1 87.69 250 GLU B CA 1
ATOM 6766 C C . GLU B 1 250 ? 25.562 5.027 -1.812 1 87.69 250 GLU B C 1
ATOM 6768 O O . GLU B 1 250 ? 24.562 5.652 -1.446 1 87.69 250 GLU B O 1
ATOM 6773 N N . ASP B 1 251 ? 25.578 3.949 -2.541 1 87.62 251 ASP B N 1
ATOM 6774 C CA . ASP B 1 251 ? 24.297 3.398 -2.98 1 87.62 251 ASP B CA 1
ATOM 6775 C C . ASP B 1 251 ? 23.5 2.842 -1.801 1 87.62 251 ASP B C 1
ATOM 6777 O O . ASP B 1 251 ? 22.281 2.988 -1.743 1 87.62 251 ASP B O 1
ATOM 6781 N N . ILE B 1 252 ? 24.203 2.266 -0.944 1 90.12 252 ILE B N 1
ATOM 6782 C CA . ILE B 1 252 ? 23.578 1.699 0.24 1 90.12 252 ILE B CA 1
ATOM 6783 C C . ILE B 1 252 ? 23 2.82 1.104 1 90.12 252 ILE B C 1
ATOM 6785 O O . ILE B 1 252 ? 21.875 2.719 1.597 1 90.12 252 ILE B O 1
ATOM 6789 N N . LYS B 1 253 ? 23.797 3.848 1.237 1 90.06 253 LYS B N 1
ATOM 6790 C CA . LYS B 1 253 ? 23.359 4.996 2.021 1 90.06 253 LYS B CA 1
ATOM 6791 C C . LYS B 1 253 ? 22.109 5.629 1.41 1 90.06 253 LYS B C 1
ATOM 6793 O O . LYS B 1 253 ? 21.172 5.988 2.127 1 90.06 253 LYS B O 1
ATOM 6798 N N . GLU B 1 254 ? 22.094 5.746 0.169 1 92.44 254 GLU B N 1
ATOM 6799 C CA . GLU B 1 254 ? 20.969 6.328 -0.539 1 92.44 254 GLU B CA 1
ATOM 6800 C C . GLU B 1 254 ? 19.703 5.48 -0.364 1 92.44 254 GLU B C 1
ATOM 6802 O O . GLU B 1 254 ? 18.625 6.004 -0.073 1 92.44 254 GLU B O 1
ATOM 6807 N N . ARG B 1 255 ? 19.828 4.18 -0.492 1 92.88 255 ARG B N 1
ATOM 6808 C CA . ARG B 1 255 ? 18.688 3.273 -0.341 1 92.88 255 ARG B CA 1
ATOM 6809 C C . ARG B 1 255 ? 18.188 3.262 1.099 1 92.88 255 ARG B C 1
ATOM 6811 O O . ARG B 1 255 ? 16.984 3.225 1.338 1 92.88 255 ARG B O 1
ATOM 6818 N N . ARG B 1 256 ? 19.109 3.271 1.988 1 94.44 256 ARG B N 1
ATOM 6819 C CA . ARG B 1 256 ? 18.734 3.332 3.396 1 94.44 256 ARG B CA 1
ATOM 6820 C C . ARG B 1 256 ? 17.938 4.602 3.695 1 94.44 256 ARG B C 1
ATOM 6822 O O . ARG B 1 256 ? 16.891 4.551 4.352 1 94.44 256 ARG B O 1
ATOM 6829 N N . ASN B 1 257 ? 18.453 5.727 3.225 1 95.25 257 ASN B N 1
ATOM 6830 C CA . ASN B 1 257 ? 17.766 7 3.441 1 95.25 257 ASN B CA 1
ATOM 6831 C C . ASN B 1 257 ? 16.375 6.992 2.84 1 95.25 257 ASN B C 1
ATOM 6833 O O . ASN B 1 257 ? 15.414 7.457 3.467 1 95.25 257 ASN B O 1
ATOM 6837 N N . ILE B 1 258 ? 16.281 6.441 1.663 1 96.5 258 ILE B N 1
ATOM 6838 C CA . ILE B 1 258 ? 14.977 6.355 1.004 1 96.5 258 ILE B CA 1
ATOM 6839 C C . ILE B 1 258 ? 14.039 5.473 1.824 1 96.5 258 ILE B C 1
ATOM 6841 O O . ILE B 1 258 ? 12.875 5.816 2.033 1 96.5 258 ILE B O 1
ATOM 6845 N N . SER B 1 259 ? 14.555 4.352 2.268 1 96.81 259 SER B N 1
ATOM 6846 C CA . SER B 1 259 ? 13.758 3.434 3.074 1 96.81 259 SER B CA 1
ATOM 6847 C C . SER B 1 259 ? 13.219 4.121 4.324 1 96.81 259 SER B C 1
ATOM 6849 O O . SER B 1 259 ? 12.031 4.016 4.637 1 96.81 259 SER B O 1
ATOM 6851 N N . TYR B 1 260 ? 14.078 4.871 4.977 1 97.06 260 TYR B N 1
ATOM 6852 C CA . TYR B 1 260 ? 13.672 5.559 6.199 1 97.06 260 TYR B CA 1
ATOM 6853 C C . TYR B 1 260 ? 12.688 6.68 5.895 1 97.06 260 TYR B C 1
ATOM 6855 O O . TYR B 1 260 ? 11.695 6.855 6.609 1 97.06 260 TYR B O 1
ATOM 6863 N N . CYS B 1 261 ? 12.953 7.398 4.844 1 97.31 261 CYS B N 1
ATOM 6864 C CA . CYS B 1 261 ? 12.047 8.469 4.445 1 97.31 261 CYS B CA 1
ATOM 6865 C C . CYS B 1 261 ? 10.656 7.914 4.133 1 97.31 261 CYS B C 1
ATOM 6867 O O . CYS B 1 261 ? 9.648 8.477 4.566 1 97.31 261 CYS B O 1
ATOM 6869 N N . LEU B 1 262 ? 10.633 6.781 3.445 1 98 262 LEU B N 1
ATOM 6870 C CA . LEU B 1 262 ? 9.367 6.141 3.113 1 98 262 LEU B CA 1
ATOM 6871 C C . LEU B 1 262 ? 8.617 5.723 4.379 1 98 262 LEU B C 1
ATOM 6873 O O . LEU B 1 262 ? 7.414 5.949 4.496 1 98 262 LEU B O 1
ATOM 6877 N N . TYR B 1 263 ? 9.344 5.184 5.301 1 97.62 263 TYR B N 1
ATOM 6878 C CA . TYR B 1 263 ? 8.727 4.695 6.531 1 97.62 263 TYR B CA 1
ATOM 6879 C C . TYR B 1 263 ? 8.172 5.852 7.352 1 97.62 263 TYR B C 1
ATOM 6881 O O . TYR B 1 263 ? 7.059 5.766 7.879 1 97.62 263 TYR B O 1
ATOM 6889 N N . VAL B 1 264 ? 8.875 6.922 7.406 1 97.38 264 VAL B N 1
ATOM 6890 C CA . VAL B 1 264 ? 8.453 8.094 8.172 1 97.38 264 VAL B CA 1
ATOM 6891 C C . VAL B 1 264 ? 7.262 8.758 7.488 1 97.38 264 VAL B C 1
ATOM 6893 O O . VAL B 1 264 ? 6.273 9.094 8.148 1 97.38 264 VAL B O 1
ATOM 6896 N N . LEU B 1 265 ? 7.355 8.93 6.207 1 96.94 265 LEU B N 1
ATOM 6897 C CA . LEU B 1 265 ? 6.273 9.562 5.457 1 96.94 265 LEU B CA 1
ATOM 6898 C C . LEU B 1 265 ? 5.008 8.711 5.512 1 96.94 265 LEU B C 1
ATOM 6900 O O . LEU B 1 265 ? 3.896 9.242 5.512 1 96.94 265 LEU B O 1
ATOM 6904 N N . ASP B 1 266 ? 5.164 7.41 5.574 1 97.12 266 ASP B N 1
ATOM 6905 C CA . ASP B 1 266 ? 4.023 6.512 5.688 1 97.12 266 ASP B CA 1
ATOM 6906 C C . ASP B 1 266 ? 3.199 6.82 6.934 1 97.12 266 ASP B C 1
ATOM 6908 O O . ASP B 1 266 ? 1.97 6.891 6.871 1 97.12 266 ASP B O 1
ATOM 6912 N N . LYS B 1 267 ? 3.869 6.988 7.957 1 96.94 267 LYS B N 1
ATOM 6913 C CA . LYS B 1 267 ? 3.158 7.309 9.188 1 96.94 267 LYS B CA 1
ATOM 6914 C C . LYS B 1 267 ? 2.568 8.719 9.133 1 96.94 267 LYS B C 1
ATOM 6916 O O . LYS B 1 267 ? 1.48 8.961 9.664 1 96.94 267 LYS B O 1
ATOM 6921 N N . THR B 1 268 ? 3.32 9.578 8.516 1 95.31 268 THR B N 1
ATOM 6922 C CA . THR B 1 268 ? 2.799 10.93 8.344 1 95.31 268 THR B CA 1
ATOM 6923 C C . THR B 1 268 ? 1.466 10.906 7.605 1 95.31 268 THR B C 1
ATOM 6925 O O . THR B 1 268 ? 0.497 11.539 8.039 1 95.31 268 THR B O 1
ATOM 6928 N N . ILE B 1 269 ? 1.413 10.172 6.602 1 94.44 269 ILE B N 1
ATOM 6929 C CA . ILE B 1 269 ? 0.197 10.086 5.801 1 94.44 269 ILE B CA 1
ATOM 6930 C C . ILE B 1 269 ? -0.898 9.383 6.602 1 94.44 269 ILE B C 1
ATOM 6932 O O . ILE B 1 269 ? -2.068 9.766 6.535 1 94.44 269 ILE B O 1
ATOM 6936 N N . CYS B 1 270 ? -0.478 8.422 7.277 1 94.38 270 CYS B N 1
ATOM 6937 C CA . CYS B 1 270 ? -1.426 7.691 8.109 1 94.38 270 CYS B CA 1
ATOM 6938 C C . CYS B 1 270 ? -2.154 8.633 9.062 1 94.38 270 CYS B C 1
ATOM 6940 O O . CYS B 1 270 ? -3.377 8.562 9.195 1 94.38 270 CYS B O 1
ATOM 6942 N N . TRP B 1 271 ? -1.489 9.508 9.617 1 95.19 271 TRP B N 1
ATOM 6943 C CA . TRP B 1 271 ? -2.066 10.367 10.648 1 95.19 271 TRP B CA 1
ATOM 6944 C C . TRP B 1 271 ? -2.75 11.578 10.023 1 95.19 271 TRP B C 1
ATOM 6946 O O . TRP B 1 271 ? -3.748 12.078 10.555 1 95.19 271 TRP B O 1
ATOM 6956 N N . THR B 1 272 ? -2.236 12.07 8.914 1 92.88 272 THR B N 1
ATOM 6957 C CA . THR B 1 272 ? -2.793 13.289 8.328 1 92.88 272 THR B CA 1
ATOM 6958 C C . THR B 1 272 ? -3.992 12.961 7.441 1 92.88 272 THR B C 1
ATOM 6960 O O . THR B 1 272 ? -4.949 13.734 7.371 1 92.88 272 THR B O 1
ATOM 6963 N N . ALA B 1 273 ? -3.906 11.812 6.781 1 91 273 ALA B N 1
ATOM 6964 C CA . ALA B 1 273 ? -5 11.422 5.898 1 91 273 ALA B CA 1
ATOM 6965 C C . ALA B 1 273 ? -5.934 10.43 6.594 1 91 273 ALA B C 1
ATOM 6967 O O . ALA B 1 273 ? -7.051 10.188 6.129 1 91 273 ALA B O 1
ATOM 6968 N N . GLY B 1 274 ? -5.484 9.898 7.699 1 91.44 274 GLY B N 1
ATOM 6969 C CA . GLY B 1 274 ? -6.297 8.93 8.422 1 91.44 274 GLY B CA 1
ATOM 6970 C C . GLY B 1 274 ? -6.336 7.566 7.758 1 91.44 274 GLY B C 1
ATOM 6971 O O . GLY B 1 274 ? -7.336 6.852 7.855 1 91.44 274 GLY B O 1
ATOM 6972 N N . SER B 1 275 ? -5.328 7.246 7.059 1 89.88 275 SER B N 1
ATOM 6973 C CA . SER B 1 275 ? -5.258 5.961 6.367 1 89.88 275 SER B CA 1
ATOM 6974 C C . SER B 1 275 ? -4.453 4.945 7.164 1 89.88 275 SER B C 1
ATOM 6976 O O . SER B 1 275 ? -3.756 5.305 8.117 1 89.88 275 SER B O 1
ATOM 6978 N N . SER B 1 276 ? -4.645 3.684 6.848 1 91.56 276 SER B N 1
ATOM 6979 C CA . SER B 1 276 ? -3.809 2.658 7.465 1 91.56 276 SER B CA 1
ATOM 6980 C C . SER B 1 276 ? -2.4 2.666 6.883 1 91.56 276 SER B C 1
ATOM 6982 O O . SER B 1 276 ? -2.201 3.062 5.73 1 91.56 276 SER B O 1
ATOM 6984 N N . PRO B 1 277 ? -1.458 2.266 7.656 1 93.06 277 PRO B N 1
ATOM 6985 C CA . PRO B 1 277 ? -0.076 2.262 7.172 1 93.06 277 PRO B CA 1
ATOM 6986 C C . PRO B 1 277 ? 0.127 1.337 5.977 1 93.06 277 PRO B C 1
ATOM 6988 O O . PRO B 1 277 ? -0.457 0.251 5.922 1 93.06 277 PRO B O 1
ATOM 6991 N N . ASN B 1 278 ? 0.997 1.768 5.07 1 92.38 278 ASN B N 1
ATOM 6992 C CA . ASN B 1 278 ? 1.349 0.981 3.895 1 92.38 278 ASN B CA 1
ATOM 6993 C C . ASN B 1 278 ? 2.623 0.172 4.121 1 92.38 278 ASN B C 1
ATOM 6995 O O . ASN B 1 278 ? 2.854 -0.831 3.441 1 92.38 278 ASN B O 1
ATOM 6999 N N . ILE B 1 279 ? 3.473 0.657 4.996 1 95.62 279 ILE B N 1
ATOM 7000 C CA . ILE B 1 279 ? 4.75 0.009 5.266 1 95.62 279 ILE B CA 1
ATOM 7001 C C . ILE B 1 279 ? 4.832 -0.387 6.738 1 95.62 279 ILE B C 1
ATOM 7003 O O . ILE B 1 279 ? 5.238 0.414 7.582 1 95.62 279 ILE B O 1
ATOM 7007 N N . PRO B 1 280 ? 4.539 -1.603 7.027 1 93.88 280 PRO B N 1
ATOM 7008 C CA . PRO B 1 280 ? 4.672 -2.045 8.414 1 93.88 280 PRO B CA 1
ATOM 7009 C C . PRO B 1 280 ? 6.125 -2.203 8.852 1 93.88 280 PRO B C 1
ATOM 7011 O O . PRO B 1 280 ? 7.016 -2.342 8.008 1 93.88 280 PRO B O 1
ATOM 7014 N N . ILE B 1 281 ? 6.312 -2.211 10.125 1 93.31 281 ILE B N 1
ATOM 7015 C CA . ILE B 1 281 ? 7.656 -2.311 10.688 1 93.31 281 ILE B CA 1
ATOM 7016 C C . ILE B 1 281 ? 8.273 -3.656 10.312 1 93.31 281 ILE B C 1
ATOM 7018 O O . ILE B 1 281 ? 9.492 -3.781 10.219 1 93.31 281 ILE B O 1
ATOM 7022 N N . SER B 1 282 ? 7.457 -4.613 10.016 1 90.31 282 SER B N 1
ATOM 7023 C CA . SER B 1 282 ? 7.934 -5.945 9.656 1 90.31 282 SER B CA 1
ATOM 7024 C C . SER B 1 282 ? 8.688 -5.926 8.328 1 90.31 282 SER B C 1
ATOM 7026 O O . SER B 1 282 ? 9.414 -6.867 8.008 1 90.31 282 SER B O 1
ATOM 7028 N N . GLU B 1 283 ? 8.547 -4.848 7.586 1 90.81 283 GLU B N 1
ATOM 7029 C CA . GLU B 1 283 ? 9.133 -4.762 6.254 1 90.81 283 GLU B CA 1
ATOM 7030 C C . GLU B 1 283 ? 10.445 -3.979 6.277 1 90.81 283 GLU B C 1
ATOM 7032 O O . GLU B 1 283 ? 11.227 -4.035 5.328 1 90.81 283 GLU B O 1
ATOM 7037 N N . VAL B 1 284 ? 10.648 -3.26 7.312 1 92.88 284 VAL B N 1
ATOM 7038 C CA . VAL B 1 284 ? 11.758 -2.312 7.312 1 92.88 284 VAL B CA 1
ATOM 7039 C C . VAL B 1 284 ? 12.82 -2.756 8.32 1 92.88 284 VAL B C 1
ATOM 7041 O O . VAL B 1 284 ? 12.492 -3.342 9.352 1 92.88 284 VAL B O 1
ATOM 7044 N N . GLN B 1 285 ? 14.055 -2.453 7.914 1 89.12 285 GLN B N 1
ATOM 7045 C CA . GLN B 1 285 ? 15.18 -2.656 8.82 1 89.12 285 GLN B CA 1
ATOM 7046 C C . GLN B 1 285 ? 15.68 -1.328 9.383 1 89.12 285 GLN B C 1
ATOM 7048 O O . GLN B 1 285 ? 16.203 -0.493 8.641 1 89.12 285 GLN B O 1
ATOM 7053 N N . LEU B 1 286 ? 15.523 -1.188 10.672 1 91.06 286 LEU B N 1
ATOM 7054 C CA . LEU B 1 286 ? 15.984 0.042 11.305 1 91.06 286 LEU B CA 1
ATOM 7055 C C . LEU B 1 286 ? 17.266 -0.2 12.094 1 91.06 286 LEU B C 1
ATOM 7057 O O . LEU B 1 286 ? 17.391 -1.212 12.781 1 91.06 286 LEU B O 1
ATOM 7061 N N . ASP B 1 287 ? 18.203 0.642 11.836 1 88.19 287 ASP B N 1
ATOM 7062 C CA . ASP B 1 287 ? 19.453 0.622 12.586 1 88.19 287 ASP B CA 1
ATOM 7063 C C . ASP B 1 287 ? 19.484 1.713 13.656 1 88.19 287 ASP B C 1
ATOM 7065 O O . ASP B 1 287 ? 19.922 2.836 13.398 1 88.19 287 ASP B O 1
ATOM 7069 N N . SER B 1 288 ? 19.156 1.349 14.797 1 85.5 288 SER B N 1
ATOM 7070 C CA . SER B 1 288 ? 19.031 2.305 15.891 1 85.5 288 SER B CA 1
ATOM 7071 C C . SER B 1 288 ? 20.406 2.848 16.312 1 85.5 288 SER B C 1
ATOM 7073 O O . SER B 1 288 ? 20.484 3.883 16.969 1 85.5 288 SER B O 1
ATOM 7075 N N . SER B 1 289 ? 21.422 2.166 15.906 1 85.56 289 SER B N 1
ATOM 7076 C CA . SER B 1 289 ? 22.75 2.619 16.266 1 85.56 289 SER B CA 1
ATOM 7077 C C . SER B 1 289 ? 23.094 3.947 15.594 1 85.56 289 SER B C 1
ATOM 7079 O O . SER B 1 289 ? 23.969 4.672 16.047 1 85.56 289 SER B O 1
ATOM 7081 N N . LEU B 1 290 ? 22.359 4.262 14.625 1 86.12 290 LEU B N 1
ATOM 7082 C CA . LEU B 1 290 ? 22.609 5.492 13.875 1 86.12 290 LEU B CA 1
ATOM 7083 C C . LEU B 1 290 ? 22.188 6.711 14.688 1 86.12 290 LEU B C 1
ATOM 7085 O O . LEU B 1 290 ? 22.625 7.832 14.398 1 86.12 290 LEU B O 1
ATOM 7089 N N . MET B 1 291 ? 21.344 6.543 15.641 1 83.81 291 MET B N 1
ATOM 7090 C CA . MET B 1 291 ? 20.844 7.656 16.438 1 83.81 291 MET B CA 1
ATOM 7091 C C . MET B 1 291 ? 21.953 8.258 17.297 1 83.81 291 MET B C 1
ATOM 7093 O O . MET B 1 291 ? 21.875 9.43 17.672 1 83.81 291 MET B O 1
ATOM 7097 N N . ALA B 1 292 ? 22.938 7.465 17.5 1 75.19 292 ALA B N 1
ATOM 7098 C CA . ALA B 1 292 ? 24 7.867 18.406 1 75.19 292 ALA B CA 1
ATOM 7099 C C . ALA B 1 292 ? 25.016 8.766 17.703 1 75.19 292 ALA B C 1
ATOM 7101 O O . ALA B 1 292 ? 25.906 9.344 18.328 1 75.19 292 ALA B O 1
ATOM 7102 N N . PHE B 1 293 ? 24.891 9.008 16.484 1 67.88 293 PHE B N 1
ATOM 7103 C CA . PHE B 1 293 ? 25.906 9.695 15.719 1 67.88 293 PHE B CA 1
ATOM 7104 C C . PHE B 1 293 ? 25.703 11.203 15.75 1 67.88 293 PHE B C 1
ATOM 7106 O O . PHE B 1 293 ? 25.953 11.898 14.766 1 67.88 293 PHE B O 1
ATOM 7113 N N . GLY B 1 294 ? 25.219 11.664 16.797 1 69.25 294 GLY B N 1
ATOM 7114 C CA . GLY B 1 294 ? 25.188 13.109 16.953 1 69.25 294 GLY B CA 1
ATOM 7115 C C . GLY B 1 294 ? 24.094 13.773 16.125 1 69.25 294 GLY B C 1
ATOM 7116 O O . GLY B 1 294 ? 22.984 13.266 16.031 1 69.25 294 GLY B O 1
ATOM 7117 N N . ASP B 1 295 ? 24.516 14.984 15.492 1 74 295 ASP B N 1
ATOM 7118 C CA . ASP B 1 295 ? 23.562 15.844 14.797 1 74 295 ASP B CA 1
ATOM 7119 C C . ASP B 1 295 ? 23.703 15.711 13.281 1 74 295 ASP B C 1
ATOM 7121 O O . ASP B 1 295 ? 23.625 16.703 12.547 1 74 295 ASP B O 1
ATOM 7125 N N . SER B 1 296 ? 23.875 14.438 12.891 1 84.31 296 SER B N 1
ATOM 7126 C CA . SER B 1 296 ? 23.984 14.188 11.453 1 84.31 296 SER B CA 1
ATOM 7127 C C . SER B 1 296 ? 22.609 13.938 10.828 1 84.31 296 SER B C 1
ATOM 7129 O O . SER B 1 296 ? 21.625 13.734 11.547 1 84.31 296 SER B O 1
ATOM 7131 N N . ILE B 1 297 ? 22.594 14.031 9.555 1 86.5 297 ILE B N 1
ATOM 7132 C CA . ILE B 1 297 ? 21.375 13.758 8.812 1 86.5 297 ILE B CA 1
ATOM 7133 C C . ILE B 1 297 ? 20.891 12.336 9.102 1 86.5 297 ILE B C 1
ATOM 7135 O O . ILE B 1 297 ? 19.703 12.109 9.312 1 86.5 297 ILE B O 1
ATOM 7139 N N . ALA B 1 298 ? 21.828 11.445 9.164 1 88.19 298 ALA B N 1
ATOM 7140 C CA . ALA B 1 298 ? 21.5 10.047 9.414 1 88.19 298 ALA B CA 1
ATOM 7141 C C . ALA B 1 298 ? 20.922 9.852 10.812 1 88.19 298 ALA B C 1
ATOM 7143 O O . ALA B 1 298 ? 20 9.062 11.008 1 88.19 298 ALA B O 1
ATOM 7144 N N . SER B 1 299 ? 21.438 10.562 11.695 1 91.44 299 SER B N 1
ATOM 7145 C CA . SER B 1 299 ? 20.969 10.445 13.078 1 91.44 299 SER B CA 1
ATOM 7146 C C . SER B 1 299 ? 19.547 10.984 13.227 1 91.44 299 SER B C 1
ATOM 7148 O O . SER B 1 299 ? 18.719 10.375 13.891 1 91.44 299 SER B O 1
ATOM 7150 N N . HIS B 1 300 ? 19.297 12.109 12.586 1 91.19 300 HIS B N 1
ATOM 7151 C CA . HIS B 1 300 ? 17.969 12.711 12.648 1 91.19 300 HIS B CA 1
ATOM 7152 C C . HIS B 1 300 ? 16.938 11.828 11.961 1 91.19 300 HIS B C 1
ATOM 7154 O O . HIS B 1 300 ? 15.812 11.68 12.445 1 91.19 300 HIS B O 1
ATOM 7160 N N . LEU B 1 301 ? 17.359 11.289 10.867 1 93.81 301 LEU B N 1
ATOM 7161 C CA . LEU B 1 301 ? 16.453 10.414 10.133 1 93.81 301 LEU B CA 1
ATOM 7162 C C . LEU B 1 301 ? 16.172 9.141 10.93 1 93.81 301 LEU B C 1
ATOM 7164 O O . LEU B 1 301 ? 15.031 8.664 10.953 1 93.81 301 LEU B O 1
ATOM 7168 N N . ALA B 1 302 ? 17.188 8.617 11.547 1 94.88 302 ALA B N 1
ATOM 7169 C CA . ALA B 1 302 ? 17 7.434 12.383 1 94.88 302 ALA B CA 1
ATOM 7170 C C . ALA B 1 302 ? 16.078 7.734 13.562 1 94.88 302 ALA B C 1
ATOM 7172 O O . ALA B 1 302 ? 15.258 6.898 13.945 1 94.88 302 ALA B O 1
ATOM 7173 N N . ALA B 1 303 ? 16.25 8.891 14.125 1 95.56 303 ALA B N 1
ATOM 7174 C CA . ALA B 1 303 ? 15.398 9.297 15.227 1 95.56 303 ALA B CA 1
ATOM 7175 C C . ALA B 1 303 ? 13.938 9.383 14.789 1 95.56 303 ALA B C 1
ATOM 7177 O O . ALA B 1 303 ? 13.039 8.914 15.492 1 95.56 303 ALA B O 1
ATOM 7178 N N . LYS B 1 304 ? 13.75 9.984 13.648 1 96.06 304 LYS B N 1
ATOM 7179 C CA . LYS B 1 304 ? 12.398 10.078 13.109 1 96.06 304 LYS B CA 1
ATOM 7180 C C . LYS B 1 304 ? 11.82 8.688 12.844 1 96.06 304 LYS B C 1
ATOM 7182 O O . LYS B 1 304 ? 10.641 8.445 13.102 1 96.06 304 LYS B O 1
ATOM 7187 N N . ALA B 1 305 ? 12.609 7.82 12.328 1 96.88 305 ALA B N 1
ATOM 7188 C CA . ALA B 1 305 ? 12.156 6.465 12.016 1 96.88 305 ALA B CA 1
ATOM 7189 C C . ALA B 1 305 ? 11.781 5.707 13.281 1 96.88 305 ALA B C 1
ATOM 7191 O O . ALA B 1 305 ? 10.789 4.973 13.305 1 96.88 305 ALA B O 1
ATOM 7192 N N . GLU B 1 306 ? 12.539 5.891 14.289 1 97 306 GLU B N 1
ATOM 7193 C CA . GLU B 1 306 ? 12.234 5.227 15.555 1 97 306 GLU B CA 1
ATOM 7194 C C . GLU B 1 306 ? 10.945 5.762 16.172 1 97 306 GLU B C 1
ATOM 7196 O O . GLU B 1 306 ? 10.203 5.02 16.812 1 97 306 GLU B O 1
ATOM 7201 N N . LEU B 1 307 ? 10.797 7.031 16.031 1 97.25 307 LEU B N 1
ATOM 7202 C CA . LEU B 1 307 ? 9.539 7.594 16.5 1 97.25 307 LEU B CA 1
ATOM 7203 C C . LEU B 1 307 ? 8.367 7.031 15.695 1 97.25 307 LEU B C 1
ATOM 7205 O O . LEU B 1 307 ? 7.305 6.746 16.266 1 97.25 307 LEU B O 1
ATOM 7209 N N . ALA B 1 308 ? 8.578 6.938 14.383 1 97.75 308 ALA B N 1
ATOM 7210 C CA . ALA B 1 308 ? 7.555 6.352 13.523 1 97.75 308 ALA B CA 1
ATOM 7211 C C . ALA B 1 308 ? 7.188 4.945 13.984 1 97.75 308 ALA B C 1
ATOM 7213 O O . ALA B 1 308 ? 6.031 4.531 13.875 1 97.75 308 ALA B O 1
ATOM 7214 N N . LYS B 1 309 ? 8.133 4.23 14.461 1 97.38 309 LYS B N 1
ATOM 7215 C CA . LYS B 1 309 ? 7.895 2.896 14.992 1 97.38 309 LYS B CA 1
ATOM 7216 C C . LYS B 1 309 ? 6.945 2.947 16.188 1 97.38 309 LYS B C 1
ATOM 7218 O O . LYS B 1 309 ? 6.047 2.113 16.312 1 97.38 309 LYS B O 1
ATOM 7223 N N . ILE B 1 310 ? 7.137 3.844 16.984 1 97.88 310 ILE B N 1
ATOM 7224 C CA . ILE B 1 310 ? 6.266 4.012 18.141 1 97.88 310 ILE B CA 1
ATOM 7225 C C . ILE B 1 310 ? 4.867 4.414 17.672 1 97.88 310 ILE B C 1
ATOM 7227 O O . ILE B 1 310 ? 3.867 3.918 18.203 1 97.88 310 ILE B O 1
ATOM 7231 N N . GLU B 1 311 ? 4.84 5.336 16.75 1 97.88 311 GLU B N 1
ATOM 7232 C CA . GLU B 1 311 ? 3.557 5.746 16.188 1 97.88 311 GLU B CA 1
ATOM 7233 C C . GLU B 1 311 ? 2.789 4.551 15.633 1 97.88 311 GLU B C 1
ATOM 7235 O O . GLU B 1 311 ? 1.57 4.457 15.797 1 97.88 311 GLU B O 1
ATOM 7240 N N . GLU B 1 312 ? 3.492 3.695 14.961 1 97 312 GLU B N 1
ATOM 7241 C CA . GLU B 1 312 ? 2.848 2.506 14.414 1 97 312 GLU B CA 1
ATOM 7242 C C . GLU B 1 312 ? 2.273 1.628 15.516 1 97 312 GLU B C 1
ATOM 7244 O O . GLU B 1 312 ? 1.188 1.062 15.367 1 97 312 GLU B O 1
ATOM 7249 N N . THR B 1 313 ? 2.973 1.528 16.578 1 96.81 313 THR B N 1
ATOM 7250 C CA . THR B 1 313 ? 2.471 0.768 17.719 1 96.81 313 THR B CA 1
ATOM 7251 C C . THR B 1 313 ? 1.175 1.377 18.25 1 96.81 313 THR B C 1
ATOM 7253 O O . THR B 1 313 ? 0.238 0.654 18.594 1 96.81 313 THR B O 1
ATOM 7256 N N . ILE B 1 314 ? 1.179 2.633 18.312 1 96.81 314 ILE B N 1
ATOM 7257 C CA . ILE B 1 314 ? -0.036 3.311 18.75 1 96.81 314 ILE B CA 1
ATOM 7258 C C . ILE B 1 314 ? -1.183 2.986 17.797 1 96.81 314 ILE B C 1
ATOM 7260 O O . ILE B 1 314 ? -2.291 2.666 18.234 1 96.81 314 ILE B O 1
ATOM 7264 N N . TYR B 1 315 ? -0.921 3.057 16.531 1 96.44 315 TYR B N 1
ATOM 7265 C CA . TYR B 1 315 ? -1.954 2.768 15.547 1 96.44 315 TYR B CA 1
ATOM 7266 C C . TYR B 1 315 ? -2.52 1.366 15.742 1 96.44 315 TYR B C 1
ATOM 7268 O O . TYR B 1 315 ? -3.738 1.174 15.727 1 96.44 315 TYR B O 1
ATOM 7276 N N . LEU B 1 316 ? -1.649 0.417 15.914 1 94.56 316 LEU B N 1
ATOM 7277 C CA . LEU B 1 316 ? -2.053 -0.982 16 1 94.56 316 LEU B CA 1
ATOM 7278 C C . LEU B 1 316 ? -2.832 -1.241 17.281 1 94.56 316 LEU B C 1
ATOM 7280 O O . LEU B 1 316 ? -3.766 -2.047 17.297 1 94.56 316 LEU B O 1
ATOM 7284 N N . GLU B 1 317 ? -2.543 -0.49 18.297 1 94.75 317 GLU B N 1
ATOM 7285 C CA . GLU B 1 317 ? -3.141 -0.749 19.609 1 94.75 317 GLU B CA 1
ATOM 7286 C C . GLU B 1 317 ? -4.418 0.062 19.797 1 94.75 317 GLU B C 1
ATOM 7288 O O . GLU B 1 317 ? -5.289 -0.318 20.594 1 94.75 317 GLU B O 1
ATOM 7293 N N . VAL B 1 318 ? -4.508 1.165 19.047 1 94.38 318 VAL B N 1
ATOM 7294 C CA . VAL B 1 318 ? -5.559 2.098 19.438 1 94.38 318 VAL B CA 1
ATOM 7295 C C . VAL B 1 318 ? -6.488 2.346 18.25 1 94.38 318 VAL B C 1
ATOM 7297 O O . VAL B 1 318 ? -7.695 2.531 18.422 1 94.38 318 VAL B O 1
ATOM 7300 N N . TYR B 1 319 ? -5.992 2.303 17.047 1 93.5 319 TYR B N 1
ATOM 7301 C CA . TYR B 1 319 ? -6.781 2.846 15.945 1 93.5 319 TYR B CA 1
ATOM 7302 C C . TYR B 1 319 ? -7.113 1.764 14.922 1 93.5 319 TYR B C 1
ATOM 7304 O O . TYR B 1 319 ? -8.047 1.914 14.133 1 93.5 319 TYR B O 1
ATOM 7312 N N . ALA B 1 320 ? -6.379 0.684 14.891 1 91.19 320 ALA B N 1
ATOM 7313 C CA . ALA B 1 320 ? -6.57 -0.347 13.875 1 91.19 320 ALA B CA 1
ATOM 7314 C C . ALA B 1 320 ? -7.973 -0.948 13.961 1 91.19 320 ALA B C 1
ATOM 7316 O O . ALA B 1 320 ? -8.602 -0.926 15.016 1 91.19 320 ALA B O 1
ATOM 7317 N N . SER B 1 321 ? -8.43 -1.484 12.867 1 85.12 321 SER B N 1
ATOM 7318 C CA . SER B 1 321 ? -9.797 -1.996 12.758 1 85.12 321 SER B CA 1
ATOM 7319 C C . SER B 1 321 ? -10.016 -3.186 13.688 1 85.12 321 SER B C 1
ATOM 7321 O O . SER B 1 321 ? -11.125 -3.402 14.18 1 85.12 321 SER B O 1
ATOM 7323 N N . GLN B 1 322 ? -9.023 -3.879 14.039 1 83.44 322 GLN B N 1
ATOM 7324 C CA . GLN B 1 322 ? -9.164 -5.113 14.805 1 83.44 322 GLN B CA 1
ATOM 7325 C C . GLN B 1 322 ? -9.039 -4.848 16.297 1 83.44 322 GLN B C 1
ATOM 7327 O O . GLN B 1 322 ? -9.148 -5.77 17.109 1 83.44 322 GLN B O 1
ATOM 7332 N N . VAL B 1 323 ? -8.852 -3.605 16.578 1 87.44 323 VAL B N 1
ATOM 7333 C CA . VAL B 1 323 ? -8.695 -3.291 18 1 87.44 323 VAL B CA 1
ATOM 7334 C C . VAL B 1 323 ? -9.977 -3.652 18.75 1 87.44 323 VAL B C 1
ATOM 7336 O O . VAL B 1 323 ? -11.078 -3.266 18.344 1 87.44 323 VAL B O 1
ATOM 7339 N N . GLN B 1 324 ? -9.82 -4.379 19.766 1 85.69 324 GLN B N 1
ATOM 7340 C CA . GLN B 1 324 ? -10.945 -4.809 20.578 1 85.69 324 GLN B CA 1
ATOM 7341 C C . GLN B 1 324 ? -11.227 -3.811 21.703 1 85.69 324 GLN B C 1
ATOM 7343 O O . GLN B 1 324 ? -10.383 -2.975 22.016 1 85.69 324 GLN B O 1
ATOM 7348 N N . VAL B 1 325 ? -12.414 -3.979 22.172 1 90.69 325 VAL B N 1
ATOM 7349 C CA . VAL B 1 325 ? -12.797 -3.174 23.328 1 90.69 325 VAL B CA 1
ATOM 7350 C C . VAL B 1 325 ? -11.883 -3.484 24.5 1 90.69 325 VAL B C 1
ATOM 7352 O O . VAL B 1 325 ? -11.555 -4.645 24.75 1 90.69 325 VAL B O 1
ATOM 7355 N N . LYS B 1 326 ? -11.453 -2.441 25.156 1 92.31 326 LYS B N 1
ATOM 7356 C CA . LYS B 1 326 ? -10.5 -2.592 26.25 1 92.31 326 LYS B CA 1
ATOM 7357 C C . LYS B 1 326 ? -11.062 -2.023 27.547 1 92.31 326 LYS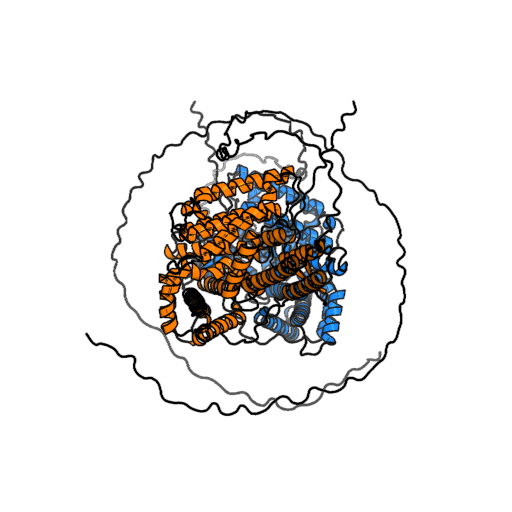 B C 1
ATOM 7359 O O . LYS B 1 326 ? -11.875 -1.099 27.531 1 92.31 326 LYS B O 1
ATOM 7364 N N . THR B 1 327 ? -10.617 -2.635 28.594 1 92.44 327 THR B N 1
ATOM 7365 C CA . THR B 1 327 ? -10.953 -2.104 29.906 1 92.44 327 THR B CA 1
ATOM 7366 C C . THR B 1 327 ? -10.078 -0.905 30.25 1 92.44 327 THR B C 1
ATOM 7368 O O . THR B 1 327 ? -9.039 -0.683 29.609 1 92.44 327 THR B O 1
ATOM 7371 N N . ALA B 1 328 ? -10.5 -0.146 31.203 1 92.25 328 ALA B N 1
ATOM 7372 C CA . ALA B 1 328 ? -9.734 1.019 31.641 1 92.25 328 ALA B CA 1
ATOM 7373 C C . ALA B 1 328 ? -8.328 0.617 32.062 1 92.25 328 ALA B C 1
ATOM 7375 O O . ALA B 1 328 ? -7.363 1.345 31.828 1 92.25 328 ALA B O 1
ATOM 7376 N N . GLU B 1 329 ? -8.289 -0.504 32.656 1 92.69 329 GLU B N 1
ATOM 7377 C CA . GLU B 1 329 ? -6.988 -0.972 33.125 1 92.69 329 GLU B CA 1
ATOM 7378 C C . GLU B 1 329 ? -6.086 -1.374 31.969 1 92.69 329 GLU B C 1
ATOM 7380 O O . GLU B 1 329 ? -4.879 -1.136 32 1 92.69 329 GLU B O 1
ATOM 7385 N N . GLN B 1 330 ? -6.656 -2.014 31 1 93.69 330 GLN B N 1
ATOM 7386 C CA . GLN B 1 330 ? -5.887 -2.391 29.828 1 93.69 330 GLN B CA 1
ATOM 7387 C C . GLN B 1 330 ? -5.383 -1.159 29.078 1 93.69 330 GLN B C 1
ATOM 7389 O O . GLN B 1 330 ? -4.238 -1.134 28.609 1 93.69 330 GLN B O 1
ATOM 7394 N N . VAL B 1 331 ? -6.227 -0.185 29.016 1 94.75 331 VAL B N 1
ATOM 7395 C CA . VAL B 1 331 ? -5.852 1.064 28.359 1 94.75 331 VAL B CA 1
ATOM 7396 C C . VAL B 1 331 ? -4.703 1.725 29.109 1 94.75 331 VAL B C 1
ATOM 7398 O O . VAL B 1 331 ? -3.752 2.217 28.5 1 94.75 331 VAL B O 1
ATOM 7401 N N . ARG B 1 332 ? -4.766 1.722 30.391 1 93.94 332 ARG B N 1
ATOM 7402 C CA . ARG B 1 332 ? -3.723 2.312 31.219 1 93.94 332 ARG B CA 1
ATOM 7403 C C . ARG B 1 332 ? -2.389 1.604 31 1 93.94 332 ARG B C 1
ATOM 7405 O O . ARG B 1 332 ? -1.342 2.252 30.922 1 93.94 332 ARG B O 1
ATOM 7412 N N . ARG B 1 333 ? -2.439 0.302 30.953 1 94.5 333 ARG B N 1
ATOM 7413 C CA . ARG B 1 333 ? -1.221 -0.477 30.75 1 94.5 333 ARG B CA 1
ATOM 7414 C C . ARG B 1 333 ? -0.583 -0.168 29.406 1 94.5 333 ARG B C 1
ATOM 7416 O O . ARG B 1 333 ? 0.635 -0.009 29.312 1 94.5 333 ARG B O 1
ATOM 7423 N N . ILE B 1 334 ? -1.423 -0.093 28.422 1 94.88 334 ILE B N 1
ATOM 7424 C CA . ILE B 1 334 ? -0.94 0.22 27.078 1 94.88 334 ILE B CA 1
ATOM 7425 C C . ILE B 1 334 ? -0.337 1.623 27.062 1 94.88 334 ILE B C 1
ATOM 7427 O O . ILE B 1 334 ? 0.754 1.829 26.531 1 94.88 334 ILE B O 1
ATOM 7431 N N . ALA B 1 335 ? -1.016 2.561 27.625 1 95.06 335 ALA B N 1
ATOM 7432 C CA . ALA B 1 335 ? -0.556 3.945 27.656 1 95.06 335 ALA B CA 1
ATOM 7433 C C . ALA B 1 335 ? 0.771 4.066 28.391 1 95.06 335 ALA B C 1
ATOM 7435 O O . ALA B 1 335 ? 1.682 4.766 27.938 1 95.06 335 ALA B O 1
ATOM 7436 N N . THR B 1 336 ? 0.842 3.34 29.484 1 95.31 336 THR B N 1
ATOM 7437 C CA . THR B 1 336 ? 2.061 3.4 30.297 1 95.31 336 THR B CA 1
ATOM 7438 C C . THR B 1 336 ? 3.248 2.85 29.516 1 95.31 336 THR B C 1
ATOM 7440 O O . THR B 1 336 ? 4.336 3.43 29.531 1 95.31 336 THR B O 1
ATOM 7443 N N . THR B 1 337 ? 3.027 1.773 28.859 1 96.88 337 THR B N 1
ATOM 7444 C CA . THR B 1 337 ? 4.094 1.15 28.078 1 96.88 337 THR B CA 1
ATOM 7445 C C . THR B 1 337 ? 4.547 2.07 26.953 1 96.88 337 THR B C 1
ATOM 7447 O O . THR B 1 337 ? 5.75 2.252 26.734 1 96.88 337 THR B O 1
ATOM 7450 N N . ILE B 1 338 ? 3.635 2.625 26.234 1 97.19 338 ILE B N 1
ATOM 7451 C CA . ILE B 1 338 ? 3.949 3.467 25.094 1 97.19 338 ILE B CA 1
ATOM 7452 C C . ILE B 1 338 ? 4.602 4.766 25.562 1 97.19 338 ILE B C 1
ATOM 7454 O O . ILE B 1 338 ? 5.555 5.246 24.938 1 97.19 338 ILE B O 1
ATOM 7458 N N . LEU B 1 339 ? 4.129 5.312 26.656 1 95.69 339 LEU B N 1
ATOM 7459 C CA . LEU B 1 339 ? 4.715 6.535 27.203 1 95.69 339 LEU B CA 1
ATOM 7460 C C . LEU B 1 339 ? 6.145 6.293 27.672 1 95.69 339 LEU B C 1
ATOM 7462 O O . LEU B 1 339 ? 7.004 7.168 27.531 1 95.69 339 LEU B O 1
ATOM 7466 N N . SER B 1 340 ? 6.316 5.109 28.188 1 96.81 340 SER B N 1
ATOM 7467 C CA . SER B 1 340 ? 7.676 4.754 28.594 1 96.81 340 SER B CA 1
ATOM 7468 C C . SER B 1 340 ? 8.602 4.684 27.391 1 96.81 340 SER B C 1
ATOM 7470 O O . SER B 1 340 ? 9.75 5.129 27.453 1 96.81 340 SER B O 1
ATOM 7472 N N . ARG B 1 341 ? 8.109 4.141 26.328 1 97.25 341 ARG B N 1
ATOM 7473 C CA . ARG B 1 341 ? 8.891 4.07 25.109 1 97.25 341 ARG B CA 1
ATOM 7474 C C . ARG B 1 341 ? 9.172 5.465 24.547 1 97.25 341 ARG B C 1
ATOM 7476 O O . ARG B 1 341 ? 10.25 5.727 24.031 1 97.25 341 ARG B O 1
ATOM 7483 N N . LEU B 1 342 ? 8.219 6.324 24.609 1 97 342 LEU B N 1
ATOM 7484 C CA . LEU B 1 342 ? 8.375 7.703 24.156 1 97 342 LEU B CA 1
ATOM 7485 C C . LEU B 1 342 ? 9.43 8.43 25 1 97 342 LEU B C 1
ATOM 7487 O O . LEU B 1 342 ? 10.266 9.148 24.453 1 97 342 LEU B O 1
ATOM 7491 N N . GLN B 1 343 ? 9.391 8.141 26.266 1 95.62 343 GLN B N 1
ATOM 7492 C CA . GLN B 1 343 ? 10.367 8.773 27.141 1 95.62 343 GLN B CA 1
ATOM 7493 C C . GLN B 1 343 ? 11.773 8.25 26.875 1 95.62 343 GLN B C 1
ATOM 7495 O O . GLN B 1 343 ? 12.742 9.008 26.922 1 95.62 343 GLN B O 1
ATOM 7500 N N . ALA B 1 344 ? 11.836 6.992 26.625 1 95.25 344 ALA B N 1
ATOM 7501 C CA . ALA B 1 344 ? 13.133 6.418 26.266 1 95.25 344 ALA B CA 1
ATOM 7502 C C . ALA B 1 344 ? 13.664 7.027 24.969 1 95.25 344 ALA B C 1
ATOM 7504 O O . ALA B 1 344 ? 14.859 7.305 24.859 1 95.25 344 ALA B O 1
ATOM 7505 N N . TRP B 1 345 ? 12.766 7.195 24.047 1 95.56 345 TRP B N 1
ATOM 7506 C CA . TRP B 1 345 ? 13.133 7.816 22.781 1 95.56 345 TRP B CA 1
ATOM 7507 C C . TRP B 1 345 ? 13.648 9.234 23 1 95.56 345 TRP B C 1
ATOM 7509 O O . TRP B 1 345 ? 14.664 9.625 22.422 1 95.56 345 TRP B O 1
ATOM 7519 N N . LEU B 1 346 ? 13.023 10.016 23.797 1 94.31 346 LEU B N 1
ATOM 7520 C CA . LEU B 1 346 ? 13.406 11.391 24.094 1 94.31 346 LEU B CA 1
ATOM 7521 C C . LEU B 1 346 ? 14.797 11.438 24.734 1 94.31 346 LEU B C 1
ATOM 7523 O O . LEU B 1 346 ? 15.594 12.32 24.406 1 94.31 346 LEU B O 1
ATOM 7527 N N . THR B 1 347 ? 15.031 10.453 25.578 1 92.31 347 THR B N 1
ATOM 7528 C CA . THR B 1 347 ? 16.328 10.367 26.234 1 92.31 347 THR B CA 1
ATOM 7529 C C . THR B 1 347 ? 17.422 10 25.234 1 92.31 347 THR B C 1
ATOM 7531 O O . THR B 1 347 ? 18.516 10.562 25.266 1 92.31 347 THR B O 1
ATOM 7534 N N . ASP B 1 348 ? 17.109 9.102 24.359 1 90.75 348 ASP B N 1
ATOM 7535 C CA . ASP B 1 348 ? 18.094 8.633 23.375 1 90.75 348 ASP B CA 1
ATOM 7536 C C . ASP B 1 348 ? 18.484 9.766 22.422 1 90.75 348 ASP B C 1
ATOM 7538 O O . ASP B 1 348 ? 19.641 9.836 21.984 1 90.75 348 ASP B O 1
ATOM 7542 N N . VAL B 1 349 ? 17.516 10.609 22.125 1 91.06 349 VAL B N 1
ATOM 7543 C CA . VAL B 1 349 ? 17.812 11.695 21.203 1 91.06 349 VAL B CA 1
ATOM 7544 C C . VAL B 1 349 ? 18.344 12.906 21.953 1 91.06 349 VAL B C 1
ATOM 7546 O O . VAL B 1 349 ? 18.734 13.906 21.344 1 91.06 349 VAL B O 1
ATOM 7549 N N . GLU B 1 350 ? 18.453 12.922 23.281 1 88.44 350 GLU B N 1
ATOM 7550 C CA . GLU B 1 350 ? 19.031 13.938 24.156 1 88.44 350 GLU B CA 1
ATOM 7551 C C . GLU B 1 350 ? 18.281 15.258 24.047 1 88.44 350 GLU B C 1
ATOM 7553 O O . GLU B 1 350 ? 18.891 16.312 23.844 1 88.44 350 GLU B O 1
ATOM 7558 N N . ILE B 1 351 ? 17 15.172 24.109 1 88.5 351 ILE B N 1
ATOM 7559 C CA . ILE B 1 351 ? 16.156 16.359 24.109 1 88.5 351 ILE B CA 1
ATOM 7560 C C . ILE B 1 351 ? 15.539 16.562 25.484 1 88.5 351 ILE B C 1
ATOM 7562 O O . ILE B 1 351 ? 14.992 15.617 26.062 1 88.5 351 ILE B O 1
ATOM 7566 N N . ASN B 1 352 ? 15.766 17.625 25.969 1 90.75 352 ASN B N 1
ATOM 7567 C CA . ASN B 1 352 ? 15.094 18.062 27.188 1 90.75 352 ASN B CA 1
ATOM 7568 C C . ASN B 1 352 ? 13.984 19.078 26.875 1 90.75 352 ASN B C 1
ATOM 7570 O O . ASN B 1 352 ? 14.258 20.219 26.516 1 90.75 352 ASN B O 1
ATOM 7574 N N . LEU B 1 353 ? 12.805 18.719 27.078 1 90.25 353 LEU B N 1
ATOM 7575 C CA . LEU B 1 353 ? 11.648 19.516 26.688 1 90.25 353 LEU B CA 1
ATOM 7576 C C . LEU B 1 353 ? 11.617 20.828 27.453 1 90.25 353 LEU B C 1
ATOM 7578 O O . LEU B 1 353 ? 11.211 21.859 26.906 1 90.25 353 LEU B O 1
ATOM 7582 N N . ASP B 1 354 ? 12.023 20.781 28.672 1 87.88 354 ASP B N 1
ATOM 7583 C CA . ASP B 1 354 ? 12.047 22.016 29.469 1 87.88 354 ASP B CA 1
ATOM 7584 C C . ASP B 1 354 ? 13.078 23 28.922 1 87.88 354 ASP B C 1
ATOM 7586 O O . ASP B 1 354 ? 12.82 24.203 28.844 1 87.88 354 ASP B O 1
ATOM 7590 N N . GLU B 1 355 ? 14.117 22.453 28.594 1 87.94 355 GLU B N 1
ATOM 7591 C CA . GLU B 1 355 ? 15.188 23.297 28.047 1 87.94 355 GLU B CA 1
ATOM 7592 C C . GLU B 1 355 ? 14.797 23.875 26.688 1 87.94 355 GLU B C 1
ATOM 7594 O O . GLU B 1 355 ? 15.102 25.031 26.406 1 87.94 355 GLU B O 1
ATOM 7599 N N . ILE B 1 356 ? 14.141 23.109 25.891 1 87.62 356 ILE B N 1
ATOM 7600 C CA . ILE B 1 356 ? 13.805 23.531 24.531 1 87.62 356 ILE B CA 1
ATOM 7601 C C . ILE B 1 356 ? 12.781 24.656 24.578 1 87.62 356 ILE B C 1
ATOM 7603 O O . ILE B 1 356 ? 12.797 25.547 23.719 1 87.62 356 ILE B O 1
ATOM 7607 N N . GLN B 1 357 ? 12 24.688 25.531 1 86.06 357 GLN B N 1
ATOM 7608 C CA . GLN B 1 357 ? 10.969 25.719 25.672 1 86.06 357 GLN B CA 1
ATOM 7609 C C . GLN B 1 357 ? 11.578 27.047 26.094 1 86.06 357 GLN B C 1
ATOM 7611 O O . GLN B 1 357 ? 11.055 28.109 25.75 1 86.06 357 GLN B O 1
ATOM 7616 N N . LYS B 1 358 ? 12.656 26.938 26.734 1 83.12 358 LYS B N 1
ATOM 7617 C CA . LYS B 1 358 ? 13.227 28.156 27.328 1 83.12 358 LYS B CA 1
ATOM 7618 C C . LYS B 1 358 ? 14.398 28.672 26.5 1 83.12 358 LYS B C 1
ATOM 7620 O O . LYS B 1 358 ? 14.602 29.875 26.406 1 83.12 358 LYS B O 1
ATOM 7625 N N . ASP B 1 359 ? 15.148 27.719 26.016 1 77.75 359 ASP B N 1
ATOM 7626 C CA . ASP B 1 359 ? 16.391 28.078 25.328 1 77.75 359 ASP B CA 1
ATOM 7627 C C . ASP B 1 359 ? 16.141 28.328 23.844 1 77.75 359 ASP B C 1
ATOM 7629 O O . ASP B 1 359 ? 15.844 27.406 23.078 1 77.75 359 ASP B O 1
ATOM 7633 N N . LEU B 1 360 ? 16.469 29.484 23.453 1 73.75 360 LEU B N 1
ATOM 7634 C CA . LEU B 1 360 ? 16.234 29.891 22.062 1 73.75 360 LEU B CA 1
ATOM 7635 C C . LEU B 1 360 ? 17.391 29.469 21.172 1 73.75 360 LEU B C 1
ATOM 7637 O O . LEU B 1 360 ? 17.281 29.5 19.938 1 73.75 360 LEU B O 1
ATOM 7641 N N . GLU B 1 361 ? 18.406 28.922 21.766 1 76.62 361 GLU B N 1
ATOM 7642 C CA . GLU B 1 361 ? 19.594 28.625 20.984 1 76.62 361 GLU B CA 1
ATOM 7643 C C . GLU B 1 361 ? 19.594 27.172 20.5 1 76.62 361 GLU B C 1
ATOM 7645 O O . GLU B 1 361 ? 20.469 26.75 19.75 1 76.62 361 GLU B O 1
ATOM 7650 N N . ILE B 1 362 ? 18.562 26.547 20.828 1 80.56 362 ILE B N 1
ATOM 7651 C CA . ILE B 1 362 ? 18.5 25.156 20.438 1 80.56 362 ILE B CA 1
ATOM 7652 C C . ILE B 1 362 ? 18.312 25.047 18.922 1 80.56 362 ILE B C 1
ATOM 7654 O O . ILE B 1 362 ? 17.578 25.828 18.328 1 80.56 362 ILE B O 1
ATOM 7658 N N . SER B 1 363 ? 19 24.047 18.438 1 80.31 363 SER B N 1
ATOM 7659 C CA . SER B 1 363 ? 18.984 23.859 17 1 80.31 363 SER B CA 1
ATOM 7660 C C . SER B 1 363 ? 17.594 23.531 16.484 1 80.31 363 SER B C 1
ATOM 7662 O O . SER B 1 363 ? 16.812 22.875 17.188 1 80.31 363 SER B O 1
ATOM 7664 N N . ALA B 1 364 ? 17.297 23.938 15.227 1 82.12 364 ALA B N 1
ATOM 7665 C CA . ALA B 1 364 ? 15.977 23.766 14.617 1 82.12 364 ALA B CA 1
ATOM 7666 C C . ALA B 1 364 ? 15.617 22.281 14.484 1 82.12 364 ALA B C 1
ATOM 7668 O O . ALA B 1 364 ? 14.484 21.891 14.766 1 82.12 364 ALA B O 1
ATOM 7669 N N . PRO B 1 365 ? 16.609 21.406 14.148 1 83.06 365 PRO B N 1
ATOM 7670 C CA . PRO B 1 365 ? 16.25 20 14.023 1 83.06 365 PRO B CA 1
ATOM 7671 C C . PRO B 1 365 ? 15.812 19.375 15.352 1 83.06 365 PRO B C 1
ATOM 7673 O O . PRO B 1 365 ? 14.922 18.516 15.375 1 83.06 365 PRO B O 1
ATOM 7676 N N . LYS B 1 366 ? 16.359 19.859 16.391 1 86.19 366 LYS B N 1
ATOM 7677 C CA . LYS B 1 366 ? 15.977 19.344 17.703 1 86.19 366 LYS B CA 1
ATOM 7678 C C . LYS B 1 366 ? 14.578 19.828 18.109 1 86.19 366 LYS B C 1
ATOM 7680 O O . LYS B 1 366 ? 13.812 19.094 18.719 1 86.19 366 LYS B O 1
ATOM 7685 N N . VAL B 1 367 ? 14.32 21.062 17.766 1 90.19 367 VAL B N 1
ATOM 7686 C CA . VAL B 1 367 ? 12.992 21.594 18.047 1 90.19 367 VAL B CA 1
ATOM 7687 C C . VAL B 1 367 ? 11.945 20.828 17.234 1 90.19 367 VAL B C 1
ATOM 7689 O O . VAL B 1 367 ? 10.867 20.516 17.75 1 90.19 367 VAL B O 1
ATOM 7692 N N . GLU B 1 368 ? 12.289 20.516 16.016 1 90.81 368 GLU B N 1
ATOM 7693 C CA . GLU B 1 368 ? 11.375 19.75 15.18 1 90.81 368 GLU B CA 1
ATOM 7694 C C . GLU B 1 368 ? 11.094 18.375 15.781 1 90.81 368 GLU B C 1
ATOM 7696 O O . GLU B 1 368 ? 9.953 17.906 15.781 1 90.81 368 GLU B O 1
ATOM 7701 N N . LEU B 1 369 ? 12.125 17.75 16.25 1 92.69 369 LEU B N 1
ATOM 7702 C CA . LEU B 1 369 ? 11.961 16.438 16.859 1 92.69 369 LEU B CA 1
ATOM 7703 C C . LEU B 1 369 ? 11.094 16.531 18.125 1 92.69 369 LEU B C 1
ATOM 7705 O O . LEU B 1 369 ? 10.273 15.641 18.375 1 92.69 369 LEU B O 1
ATOM 7709 N N . ALA B 1 370 ? 11.328 17.594 18.828 1 94.56 370 ALA B N 1
ATOM 7710 C CA . ALA B 1 370 ? 10.523 17.797 20.031 1 94.56 370 ALA B CA 1
ATOM 7711 C C . ALA B 1 370 ? 9.047 17.953 19.672 1 94.56 370 ALA B C 1
ATOM 7713 O O . ALA B 1 370 ? 8.172 17.422 20.359 1 94.56 370 ALA B O 1
ATOM 7714 N N . ILE B 1 371 ? 8.789 18.719 18.641 1 95.25 371 ILE B N 1
ATOM 7715 C CA . ILE B 1 371 ? 7.414 18.938 18.203 1 95.25 371 ILE B CA 1
ATOM 7716 C C . ILE B 1 371 ? 6.793 17.609 17.781 1 95.25 371 ILE B C 1
ATOM 7718 O O . ILE B 1 371 ? 5.652 17.297 18.141 1 95.25 371 ILE B O 1
ATOM 7722 N N . ARG B 1 372 ? 7.516 16.828 17.031 1 95.75 372 ARG B N 1
ATOM 7723 C CA . ARG B 1 372 ? 7.02 15.523 16.609 1 95.75 372 ARG B CA 1
ATOM 7724 C C . ARG B 1 372 ? 6.703 14.633 17.797 1 95.75 372 ARG B C 1
ATOM 7726 O O . ARG B 1 372 ? 5.691 13.922 17.812 1 95.75 372 ARG B O 1
ATOM 7733 N N . PHE B 1 373 ? 7.605 14.672 18.719 1 96.31 373 PHE B N 1
ATOM 7734 C CA . PHE B 1 373 ? 7.391 13.93 19.953 1 96.31 373 PHE B CA 1
ATOM 7735 C C . PHE B 1 373 ? 6.09 14.359 20.625 1 96.31 373 PHE B C 1
ATOM 7737 O O . PHE B 1 373 ? 5.289 13.516 21.031 1 96.31 373 PHE B O 1
ATOM 7744 N N . LEU B 1 374 ? 5.895 15.609 20.734 1 96.56 374 LEU B N 1
ATOM 7745 C CA . LEU B 1 374 ? 4.703 16.141 21.375 1 96.56 374 LEU B CA 1
ATOM 7746 C C . LEU B 1 374 ? 3.445 15.773 20.609 1 96.56 374 LEU B C 1
ATOM 7748 O O . LEU B 1 374 ? 2.416 15.445 21.203 1 96.56 374 LEU B O 1
ATOM 7752 N N . CYS B 1 375 ? 3.518 15.766 19.297 1 96.31 375 CYS B N 1
ATOM 7753 C CA . CYS B 1 375 ? 2.369 15.469 18.438 1 96.31 375 CYS B CA 1
ATOM 7754 C C . CYS B 1 375 ? 1.989 13.992 18.531 1 96.31 375 CYS B C 1
ATOM 7756 O O . CYS B 1 375 ? 0.861 13.617 18.219 1 96.31 375 CYS B O 1
ATOM 7758 N N . THR B 1 376 ? 2.863 13.133 18.969 1 96.06 376 THR B N 1
ATOM 7759 C CA . THR B 1 376 ? 2.604 11.695 19.047 1 96.06 376 THR B CA 1
ATOM 7760 C C . THR B 1 376 ? 1.772 11.367 20.281 1 96.06 376 THR B C 1
ATOM 7762 O O . THR B 1 376 ? 0.98 10.422 20.281 1 96.06 376 THR B O 1
ATOM 7765 N N . GLN B 1 377 ? 1.854 12.164 21.25 1 94.88 377 GLN B N 1
ATOM 7766 C CA . GLN B 1 377 ? 1.216 11.867 22.531 1 94.88 377 GLN B CA 1
ATOM 7767 C C . GLN B 1 377 ? -0.304 11.953 22.422 1 94.88 377 GLN B C 1
ATOM 7769 O O . GLN B 1 377 ? -1.017 11.07 22.922 1 94.88 377 GLN B O 1
ATOM 7774 N N . PRO B 1 378 ? -0.796 12.914 21.75 1 93.88 378 PRO B N 1
ATOM 7775 C CA . PRO B 1 378 ? -2.254 12.992 21.625 1 93.88 378 PRO B CA 1
ATOM 7776 C C . PRO B 1 378 ? -2.857 11.781 20.922 1 93.88 378 PRO B C 1
ATOM 7778 O O . PRO B 1 378 ? -4.035 11.469 21.125 1 93.88 378 PRO B O 1
ATOM 7781 N N . PHE B 1 379 ? -2.113 11.109 20.125 1 93.88 379 PHE B N 1
ATOM 7782 C CA . PHE B 1 379 ? -2.623 9.914 19.469 1 93.88 379 PHE B CA 1
ATOM 7783 C C . PHE B 1 379 ? -3.035 8.859 20.484 1 93.88 379 PHE B C 1
ATOM 7785 O O . PHE B 1 379 ? -3.961 8.086 20.25 1 93.88 379 PHE B O 1
ATOM 7792 N N . LEU B 1 380 ? -2.314 8.883 21.5 1 93.25 380 LEU B N 1
ATOM 7793 C CA . LEU B 1 380 ? -2.543 7.887 22.531 1 93.25 380 LEU B CA 1
ATOM 7794 C C . LEU B 1 380 ? -3.654 8.328 23.469 1 93.25 380 LEU B C 1
ATOM 7796 O O . LEU B 1 380 ? -4.453 7.508 23.938 1 93.25 380 LEU B O 1
ATOM 7800 N N . ILE B 1 381 ? -3.84 9.586 23.719 1 91.19 381 ILE B N 1
ATOM 7801 C CA . ILE B 1 381 ? -4.668 10.125 24.781 1 91.19 381 ILE B CA 1
ATOM 7802 C C . ILE B 1 381 ? -6.055 10.469 24.25 1 91.19 381 ILE B C 1
ATOM 7804 O O . ILE B 1 381 ? -7.066 10.195 24.891 1 91.19 381 ILE B O 1
ATOM 7808 N N . TRP B 1 382 ? -6.145 10.953 23.109 1 90.81 382 TRP B N 1
ATOM 7809 C CA . TRP B 1 382 ? -7.34 11.562 22.531 1 90.81 382 TRP B CA 1
ATOM 7810 C C . TRP B 1 382 ? -8.484 10.562 22.469 1 90.81 382 TRP B C 1
ATOM 7812 O O . TRP B 1 382 ? -9.625 10.883 22.828 1 90.81 382 TRP B O 1
ATOM 7822 N N . PRO B 1 383 ? -8.266 9.312 22.078 1 90.31 383 PRO B N 1
ATOM 7823 C CA . PRO B 1 383 ? -9.383 8.367 22.031 1 90.31 383 PRO B CA 1
ATOM 7824 C C . PRO B 1 383 ? -9.914 8 23.406 1 90.31 383 PRO B C 1
ATOM 7826 O O . PRO B 1 383 ? -11.031 7.492 23.531 1 90.31 383 PRO B O 1
ATOM 7829 N N . TYR B 1 384 ? -9.172 8.312 24.438 1 91.12 384 TYR B N 1
ATOM 7830 C CA . TYR B 1 384 ? -9.531 7.867 25.781 1 91.12 384 TYR B CA 1
ATOM 7831 C C . TYR B 1 384 ? -9.703 9.055 26.719 1 91.12 384 TYR B C 1
ATOM 7833 O O . TYR B 1 384 ? -9.352 8.977 27.891 1 91.12 384 TYR B O 1
ATOM 7841 N N . LYS B 1 385 ? -10.141 10.047 26.25 1 85.25 385 LYS B N 1
ATOM 7842 C CA . LYS B 1 385 ? -10.297 11.273 27.016 1 85.25 385 LYS B CA 1
ATOM 7843 C C . LYS B 1 385 ? -11.18 11.039 28.25 1 85.25 385 LYS B C 1
ATOM 7845 O O . LYS B 1 385 ? -11.008 11.703 29.266 1 85.25 385 LYS B O 1
ATOM 7850 N N . CYS B 1 386 ? -12.07 10.102 28.141 1 83.69 386 CYS B N 1
ATOM 7851 C CA . CYS B 1 386 ? -13.016 9.844 29.219 1 83.69 386 CYS B CA 1
ATOM 7852 C C . CYS B 1 386 ? -12.469 8.789 30.172 1 83.69 386 CYS B C 1
ATOM 7854 O O . CYS B 1 386 ? -13.18 8.32 31.062 1 83.69 386 CYS B O 1
ATOM 7856 N N . HIS B 1 387 ? -11.281 8.508 29.984 1 90 387 HIS B N 1
ATOM 7857 C CA . HIS B 1 387 ? -10.664 7.543 30.875 1 90 387 HIS B CA 1
ATOM 7858 C C . HIS B 1 387 ? -10.633 8.07 32.312 1 90 387 HIS B C 1
ATOM 7860 O O . HIS B 1 387 ? -10.398 9.258 32.531 1 90 387 HIS B O 1
ATOM 7866 N N . PRO B 1 388 ? -10.812 7.262 33.312 1 88.69 388 PRO B N 1
ATOM 7867 C CA . PRO B 1 388 ? -10.859 7.703 34.719 1 88.69 388 PRO B CA 1
ATOM 7868 C C . PRO B 1 388 ? -9.531 8.281 35.188 1 88.69 388 PRO B C 1
ATOM 7870 O O . PRO B 1 388 ? -9.516 9.109 36.125 1 88.69 388 PRO B O 1
ATOM 7873 N N . ASP B 1 389 ? -8.5 7.82 34.688 1 89.44 389 ASP B N 1
ATOM 7874 C CA . ASP B 1 389 ? -7.199 8.398 35.031 1 89.44 389 ASP B CA 1
ATOM 7875 C C . ASP B 1 389 ? -7.012 9.758 34.344 1 89.44 389 ASP B C 1
ATOM 7877 O O . ASP B 1 389 ? -6.41 9.836 33.25 1 89.44 389 ASP B O 1
ATOM 7881 N N . ALA B 1 390 ? -7.305 10.773 35 1 84.94 390 ALA B N 1
ATOM 7882 C CA . ALA B 1 390 ? -7.297 12.125 34.438 1 84.94 390 ALA B CA 1
ATOM 7883 C C . ALA B 1 390 ? -5.871 12.648 34.281 1 84.94 390 ALA B C 1
ATOM 7885 O O . ALA B 1 390 ? -5.594 13.477 33.406 1 84.94 390 ALA B O 1
ATOM 7886 N N . THR B 1 391 ? -5.066 12.18 35.094 1 84.75 391 THR B N 1
ATOM 7887 C CA . THR B 1 391 ? -3.693 12.672 35.094 1 84.75 391 THR B CA 1
ATOM 7888 C C . THR B 1 391 ? -3.008 12.375 33.75 1 84.75 391 THR B C 1
ATOM 7890 O O . THR B 1 391 ? -2.27 13.203 33.25 1 84.75 391 THR B O 1
ATOM 7893 N N . THR B 1 392 ? -3.354 11.266 33.281 1 85.56 392 THR B N 1
ATOM 7894 C CA . THR B 1 392 ? -2.695 10.836 32.062 1 85.56 392 THR B CA 1
ATOM 7895 C C . THR B 1 392 ? -3.494 11.281 30.828 1 85.56 392 THR B C 1
ATOM 7897 O O . THR B 1 392 ? -2.922 11.75 29.844 1 85.56 392 THR B O 1
ATOM 7900 N N . PHE B 1 393 ? -4.695 11.242 30.906 1 89.19 393 PHE B N 1
ATOM 7901 C CA . PHE B 1 393 ? -5.5 11.312 29.688 1 89.19 393 PHE B CA 1
ATOM 7902 C C . PHE B 1 393 ? -6.152 12.68 29.547 1 89.19 393 PHE B C 1
ATOM 7904 O O . PHE B 1 393 ? -6.855 12.945 28.578 1 89.19 393 PHE B O 1
ATOM 7911 N N . GLN B 1 394 ? -5.902 13.648 30.422 1 86.25 394 GLN B N 1
ATOM 7912 C CA . GLN B 1 394 ? -6.453 14.992 30.281 1 86.25 394 GLN B CA 1
ATOM 7913 C C . GLN B 1 394 ? -5.348 16.016 30.047 1 86.25 394 GLN B C 1
ATOM 7915 O O . GLN B 1 394 ? -5.578 17.219 30.141 1 86.25 394 GLN B O 1
ATOM 7920 N N . ARG B 1 395 ? -4.27 15.5 29.641 1 88.5 395 ARG B N 1
ATOM 7921 C CA . ARG B 1 395 ? -3.113 16.375 29.453 1 88.5 395 ARG B CA 1
ATOM 7922 C C . ARG B 1 395 ? -3.051 16.906 28.031 1 88.5 395 ARG B C 1
ATOM 7924 O O . ARG B 1 395 ? -2.17 17.703 27.688 1 88.5 395 ARG B O 1
ATOM 7931 N N . SER B 1 396 ? -3.949 16.547 27.172 1 89.81 396 SER B N 1
ATOM 7932 C CA . SER B 1 396 ? -3.883 16.828 25.75 1 89.81 396 SER B CA 1
ATOM 7933 C C . SER B 1 396 ? -3.844 18.328 25.469 1 89.81 396 SER B C 1
ATOM 7935 O O . SER B 1 396 ? -3.068 18.781 24.625 1 89.81 396 SER B O 1
ATOM 7937 N N . PRO B 1 397 ? -4.625 19.141 26.203 1 91.06 397 PRO B N 1
ATOM 7938 C CA . PRO B 1 397 ? -4.582 20.578 25.922 1 91.06 397 PRO B CA 1
ATOM 7939 C C . PRO B 1 397 ? -3.234 21.203 26.266 1 91.06 397 PRO B C 1
ATOM 7941 O O . PRO B 1 397 ? -2.75 22.078 25.531 1 91.06 397 PRO B O 1
ATOM 7944 N N . GLU B 1 398 ? -2.68 20.766 27.344 1 92.69 398 GLU B N 1
ATOM 7945 C CA . GLU B 1 398 ? -1.377 21.297 27.719 1 92.69 398 GLU B CA 1
ATOM 7946 C C . GLU B 1 398 ? -0.308 20.938 26.688 1 92.69 398 GLU B C 1
ATOM 7948 O O . GLU B 1 398 ? 0.53 21.781 26.344 1 92.69 398 GLU B O 1
ATOM 7953 N N . ILE B 1 399 ? -0.388 19.75 26.281 1 94.25 399 ILE B N 1
ATOM 7954 C CA . ILE B 1 399 ? 0.555 19.297 25.266 1 94.25 399 ILE B CA 1
ATOM 7955 C C . ILE B 1 399 ? 0.354 20.094 23.969 1 94.25 399 ILE B C 1
ATOM 7957 O O . ILE B 1 399 ? 1.324 20.5 23.328 1 94.25 399 ILE B O 1
ATOM 7961 N N . ALA B 1 400 ? -0.821 20.281 23.625 1 95.44 400 ALA B N 1
ATOM 7962 C CA . ALA B 1 400 ? -1.156 21.047 22.422 1 95.44 400 ALA B CA 1
ATOM 7963 C C . ALA B 1 400 ? -0.625 22.469 22.5 1 95.44 400 ALA B C 1
ATOM 7965 O O . ALA B 1 400 ? -0.124 23.016 21.516 1 95.44 400 ALA B O 1
ATOM 7966 N N . LYS B 1 401 ? -0.738 23.094 23.672 1 95.38 401 LYS B N 1
ATOM 7967 C CA . LYS B 1 401 ? -0.243 24.453 23.875 1 95.38 401 LYS B CA 1
ATOM 7968 C C . LYS B 1 401 ? 1.269 24.516 23.688 1 95.38 401 LYS B C 1
ATOM 7970 O O . LYS B 1 401 ? 1.773 25.422 23 1 95.38 401 LYS B O 1
ATOM 7975 N N . ILE B 1 402 ? 1.924 23.562 24.266 1 95.19 402 ILE B N 1
ATOM 7976 C CA . ILE B 1 402 ? 3.377 23.531 24.141 1 95.19 402 ILE B CA 1
ATOM 7977 C C . ILE B 1 402 ? 3.766 23.344 22.672 1 95.19 402 ILE B C 1
ATOM 7979 O O . ILE B 1 402 ? 4.699 23.984 22.188 1 95.19 402 ILE B O 1
ATOM 7983 N N . CYS B 1 403 ? 3.092 22.469 22 1 95.56 403 CYS B N 1
ATOM 7984 C CA . CYS B 1 403 ? 3.357 22.219 20.578 1 95.56 403 CYS B CA 1
ATOM 7985 C C . CYS B 1 403 ? 3.201 23.5 19.766 1 95.56 403 CYS B C 1
ATOM 7987 O O . CYS B 1 403 ? 4.082 23.844 18.984 1 95.56 403 CYS B O 1
ATOM 7989 N N . MET B 1 404 ? 2.156 24.203 19.969 1 94.88 404 MET B N 1
ATOM 7990 C CA . MET B 1 404 ? 1.89 25.422 19.203 1 94.88 404 MET B CA 1
ATOM 7991 C C . MET B 1 404 ? 2.924 26.5 19.531 1 94.88 404 MET B C 1
ATOM 7993 O O . MET B 1 404 ? 3.371 27.219 18.625 1 94.88 404 MET B O 1
ATOM 7997 N N . LYS B 1 405 ? 3.258 26.578 20.75 1 93.62 405 LYS B N 1
ATOM 7998 C CA . LYS B 1 405 ? 4.285 27.547 21.141 1 93.62 405 LYS B CA 1
ATOM 7999 C C . LYS B 1 405 ? 5.605 27.266 20.422 1 93.62 405 LYS B C 1
ATOM 8001 O O . LYS B 1 405 ? 6.281 28.188 19.969 1 93.62 405 LYS B O 1
ATOM 8006 N N . LEU B 1 406 ? 5.938 26.016 20.391 1 93.31 406 LEU B N 1
ATOM 8007 C CA . LEU B 1 406 ? 7.188 25.641 19.75 1 93.31 406 LEU B CA 1
ATOM 8008 C C . LEU B 1 406 ? 7.105 25.875 18.234 1 93.31 406 LEU B C 1
ATOM 8010 O O . LEU B 1 406 ? 8.102 26.234 17.609 1 93.31 406 LEU B O 1
ATOM 8014 N N . LEU B 1 407 ? 5.98 25.625 17.656 1 92.94 407 LEU B N 1
ATOM 8015 C CA . LEU B 1 407 ? 5.797 25.891 16.234 1 92.94 407 LEU B CA 1
ATOM 8016 C C . LEU B 1 407 ? 5.984 27.375 15.938 1 92.94 407 LEU B C 1
ATOM 8018 O O . LEU B 1 407 ? 6.668 27.734 14.977 1 92.94 407 LEU B O 1
ATOM 8022 N N . LEU B 1 408 ? 5.41 28.203 16.734 1 90.88 408 LEU B N 1
ATOM 8023 C CA . LEU B 1 408 ? 5.543 29.641 16.578 1 90.88 408 LEU B CA 1
ATOM 8024 C C . LEU B 1 408 ? 6.988 30.078 16.781 1 90.88 408 LEU B C 1
ATOM 8026 O O . LEU B 1 408 ? 7.488 30.953 16.078 1 90.88 408 LEU B O 1
ATOM 8030 N N . ARG B 1 409 ? 7.574 29.422 17.672 1 86.62 409 ARG B N 1
ATOM 8031 C CA . ARG B 1 409 ? 8.984 29.719 17.906 1 86.62 409 ARG B CA 1
ATOM 8032 C C . ARG B 1 409 ? 9.828 29.359 16.688 1 86.62 409 ARG B C 1
ATOM 8034 O O . ARG B 1 409 ? 10.719 30.125 16.297 1 86.62 409 ARG B O 1
ATOM 8041 N N . LEU B 1 410 ? 9.57 28.172 16.203 1 86.31 410 LEU B N 1
ATOM 8042 C CA . LEU B 1 410 ? 10.289 27.75 15.016 1 86.31 410 LEU B CA 1
ATOM 8043 C C . LEU B 1 410 ? 10.055 28.719 13.859 1 86.31 410 LEU B C 1
ATOM 8045 O O . LEU B 1 410 ? 10.969 29 13.078 1 86.31 410 LEU B O 1
ATOM 8049 N N . TRP B 1 411 ? 8.922 29.188 13.75 1 84.44 411 TRP B N 1
ATOM 8050 C CA . TRP B 1 411 ? 8.555 30.125 12.695 1 84.44 411 TRP B CA 1
ATOM 8051 C C . TRP B 1 411 ? 9.281 31.453 12.867 1 84.44 411 TRP B C 1
ATOM 8053 O O . TRP B 1 411 ? 9.672 32.094 11.891 1 84.44 411 TRP B O 1
ATOM 8063 N N . HIS B 1 412 ? 9.469 31.844 14.039 1 79.25 412 HIS B N 1
ATOM 8064 C CA . HIS B 1 412 ? 10.07 33.156 14.312 1 79.25 412 HIS B CA 1
ATOM 8065 C C . HIS B 1 412 ? 11.586 33.031 14.438 1 79.25 412 HIS B C 1
ATOM 8067 O O . HIS B 1 412 ? 12.273 34.062 14.578 1 79.25 412 HIS B O 1
ATOM 8073 N N . SER B 1 413 ? 12.008 31.906 14.43 1 73.12 413 SER B N 1
ATOM 8074 C CA . SER B 1 413 ? 13.453 31.734 14.531 1 73.12 413 SER B CA 1
ATOM 8075 C C . SER B 1 413 ? 14.164 32.344 13.328 1 73.12 413 SER B C 1
ATOM 8077 O O . SER B 1 413 ? 13.555 32.562 12.281 1 73.12 413 SER B O 1
ATOM 8079 N N . LEU B 1 414 ? 15.414 32.844 13.477 1 60.78 414 LEU B N 1
ATOM 8080 C CA . LEU B 1 414 ? 16.203 33.562 12.469 1 60.78 414 LEU B CA 1
ATOM 8081 C C . LEU B 1 414 ? 16.438 32.688 11.242 1 60.78 414 LEU B C 1
ATOM 8083 O O . LEU B 1 414 ? 16.594 31.469 11.367 1 60.78 414 LEU B O 1
ATOM 8087 N N . PRO B 1 415 ? 16.172 33.375 10.008 1 56.28 415 PRO B N 1
ATOM 8088 C CA . PRO B 1 415 ? 16.203 32.75 8.68 1 56.28 415 PRO B CA 1
ATOM 8089 C C . PRO B 1 415 ? 17.438 31.875 8.469 1 56.28 415 PRO B C 1
ATOM 8091 O O . PRO B 1 415 ? 17.438 30.984 7.613 1 56.28 415 PRO B O 1
ATOM 8094 N N . ASP B 1 416 ? 18.578 32.406 8.836 1 49.41 416 ASP B N 1
ATOM 8095 C CA . ASP B 1 416 ? 19.828 31.781 8.414 1 49.41 416 ASP B CA 1
ATOM 8096 C C . ASP B 1 416 ? 19.781 30.281 8.656 1 49.41 416 ASP B C 1
ATOM 8098 O O . ASP B 1 416 ? 20.672 29.547 8.188 1 49.41 416 ASP B O 1
ATOM 8102 N N . GLN B 1 417 ? 18.891 29.875 9.484 1 48.75 417 GLN B N 1
ATOM 8103 C CA . GLN B 1 417 ? 19.109 28.484 9.867 1 48.75 417 GLN B CA 1
ATOM 8104 C C . GLN B 1 417 ? 18.281 27.547 9 1 48.75 417 GLN B C 1
ATOM 8106 O O . GLN B 1 417 ? 18.094 26.375 9.352 1 48.75 417 GLN B O 1
ATOM 8111 N N . GLY B 1 418 ? 18.109 27.938 7.621 1 50.59 418 GLY B N 1
ATOM 8112 C CA . GLY B 1 418 ? 17.609 27 6.629 1 50.59 418 GLY B CA 1
ATOM 8113 C C . GLY B 1 418 ? 16.266 26.391 7.012 1 50.59 418 GLY B C 1
ATOM 8114 O O . GLY B 1 418 ? 15.633 25.734 6.195 1 50.59 418 GLY B O 1
ATOM 8115 N N . ASN B 1 419 ? 15.75 26.656 8.234 1 57.25 419 ASN B N 1
ATOM 8116 C CA . ASN B 1 419 ? 14.648 25.875 8.797 1 57.25 419 ASN B CA 1
ATOM 8117 C C . ASN B 1 419 ? 13.289 26.422 8.344 1 57.25 419 ASN B C 1
ATOM 8119 O O . ASN B 1 419 ? 12.344 25.656 8.164 1 57.25 419 ASN B O 1
ATOM 8123 N N . HIS B 1 420 ? 13.383 27.641 7.836 1 63.88 420 HIS B N 1
ATOM 8124 C CA . HIS B 1 420 ? 12.117 28.203 7.395 1 63.88 420 HIS B CA 1
ATOM 8125 C C . HIS B 1 420 ? 11.695 27.625 6.043 1 63.88 420 HIS B C 1
ATOM 8127 O O . HIS B 1 420 ? 10.508 27.516 5.758 1 63.88 420 HIS B O 1
ATOM 8133 N N . ALA B 1 421 ? 12.742 27.25 5.441 1 68.12 421 ALA B N 1
ATOM 8134 C CA . ALA B 1 421 ? 12.484 26.766 4.09 1 68.12 421 ALA B CA 1
ATOM 8135 C C . ALA B 1 421 ? 11.672 25.469 4.117 1 68.12 421 ALA B C 1
ATOM 8137 O O . ALA B 1 421 ? 10.859 25.219 3.225 1 68.12 421 ALA B O 1
ATOM 8138 N N . PHE B 1 422 ? 11.75 24.828 5.133 1 81 422 PHE B N 1
ATOM 8139 C CA . PHE B 1 422 ? 11.133 23.516 5.203 1 81 422 PHE B CA 1
ATOM 8140 C C . PHE B 1 422 ? 9.891 23.547 6.082 1 81 422 PHE B C 1
ATOM 8142 O O . PHE B 1 422 ? 9.164 22.562 6.18 1 81 422 PHE B O 1
ATOM 8149 N N . PHE B 1 423 ? 9.57 24.703 6.531 1 87.19 423 PHE B N 1
ATOM 8150 C CA . PHE B 1 423 ? 8.539 24.812 7.559 1 87.19 423 PHE B CA 1
ATOM 8151 C C . PHE B 1 423 ? 7.18 24.406 7 1 87.19 423 PHE B C 1
ATOM 8153 O O . PHE B 1 423 ? 6.441 23.656 7.633 1 87.19 423 PHE B O 1
ATOM 8160 N N . PRO B 1 424 ? 6.844 24.844 5.742 1 86.62 424 PRO B N 1
ATOM 8161 C CA . PRO B 1 424 ? 5.535 24.438 5.234 1 86.62 424 PRO B CA 1
ATOM 8162 C C . PRO B 1 424 ? 5.402 22.922 5.09 1 86.62 424 PRO B C 1
ATOM 8164 O O . PRO B 1 424 ? 4.34 22.359 5.379 1 86.62 424 PRO B O 1
ATOM 8167 N N . LEU B 1 425 ? 6.422 22.375 4.703 1 88.62 425 LEU B N 1
ATOM 8168 C CA . LEU B 1 425 ? 6.418 20.922 4.562 1 88.62 425 LEU B CA 1
ATOM 8169 C C . LEU B 1 425 ? 6.355 20.25 5.926 1 88.62 425 LEU B C 1
ATOM 8171 O O . LEU B 1 425 ? 5.688 19.219 6.086 1 88.62 425 LEU B O 1
ATOM 8175 N N . PHE B 1 426 ? 7.039 20.875 6.836 1 91.06 426 PHE B N 1
ATOM 8176 C CA . PHE B 1 426 ? 7.027 20.344 8.195 1 91.06 426 PHE B CA 1
ATOM 8177 C C . PHE B 1 426 ? 5.629 20.438 8.797 1 91.06 426 PHE B C 1
ATOM 8179 O O . PHE B 1 426 ? 5.133 19.469 9.367 1 91.06 426 PHE B O 1
ATOM 8186 N N . LEU B 1 427 ? 5.031 21.5 8.578 1 91.75 427 LEU B N 1
ATOM 8187 C CA . LEU B 1 427 ? 3.689 21.703 9.117 1 91.75 427 LEU B CA 1
ATOM 8188 C C . LEU B 1 427 ? 2.695 20.734 8.484 1 91.75 427 LEU B C 1
ATOM 8190 O O . LEU B 1 427 ? 1.826 20.203 9.172 1 91.75 427 LEU B O 1
ATOM 8194 N N . ALA B 1 428 ? 2.883 20.516 7.242 1 90.31 428 ALA B N 1
ATOM 8195 C CA . ALA B 1 428 ? 1.983 19.625 6.512 1 90.31 428 ALA B CA 1
ATOM 8196 C C . ALA B 1 428 ? 2.184 18.172 6.938 1 90.31 428 ALA B C 1
ATOM 8198 O O . ALA B 1 428 ? 1.335 17.312 6.676 1 90.31 428 ALA B O 1
ATOM 8199 N N . SER B 1 429 ? 3.248 17.922 7.648 1 91.62 429 SER B N 1
ATOM 8200 C CA . SER B 1 429 ? 3.555 16.562 8.078 1 91.62 429 SER B CA 1
ATOM 8201 C C . SER B 1 429 ? 3.029 16.297 9.484 1 91.62 429 SER B C 1
ATOM 8203 O O . SER B 1 429 ? 3.127 15.172 9.992 1 91.62 429 SER B O 1
ATOM 8205 N N . LEU B 1 430 ? 2.488 17.297 10.102 1 93 430 LEU B N 1
ATOM 8206 C CA . LEU B 1 430 ? 1.984 17.141 11.469 1 93 430 LEU B CA 1
ATOM 8207 C C . LEU B 1 430 ? 0.48 16.906 11.461 1 93 430 LEU B C 1
ATOM 8209 O O . LEU B 1 430 ? -0.262 17.578 10.742 1 93 430 LEU B O 1
ATOM 8213 N N . PRO B 1 431 ? 0.1 15.906 12.219 1 90.31 431 PRO B N 1
ATOM 8214 C CA . PRO B 1 431 ? -1.348 15.711 12.32 1 90.31 431 PRO B CA 1
ATOM 8215 C C . PRO B 1 431 ? -2.062 16.891 12.961 1 90.31 431 PRO B C 1
ATOM 8217 O O . PRO B 1 431 ? -1.489 17.578 13.82 1 90.31 431 PRO B O 1
ATOM 8220 N N . PRO B 1 432 ? -3.289 17.078 12.648 1 91.44 432 PRO B N 1
ATOM 8221 C CA . PRO B 1 432 ? -3.996 18.266 13.109 1 91.44 432 PRO B CA 1
ATOM 8222 C C . PRO B 1 432 ? -4.543 18.125 14.531 1 91.44 432 PRO B C 1
ATOM 8224 O O . PRO B 1 432 ? -5.254 19 15.016 1 91.44 432 PRO B O 1
ATOM 8227 N N . LEU B 1 433 ? -4.176 17.172 15.211 1 93.38 433 LEU B N 1
ATOM 8228 C CA . LEU B 1 433 ? -4.777 16.906 16.516 1 93.38 433 LEU B CA 1
ATOM 8229 C C . LEU B 1 433 ? -4.371 17.969 17.531 1 93.38 433 LEU B C 1
ATOM 8231 O O . LEU B 1 433 ? -5.145 18.297 18.438 1 93.38 433 LEU B O 1
ATOM 8235 N N . TYR B 1 434 ? -3.176 18.438 17.422 1 93.38 434 TYR B N 1
ATOM 8236 C CA . TYR B 1 434 ? -2.762 19.5 18.344 1 93.38 434 TYR B CA 1
ATOM 8237 C C . TYR B 1 434 ? -3.631 20.734 18.172 1 93.38 434 TYR B C 1
ATOM 8239 O O . TYR B 1 434 ? -4.004 21.391 19.156 1 93.38 434 TYR B O 1
ATOM 8247 N N . LEU B 1 435 ? -3.918 21.031 17 1 94.25 435 LEU B N 1
ATOM 8248 C CA . LEU B 1 435 ? -4.777 22.172 16.719 1 94.25 435 LEU B CA 1
ATOM 8249 C C . LEU B 1 435 ? -6.203 21.922 17.188 1 94.25 435 LEU B C 1
ATOM 8251 O O . LEU B 1 435 ? -6.816 22.781 17.812 1 94.25 435 LEU B O 1
ATOM 8255 N N . TYR B 1 436 ? -6.711 20.75 16.969 1 94.06 436 TYR B N 1
ATOM 8256 C CA . TYR B 1 436 ? -8.062 20.391 17.391 1 94.06 436 TYR B CA 1
ATOM 8257 C C . TYR B 1 436 ? -8.219 20.516 18.906 1 94.06 436 TYR B C 1
ATOM 8259 O O . TYR B 1 436 ? -9.219 21.031 19.391 1 94.06 436 TYR B O 1
ATOM 8267 N N . GLU B 1 437 ? -7.273 20.016 19.547 1 93.56 437 GLU B N 1
ATOM 8268 C CA . GLU B 1 437 ? -7.34 20.016 21.016 1 93.56 437 GLU B CA 1
ATOM 8269 C C . GLU B 1 437 ? -7.379 21.453 21.562 1 93.56 437 GLU B C 1
ATOM 8271 O O . GLU B 1 437 ? -8.117 21.734 22.5 1 93.56 437 GLU B O 1
ATOM 8276 N N . LEU B 1 438 ? -6.602 22.234 21 1 93.62 438 LEU B N 1
ATOM 8277 C CA . LEU B 1 438 ? -6.586 23.625 21.469 1 93.62 438 LEU B CA 1
ATOM 8278 C C . LEU B 1 438 ? -7.887 24.328 21.109 1 93.62 438 LEU B C 1
ATOM 8280 O O . LEU B 1 438 ? -8.453 25.047 21.922 1 93.62 438 LEU B O 1
ATOM 8284 N N . LEU B 1 439 ? -8.336 24.109 19.922 1 92.94 439 LEU B N 1
ATOM 8285 C CA . LEU B 1 439 ? -9.586 24.719 19.469 1 92.94 439 LEU B CA 1
ATOM 8286 C C . LEU B 1 439 ? -10.75 24.281 20.344 1 92.94 439 LEU B C 1
ATOM 8288 O O . LEU B 1 439 ? -11.555 25.094 20.797 1 92.94 439 LEU B O 1
ATOM 8292 N N . SER B 1 440 ? -10.789 22.984 20.547 1 90.62 440 SER B N 1
ATOM 8293 C CA . SER B 1 440 ? -11.859 22.438 21.375 1 90.62 440 SER B CA 1
ATOM 8294 C C . SER B 1 440 ? -11.789 22.969 22.797 1 90.62 440 SER B C 1
ATOM 8296 O O . SER B 1 440 ? -12.82 23.25 23.406 1 90.62 440 SER B O 1
ATOM 8298 N N . TYR B 1 441 ? -10.625 23.109 23.25 1 91.56 441 TYR B N 1
ATOM 8299 C CA . TYR B 1 441 ? -10.406 23.625 24.609 1 91.56 441 TYR B CA 1
ATOM 8300 C C . TYR B 1 441 ? -10.906 25.047 24.734 1 91.56 441 TYR B C 1
ATOM 8302 O O . TYR B 1 441 ? -11.547 25.406 25.734 1 91.56 441 TYR B O 1
ATOM 8310 N N . ILE B 1 442 ? -10.719 25.844 23.797 1 90.81 442 ILE B N 1
ATOM 8311 C CA . ILE B 1 442 ? -11.125 27.25 23.797 1 90.81 442 ILE B CA 1
ATOM 8312 C C . ILE B 1 442 ? -12.633 27.359 23.594 1 90.81 442 ILE B C 1
ATOM 8314 O O . ILE B 1 442 ? -13.312 28.109 24.297 1 90.81 442 ILE B O 1
ATOM 8318 N N . LEU B 1 443 ? -13.133 26.547 22.719 1 88.25 443 LEU B N 1
ATOM 8319 C CA . LEU B 1 443 ? -14.555 26.594 22.375 1 88.25 443 LEU B CA 1
ATOM 8320 C C . LEU B 1 443 ? -15.406 26.156 23.562 1 88.25 443 LEU B C 1
ATOM 8322 O O . LEU B 1 443 ? -16.531 26.625 23.734 1 88.25 443 LEU B O 1
ATOM 8326 N N . CYS B 1 444 ? -14.844 25.297 24.328 1 86.69 444 CYS B N 1
ATOM 8327 C CA . CYS B 1 444 ? -15.586 24.797 25.484 1 86.69 444 CYS B CA 1
ATOM 8328 C C . CYS B 1 444 ? -15.469 25.75 26.656 1 86.69 444 CYS B C 1
ATOM 8330 O O . CYS B 1 444 ? -15.969 25.469 27.75 1 86.69 444 CYS B O 1
ATOM 8332 N N . GLY B 1 445 ? -14.797 26.859 26.5 1 83.62 445 GLY B N 1
ATOM 8333 C CA . GLY B 1 445 ? -14.734 27.891 27.516 1 83.62 445 GLY B CA 1
ATOM 8334 C C . GLY B 1 445 ? -13.625 27.672 28.531 1 83.62 445 GLY B C 1
ATOM 8335 O O . GLY B 1 445 ? -13.594 28.312 29.578 1 83.62 445 GLY B O 1
ATOM 8336 N N . ARG B 1 446 ? -12.789 26.828 28.266 1 86.31 446 ARG B N 1
ATOM 8337 C CA . ARG B 1 446 ? -11.734 26.484 29.219 1 86.31 446 ARG B CA 1
ATOM 8338 C C . ARG B 1 446 ? -10.438 27.219 28.875 1 86.31 446 ARG B C 1
ATOM 8340 O O . ARG B 1 446 ? -9.461 27.141 29.625 1 86.31 446 ARG B O 1
ATOM 8347 N N . GLY B 1 447 ? -10.438 27.859 27.766 1 87.69 447 GLY B N 1
ATOM 8348 C CA . GLY B 1 447 ? -9.234 28.531 27.297 1 87.69 447 GLY B CA 1
ATOM 8349 C C . GLY B 1 447 ? -9.047 29.906 27.906 1 87.69 447 GLY B C 1
ATOM 8350 O O . GLY B 1 447 ? -10.023 30.594 28.188 1 87.69 447 GLY B O 1
ATOM 8351 N N . ARG B 1 448 ? -7.844 30.344 28.109 1 90.44 448 ARG B N 1
ATOM 8352 C CA . ARG B 1 448 ? -7.48 31.672 28.578 1 90.44 448 ARG B CA 1
ATOM 8353 C C . ARG B 1 448 ? -7.281 32.625 27.391 1 90.44 448 ARG B C 1
ATOM 8355 O O . ARG B 1 448 ? -7.195 32.188 26.25 1 90.44 448 ARG B O 1
ATOM 8362 N N . ASN B 1 449 ? -7.242 33.812 27.656 1 90.94 449 ASN B N 1
ATOM 8363 C CA . ASN B 1 449 ? -7.008 34.812 26.625 1 90.94 449 ASN B CA 1
ATOM 8364 C C . ASN B 1 449 ? -5.648 34.625 25.953 1 90.94 449 ASN B C 1
ATOM 8366 O O . ASN B 1 449 ? -5.496 34.875 24.766 1 90.94 449 ASN B O 1
ATOM 8370 N N . SER B 1 450 ? -4.762 34.156 26.75 1 93.31 450 SER B N 1
ATOM 8371 C CA . SER B 1 450 ? -3.438 33.906 26.188 1 93.31 450 SER B CA 1
ATOM 8372 C C . SER B 1 450 ? -3.482 32.812 25.141 1 93.31 450 SER B C 1
ATOM 8374 O O . SER B 1 450 ? -2.703 32.812 24.172 1 93.31 450 SER B O 1
ATOM 8376 N N . ASP B 1 451 ? -4.379 31.875 25.359 1 93.94 451 ASP B N 1
ATOM 8377 C CA . ASP B 1 451 ? -4.547 30.812 24.375 1 93.94 451 ASP B CA 1
ATOM 8378 C C . ASP B 1 451 ? -5.137 31.328 23.078 1 93.94 451 ASP B C 1
ATOM 8380 O O . ASP B 1 451 ? -4.73 30.906 21.984 1 93.94 451 ASP B O 1
ATOM 8384 N N . ILE B 1 452 ? -6.035 32.219 23.203 1 93.25 452 ILE B N 1
ATOM 8385 C CA . ILE B 1 452 ? -6.676 32.781 22.031 1 93.25 452 ILE B CA 1
ATOM 8386 C C . ILE B 1 452 ? -5.656 33.625 21.234 1 93.25 452 ILE B C 1
ATOM 8388 O O . ILE B 1 452 ? -5.629 33.562 20.016 1 93.25 452 ILE B O 1
ATOM 8392 N N . ASP B 1 453 ? -4.816 34.375 21.969 1 94.5 453 ASP B N 1
ATOM 8393 C CA . ASP B 1 453 ? -3.771 35.156 21.312 1 94.5 453 ASP B CA 1
ATOM 8394 C C . ASP B 1 453 ? -2.783 34.25 20.578 1 94.5 453 ASP B C 1
ATOM 8396 O O . ASP B 1 453 ? -2.357 34.531 19.469 1 94.5 453 ASP B O 1
ATOM 8400 N N . MET B 1 454 ? -2.457 33.219 21.219 1 94.75 454 MET B N 1
ATOM 8401 C CA . MET B 1 454 ? -1.556 32.219 20.594 1 94.75 454 MET B CA 1
ATOM 8402 C C . MET B 1 454 ? -2.166 31.656 19.328 1 94.75 454 MET B C 1
ATOM 8404 O O . MET B 1 454 ? -1.477 31.5 18.312 1 94.75 454 MET B O 1
ATOM 8408 N N . LEU B 1 455 ? -3.404 31.328 19.406 1 94.56 455 LEU B N 1
ATOM 8409 C CA . LEU B 1 455 ? -4.109 30.812 18.234 1 94.56 455 LEU B CA 1
ATOM 8410 C C . LEU B 1 455 ? -4.133 31.844 17.109 1 94.56 455 LEU B C 1
ATOM 8412 O O . LEU B 1 455 ? -3.963 31.5 15.938 1 94.56 455 LEU B O 1
ATOM 8416 N N . LYS B 1 456 ? -4.352 33.094 17.453 1 94 456 LYS B N 1
ATOM 8417 C CA . LYS B 1 456 ? -4.348 34.156 16.453 1 94 456 LYS B CA 1
ATOM 8418 C C . LYS B 1 456 ? -2.979 34.281 15.797 1 94 456 LYS B C 1
ATOM 8420 O O . LYS B 1 456 ? -2.883 34.469 14.578 1 94 456 LYS B O 1
ATOM 8425 N N . ASP B 1 457 ? -1.968 34.188 16.609 1 93.56 457 ASP B N 1
ATOM 8426 C CA . ASP B 1 457 ? -0.611 34.219 16.062 1 93.56 457 ASP B CA 1
ATOM 8427 C C . ASP B 1 457 ? -0.373 33.031 15.117 1 93.56 457 ASP B C 1
ATOM 8429 O O . ASP B 1 457 ? 0.291 33.188 14.094 1 93.56 457 ASP B O 1
ATOM 8433 N N . PHE B 1 458 ? -0.857 31.953 15.555 1 93.62 458 PHE B N 1
ATOM 8434 C CA . PHE B 1 458 ? -0.714 30.766 14.734 1 93.62 458 PHE B CA 1
ATOM 8435 C C . PHE B 1 458 ? -1.43 30.922 13.398 1 93.62 458 PHE B C 1
ATOM 8437 O O . PHE B 1 458 ? -0.907 30.531 12.352 1 93.62 458 PHE B O 1
ATOM 8444 N N . VAL B 1 459 ? -2.58 31.438 13.383 1 92.44 459 VAL B N 1
ATOM 8445 C CA . VAL B 1 459 ? -3.365 31.641 12.172 1 92.44 459 VAL B CA 1
ATOM 8446 C C . VAL B 1 459 ? -2.65 32.656 11.266 1 92.44 459 VAL B C 1
ATOM 8448 O O . VAL B 1 459 ? -2.66 32.5 10.039 1 92.44 459 VAL B O 1
ATOM 8451 N N . GLU B 1 460 ? -2.078 33.625 11.812 1 89.19 460 GLU B N 1
ATOM 8452 C CA . GLU B 1 460 ? -1.301 34.594 11.039 1 89.19 460 GLU B CA 1
ATOM 8453 C C . GLU B 1 460 ? -0.109 33.906 10.359 1 89.19 460 GLU B C 1
ATOM 8455 O O . GLU B 1 460 ? 0.22 34.219 9.219 1 89.19 460 GLU B O 1
ATOM 8460 N N . MET B 1 461 ? 0.482 33.031 11.117 1 87.75 461 MET B N 1
ATOM 8461 C CA . MET B 1 461 ? 1.579 32.25 10.555 1 87.75 461 MET B CA 1
ATOM 8462 C C . MET B 1 461 ? 1.1 31.422 9.375 1 87.75 461 MET B C 1
ATOM 8464 O O . MET B 1 461 ? 1.761 31.359 8.336 1 87.75 461 MET B O 1
ATOM 8468 N N . LEU B 1 462 ? -0.051 30.781 9.477 1 88.44 462 LEU B N 1
ATOM 8469 C CA . LEU B 1 462 ? -0.608 29.938 8.43 1 88.44 462 LEU B CA 1
ATOM 8470 C C . LEU B 1 462 ? -0.949 30.766 7.191 1 88.44 462 LEU B C 1
ATOM 8472 O O . LEU B 1 462 ? -0.777 30.297 6.062 1 88.44 462 LEU B O 1
ATOM 8476 N N . GLN B 1 463 ? -1.404 31.891 7.363 1 82.62 463 GLN B N 1
ATOM 8477 C CA . GLN B 1 463 ? -1.816 32.75 6.266 1 82.62 463 GLN B CA 1
ATOM 8478 C C . GLN B 1 463 ? -0.63 33.125 5.383 1 82.62 463 GLN B C 1
ATOM 8480 O O . GLN B 1 463 ? -0.767 33.219 4.16 1 82.62 463 GLN B O 1
ATOM 8485 N N . THR B 1 464 ? 0.414 33.25 5.93 1 70.5 464 THR B N 1
ATOM 8486 C CA . THR B 1 464 ? 1.612 33.625 5.191 1 70.5 464 THR B CA 1
ATOM 8487 C C . THR B 1 464 ? 2.133 32.469 4.359 1 70.5 464 THR B C 1
ATOM 8489 O O . THR B 1 464 ? 2.736 32.656 3.305 1 70.5 464 THR B O 1
ATOM 8492 N N . ASN B 1 465 ? 1.788 31.312 4.738 1 60.62 465 ASN B N 1
ATOM 8493 C CA . ASN B 1 465 ? 2.334 30.094 4.145 1 60.62 465 ASN B CA 1
ATOM 8494 C C . ASN B 1 465 ? 1.438 29.562 3.029 1 60.62 465 ASN B C 1
ATOM 8496 O O . ASN B 1 465 ? 1.849 28.703 2.256 1 60.62 465 ASN B O 1
ATOM 8500 N N . CYS B 1 466 ? 0.338 30.094 2.889 1 61.78 466 CYS B N 1
ATOM 8501 C CA . CYS B 1 466 ? -0.667 29.406 2.09 1 61.78 466 CYS B CA 1
ATOM 8502 C C . CYS B 1 466 ? -0.624 29.859 0.638 1 61.78 466 CYS B C 1
ATOM 8504 O O . CYS B 1 466 ? -0.75 31.062 0.358 1 61.78 466 CYS B O 1
ATOM 8506 N N . ARG B 1 467 ? -0.196 28.953 -0.053 1 58.59 467 ARG B N 1
ATOM 8507 C CA . ARG B 1 467 ? -0.002 29.297 -1.459 1 58.59 467 ARG B CA 1
ATOM 8508 C C . ARG B 1 467 ? -1.206 28.875 -2.295 1 58.59 467 ARG B C 1
ATOM 8510 O O . ARG B 1 467 ? -1.624 29.609 -3.199 1 58.59 467 ARG B O 1
ATOM 8517 N N . ARG B 1 468 ? -1.727 27.688 -1.994 1 65.06 468 ARG B N 1
ATOM 8518 C CA . ARG B 1 468 ? -2.771 27.219 -2.9 1 65.06 468 ARG B CA 1
ATOM 8519 C C . ARG B 1 468 ? -4 26.766 -2.127 1 65.06 468 ARG B C 1
ATOM 8521 O O . ARG B 1 468 ? -3.889 26.312 -0.984 1 65.06 468 ARG B O 1
ATOM 8528 N N . ASN B 1 469 ? -5.047 26.797 -2.762 1 61.78 469 ASN B N 1
ATOM 8529 C CA . ASN B 1 469 ? -6.355 26.625 -2.145 1 61.78 469 ASN B CA 1
ATOM 8530 C C . ASN B 1 469 ? -6.59 25.188 -1.701 1 61.78 469 ASN B C 1
ATOM 8532 O O . ASN B 1 469 ? -7.281 24.938 -0.712 1 61.78 469 ASN B O 1
ATOM 8536 N N . VAL B 1 470 ? -5.957 24.281 -2.256 1 71.88 470 VAL B N 1
ATOM 8537 C CA . VAL B 1 470 ? -6.375 22.906 -1.961 1 71.88 470 VAL B CA 1
ATOM 8538 C C . VAL B 1 470 ? -5.297 22.203 -1.139 1 71.88 470 VAL B C 1
ATOM 8540 O O . VAL B 1 470 ? -5.465 21.047 -0.751 1 71.88 470 VAL B O 1
ATOM 8543 N N . SER B 1 471 ? -4.422 22.938 -0.656 1 83.62 471 SER B N 1
ATOM 8544 C CA . SER B 1 471 ? -3.324 22.312 0.079 1 83.62 471 SER B CA 1
ATOM 8545 C C . SER B 1 471 ? -3.701 22.078 1.538 1 83.62 471 SER B C 1
ATOM 8547 O O . SER B 1 471 ? -4.66 22.672 2.041 1 83.62 471 SER B O 1
ATOM 8549 N N . TYR B 1 472 ? -3.055 21.203 2.168 1 88.19 472 TYR B N 1
ATOM 8550 C CA . TYR B 1 472 ? -3.273 20.828 3.564 1 88.19 472 TYR B CA 1
ATOM 8551 C C . TYR B 1 472 ? -3.154 22.047 4.473 1 88.19 472 TYR B C 1
ATOM 8553 O O . TYR B 1 472 ? -4.02 22.297 5.32 1 88.19 472 TYR B O 1
ATOM 8561 N N . ASN B 1 473 ? -2.158 22.859 4.309 1 88.88 473 ASN B N 1
ATOM 8562 C CA . ASN B 1 473 ? -1.931 24.031 5.152 1 88.88 473 ASN B CA 1
ATOM 8563 C C . ASN B 1 473 ? -3.027 25.078 4.965 1 88.88 473 ASN B C 1
ATOM 8565 O O . ASN B 1 473 ? -3.393 25.781 5.914 1 88.88 473 ASN B O 1
ATOM 8569 N N . ARG B 1 474 ? -3.512 25.141 3.783 1 90.06 474 ARG B N 1
ATOM 8570 C CA . ARG B 1 474 ? -4.617 26.062 3.543 1 90.06 474 ARG B CA 1
ATOM 8571 C C . ARG B 1 474 ? -5.875 25.609 4.273 1 90.06 474 ARG B C 1
ATOM 8573 O O . ARG B 1 474 ? -6.633 26.438 4.789 1 90.06 474 ARG B O 1
ATOM 8580 N N . GLN B 1 475 ? -6.07 24.406 4.285 1 90.19 475 GLN B N 1
ATOM 8581 C CA . GLN B 1 475 ? -7.234 23.875 4.996 1 90.19 475 GLN B CA 1
ATOM 8582 C C . GLN B 1 475 ? -7.109 24.109 6.5 1 90.19 475 GLN B C 1
ATOM 8584 O O . GLN B 1 475 ? -8.102 24.391 7.176 1 90.19 475 GLN B O 1
ATOM 8589 N N . LEU B 1 476 ? -5.91 23.984 6.996 1 91.69 476 LEU B N 1
ATOM 8590 C CA . LEU B 1 476 ? -5.672 24.266 8.406 1 91.69 476 LEU B CA 1
ATOM 8591 C C . LEU B 1 476 ? -5.977 25.734 8.719 1 91.69 476 LEU B C 1
ATOM 8593 O O . LEU B 1 476 ? -6.574 26.031 9.75 1 91.69 476 LEU B O 1
ATOM 8597 N N . TYR B 1 477 ? -5.57 26.516 7.812 1 92.5 477 TYR B N 1
ATOM 8598 C CA . TYR B 1 477 ? -5.828 27.938 7.965 1 92.5 477 TYR B CA 1
ATOM 8599 C C . TYR B 1 477 ? -7.328 28.219 7.969 1 92.5 477 TYR B C 1
ATOM 8601 O O . TYR B 1 477 ? -7.824 28.953 8.836 1 92.5 477 TYR B O 1
ATOM 8609 N N . GLN B 1 478 ? -8 27.672 7.023 1 92 478 GLN B N 1
ATOM 8610 C CA . GLN B 1 478 ? -9.438 27.906 6.902 1 92 478 GLN B CA 1
ATOM 8611 C C . GLN B 1 478 ? -10.188 27.406 8.133 1 92 478 GLN B C 1
ATOM 8613 O O . GLN B 1 478 ? -11.086 28.078 8.641 1 92 478 GLN B O 1
ATOM 8618 N N . MET B 1 479 ? -9.836 26.328 8.586 1 92.06 479 MET B N 1
ATOM 8619 C CA . MET B 1 479 ? -10.445 25.781 9.789 1 92.06 479 MET B CA 1
ATOM 8620 C C . MET B 1 479 ? -10.234 26.703 10.984 1 92.06 479 MET B C 1
ATOM 8622 O O . MET B 1 479 ? -11.172 27 11.719 1 92.06 479 MET B O 1
ATOM 8626 N N . SER B 1 480 ? -9 27.094 11.125 1 93.19 480 SER B N 1
ATOM 8627 C CA . SER B 1 480 ? -8.656 27.953 12.25 1 93.19 480 SER B CA 1
ATOM 8628 C C . SER B 1 480 ? -9.383 29.281 12.18 1 93.19 480 SER B C 1
ATOM 8630 O O . SER B 1 480 ? -9.836 29.812 13.195 1 93.19 480 SER B O 1
ATOM 8632 N N . ARG B 1 481 ? -9.484 29.766 10.969 1 93.12 481 ARG B N 1
ATOM 8633 C CA . ARG B 1 481 ? -10.172 31.047 10.773 1 93.12 481 ARG B CA 1
ATOM 8634 C C . ARG B 1 481 ? -11.648 30.922 11.117 1 93.12 481 ARG B C 1
ATOM 8636 O O . ARG B 1 481 ? -12.227 31.844 11.703 1 93.12 481 ARG B O 1
ATOM 8643 N N . ILE B 1 482 ? -12.242 29.891 10.734 1 93.69 482 ILE B N 1
ATOM 8644 C CA . ILE B 1 482 ? -13.648 29.656 11.031 1 93.69 482 ILE B CA 1
ATOM 8645 C C . ILE B 1 482 ? -13.867 29.672 12.547 1 93.69 482 ILE B C 1
ATOM 8647 O O . ILE B 1 482 ? -14.789 30.328 13.039 1 93.69 482 ILE B O 1
ATOM 8651 N N . VAL B 1 483 ? -13.039 29.062 13.258 1 92.31 483 VAL B N 1
ATOM 8652 C CA . VAL B 1 483 ? -13.195 28.938 14.703 1 92.31 483 VAL B CA 1
ATOM 8653 C C . VAL B 1 483 ? -12.914 30.281 15.375 1 92.31 483 VAL B C 1
ATOM 8655 O O . VAL B 1 483 ? -13.594 30.656 16.328 1 92.31 483 VAL B O 1
ATOM 8658 N N . ILE B 1 484 ? -11.938 30.984 14.883 1 92 484 ILE B N 1
ATOM 8659 C CA . ILE B 1 484 ? -11.617 32.281 15.438 1 92 484 ILE B CA 1
ATOM 8660 C C . ILE B 1 484 ? -12.805 33.25 15.266 1 92 484 ILE B C 1
ATOM 8662 O O . ILE B 1 484 ? -13.102 34.031 16.141 1 92 484 ILE B O 1
ATOM 8666 N N . ASP B 1 485 ? -13.438 33.156 14.148 1 91.94 485 ASP B N 1
ATOM 8667 C CA . ASP B 1 485 ? -14.617 33.969 13.906 1 91.94 485 ASP B CA 1
ATOM 8668 C C . ASP B 1 485 ? -15.711 33.656 14.93 1 91.94 485 ASP B C 1
ATOM 8670 O O . ASP B 1 485 ? -16.375 34.594 15.43 1 91.94 485 ASP B O 1
ATOM 8674 N N . VAL B 1 486 ? -15.867 32.5 15.234 1 91.56 486 VAL B N 1
ATOM 8675 C CA . VAL B 1 486 ? -16.875 32.094 16.203 1 91.56 486 VAL B CA 1
ATOM 8676 C C . VAL B 1 486 ? -16.469 32.594 17.594 1 91.56 486 VAL B C 1
ATOM 8678 O O . VAL B 1 486 ? -17.297 33.125 18.344 1 91.56 486 VAL B O 1
ATOM 8681 N N . ILE B 1 487 ? -15.242 32.438 17.938 1 88.62 487 ILE B N 1
ATOM 8682 C CA . ILE B 1 487 ? -14.734 32.844 19.234 1 88.62 487 ILE B CA 1
ATOM 8683 C C . ILE B 1 487 ? -14.859 34.375 19.406 1 88.62 487 ILE B C 1
ATOM 8685 O O . ILE B 1 487 ? -15.234 34.844 20.469 1 88.62 487 ILE B O 1
ATOM 8689 N N . THR B 1 488 ? -14.57 35.062 18.375 1 87.19 488 THR B N 1
ATOM 8690 C CA . THR B 1 488 ? -14.648 36.531 18.406 1 87.19 488 THR B CA 1
ATOM 8691 C C . THR B 1 488 ? -16.094 36.969 18.578 1 87.19 488 THR B C 1
ATOM 8693 O O . THR B 1 488 ? -16.375 37.938 19.312 1 87.19 488 THR B O 1
ATOM 8696 N N . THR B 1 489 ? -16.969 36.281 17.938 1 87.5 489 THR B N 1
ATOM 8697 C CA . THR B 1 489 ? -18.375 36.625 18.078 1 87.5 489 THR B CA 1
ATOM 8698 C C . THR B 1 489 ? -18.875 36.281 19.469 1 87.5 489 THR B C 1
ATOM 8700 O O . THR B 1 489 ? -19.703 37 20.031 1 87.5 489 THR B O 1
ATOM 8703 N N . GLN B 1 490 ? -18.375 35.25 20.047 1 83.19 490 GLN B N 1
ATOM 8704 C CA . GLN B 1 490 ? -18.75 34.844 21.391 1 83.19 490 GLN B CA 1
ATOM 8705 C C . GLN B 1 490 ? -18.266 35.875 22.422 1 83.19 490 GLN B C 1
ATOM 8707 O O . GLN B 1 490 ? -18.953 36.125 23.406 1 83.19 490 GLN B O 1
ATOM 8712 N N . ASN B 1 491 ? -17.188 36.469 22.188 1 80.5 491 ASN B N 1
ATOM 8713 C CA . ASN B 1 491 ? -16.578 37.406 23.141 1 80.5 491 ASN B CA 1
ATOM 8714 C C . ASN B 1 491 ? -17.125 38.812 22.984 1 80.5 491 ASN B C 1
ATOM 8716 O O . ASN B 1 491 ? -17.062 39.625 23.906 1 80.5 491 ASN B O 1
ATOM 8720 N N . THR B 1 492 ? -17.641 39.219 21.812 1 75.06 492 THR B N 1
ATOM 8721 C CA . THR B 1 492 ? -18.188 40.562 21.594 1 75.06 492 THR B CA 1
ATOM 8722 C C . THR B 1 492 ? -19.625 40.625 22.125 1 75.06 492 THR B C 1
ATOM 8724 O O . THR B 1 492 ? -20.188 41.719 22.219 1 75.06 492 THR B O 1
ATOM 8727 N N . GLN B 1 493 ? -20.391 39.688 22.469 1 62.25 493 GLN B N 1
ATOM 8728 C CA . GLN B 1 493 ? -21.75 39.812 23 1 62.25 493 GLN B CA 1
ATOM 8729 C C . GLN B 1 493 ? -21.734 40.375 24.422 1 62.25 493 GLN B C 1
ATOM 8731 O O . GLN B 1 493 ? -20.938 39.938 25.25 1 62.25 493 GLN B O 1
ATOM 8736 N N . PRO B 1 494 ? -22.422 41.562 24.625 1 50.66 494 PRO B N 1
ATOM 8737 C CA . PRO B 1 494 ? -22.578 42.25 25.922 1 50.66 494 PRO B CA 1
ATOM 8738 C C . PRO B 1 494 ? -23.047 41.281 27.016 1 50.66 494 PRO B C 1
ATOM 8740 O O . PRO B 1 494 ? -23.953 40.469 26.797 1 50.66 494 PRO B O 1
ATOM 8743 N N . GLN B 1 495 ? -22.312 40.969 27.922 1 44.41 495 GLN B N 1
ATOM 8744 C CA . GLN B 1 495 ? -22.812 40.469 29.203 1 44.41 495 GLN B CA 1
ATOM 8745 C C . GLN B 1 495 ? -24.031 41.25 29.656 1 44.41 495 GLN B C 1
ATOM 8747 O O . GLN B 1 495 ? -24 42.469 29.766 1 44.41 495 GLN B O 1
ATOM 8752 N N . ASN B 1 496 ? -25.203 41.062 29.438 1 38.62 496 ASN B N 1
ATOM 8753 C CA . ASN B 1 496 ? -26.266 41.656 30.25 1 38.62 496 ASN B CA 1
ATOM 8754 C C . ASN B 1 496 ? -25.797 41.906 31.688 1 38.62 496 ASN B C 1
ATOM 8756 O O . ASN B 1 496 ? -25.359 41 32.375 1 38.62 496 ASN B O 1
ATOM 8760 N N . LYS B 1 497 ? -25.641 43.219 32.125 1 38.91 497 LYS B N 1
ATOM 8761 C CA . LYS B 1 497 ? -25.609 43.75 33.469 1 38.91 497 LYS B CA 1
ATOM 8762 C C . LYS B 1 497 ? -26.672 43.125 34.344 1 38.91 497 LYS B C 1
ATOM 8764 O O . LYS B 1 497 ? -27.875 43.312 34.125 1 38.91 497 LYS B O 1
ATOM 8769 N N . ARG B 1 498 ? -26.609 42.031 34.938 1 36.97 498 ARG B N 1
ATOM 8770 C CA . ARG B 1 498 ? -27.391 41.781 36.125 1 36.97 498 ARG B CA 1
ATOM 8771 C C . ARG B 1 498 ? -27.406 43.031 37.031 1 36.97 498 ARG B C 1
ATOM 8773 O O . ARG B 1 498 ? -26.359 43.594 37.344 1 36.97 498 ARG B O 1
ATOM 8780 N N . GLN B 1 499 ? -28.562 43.75 37.188 1 32.28 499 GLN B N 1
ATOM 8781 C CA . GLN B 1 499 ? -28.953 44.656 38.281 1 32.28 499 GLN B CA 1
ATOM 8782 C C . GLN B 1 499 ? -28.594 44.094 39.625 1 32.28 499 GLN B C 1
ATOM 8784 O O . GLN B 1 499 ? -29 42.969 39.969 1 32.28 499 GLN B O 1
ATOM 8789 N N . LYS B 1 500 ? -27.547 44.562 40.219 1 33.28 500 LYS B N 1
ATOM 8790 C CA . LYS B 1 500 ? -27.234 44.469 41.625 1 33.28 500 LYS B CA 1
ATOM 8791 C C . LYS B 1 500 ? -28.453 44.844 42.5 1 33.28 500 LYS B C 1
ATOM 8793 O O . LYS B 1 500 ? -28.844 46 42.531 1 33.28 500 LYS B O 1
ATOM 8798 N N . SER B 1 501 ? -29.484 44.125 42.594 1 28.55 501 SER B N 1
ATOM 8799 C CA . SER B 1 501 ? -30.375 44.406 43.719 1 28.55 501 SER B CA 1
ATOM 8800 C C . SER B 1 501 ? -29.609 44.5 45.031 1 28.55 501 SER B C 1
ATOM 8802 O O . SER B 1 501 ? -28.781 43.625 45.312 1 28.55 501 SER B O 1
ATOM 8804 N N . ALA B 1 502 ? -29.484 45.719 45.531 1 30.08 502 ALA B N 1
ATOM 8805 C CA . ALA B 1 502 ? -28.953 46.25 46.781 1 30.08 502 ALA B CA 1
ATOM 8806 C C . ALA B 1 502 ? -29.5 45.469 47.969 1 30.08 502 ALA B C 1
ATOM 8808 O O . ALA B 1 502 ? -30.594 45.75 48.438 1 30.08 502 ALA B O 1
ATOM 8809 N N . LEU B 1 503 ? -29.547 44.188 48.031 1 24.77 503 LEU B N 1
ATOM 8810 C CA . LEU B 1 503 ? -29.953 43.719 49.344 1 24.77 503 LEU B CA 1
ATOM 8811 C C . LEU B 1 503 ? -29.062 44.281 50.469 1 24.77 503 LEU B C 1
ATOM 8813 O O . LEU B 1 503 ? -27.844 44.375 50.281 1 24.77 503 LEU B O 1
ATOM 8817 N N . GLU B 1 504 ? -29.641 44.938 51.438 1 24.47 504 GLU B N 1
ATOM 8818 C CA . GLU B 1 504 ? -29.297 45.531 52.719 1 24.47 504 GLU B CA 1
ATOM 8819 C C . GLU B 1 504 ? -28.438 44.594 53.562 1 24.47 504 GLU B C 1
ATOM 8821 O O . GLU B 1 504 ? -28.906 43.531 54 1 24.47 504 GLU B O 1
ATOM 8826 N N . THR B 1 505 ? -27.156 44.344 53.031 1 22.7 505 THR B N 1
ATOM 8827 C CA . THR B 1 505 ? -26.312 43.594 53.938 1 22.7 505 THR B CA 1
ATOM 8828 C C . THR B 1 505 ? -26.266 44.219 55.312 1 22.7 505 THR B C 1
ATOM 8830 O O . THR B 1 505 ? -26.047 45.438 55.438 1 22.7 505 THR B O 1
ATOM 8833 N N . PRO B 1 506 ? -26.938 43.625 56.281 1 24.2 506 PRO B N 1
ATOM 8834 C CA . PRO B 1 506 ? -26.75 44.094 57.656 1 24.2 506 PRO B CA 1
ATOM 8835 C C . PRO B 1 506 ? -25.297 44.344 58 1 24.2 506 PRO B C 1
ATOM 8837 O O . PRO B 1 506 ? -24.391 43.875 57.312 1 24.2 506 PRO B O 1
ATOM 8840 N N . THR B 1 507 ? -25.031 45.188 59.031 1 21.03 507 THR B N 1
ATOM 8841 C CA . THR B 1 507 ? -23.969 45.906 59.719 1 21.03 507 THR B CA 1
ATOM 8842 C C . THR B 1 507 ? -22.859 44.969 60.125 1 21.03 507 THR B C 1
ATOM 8844 O O . THR B 1 507 ? -21.797 45.406 60.562 1 21.03 507 THR B O 1
ATOM 8847 N N . SER B 1 508 ? -23.078 43.594 60.125 1 21.12 508 SER B N 1
ATOM 8848 C CA . SER B 1 508 ? -22.328 43.094 61.25 1 21.12 508 SER B CA 1
ATOM 8849 C C . SER B 1 508 ? -20.812 43.25 61.062 1 21.12 508 SER B C 1
ATOM 8851 O O . SER B 1 508 ? -20.328 43.125 59.906 1 21.12 508 SER B O 1
ATOM 8853 N N . GLY B 1 509 ? -20.062 43.875 62 1 19.03 509 GLY B N 1
ATOM 8854 C CA . GLY B 1 509 ? -18.781 44.5 62.281 1 19.03 509 GLY B CA 1
ATOM 8855 C C . GLY B 1 509 ? -17.594 43.656 61.875 1 19.03 509 GLY B C 1
ATOM 8856 O O . GLY B 1 509 ? -16.688 44.125 61.188 1 19.03 509 GLY B O 1
ATOM 8857 N N . GLN B 1 510 ? -17.234 42.688 62.688 1 17.92 510 GLN B N 1
ATOM 8858 C CA . GLN B 1 510 ? -15.969 42.656 63.406 1 17.92 510 GLN B CA 1
ATOM 8859 C C . GLN B 1 510 ? -14.898 41.906 62.594 1 17.92 510 GLN B C 1
ATOM 8861 O O . GLN B 1 510 ? -13.703 42.156 62.781 1 17.92 510 GLN B O 1
ATOM 8866 N N . LEU B 1 511 ? -15.297 40.812 61.844 1 18.86 511 LEU B N 1
ATOM 8867 C CA . LEU B 1 511 ? -14.273 39.812 62.156 1 18.86 511 LEU B CA 1
ATOM 8868 C C . LEU B 1 511 ? -12.938 40.188 61.5 1 18.86 511 LEU B C 1
ATOM 8870 O O . LEU B 1 511 ? -12.898 40.781 60.438 1 18.86 511 LEU B O 1
ATOM 8874 N N . ARG B 1 512 ? -11.828 39.75 62.156 1 20.61 512 ARG B N 1
ATOM 8875 C CA . ARG B 1 512 ? -10.398 39.875 62.406 1 20.61 512 ARG B CA 1
ATOM 8876 C C . ARG B 1 512 ? -9.578 39.438 61.188 1 20.61 512 ARG B C 1
ATOM 8878 O O . ARG B 1 512 ? -10.008 38.594 60.406 1 20.61 512 ARG B O 1
ATOM 8885 N N . GLN B 1 513 ? -8.57 40.156 60.812 1 18.83 513 GLN B N 1
ATOM 8886 C CA . GLN B 1 513 ? -7.496 40.406 59.844 1 18.83 513 GLN B CA 1
ATOM 8887 C C . GLN B 1 513 ? -6.664 39.156 59.625 1 18.83 513 GLN B C 1
ATOM 8889 O O . GLN B 1 513 ? -5.566 39.031 60.156 1 18.83 513 GLN B O 1
ATOM 8894 N N . SER B 1 514 ? -7.285 37.875 59.688 1 17.62 514 SER B N 1
ATOM 8895 C CA . SER B 1 514 ? -6.203 36.906 59.906 1 17.62 514 SER B CA 1
ATOM 8896 C C . SER B 1 514 ? -5.219 36.906 58.75 1 17.62 514 SER B C 1
ATOM 8898 O O . SER B 1 514 ? -5.609 37.156 57.594 1 17.62 514 SER B O 1
ATOM 8900 N N . ASP B 1 515 ? -3.869 36.719 58.906 1 17.83 515 ASP B N 1
ATOM 8901 C CA . ASP B 1 515 ? -2.471 36.844 58.5 1 17.83 515 ASP B CA 1
ATOM 8902 C C . ASP B 1 515 ? -2.104 35.875 57.406 1 17.83 515 ASP B C 1
ATOM 8904 O O . ASP B 1 515 ? -0.956 35.844 56.969 1 17.83 515 ASP B O 1
ATOM 8908 N N . HIS B 1 516 ? -3.051 35 56.844 1 17.72 516 HIS B N 1
ATOM 8909 C CA . HIS B 1 516 ? -2.344 33.781 56.469 1 17.72 516 HIS B CA 1
ATOM 8910 C C . HIS B 1 516 ? -1.464 34 55.25 1 17.72 516 HIS B C 1
ATOM 8912 O O . HIS B 1 516 ? -1.972 34.219 54.125 1 17.72 516 HIS B O 1
ATOM 8918 N N . ALA B 1 517 ? -0.26 34.562 55.25 1 18.42 517 ALA B N 1
ATOM 8919 C CA . ALA B 1 517 ? 0.829 34.938 54.375 1 18.42 517 ALA B CA 1
ATOM 8920 C C . ALA B 1 517 ? 1.256 33.75 53.5 1 18.42 517 ALA B C 1
ATOM 8922 O O . ALA B 1 517 ? 1.538 33.938 52.312 1 18.42 517 ALA B O 1
ATOM 8923 N N . SER B 1 518 ? 1.625 32.531 54.062 1 17.95 518 SER B N 1
ATOM 8924 C CA . SER B 1 518 ? 2.971 32 53.875 1 17.95 518 SER B CA 1
ATOM 8925 C C . SER B 1 518 ? 3.094 31.234 52.562 1 17.95 518 SER B C 1
ATOM 8927 O O . SER B 1 518 ? 4.184 31.156 51.969 1 17.95 518 SER B O 1
ATOM 8929 N N . LEU B 1 519 ? 2.168 30.328 52.062 1 17.27 519 LEU B N 1
ATOM 8930 C CA . LEU B 1 519 ? 2.627 29 51.688 1 17.27 519 LEU B CA 1
ATOM 8931 C C . LEU B 1 519 ? 3.137 29 50.25 1 17.27 519 LEU B C 1
ATOM 8933 O O . LEU B 1 519 ? 2.516 28.391 49.375 1 17.27 519 LEU B O 1
ATOM 8937 N N . TYR B 1 520 ? 3.486 29.953 49.469 1 18.28 520 TYR B N 1
ATOM 8938 C CA . TYR B 1 520 ? 3.58 29.828 48 1 18.28 520 TYR B CA 1
ATOM 8939 C C . TYR B 1 520 ? 4.789 28.984 47.625 1 18.28 520 TYR B C 1
ATOM 8941 O O . TYR B 1 520 ? 5.148 28.906 46.438 1 18.28 520 TYR B O 1
ATOM 8949 N N . ASP B 1 521 ? 5.656 28.547 48.531 1 18.64 521 ASP B N 1
ATOM 8950 C CA . ASP B 1 521 ? 7.027 28.312 48.094 1 18.64 521 ASP B CA 1
ATOM 8951 C C . ASP B 1 521 ? 7.105 27.094 47.156 1 18.64 521 ASP B C 1
ATOM 8953 O O . ASP B 1 521 ? 8.008 27 46.344 1 18.64 521 ASP B O 1
ATOM 8957 N N . SER B 1 522 ? 6.523 25.844 47.5 1 19.66 522 SER B N 1
ATOM 8958 C CA . SER B 1 522 ? 7.25 24.594 47.375 1 19.66 522 SER B CA 1
ATOM 8959 C C . SER B 1 522 ? 7.223 24.078 45.938 1 19.66 522 SER B C 1
ATOM 8961 O O . SER B 1 522 ? 6.23 23.484 45.5 1 19.66 522 SER B O 1
ATOM 8963 N N . THR B 1 523 ? 7.668 24.672 44.938 1 20.88 523 THR B N 1
ATOM 8964 C CA . THR B 1 523 ? 7.598 24.266 43.531 1 20.88 523 THR B CA 1
ATOM 8965 C C . THR B 1 523 ? 8.391 22.969 43.312 1 20.88 523 THR B C 1
ATOM 8967 O O . THR B 1 523 ? 8.531 22.5 42.188 1 20.88 523 THR B O 1
ATOM 8970 N N . SER B 1 524 ? 9.211 22.516 44.312 1 20.19 524 SER B N 1
ATOM 8971 C CA . SER B 1 524 ? 10.391 21.766 43.906 1 20.19 524 SER B CA 1
ATOM 8972 C C . SER B 1 524 ? 10.008 20.391 43.375 1 20.19 524 SER B C 1
ATOM 8974 O O . SER B 1 524 ? 10.742 19.812 42.562 1 20.19 524 SER B O 1
ATOM 8976 N N . ASP B 1 525 ? 9.117 19.578 44.062 1 21.36 525 ASP B N 1
ATOM 8977 C CA . ASP B 1 525 ? 9.32 18.141 44.25 1 21.36 525 ASP B CA 1
ATOM 8978 C C . ASP B 1 525 ? 8.844 17.344 43.062 1 21.36 525 ASP B C 1
ATOM 8980 O O . ASP B 1 525 ? 8.414 16.188 43.188 1 21.36 525 ASP B O 1
ATOM 8984 N N . LEU B 1 526 ? 8.641 17.828 41.938 1 19.38 526 LEU B N 1
ATOM 8985 C CA . LEU B 1 526 ? 7.84 16.969 41.062 1 19.38 526 LEU B CA 1
ATOM 8986 C C . LEU B 1 526 ? 8.531 15.641 40.812 1 19.38 526 LEU B C 1
ATOM 8988 O O . LEU B 1 526 ? 7.879 14.633 40.531 1 19.38 526 LEU B O 1
ATOM 8992 N N . PHE B 1 527 ? 9.828 15.688 40.594 1 21.72 527 PHE B N 1
ATOM 8993 C CA . PHE B 1 527 ? 10.352 14.602 39.75 1 21.72 527 PHE B CA 1
ATOM 8994 C C . PHE B 1 527 ? 10.703 13.391 40.625 1 21.72 527 PHE B C 1
ATOM 8996 O O . PHE B 1 527 ? 11.328 12.445 40.125 1 21.72 527 PHE B O 1
ATOM 9003 N N . SER B 1 528 ? 10.742 13.477 42 1 19.61 528 SER B N 1
ATOM 9004 C CA . SER B 1 528 ? 11.547 12.406 42.594 1 19.61 528 SER B CA 1
ATOM 9005 C C . SER B 1 528 ? 10.812 11.07 42.531 1 19.61 528 SER B C 1
ATOM 9007 O O . SER B 1 528 ? 9.977 10.789 43.375 1 19.61 528 SER B O 1
ATOM 9009 N N . LEU B 1 529 ? 10.398 10.531 41.625 1 18.8 529 LEU B N 1
ATOM 9010 C CA . LEU B 1 529 ? 9.727 9.25 41.781 1 18.8 529 LEU B CA 1
ATOM 9011 C C . LEU B 1 529 ? 10.688 8.203 42.375 1 18.8 529 LEU B C 1
ATOM 9013 O O . LEU B 1 529 ? 11.773 8 41.812 1 18.8 529 LEU B O 1
ATOM 9017 N N . PRO B 1 530 ? 10.625 7.98 43.719 1 19.2 530 PRO B N 1
ATOM 9018 C CA . PRO B 1 530 ? 11.461 6.93 44.312 1 19.2 530 PRO B CA 1
ATOM 9019 C C . PRO B 1 530 ? 11.258 5.574 43.625 1 19.2 530 PRO B C 1
ATOM 9021 O O . PRO B 1 530 ? 10.141 5.258 43.188 1 19.2 530 PRO B O 1
ATOM 9024 N N . ILE B 1 531 ? 12.266 4.926 43.094 1 19.73 531 ILE B N 1
ATOM 9025 C CA . ILE B 1 531 ? 12.469 3.629 42.438 1 19.73 531 ILE B CA 1
ATOM 9026 C C . ILE B 1 531 ? 12.312 2.516 43.469 1 19.73 531 ILE B C 1
ATOM 9028 O O . ILE B 1 531 ? 13.297 1.892 43.875 1 19.73 531 ILE B O 1
ATOM 9032 N N . THR B 1 532 ? 11.406 2.686 44.531 1 17.34 532 THR B N 1
ATOM 9033 C CA . THR B 1 532 ? 11.523 1.588 45.5 1 17.34 532 THR B CA 1
ATOM 9034 C C . THR B 1 532 ? 11.398 0.241 44.781 1 17.34 532 THR B C 1
ATOM 9036 O O . THR B 1 532 ? 10.945 0.175 43.656 1 17.34 532 THR B O 1
ATOM 9039 N N . GLY B 1 533 ? 11.453 -0.938 45.75 1 17.88 533 GLY B N 1
ATOM 9040 C CA . GLY B 1 533 ? 11.75 -2.355 45.875 1 17.88 533 GLY B CA 1
ATOM 9041 C C . GLY B 1 533 ? 10.648 -3.246 45.344 1 17.88 533 GLY B C 1
ATOM 9042 O O . GLY B 1 533 ? 9.594 -3.391 45.969 1 17.88 533 GLY B O 1
ATOM 9043 N N . LEU B 1 534 ? 10.172 -3.047 44.188 1 16.84 534 LEU B N 1
ATOM 9044 C CA . LEU B 1 534 ? 9.102 -3.949 43.781 1 16.84 534 LEU B CA 1
ATOM 9045 C C . LEU B 1 534 ? 9.469 -5.398 44.062 1 16.84 534 LEU B C 1
ATOM 9047 O O . LEU B 1 534 ? 10.477 -5.902 43.562 1 16.84 534 LEU B O 1
ATOM 9051 N N . GLY B 1 535 ? 9.078 -5.785 45.312 1 16.81 535 GLY B N 1
ATOM 9052 C CA . GLY B 1 535 ? 9.086 -7.152 45.812 1 16.81 535 GLY B CA 1
ATOM 9053 C C . GLY B 1 535 ? 8.445 -8.141 44.844 1 16.81 535 GLY B C 1
ATOM 9054 O O . GLY B 1 535 ? 7.719 -7.742 43.938 1 16.81 535 GLY B O 1
ATOM 9055 N N . HIS B 1 536 ? 8.961 -9.422 44.906 1 18.25 536 HIS B N 1
ATOM 9056 C CA . HIS B 1 536 ? 8.867 -10.711 44.219 1 18.25 536 HIS B CA 1
ATOM 9057 C C . HIS B 1 536 ? 7.48 -11.32 44.406 1 18.25 536 HIS B C 1
ATOM 9059 O O . HIS B 1 536 ? 7.246 -12.469 44.031 1 18.25 536 HIS B O 1
ATOM 9065 N N . LEU B 1 537 ? 6.398 -10.508 44.594 1 15.92 537 LEU B N 1
ATOM 9066 C CA . LEU B 1 537 ? 5.328 -11.391 45.031 1 15.92 537 LEU B CA 1
ATOM 9067 C C . LEU B 1 537 ? 5.047 -12.469 43.969 1 15.92 537 LEU B C 1
ATOM 9069 O O . LEU B 1 537 ? 4.965 -12.172 42.781 1 15.92 537 LEU B O 1
ATOM 9073 N N . HIS B 1 538 ? 5.188 -13.828 44.406 1 17.78 538 HIS B N 1
ATOM 9074 C CA . HIS B 1 538 ? 5.008 -15.188 43.906 1 17.78 538 HIS B CA 1
ATOM 9075 C C . HIS B 1 538 ? 3.541 -15.477 43.625 1 17.78 538 HIS B C 1
ATOM 9077 O O . HIS B 1 538 ? 3.189 -16.594 43.219 1 17.78 538 HIS B O 1
ATOM 9083 N N . SER B 1 539 ? 2.588 -14.516 43.781 1 16.25 539 SER B N 1
ATOM 9084 C CA . SER B 1 539 ? 1.355 -15.25 44.062 1 16.25 539 SER B CA 1
ATOM 9085 C C . SER B 1 539 ? 0.966 -16.156 42.906 1 16.25 539 SER B C 1
ATOM 9087 O O . SER B 1 539 ? 1.209 -15.812 41.75 1 16.25 539 SER B O 1
ATOM 9089 N N . ASP B 1 540 ? 0.343 -17.406 43.25 1 17.83 540 ASP B N 1
ATOM 9090 C CA . ASP B 1 540 ? -0.12 -18.703 42.781 1 17.83 540 ASP B CA 1
ATOM 9091 C C . ASP B 1 540 ? -1.425 -18.562 42 1 17.83 540 ASP B C 1
ATOM 9093 O O . ASP B 1 540 ? -1.97 -19.562 41.5 1 17.83 540 ASP B O 1
ATOM 9097 N N . VAL B 1 541 ? -1.985 -17.453 41.812 1 16.64 541 VAL B N 1
ATOM 9098 C CA . VAL B 1 541 ? -3.422 -17.688 41.719 1 16.64 541 VAL B CA 1
ATOM 9099 C C . VAL B 1 541 ? -3.709 -18.594 40.5 1 16.64 541 VAL B C 1
ATOM 9101 O O . VAL B 1 541 ? -3.303 -18.297 39.375 1 16.64 541 VAL B O 1
ATOM 9104 N N . ARG B 1 542 ? -4.383 -19.734 40.844 1 16.88 542 ARG B N 1
ATOM 9105 C CA . ARG B 1 542 ? -4.812 -20.953 40.156 1 16.88 542 ARG B CA 1
ATOM 9106 C C . ARG B 1 542 ? -5.801 -20.641 39.031 1 16.88 542 ARG B C 1
ATOM 9108 O O . ARG B 1 542 ? -5.625 -21.078 37.906 1 16.88 542 ARG B O 1
ATOM 9115 N N . GLU B 1 543 ? -7.176 -20.594 39.469 1 16.47 543 GLU B N 1
ATOM 9116 C CA . GLU B 1 543 ? -8.211 -21.516 39.031 1 16.47 543 GLU B CA 1
ATOM 9117 C C . GLU B 1 543 ? -8.812 -21.094 37.688 1 16.47 543 GLU B C 1
ATOM 9119 O O . GLU B 1 543 ? -8.734 -19.922 37.312 1 16.47 543 GLU B O 1
ATOM 9124 N N . ALA B 1 544 ? -9.648 -22.094 37.062 1 16.88 544 ALA B N 1
ATOM 9125 C CA . ALA B 1 544 ? -10.094 -22.766 35.844 1 16.88 544 ALA B CA 1
ATOM 9126 C C . ALA B 1 544 ? -11.32 -22.062 35.25 1 16.88 544 ALA B C 1
ATOM 9128 O O . ALA B 1 544 ? -11.484 -22.016 34.031 1 16.88 544 ALA B O 1
ATOM 9129 N N . GLU B 1 545 ? -12.219 -21.375 36.062 1 16.22 545 GLU B N 1
ATOM 9130 C CA . GLU B 1 545 ? -13.578 -21.781 35.719 1 16.22 545 GLU B CA 1
ATOM 9131 C C . GLU B 1 545 ? -14.016 -21.188 34.375 1 16.22 545 GLU B C 1
ATOM 9133 O O . GLU B 1 545 ? -13.789 -20 34.125 1 16.22 545 GLU B O 1
ATOM 9138 N N . ALA B 1 546 ? -14.383 -22.047 33.375 1 16.95 546 ALA B N 1
ATOM 9139 C CA . ALA B 1 546 ? -14.789 -22.125 31.969 1 16.95 546 ALA B CA 1
ATOM 9140 C C . ALA B 1 546 ? -16.141 -21.438 31.75 1 16.95 546 ALA B C 1
ATOM 9142 O O . ALA B 1 546 ? -16.703 -21.484 30.656 1 16.95 546 ALA B O 1
ATOM 9143 N N . GLN B 1 547 ? -16.719 -20.672 32.781 1 16.31 547 GLN B N 1
ATOM 9144 C CA . GLN B 1 547 ? -18.172 -20.656 32.625 1 16.31 547 GLN B CA 1
ATOM 9145 C C . GLN B 1 547 ? -18.578 -20.094 31.266 1 16.31 547 GLN B C 1
ATOM 9147 O O . GLN B 1 547 ? -17.859 -19.297 30.672 1 16.31 547 GLN B O 1
ATOM 9152 N N . GLY B 1 548 ? -19.844 -20.641 30.781 1 16.14 548 GLY B N 1
ATOM 9153 C CA . GLY B 1 548 ? -20.75 -20.906 29.688 1 16.14 548 GLY B CA 1
ATOM 9154 C C . GLY B 1 548 ? -21.422 -19.656 29.125 1 16.14 548 GLY B C 1
ATOM 9155 O O . GLY B 1 548 ? -21.875 -18.812 29.891 1 16.14 548 GLY B O 1
ATOM 9156 N N . PHE B 1 549 ? -20.906 -19.156 28.031 1 16.11 549 PHE B N 1
ATOM 9157 C CA . PHE B 1 549 ? -21.297 -17.922 27.344 1 16.11 549 PHE B CA 1
ATOM 9158 C C . PHE B 1 549 ? -22.812 -17.812 27.234 1 16.11 549 PHE B C 1
ATOM 9160 O O . PHE B 1 549 ? -23.531 -18.797 27.469 1 16.11 549 PHE B O 1
ATOM 9167 N N . GLY B 1 550 ? -23.234 -16.938 26.453 1 16.28 550 GLY B N 1
ATOM 9168 C CA . GLY B 1 550 ? -24.094 -15.805 26.094 1 16.28 550 GLY B CA 1
ATOM 9169 C C . GLY B 1 550 ? -25.359 -16.219 25.375 1 16.28 550 GLY B C 1
ATOM 9170 O O . GLY B 1 550 ? -25.328 -16.547 24.188 1 16.28 550 GLY B O 1
ATOM 9171 N N . SER B 1 551 ? -26.25 -17.141 25.953 1 15.46 551 SER B N 1
ATOM 9172 C CA . SER B 1 551 ? -27.312 -17.625 25.094 1 15.46 551 SER B CA 1
ATOM 9173 C C . SER B 1 551 ? -28.062 -16.469 24.422 1 15.46 551 SER B C 1
ATOM 9175 O O . SER B 1 551 ? -27.891 -15.312 24.812 1 15.46 551 SER B O 1
ATOM 9177 N N . ALA B 1 552 ? -29.469 -16.703 24.188 1 16.22 552 ALA B N 1
ATOM 9178 C CA . ALA B 1 552 ? -30.453 -16.828 23.125 1 16.22 552 ALA B CA 1
ATOM 9179 C C . ALA B 1 552 ? -31.344 -15.586 23.047 1 16.22 552 ALA B C 1
ATOM 9181 O O . ALA B 1 552 ? -32.125 -15.43 22.125 1 16.22 552 ALA B O 1
ATOM 9182 N N . VAL B 1 553 ? -31.297 -14.523 23.922 1 16.33 553 VAL B N 1
ATOM 9183 C CA . VAL B 1 553 ? -32.688 -14.086 24.062 1 16.33 553 VAL B CA 1
ATOM 9184 C C . VAL B 1 553 ? -33.125 -13.414 22.781 1 16.33 553 VAL B C 1
ATOM 9186 O O . VAL B 1 553 ? -32.562 -12.406 22.359 1 16.33 553 VAL B O 1
ATOM 9189 N N . PHE B 1 554 ? -33.938 -14.094 21.922 1 16.42 554 PHE B N 1
ATOM 9190 C CA . PHE B 1 554 ? -34.562 -13.867 20.625 1 16.42 554 PHE B CA 1
ATOM 9191 C C . PHE B 1 554 ? -35.656 -12.797 20.75 1 16.42 554 PHE B C 1
ATOM 9193 O O . PHE B 1 554 ? -36.375 -12.531 19.797 1 16.42 554 PHE B O 1
ATOM 9200 N N . GLN B 1 555 ? -35.531 -11.766 21.562 1 15.37 555 GLN B N 1
ATOM 9201 C CA . GLN B 1 555 ? -36.875 -11.172 21.656 1 15.37 555 GLN B CA 1
ATOM 9202 C C . GLN B 1 555 ? -37.375 -10.734 20.281 1 15.37 555 GLN B C 1
ATOM 9204 O O . GLN B 1 555 ? -36.594 -10.398 19.391 1 15.37 555 GLN B O 1
ATOM 9209 N N . ASP B 1 556 ? -38.75 -10.578 20.109 1 15.69 556 ASP B N 1
ATOM 9210 C CA . ASP B 1 556 ? -39.844 -10.742 19.188 1 15.69 556 ASP B CA 1
ATOM 9211 C C . ASP B 1 556 ? -39.969 -9.539 18.25 1 15.69 556 ASP B C 1
ATOM 9213 O O . ASP B 1 556 ? -40.062 -9.703 17.031 1 15.69 556 ASP B O 1
ATOM 9217 N N . PRO B 1 557 ? -40.531 -8.188 18.594 1 17.06 557 PRO B N 1
ATOM 9218 C CA . PRO B 1 557 ? -41.844 -7.871 18.016 1 17.06 557 PRO B CA 1
ATOM 9219 C C . PRO B 1 557 ? -41.719 -7.16 16.672 1 17.06 557 PRO B C 1
ATOM 9221 O O . PRO B 1 557 ? -40.688 -6.582 16.344 1 17.06 557 PRO B O 1
ATOM 9224 N N . VAL B 1 558 ? -42.844 -7.137 15.773 1 16.73 558 VAL B N 1
ATOM 9225 C CA . VAL B 1 558 ? -43.469 -7.066 14.461 1 16.73 558 VAL B CA 1
ATOM 9226 C C . VAL B 1 558 ? -43.656 -5.609 14.039 1 16.73 558 VAL B C 1
ATOM 9228 O O . VAL B 1 558 ? -44.688 -5.004 14.273 1 16.73 558 VAL B O 1
ATOM 9231 N N . ASN B 1 559 ? -42.781 -4.629 14.375 1 15.73 559 ASN B N 1
ATOM 9232 C CA . ASN B 1 559 ? -43.406 -3.32 14.188 1 15.73 559 ASN B CA 1
ATOM 9233 C C . ASN B 1 559 ? -43.688 -3.051 12.719 1 15.73 559 ASN B C 1
ATOM 9235 O O . ASN B 1 559 ? -42.875 -3.383 11.844 1 15.73 559 ASN B O 1
ATOM 9239 N N . SER B 1 560 ? -45 -2.631 12.344 1 16.33 560 SER B N 1
ATOM 9240 C CA . SER B 1 560 ? -45.906 -2.402 11.211 1 16.33 560 SER B CA 1
ATOM 9241 C C . SER B 1 560 ? -45.438 -1.194 10.391 1 16.33 560 SER B C 1
ATOM 9243 O O . SER B 1 560 ? -45.188 -0.127 10.945 1 16.33 560 SER B O 1
ATOM 9245 N N . PHE B 1 561 ? -44.938 -1.393 9.164 1 16.17 561 PHE B N 1
ATOM 9246 C CA . PHE B 1 561 ? -44.344 -0.565 8.102 1 16.17 561 PHE B CA 1
ATOM 9247 C C . PHE B 1 561 ? -45.406 0.393 7.547 1 16.17 561 PHE B C 1
ATOM 9249 O O . PHE B 1 561 ? -46.062 0.086 6.555 1 16.17 561 PHE B O 1
ATOM 9256 N N . VAL B 1 562 ? -46.062 1.254 8.289 1 15.71 562 VAL B N 1
ATOM 9257 C CA . VAL B 1 562 ? -47.156 1.907 7.574 1 15.71 562 VAL B CA 1
ATOM 9258 C C . VAL B 1 562 ? -46.594 2.785 6.461 1 15.71 562 VAL B C 1
ATOM 9260 O O . VAL B 1 562 ? -45.594 3.51 6.672 1 15.71 562 VAL B O 1
ATOM 9263 N N . PHE B 1 563 ? -47.125 2.645 5.117 1 15.12 563 PHE B N 1
ATOM 9264 C CA . PHE B 1 563 ? -46.969 2.982 3.703 1 15.12 563 PHE B CA 1
ATOM 9265 C C . PHE B 1 563 ? -47.281 4.453 3.465 1 15.12 563 PHE B C 1
ATOM 9267 O O . PHE B 1 563 ? -47.25 4.93 2.33 1 15.12 563 PHE B O 1
ATOM 9274 N N . MET B 1 564 ? -47.156 5.457 4.305 1 15.81 564 MET B N 1
ATOM 9275 C CA . MET B 1 564 ? -48.031 6.527 3.863 1 15.81 564 MET B CA 1
ATOM 9276 C C . MET B 1 564 ? -47.562 7.105 2.531 1 15.81 564 MET B C 1
ATOM 9278 O O . MET B 1 564 ? -46.375 7.258 2.297 1 15.81 564 MET B O 1
ATOM 9282 N N . GLY B 1 565 ? -48.562 7.395 1.454 1 15.31 565 GLY B N 1
ATOM 9283 C CA . GLY B 1 565 ? -48.875 7.73 0.07 1 15.31 565 GLY B CA 1
ATOM 9284 C C . GLY B 1 565 ? -48.531 9.164 -0.282 1 15.31 565 GLY B C 1
ATOM 9285 O O . GLY B 1 565 ? -48.844 9.633 -1.377 1 15.31 565 GLY B O 1
ATOM 9286 N N . ALA B 1 566 ? -47.75 10.008 0.39 1 15.84 566 ALA B N 1
ATOM 9287 C CA . ALA B 1 566 ? -48.188 11.359 0.06 1 15.84 566 ALA B CA 1
ATOM 9288 C C . ALA B 1 566 ? -47.875 11.703 -1.392 1 15.84 566 ALA B C 1
ATOM 9290 O O . ALA B 1 566 ? -46.781 11.359 -1.89 1 15.84 566 ALA B O 1
ATOM 9291 N N . SER B 1 567 ? -48.844 12.312 -2.262 1 15.56 567 SER B N 1
ATOM 9292 C CA . SER B 1 567 ? -49.312 12.656 -3.598 1 15.56 567 SER B CA 1
ATOM 9293 C C . SER B 1 567 ? -48.438 13.742 -4.227 1 15.56 567 SER B C 1
ATOM 9295 O O . SER B 1 567 ? -47.938 13.578 -5.344 1 15.56 567 SER B O 1
ATOM 9297 N N . THR B 1 568 ? -48.719 15.117 -3.998 1 15.66 568 THR B N 1
ATOM 9298 C CA . THR B 1 568 ? -49.312 16 -4.996 1 15.66 568 THR B CA 1
ATOM 9299 C C . THR B 1 568 ? -48.219 16.625 -5.871 1 15.66 568 THR B C 1
ATOM 9301 O O . THR B 1 568 ? -47.031 16.656 -5.5 1 15.66 568 THR B O 1
ATOM 9304 N N . SER B 1 569 ? -48.656 17.719 -6.82 1 15.69 569 SER B N 1
ATOM 9305 C CA . SER B 1 569 ? -48.75 18.219 -8.188 1 15.69 569 SER B CA 1
ATOM 9306 C C . SER B 1 569 ? -47.781 19.359 -8.438 1 15.69 569 SER B C 1
ATOM 9308 O O . SER B 1 569 ? -47.688 19.859 -9.562 1 15.69 569 SER B O 1
ATOM 9310 N N . ALA B 1 570 ? -47.125 20.047 -7.547 1 16.58 570 ALA B N 1
ATOM 9311 C CA . ALA B 1 570 ? -47.156 21.453 -7.902 1 16.58 570 ALA B CA 1
ATOM 9312 C C . ALA B 1 570 ? -46.344 21.719 -9.172 1 16.58 570 ALA B C 1
ATOM 9314 O O . ALA B 1 570 ? -45.312 21.078 -9.406 1 16.58 570 ALA B O 1
ATOM 9315 N N . ASN B 1 571 ? -46.812 22.625 -10.062 1 15.66 571 ASN B N 1
ATOM 9316 C CA . ASN B 1 571 ? -46.906 23.172 -11.414 1 15.66 571 ASN B CA 1
ATOM 9317 C C . ASN B 1 571 ? -45.625 23.859 -11.82 1 15.66 571 ASN B C 1
ATOM 9319 O O . ASN B 1 571 ? -45.062 23.594 -12.891 1 15.66 571 ASN B O 1
ATOM 9323 N N . ASP B 1 572 ? -45.406 25.172 -11.305 1 15.45 572 ASP B N 1
ATOM 9324 C CA . ASP B 1 572 ? -45.469 26.328 -12.188 1 15.45 572 ASP B CA 1
ATOM 9325 C C . ASP B 1 572 ? -44.156 26.5 -12.953 1 15.45 572 ASP B C 1
ATOM 9327 O O . ASP B 1 572 ? -43.156 25.906 -12.602 1 15.45 572 ASP B O 1
ATOM 9331 N N . ASP B 1 573 ? -43.719 27.844 -13.094 1 16.42 573 ASP B N 1
ATOM 9332 C CA . ASP B 1 573 ? -43.625 28.828 -14.156 1 16.42 573 ASP B CA 1
ATOM 9333 C C . ASP B 1 573 ? -42.219 28.875 -14.727 1 16.42 573 ASP B C 1
ATOM 9335 O O . ASP B 1 573 ? -41.281 28.328 -14.133 1 16.42 573 ASP B O 1
ATOM 9339 N N . HIS B 1 574 ? -41.781 30.125 -15.141 1 16.3 574 HIS B N 1
ATOM 9340 C CA . HIS B 1 574 ? -41.469 30.906 -16.344 1 16.3 574 HIS B CA 1
ATOM 9341 C C . HIS B 1 574 ? -39.969 31.109 -16.5 1 16.3 574 HIS B C 1
ATOM 9343 O O . HIS B 1 574 ? -39.531 31.656 -17.516 1 16.3 574 HIS B O 1
ATOM 9349 N N . MET B 1 575 ? -39.219 31.188 -15.344 1 17.02 575 MET B N 1
ATOM 9350 C CA . MET B 1 575 ? -38.281 32.281 -15.531 1 17.02 575 MET B CA 1
ATOM 9351 C C . MET B 1 575 ? -37.219 31.906 -16.562 1 17.02 575 MET B C 1
ATOM 9353 O O . MET B 1 575 ? -36.531 30.891 -16.438 1 17.02 575 MET B O 1
ATOM 9357 N N . GLY B 1 576 ? -37.469 32.375 -17.812 1 16.09 576 GLY B N 1
ATOM 9358 C CA . GLY B 1 576 ? -36.906 32.281 -19.141 1 16.09 576 GLY B CA 1
ATOM 9359 C C . GLY B 1 576 ? -35.406 32.5 -19.172 1 16.09 576 GLY B C 1
ATOM 9360 O O . GLY B 1 576 ? -34.656 31.672 -19.703 1 16.09 576 GLY B O 1
ATOM 9361 N N . PRO B 1 577 ? -35.031 33.781 -19.094 1 17.48 577 PRO B N 1
ATOM 9362 C CA . PRO B 1 577 ? -34.281 34.406 -20.188 1 17.48 577 PRO B CA 1
ATOM 9363 C C . PRO B 1 577 ? -32.781 34.156 -20.125 1 17.48 577 PRO B C 1
ATOM 9365 O O . PRO B 1 577 ? -32.219 34.156 -19.031 1 17.48 577 PRO B O 1
ATOM 9368 N N . TYR B 1 578 ? -32.281 33.406 -20.984 1 16.62 578 TYR B N 1
ATOM 9369 C CA . TYR B 1 578 ? -30.969 32.906 -21.391 1 16.62 578 TYR B CA 1
ATOM 9370 C C . TYR B 1 578 ? -29.953 34.031 -21.469 1 16.62 578 TYR B C 1
ATOM 9372 O O . TYR B 1 578 ? -30.281 35.156 -21.938 1 16.62 578 TYR B O 1
ATOM 9380 N N . ALA B 1 579 ? -28.969 33.938 -20.656 1 15.91 579 ALA B N 1
ATOM 9381 C CA . ALA B 1 579 ? -27.781 34.688 -20.344 1 15.91 579 ALA B CA 1
ATOM 9382 C C . ALA B 1 579 ? -27 35.031 -21.609 1 15.91 579 ALA B C 1
ATOM 9384 O O . ALA B 1 579 ? -26.469 34.125 -22.281 1 15.91 579 ALA B O 1
ATOM 9385 N N . LYS B 1 580 ? -27.375 35.969 -22.344 1 16.33 580 LYS B N 1
ATOM 9386 C CA . LYS B 1 580 ? -26.781 36.5 -23.578 1 16.33 580 LYS B CA 1
ATOM 9387 C C . LYS B 1 580 ? -25.266 36.594 -23.453 1 16.33 580 LYS B C 1
ATOM 9389 O O . LYS B 1 580 ? -24.531 36.062 -24.281 1 16.33 580 LYS B O 1
ATOM 9394 N N . GLY B 1 581 ? -24.734 37.875 -23.25 1 15.65 581 GLY B N 1
ATOM 9395 C CA . GLY B 1 581 ? -23.938 38.719 -24.109 1 15.65 581 GLY B CA 1
ATOM 9396 C C . GLY B 1 581 ? -22.453 38.656 -23.828 1 15.65 581 GLY B C 1
ATOM 9397 O O . GLY B 1 581 ? -21.969 39.188 -22.828 1 15.65 581 GLY B O 1
ATOM 9398 N N . VAL B 1 582 ? -21.891 37.5 -23.734 1 16.22 582 VAL B N 1
ATOM 9399 C CA . VAL B 1 582 ? -20.469 37.469 -23.375 1 16.22 582 VAL B CA 1
ATOM 9400 C C . VAL B 1 582 ? -19.688 38.375 -24.297 1 16.22 582 VAL B C 1
ATOM 9402 O O . VAL B 1 582 ? -19.828 38.312 -25.516 1 16.22 582 VAL B O 1
ATOM 9405 N N . ARG B 1 583 ? -18.797 39.25 -23.734 1 16.02 583 ARG B N 1
ATOM 9406 C CA . ARG B 1 583 ? -17.922 40.406 -23.984 1 16.02 583 ARG B CA 1
ATOM 9407 C C . ARG B 1 583 ? -16.891 40.062 -25.062 1 16.02 583 ARG B C 1
ATOM 9409 O O . ARG B 1 583 ? -16.469 38.906 -25.203 1 16.02 583 ARG B O 1
ATOM 9416 N N . GLU B 1 584 ? -16.312 41.062 -25.859 1 16.72 584 GLU B N 1
ATOM 9417 C CA . GLU B 1 584 ? -15.594 41.625 -27 1 16.72 584 GLU B CA 1
ATOM 9418 C C . GLU B 1 584 ? -14.125 41.25 -26.969 1 16.72 584 GLU B C 1
ATOM 9420 O O . GLU B 1 584 ? -13.641 40.719 -25.969 1 16.72 584 GLU B O 1
ATOM 9425 N N . ASN B 1 585 ? -13.008 42.281 -27.344 1 15.95 585 ASN B N 1
ATOM 9426 C CA . ASN B 1 585 ? -12.016 42.625 -28.359 1 15.95 585 ASN B CA 1
ATOM 9427 C C . ASN B 1 585 ? -10.594 42.438 -27.844 1 15.95 585 ASN B C 1
ATOM 9429 O O . ASN B 1 585 ? -9.633 42.906 -28.453 1 15.95 585 ASN B O 1
ATOM 9433 N N . LEU B 1 586 ? -10.281 41.906 -26.688 1 15.58 586 LEU B N 1
ATOM 9434 C CA . LEU B 1 586 ? -8.977 42.438 -26.328 1 15.58 586 LEU B CA 1
ATOM 9435 C C . LEU B 1 586 ? -7.895 41.938 -27.266 1 15.58 586 LEU B C 1
ATOM 9437 O O . LEU B 1 586 ? -7.539 40.75 -27.234 1 15.58 586 LEU B O 1
ATOM 9441 N N . LYS B 1 587 ? -7.656 42.5 -28.391 1 17.03 587 LYS B N 1
ATOM 9442 C CA . LYS B 1 587 ? -6.754 42.281 -29.531 1 17.03 587 LYS B CA 1
ATOM 9443 C C . LYS B 1 587 ? -5.301 42.188 -29.062 1 17.03 587 LYS B C 1
ATOM 9445 O O . LYS B 1 587 ? -4.586 41.25 -29.391 1 17.03 587 LYS B O 1
ATOM 9450 N N . SER B 1 588 ? -4.469 43.406 -28.953 1 15.86 588 SER B N 1
ATOM 9451 C CA . SER B 1 588 ? -3.324 43.812 -29.766 1 15.86 588 SER B CA 1
ATOM 9452 C C . SER B 1 588 ? -2.01 43.562 -29.031 1 15.86 588 SER B C 1
ATOM 9454 O O . SER B 1 588 ? -1.546 44.375 -28.25 1 15.86 588 SER B O 1
ATOM 9456 N N . LEU B 1 589 ? -1.747 42.562 -28.344 1 16.06 589 LEU B N 1
ATOM 9457 C CA . LEU B 1 589 ? -0.501 42.594 -27.578 1 16.06 589 LEU B CA 1
ATOM 9458 C C . LEU B 1 589 ? 0.704 42.531 -28.516 1 16.06 589 LEU B C 1
ATOM 9460 O O . LEU B 1 589 ? 1.032 41.469 -29.047 1 16.06 589 LEU B O 1
ATOM 9464 N N . GLY B 1 590 ? 1.043 43.594 -29.219 1 16.12 590 GLY B N 1
ATOM 9465 C CA . GLY B 1 590 ? 2.076 43.656 -30.234 1 16.12 590 GLY B CA 1
ATOM 9466 C C . GLY B 1 590 ? 3.467 43.375 -29.703 1 16.12 590 GLY B C 1
ATOM 9467 O O . GLY B 1 590 ? 4.168 42.5 -30.219 1 16.12 590 GLY B O 1
ATOM 9468 N N . HIS B 1 591 ? 4.309 44.469 -29.156 1 17.67 591 HIS B N 1
ATOM 9469 C CA . HIS B 1 591 ? 5.598 44.969 -29.625 1 17.67 591 HIS B CA 1
ATOM 9470 C C . HIS B 1 591 ? 6.746 44.25 -28.922 1 17.67 591 HIS B C 1
ATOM 9472 O O . HIS B 1 591 ? 6.656 43.938 -27.734 1 17.67 591 HIS B O 1
ATOM 9478 N N . ASP B 1 592 ? 8 43.844 -29.578 1 16.81 592 ASP B N 1
ATOM 9479 C CA . ASP B 1 592 ? 9.203 43.062 -29.719 1 16.81 592 ASP B CA 1
ATOM 9480 C C . ASP B 1 592 ? 10.258 43.438 -28.688 1 16.81 592 ASP B C 1
ATOM 9482 O O . ASP B 1 592 ? 10.828 42.562 -28.016 1 16.81 592 ASP B O 1
ATOM 9486 N N . SER B 1 593 ? 11.102 44.594 -28.797 1 16.89 593 SER B N 1
ATOM 9487 C CA . SER B 1 593 ? 12.508 44.625 -29.188 1 16.89 593 SER B CA 1
ATOM 9488 C C . SER B 1 593 ? 13.406 44.75 -27.953 1 16.89 593 SER B C 1
ATOM 9490 O O . SER B 1 593 ? 14.422 44.031 -27.859 1 16.89 593 SER B O 1
ATOM 9492 N N . GLU B 1 594 ? 13.555 45.844 -27.016 1 16.86 594 GLU B N 1
ATOM 9493 C CA . GLU B 1 594 ? 14.789 46.562 -26.781 1 16.86 594 GLU B CA 1
ATOM 9494 C C . GLU B 1 594 ? 15.586 45.969 -25.625 1 16.86 594 GLU B C 1
ATOM 9496 O O . GLU B 1 594 ? 16.812 45.906 -25.688 1 16.86 594 GLU B O 1
ATOM 9501 N N . LEU B 1 595 ? 15.18 45.875 -24.266 1 15.99 595 LEU B N 1
ATOM 9502 C CA . LEU B 1 595 ? 15.977 46.469 -23.188 1 15.99 595 LEU B CA 1
ATOM 9503 C C . LEU B 1 595 ? 17.016 45.438 -22.688 1 15.99 595 LEU B C 1
ATOM 9505 O O . LEU B 1 595 ? 16.703 44.594 -21.859 1 15.99 595 LEU B O 1
ATOM 9509 N N . ILE B 1 596 ? 17.938 44.781 -23.375 1 17.8 596 ILE B N 1
ATOM 9510 C CA . ILE B 1 596 ? 18.891 43.844 -22.766 1 17.8 596 ILE B CA 1
ATOM 9511 C C . ILE B 1 596 ? 19.984 44.625 -22.047 1 17.8 596 ILE B C 1
ATOM 9513 O O . ILE B 1 596 ? 21.031 44.938 -22.625 1 17.8 596 ILE B O 1
ATOM 9517 N N . LYS B 1 597 ? 19.906 45.906 -21.438 1 18.3 597 LYS B N 1
ATOM 9518 C CA . LYS B 1 597 ? 21.125 46.656 -21.172 1 18.3 597 LYS B CA 1
ATOM 9519 C C . LYS B 1 597 ? 22.016 45.938 -20.188 1 18.3 597 LYS B C 1
ATOM 9521 O O . LYS B 1 597 ? 23.188 45.688 -20.469 1 18.3 597 LYS B O 1
ATOM 9526 N N . ASP B 1 598 ? 22.578 46.719 -18.906 1 18 598 ASP B N 1
ATOM 9527 C CA . ASP B 1 598 ? 23.844 47.156 -18.328 1 18 598 ASP B CA 1
ATOM 9528 C C . ASP B 1 598 ? 24.297 46.219 -17.219 1 18 598 ASP B C 1
ATOM 9530 O O . ASP B 1 598 ? 23.766 46.25 -16.109 1 18 598 ASP B O 1
ATOM 9534 N N . LEU B 1 599 ? 24.453 45.062 -17.312 1 18.23 599 LEU B N 1
ATOM 9535 C CA . LEU B 1 599 ? 25.078 44.344 -16.203 1 18.23 599 LEU B CA 1
ATOM 9536 C C . LEU B 1 599 ? 26.531 44.781 -16.016 1 18.23 599 LEU B C 1
ATOM 9538 O O . LEU B 1 599 ? 27.406 44.406 -16.812 1 18.23 599 LEU B O 1
ATOM 9542 N N . ASP B 1 600 ? 26.906 46.125 -15.531 1 19.86 600 ASP B N 1
ATOM 9543 C CA . ASP B 1 600 ? 28.234 46.688 -15.383 1 19.86 600 ASP B CA 1
ATOM 9544 C C . ASP B 1 600 ? 29.094 45.844 -14.461 1 19.86 600 ASP B C 1
ATOM 9546 O O . ASP B 1 600 ? 28.672 45.5 -13.359 1 19.86 600 ASP B O 1
ATOM 9550 N N . PHE B 1 601 ? 30.25 45.438 -14.945 1 19.59 601 PHE B N 1
ATOM 9551 C CA . PHE B 1 601 ? 31.375 44.562 -14.656 1 19.59 601 PHE B CA 1
ATOM 9552 C C . PHE B 1 601 ? 32.188 45.062 -13.469 1 19.59 601 PHE B C 1
ATOM 9554 O O . PHE B 1 601 ? 32.375 44.344 -12.484 1 19.59 601 PHE B O 1
ATOM 9561 N N . LEU B 1 602 ? 33.594 45.531 -13.719 1 19.09 602 LEU B N 1
ATOM 9562 C CA . LEU B 1 602 ? 34.969 45.281 -13.352 1 19.09 602 LEU B CA 1
ATOM 9563 C C . LEU B 1 602 ? 35.5 46.375 -12.422 1 19.09 602 LEU B C 1
ATOM 9565 O O . LEU B 1 602 ? 36.656 46.375 -12.031 1 19.09 602 LEU B O 1
ATOM 9569 N N . GLU B 1 603 ? 35.062 47.656 -12.25 1 20.95 603 GLU B N 1
ATOM 9570 C CA . GLU B 1 603 ? 36.156 48.5 -11.812 1 20.95 603 GLU B CA 1
ATOM 9571 C C . GLU B 1 603 ? 36.531 48.219 -10.375 1 20.95 603 GLU B C 1
ATOM 9573 O O . GLU B 1 603 ? 35.688 47.938 -9.523 1 20.95 603 GLU B O 1
ATOM 9578 N N . PRO B 1 604 ? 38.062 48.375 -10.109 1 23.09 604 PRO B N 1
ATOM 9579 C CA . PRO B 1 604 ? 38.906 48.375 -8.914 1 23.09 604 PRO B CA 1
ATOM 9580 C C . PRO B 1 604 ? 38.469 49.406 -7.887 1 23.09 604 PRO B C 1
ATOM 9582 O O . PRO B 1 604 ? 37.844 50.438 -8.25 1 23.09 604 PRO B O 1
#

Secondary structure (DSSP, 8-state):
-----------EE-PPP-EEEE-TTS-EEEE-TTSHHHHHHHHHHHHHHH----SHHHHHHHHHHHHHHHHHHTPPPPP----PPPPPPPHHHHHHHHHHHHHHTTTTS--S-HHHHHHHHHHHHHS-GGG--HHHHHHHHHHHHHHHHHHHHHHHHHS-TTGGGT--S-HHHHHHHHHHHHHHHHHHTTGGGG-SS-HHHHHHHHHHHHHHHHHS-HHHHHHHHHHHHHHHHHHTGGGGGGGTTTS-HHHHHHHHHHHHHHHHHHHHHHHHH-PPPSS-GGG----GGGGGSTTSHHHHHHHHHHHHHHHHHHIIIIISTTPPPEEHHHHHHHHHHHHHHHHHHHHHTT--HHHHHH-TTS-HHHHHHHHHHHHHHHHHHGGGTT-S-HHHHT-HHHHHHHHHHHHHHHHHS-GGGS-GGGHHHHHHTS-THHHHHHHHHHHTT---HHHHHHHHHHHHHHHHH---TTSHHHHHHHHHHHHHHHHHHHHHS-------------------------TT----GGG-----------------------------------------------------------------------------/-----------EEPPPP-EEEE-TTS-EEEE-TTSHHHHHHHHHHHHHHH----SHHHHHHHHHHHHHHHHHHTPPPPP----PPPPPPPHHHHHHHHHHHHHHTTTTS--S-HHHHHHHHHHHHHS-GGG--HHHHHHHHHHHHHHHHHHHHHHHHHS-TTTTTT--S-HHHHHHHHHHHHHHHHHHTTGGGG-SS-HHHHHHHHHHHHHHHHHS-HHHHHHHHHHHHHHHHHHTGGGGGGGTTTS-HHHHHHHHHHHHHHHHHHHHHHHHH-PPPSS-GGG----GGGGGSTTSHHHHHHHHHHHHHHHHHHIIIIISTTPPPEEHHHHHHHHHHHHHHHHHHHHHTT--HHHHHH-TTS-HHHHHHHHHHHHHHHHHHGGGTT-S-HHHHT-HHHHHHHHHHHHHHHHHS-GGGSHHHHHHHHHHTS-THHHHHHHHHHHTT---HHHHHHHHHHHHHHHHH---TTSHHHHHHHHHHHHHHHHHHHHHS-------------------------------GGG-----------------------------------------------------------------------------

Radius of gyration: 36.04 Å; Cα contacts (8 Å, |Δi|>4): 1302; chains: 2; bounding box: 98×123×120 Å

Solvent-accessible surface area (backbone atoms only — not comparable to full-atom values): 70877 Å² total; per-residue (Å²): 135,79,75,72,71,74,72,74,72,79,51,74,45,60,61,58,64,54,42,74,44,76,41,92,84,70,38,40,36,33,28,20,50,49,6,56,57,29,45,50,50,51,49,45,49,51,59,63,67,63,50,70,44,73,54,67,68,50,36,53,45,49,53,49,42,46,53,53,48,52,53,62,60,62,59,71,79,81,78,81,76,62,72,53,74,55,66,77,64,60,62,71,57,45,65,63,26,52,58,57,24,62,70,35,45,32,68,81,58,44,60,67,51,72,70,59,49,52,51,50,52,52,50,57,69,71,45,52,79,91,67,56,53,64,34,58,38,46,39,53,37,41,48,35,40,54,30,50,52,19,50,54,53,53,58,60,62,73,53,53,83,82,57,58,76,72,74,56,76,52,71,58,59,55,48,52,48,48,51,39,47,51,33,53,51,12,39,66,65,48,48,83,77,42,56,55,50,39,72,58,22,28,44,21,31,48,45,49,25,56,50,22,46,55,53,28,38,68,70,56,26,51,52,34,45,52,51,23,51,55,21,32,55,38,33,30,31,50,49,35,74,78,41,62,87,77,55,54,68,67,55,42,50,39,30,44,38,37,38,41,46,51,47,32,51,33,48,32,45,19,38,38,56,22,46,79,66,67,64,56,70,48,52,43,77,81,61,72,73,39,34,70,59,59,93,36,56,62,10,51,49,37,46,47,35,54,50,34,53,51,51,50,51,47,38,57,67,47,54,31,66,60,44,66,76,32,42,58,66,56,48,49,53,52,50,51,54,52,51,49,51,49,51,50,49,38,57,66,69,69,58,53,71,71,52,57,75,69,41,84,78,58,54,64,71,58,52,51,49,49,41,52,54,51,62,52,50,44,71,68,25,61,69,38,52,84,43,86,57,48,81,72,26,61,42,50,46,61,49,18,50,52,40,51,52,49,51,52,46,60,68,68,45,72,67,90,63,32,52,63,45,36,39,64,57,51,56,54,52,47,50,54,59,44,57,48,38,41,50,52,39,41,69,70,65,72,47,52,70,67,53,53,52,49,50,51,53,47,44,55,55,35,59,73,66,47,80,35,83,57,5,55,53,29,49,53,32,52,53,51,50,48,51,48,53,47,52,51,51,61,67,67,56,75,70,78,77,75,78,76,75,79,70,80,70,75,75,81,80,70,90,72,84,79,77,89,73,78,83,78,72,88,78,74,74,80,75,74,75,80,84,77,82,86,73,80,84,76,83,75,86,77,81,82,79,87,75,79,83,80,85,73,78,86,74,76,75,82,79,79,91,78,84,80,80,86,90,80,92,92,84,89,85,80,88,88,84,84,87,89,84,91,93,83,90,82,87,72,95,79,80,91,90,82,86,79,71,89,79,80,80,83,57,144,135,80,77,72,72,75,73,73,72,79,51,74,44,61,61,58,65,55,43,74,45,75,42,93,84,70,39,38,36,33,27,20,49,49,6,56,56,29,44,49,50,51,49,44,49,53,58,64,68,64,48,73,43,73,54,69,68,51,38,52,45,49,52,50,41,45,52,53,48,52,50,61,59,62,59,71,81,82,79,81,76,62,74,54,74,54,66,78,63,61,62,71,57,44,65,64,26,50,61,56,24,63,72,34,45,32,67,79,57,44,60,67,52,71,69,59,48,50,51,50,54,51,49,56,69,71,45,55,79,90,66,57,55,64,35,59,36,46,39,53,38,40,46,36,40,54,28,51,51,18,50,54,52,55,59,59,61,74,52,50,83,81,56,56,76,70,74,58,75,52,70,58,58,54,49,54,47,47,52,41,49,50,33,53,51,13,40,67,64,47,47,85,77,42,54,56,48,39,74,59,22,30,44,22,31,48,46,50,25,56,50,22,46,54,51,29,40,68,69,57,26,50,52,34,47,53,52,23,51,54,21,32,56,38,34,30,32,51,48,35,76,78,41,63,87,76,54,55,70,67,57,40,52,40,30,44,37,38,37,40,47,50,47,32,49,34,48,30,43,19,37,38,56,22,46,78,63,66,64,56,69,48,53,44,76,81,62,72,74,40,33,71,59,60,94,36,55,62,11,52,47,36,47,47,34,54,49,35,53,51,51,49,50,47,38,58,67,46,53,32,65,58,43,64,75,32,42,59,65,55,48,49,53,51,50,50,53,52,50,49,50,51,51,51,49,36,56,67,69,70,60,53,69,72,52,57,74,70,41,83,81,58,54,66,71,59,52,51,51,50,40,54,55,50,63,51,50,43,70,67,26,61,68,38,51,82,44,85,58,49,81,70,26,61,41,50,47,61,46,18,51,52,39,52,51,50,50,52,46,60,68,66,45,73,66,88,66,31,52,63,45,37,39,65,57,51,57,54,50,47,51,53,60,43,58,49,38,42,50,51,38,41,71,71,66,71,48,52,70,68,54,54,52,50,50,52,52,49,45,56,54,34,58,73,66,47,80,33,85,56,6,54,53,30,47,52,32,52,53,50,50,47,51,48,53,46,52,52,50,63,68,66,56,78,73,78,78,75,79,78,74,79,70,83,71,74,78,85,78,73,90,76,81,79,71,91,74,77,83,80,71,86,76,74,74,78,76,72,72,78,82,73,81,83,72,76,84,74,83,72,88,76,89,77,85,75,81,80,80,82,81,72,87,69,83,79,89,81,82,82,81,81,73,84,73,92,79,89,77,92,77,86,87,72,92,70,84,76,88,72,84,80,85,88,73,94,72,81,85,76,94,87,87,80,89,80,76,80,83,85,86,76,90,131

Sequence (1208 aa):
MAWSVNDEAVSFHTRKLGRFLIEHNNCKRYFGPTSLESILLDTKDVLMEGVELEPHSLRECVVQAERKIDLLVGQREELIKDRSPPTMPPFAILDAMIEPYFTTINHNFPIWTKERFNQLAIAMRQSESSEKDLASIICCNNLILMALSANSLCSHRVKSPQIKQAQKISSIDFDVIEGFLTNAKRALNNLDQVVSPRVINVQALLSLFLVAQEFLSVGICETLFTLAVRCAKSIGVHQWHSLQGQISDEDIKERRNISYCLYVLDKTICWTAGSSPNIPISEVQLDSSLMAFGDSIASHLAAKAELAKIEETIYLEVYASQVQVKTAEQVRRIATTILSRLQAWLTDVEINLDEIQKDLEISAPKVELAIRFLCTQPFLIWPYKCHPDATTFQRSPEIAKICMKLLLRLWHSLPDQGNHAFFPLFLASLPPLYLYELLSYILCGRGRNSDIDMLKDFVEMLQTNCRRNVSYNRQLYQMSRIVIDVITTQNTQPQNKRQKSALETPTSGQLRQSDHASLYDSTSDLFSLPITGLGHLHSDVREAEAQGFGSAVFQDPVNSFVFMGASTSANDDHMGPYAKGVRENLKSLGHDSELIKDLDFLEPMAWSVNDEAVSFHTRKLGRFLIEHNNCKRYFGPTSLESILLDTKDVLMEGVELEPHSLRECVVQAERKIDLLVGQREELIKDRSPPTMPPFAILDAMIEPYFTTINHNFPIWTKERFNQLAIAMRQSESSEKDLASIICCNNLILMALSANSLCSHRVKSPQIKQAQKISSIDFDVIEGFLTNAKRALNNLDQVVSPRVINVQALLSLFLVAQEFLSVGICETLFTLAVRCAKSIGVHQWHSLQGQISDEDIKERRNISYCLYVLDKTICWTAGSSPNIPISEVQLDSSLMAFGDSIASHLAAKAELAKIEETIYLEVYASQVQVKTAEQVRRIATTILSRLQAWLTDVEINLDEIQKDLEISAPKVELAIRFLCTQPFLIWPYKCHPDATTFQRSPEIAKICMKLLLRLWHSLPDQGNHAFFPLFLASLPPLYLYELLSYILCGRGRNSDIDMLKDFVEMLQTNCRRNVSYNRQLYQMSRIVIDVITTQNTQPQNKRQKSALETPTSGQLRQSDHASLYDSTSDLFSLPITGLGHLHSDVREAEAQGFGSAVFQDPVNSFVFMGASTSANDDHMGPYAKGVRENLKSLGHDSELIKDLDFLEP

pLDDT: mean 73.32, std 28.73, range [14.82, 98.0]

Foldseek 3Di:
DPPPPVPPPQDWFDFDAWDWDQDPVRDIDTFACLAPLNLLVVLLVLLVVQCCVPDVLLVVLSVVLNVLSVCLSPDDFDDLDDQDAFDADDLVLLVVQLVLCVQFPCLVQVLDDSVVLVVLSVVQVPDDPVPHQSLSRLLSLLSSLLSLLLVLLLVQPPDDPVCNPPDDSPPVSVVVSVSSVNNLSNCLSVLVRLLAQDSSSLSSLVSSLLVCQQAGALVSNVVSLVSSVNSLVVNLLQVLVVCPPVDDPVVSVSSLSSLLSSLLLQLLSCNHRVDQGPDAPVSHDADLVQLQPPPGSSNLSSLSSLVSNLLNLLCVARRDPPHDIDTLVRLVVSLVVSVVSLVVSCVSNPDDLVCLLPDLPDALSNLLSVLSSLLSQCSSQVSCLVRPPCVRNVCLLVSLVSSLSSLLSLCPRDSVRSSSSCSSSSVSSGGCSSVSSLLSCVSNPNDDPVSLVSLVSSLVSLVSSRDHCNHSSNSVNSSSVSSNSSSVSVVPDDPPPDDPPPDDPPPDDDDDDDDPPDDPDDPPDPPPDDPDDPDDPPDDDDDDDPDDDDDDDDDPDPDDDDPDDDDDDDDDDDDDDDDDDDDDDDDDPDDDDDDPDDPDPDDD/DPPPPPPPPQDWFDFDAWDWDQDPVRDIDTFACLAPLNLLVVLLVLLVVQCCPPDPLLVVLSVVLNVLSVCLSPDDFDDLDDQDAFDADDLVLLVVQLVLCVQFPCLVQVLDDSVVLVVLSVVQVPDDPVPDQSLSRLLSLLSSLLSLLLVLLLVQVPDDPVCNPPDDSPPVSVVVSVSSVNSLSNVLSVLVRLLAQDSSSLSSLVSSLLVCQQAGALVSNVVSLVSSVNSLVVNLLQVLVVCPPVDDPVVSVSSLSSLLSSLLLQLLSCSHRVDQGPDAPVSHDADLVQLQVPPGSSNLSSLSSLVSNLLNVLCVARRDPPHDIDGLVRLVVSLVVSVVSLVVSCVSNPDDLVCLLPDLPDALSNLLSVLSSLLSQCSSQVSCCVRPPCVRNVCLLVSLVSSLSSLLSSCPRDPVRSSSSCSSSSVSSGGCSSVSSLLSCVSNPNDDPVSLVSLVSSLVSLVSSRDYCNHSSNSVNSSSVSSNSSSVSVVPDDPPPDPPPPDPPDDDDDDDDDDPPDDPPDPPDPPCPPPDDPDPPPDDDDDDDPDDDDDDPPDDDDPDPDDDDDDDDDDDDDDDDDDDDDDDDPDDPDDDDDDPDDPDDDDD

Nearest PDB structures (foldseek):
  5xbk-assembly2_A  TM=2.964E-01  e=2.797E-01  Homo sapiens
  7p3y-assembly1_A  TM=1.279E-01  e=4.292E+00  Saccharomyces cerevisiae
  8qah-assembly2_B  TM=3.515E-01  e=4.324E-02  synthetic construct
  6t80-assembly1_A  TM=3.353E-01  e=6.075E+00  Homo sapiens

InterPro domains:
  IPR007219 Xylanolytic transcriptional activator, regulatory domain [PF04082] (100-291)
  IPR050987 ABC-transporter-regulating transcription factor-like [PTHR46910] (81-495)

Organism: Talaromyces marneffei (strain ATCC 18224 / CBS 334.59 / QM 7333) (NCBI:txid441960)